Protein AF-0000000084876935 (afdb_homodimer)

Secondary structure (DSSP, 8-state):
----------------------------TTHHHHHHTTHIIIIIHHHHHHHHHHHHHHHHHHHHHS-SEEEEETTS-GGG-EEEPPPHHHHHHHHHHHHHHHHHHHHHHHHHTTSS-HHHHHHHHHHHHHHHHHHHHHHHHHHHSGGG-SS--SEEEEE-HHHHHHHHHHHHHHHHHHHHHHHHHHHHTTSS-SS----HHHHHHHHHHHHHHHHHHHHHHHHHHHHT--HHHHHHHHHHHHTT---SSS---SHHHHHHHHHHHHHHHHHHHHHHHHHHHHHHHHHHHHHHH---HHHHHHHHHHHHHTT--STTS-----TT--GGGHHHHHHHHHHHHHHHHHHHHHHHHHHHHHHHHHHHHHHHHHHHHHHHHHHHHHHHHHHHHH---HHHHHHHHHHHHTT---SSS---SHHHHHHHHHHHHHHHHHHHHHHHHHHHHHHHHHHHHHHHHHHHHTS--SS-HHHHHHHHHHHHTTTSSS---TT---------------------S-S----S-------HHHHHHS---S---HHHHHHHHHHHHHHHHHHHTSSSPPPPPHHHHHHHHHHHT--TT-TTSS--EEEEETTEEEEE---TTSTT-GGG-SS-HHHHHHHHHHHHHHHHHHTGGGTTS--/----------------------------TTHHHHHHTTHIIIIIHHHHHHHHHHHHHHHHHHHHHS-SEEEEETTS-GGG-EEEPPPHHHHHHHHHHHHHHHHHHHHHHHHHTTSS-HHHHHHHHHHHHHHHHHHHHHHHHHHHSGGG-SS--SEEEEE-HHHHHHHHHHHHHHHHHHHHHHHHHHHHTTSS-SS----HHHHHHHHHHHHHHHHHHHHHHHHHHHHT--HHHHHHHHHHHHTT---SSS---SHHHHHHHHHHHHHHHHHHHHHHHHHHHHHHHHHHHHHHH---HHHHHHHHHHHHHTTTTSTTS-----TT--GGGHHHHHHHHHHHHHHHHHHHHHHHHHHHHHHHHHHHHHHHHHHHHHHHHHHHHHHHHHHHHH---HHHHHHHHHHHHTT---SSS---SHHHHHHHHHHHHHHHHHHHHHHHHHHHHHHHHHHHHHHHHHHHHTS--SS-HHHHHHHHHHHHTTTSSS---TT---------------------S------S-------HHHHHHS---S---HHHHHHHHHHHHHHHHHHHTSSSPPPPPHHHHHHHHHHHT--TT-TTSS--EEEEETTEEEEE---TTSTT-GGG-SS-HHHHHHHHHHHHHHHHHHTGGGTTS--

Nearest PDB structures (foldseek):
  4xdl-assembly1_B  TM=7.641E-01  e=2.522E-03  Homo sapiens
  8ctn-assembly2_B  TM=9.354E-01  e=4.881E-02  Bacillus cereus m1550
  3tet-assembly2_B  TM=9.387E-01  e=5.092E-02  Bacillus cereus ATCC 14579
  3t4d-assembly2_B  TM=9.360E-01  e=6.848E-02  Bacillus cereus ATCC 14579
  7tnk-assembly1_A  TM=6.304E-01  e=1.694E-02  Rattus norvegicus

Solvent-accessible surface area (backbone atoms only — not comparable to full-atom values): 71372 Å² total; per-residue (Å²): 136,82,79,74,80,75,78,75,76,73,74,75,72,72,72,70,71,71,70,68,69,72,68,71,65,65,73,66,70,58,64,58,55,60,42,60,76,38,41,55,44,59,48,50,30,51,50,52,30,53,52,45,44,57,50,21,47,50,26,36,50,49,20,69,72,42,45,42,33,24,43,29,57,78,92,55,61,71,88,69,41,41,79,39,82,62,60,67,70,59,54,51,52,51,50,50,34,46,52,38,33,50,50,18,49,50,34,46,46,34,30,72,18,68,74,38,56,55,84,56,22,53,56,50,24,32,52,24,21,41,50,28,15,52,51,43,52,50,49,55,53,58,63,60,61,59,63,76,60,91,76,71,78,80,43,52,75,40,70,27,40,17,39,50,26,34,50,53,17,24,51,43,24,40,53,34,23,51,39,42,48,49,28,49,50,40,29,73,69,64,52,41,71,76,57,73,84,71,51,72,62,57,55,50,40,33,52,48,50,48,51,47,51,50,50,44,56,52,48,10,50,55,49,10,67,72,69,70,44,55,52,69,57,21,39,40,42,41,51,36,45,45,65,16,14,16,40,37,89,68,67,69,84,46,72,67,47,50,58,51,40,54,64,50,44,52,54,40,38,51,51,51,49,49,46,50,50,38,54,46,49,51,53,52,53,50,52,53,49,47,64,53,62,58,70,48,63,59,59,53,46,48,48,50,45,46,47,52,64,43,74,77,61,66,69,79,60,76,79,73,75,63,90,80,68,63,79,81,58,45,59,60,49,22,51,51,39,38,50,33,51,42,51,37,42,52,50,41,52,50,49,52,53,48,50,55,50,46,49,53,49,50,54,37,50,52,33,48,49,53,44,49,47,53,48,56,52,47,13,51,52,42,16,65,41,28,33,84,80,67,62,44,44,62,65,51,20,44,48,43,49,50,36,48,74,64,14,18,13,37,34,84,68,67,70,74,35,41,62,26,37,44,44,48,50,56,50,50,64,56,41,51,60,44,50,44,51,32,50,54,42,35,49,72,47,54,47,44,49,51,49,50,47,50,48,52,54,28,39,51,68,34,39,72,47,94,63,56,62,66,59,48,46,51,48,46,52,20,60,75,50,68,45,66,74,61,68,72,74,78,65,74,74,83,70,80,79,82,75,72,85,72,77,69,83,73,70,85,70,84,62,78,73,62,86,85,72,80,74,80,84,75,76,70,85,74,52,71,68,59,60,69,70,50,79,72,64,80,74,59,59,76,60,54,52,49,52,49,51,51,54,50,49,52,52,45,54,56,42,65,67,42,91,57,86,59,82,78,53,64,68,53,48,42,49,52,32,39,71,61,59,30,37,64,49,43,79,81,48,48,63,57,43,72,44,74,51,91,94,53,75,46,66,42,68,68,41,64,74,38,92,80,16,69,82,69,43,79,49,53,58,54,52,50,52,46,54,46,48,51,48,44,51,52,45,66,64,69,58,64,71,65,78,77,60,84,126,135,81,79,73,78,71,75,74,72,72,72,76,70,72,70,69,71,71,72,69,68,70,68,72,66,66,72,65,70,59,66,58,56,60,41,58,76,39,42,54,44,58,47,51,30,48,50,51,30,54,53,45,45,57,50,21,45,51,26,35,50,50,20,70,73,43,44,42,33,23,43,31,56,79,91,55,62,72,87,70,43,41,78,39,83,63,59,68,68,59,55,51,51,51,50,49,35,45,50,38,33,50,50,17,49,49,34,47,45,35,31,74,19,67,75,38,55,56,84,58,22,52,57,48,24,31,51,24,20,39,50,29,15,53,52,43,51,51,50,54,53,57,61,62,62,58,63,75,60,90,78,69,76,80,42,53,74,42,69,27,40,16,40,51,26,35,51,52,16,23,51,41,24,40,53,34,22,50,39,44,48,52,30,49,50,39,28,72,68,63,52,41,70,76,55,73,85,71,51,72,62,56,55,50,40,34,52,48,50,48,51,48,50,51,50,42,54,52,50,10,50,53,50,10,64,72,70,70,44,57,53,70,58,21,39,40,43,39,51,36,46,45,65,16,15,15,40,38,88,69,67,71,84,47,71,66,48,49,58,51,42,53,64,51,44,52,54,40,37,51,51,50,49,49,46,48,50,39,53,46,49,51,51,51,52,50,53,53,49,47,65,53,62,58,72,45,63,59,59,54,47,48,48,47,45,49,45,47,68,41,80,79,44,73,70,71,57,77,80,75,74,64,89,80,69,62,79,79,60,47,60,59,50,23,51,51,39,37,49,35,51,44,52,37,42,53,49,41,52,50,50,51,52,46,49,54,53,46,49,54,49,50,54,37,50,52,33,47,48,54,45,50,47,54,47,55,53,46,12,53,52,43,16,65,42,28,32,84,81,68,62,44,46,61,64,52,19,43,49,43,49,51,36,50,72,64,14,19,13,37,34,86,68,67,70,75,35,41,61,27,37,45,44,47,50,58,52,50,66,57,42,52,60,43,50,44,52,31,50,53,42,35,48,74,47,52,46,44,50,51,50,51,46,51,48,52,53,27,39,55,70,34,39,72,48,93,62,57,62,68,59,48,46,52,49,47,52,20,60,74,51,69,45,66,74,62,66,71,73,76,65,73,75,82,70,80,76,82,76,71,83,71,77,72,81,74,69,84,71,82,69,77,74,80,82,80,67,80,70,80,85,73,73,68,86,72,50,70,67,58,61,68,68,49,79,74,64,80,73,61,60,77,60,54,51,48,52,48,50,51,54,50,49,53,52,46,54,57,45,66,67,41,94,58,86,58,80,77,54,63,68,53,47,43,50,52,32,41,71,60,58,31,35,64,50,43,80,80,47,47,64,56,45,72,44,75,52,91,93,52,75,45,68,42,69,69,40,63,75,38,92,80,16,69,82,69,44,80,49,54,58,54,53,49,52,48,53,46,48,50,49,44,52,53,45,65,65,67,59,63,68,65,76,76,59,84,124

pLDDT: mean 70.73, std 24.14, range [20.78, 98.38]

Foldseek 3Di:
DPPPVPPPPVPCPVCPVPPPVPPVPPPPCVLVVLLVVCCCLQAVLLLVLLLCLLVLLLLLVLLLQAAFKWWDFPPDFPQPTHGDDDDPVLSVLSVVLSVLSVVLSVLSLCQVVVNDFLVPNLVSNLVSLQVSLVSLVVSLVVVVPCVPDDPPPRIDMDTFLSNLSSVVSSVSSNSSSVSSVSSVVCVVVVSDPSGSPHDPLSSVLSVLSNVLSVLLLVQLVVLCVVQVNDSLVSSLVSLLLLLLLCLPPDDDDDPVRVVVSVVSSVVSVVSLVVSLVSLLVVLVVVLLVCLAPPVPPVVLVVVVVVVCVVPPVPLLPQPPPPPPDDPPCLLVLLVSLLVNQQVLQVVVVVVVVVVSLVVLVVLLVVLVVVLVCLLLVQLVQLCVQCCVPPVDDSVNSSVVSVSSLVSVNNNPDDDSGSNRSSVVSVSSVVSSSSVSSNCSSCCVPVVVVVVVVVVLVCCLPPDVDVPDNVVSVVVVCCVVVVNPPPVPPVPDPPPDDPPPPPPPPCPPPPPPVDDDPPDDCPPPPPDLVNVLSPCPDDPPDLVVLLVVLVVVLVVLVVQVPDPDQDDDRSSVVQVLCVSLQHHSSDQVRFAQPQPPDDPDRPRHGDHCSDPPHPVSHSDGNSVSSSVSSVVSSVVSVVVPPPPPPDD/DPVPPPPPPVPCVVCPVPPPVPPVPPPPCVLVVLLVVCCCLQAVLLLVLLLCLLVLLLLLVLLLQAAFKWWDFPPDFPLPTHGDDDDPVLSVLSVVLSVLSVVLSVLSLCQVVVNDFLVPNLVSNLVSLQVSLVSLVVSLVVVVPPVVDDPPPRIDMDTFLSNLSSNVSSVSSNSSSVSSVSSVVCCVVVSDPSGRPHDPLSSVLSVLSNVLSVLLLVQLVVLCVVQVNDSLVSSLVSLLLLLLLCLPPDDDDDPVRVVVSVVSSVVSVVSLVVSLVSLLVVLVVVLLVCLAPPVPPVVLVVVVVVVCVVPVVPLQPQPPPPPPDDPPCLLVLLVSLLVSQQVLQVVVVVVVVVVSLVVLVVLLVVLVVVLVCLLLVQLVQLCVQCCVPPNDDSVNSSVVSVSSLVSVNNNPDDDSGSNRSSVVSVSSVVSSSSVSSNCSSCCVPVVVVVVVVVVLVCCLPPDVDVPDNVVSVVVVCCVVVVNPPPVPPVPDPPPPDPPPPPPPPCPPPPPPDDDPPPDDCPPPPPDLVNVLSPCPDDPPDLVVLLVVLVVVLVVLVVQVPDPDQDDDRSSVVQVLCVSLQQHSSDQVRFAQPQPPDDPDRPRHGDHCSDPPHCVSHSDGNSVSSNVSSVVSSVVSVVVPPPPPDPD

Sequence (1294 aa):
MDIGQANTNQHLHSSIGSSTAHREKLPKDNDTNGRKSWWFLSTAFPMIAGTLGPVASAFSICSLAEPWRQSLVTGADIQSAVDIPDPSWLVVIEAIQLLIGIIANLFLLLHMARRVRFGLALPITIVGWYTSSICRIALSATAARPFKDKGLSNEDVIWSQAFYYGMFAAILYFADATLLALTFWGAYTNRYEKSLPLTVSQRTLMLQSILLLIYLLLGAYVFSEIESWDYLDAVYWTVVTLFTVGFGDYHPTTDLGRGLLIPFALAGIISLGLVISSVRILILENARRCIRTRIDNRKQDKFIKKMILKGEGYTLDPIYEDSQIPRGRSIEVQGREFERRKTEFQLMRRIQARSSTRRRWVAMAISTFLWLSLWFIGACVFQKAEEAQQSWTYFDAIYFCFVAWTTIGYGDLSPKSNLGRSFYVFWSLLALPTMTILISNASDTVVRTIRDGTILVGKVTVLPDDRGFLMNLKTIINKITFGKVFTWNTNKPDNRGASSKATGQQLPTHQPLFAILDPQNTQPRVDFTSRSQNNVGDLPTQVHLQLLLISEIREILGHLKETQPHHYTFEQWAWYLKLIGEDESDPRTHGSVHQQECDHTVLRKWSWIGSQSPLISTNGESEWILGRLMERLQLSLTGENKGQEIRMDIGQANTNQHLHSSIGSSTAHREKLPKDNDTNGRKSWWFLSTAFPMIAGTLGPVASAFSICSLAEPWRQSLVTGADIQSAVDIPDPSWLVVIEAIQLLIGIIANLFLLLHMARRVRFGLALPITIVGWYTSSICRIALSATAARPFKDKGLSNEDVIWSQAFYYGMFAAILYFADATLLALTFWGAYTNRYEKSLPLTVSQRTLMLQSILLLIYLLLGAYVFSEIESWDYLDAVYWTVVTLFTVGFGDYHPTTDLGRGLLIPFALAGIISLGLVISSVRILILENARRCIRTRIDNRKQDKFIKKMILKGEGYTLDPIYEDSQIPRGRSIEVQGREFERRKTEFQLMRRIQARSSTRRRWVAMAISTFLWLSLWFIGACVFQKAEEAQQSWTYFDAIYFCFVAWTTIGYGDLSPKSNLGRSFYVFWSLLALPTMTILISNASDTVVRTIRDGTILVGKVTVLPDDRGFLMNLKTIINKITFGKVFTWNTNKPDNRGASSKATGQQLPTHQPLFAILDPQNTQPRVDFTSRSQNNVGDLPTQVHLQLLLISEIREILGHLKETQPHHYTFEQWAWYLKLIGEDESDPRTHGSVHQQECDHTVLRKWSWIGSQSPLISTNGESEWILGRLMERLQLSLTGENKGQEIR

InterPro domains:
  IPR003280 Two pore domain potassium channel [PR01333] (240-268)
  IPR003280 Two pore domain potassium channel [PR01333] (406-415)
  IPR003280 Two pore domain potassium channel [PTHR11003] (252-489)
  IPR013099 Potassium channel domain [PF07885] (211-283)
  IPR013099 Potassium channel domain [PF07885] (371-446)

Structure (mmCIF, N/CA/C/O backbone):
data_AF-0000000084876935-model_v1
#
loop_
_entity.id
_entity.type
_entity.pdbx_description
1 polymer 'Potassium channel domain-containing protein'
#
loop_
_atom_site.group_PDB
_atom_site.id
_atom_site.type_symbol
_atom_site.label_atom_id
_atom_site.label_alt_id
_atom_site.label_comp_id
_atom_site.label_asym_id
_atom_site.label_entity_id
_atom_site.label_seq_id
_atom_site.pdbx_PDB_ins_code
_atom_site.Cartn_x
_atom_site.Cartn_y
_atom_site.Cartn_z
_atom_site.occupancy
_atom_site.B_iso_or_equiv
_atom_site.auth_seq_id
_atom_site.auth_comp_id
_atom_site.auth_asym_id
_atom_site.auth_atom_id
_atom_site.pdbx_PDB_model_num
ATOM 1 N N . MET A 1 1 ? 47.344 101.125 16.703 1 22.08 1 MET A N 1
ATOM 2 C CA . MET A 1 1 ? 47.375 99.75 17.172 1 22.08 1 MET A CA 1
ATOM 3 C C . MET A 1 1 ? 45.969 99.188 17.188 1 22.08 1 MET A C 1
ATOM 5 O O . MET A 1 1 ? 45.25 99.312 18.156 1 22.08 1 MET A O 1
ATOM 9 N N . ASP A 1 2 ? 45.219 99.375 16.156 1 23.36 2 ASP A N 1
ATOM 10 C CA . ASP A 1 2 ? 43.875 99.25 15.641 1 23.36 2 ASP A CA 1
ATOM 11 C C . ASP A 1 2 ? 43.469 97.75 15.609 1 23.36 2 ASP A C 1
ATOM 13 O O . ASP A 1 2 ? 44.094 96.938 14.906 1 23.36 2 ASP A O 1
ATOM 17 N N . ILE A 1 3 ? 43.219 97.125 16.844 1 24.92 3 ILE A N 1
ATOM 18 C CA . ILE A 1 3 ? 42.938 95.812 17.312 1 24.92 3 ILE A CA 1
ATOM 19 C C . ILE A 1 3 ? 41.719 95.25 16.594 1 24.92 3 ILE A C 1
ATOM 21 O O . ILE A 1 3 ? 40.625 95.688 16.766 1 24.92 3 ILE A O 1
ATOM 25 N N . GLY A 1 4 ? 41.844 95 15.266 1 23.91 4 GLY A N 1
ATOM 26 C CA . GLY A 1 4 ? 40.906 94.5 14.273 1 23.91 4 GLY A CA 1
ATOM 27 C C . GLY A 1 4 ? 40.219 93.188 14.68 1 23.91 4 GLY A C 1
ATOM 28 O O . GLY A 1 4 ? 40.875 92.188 14.914 1 23.91 4 GLY A O 1
ATOM 29 N N . GLN A 1 5 ? 39.219 93.312 15.594 1 24.62 5 GLN A N 1
ATOM 30 C CA . GLN A 1 5 ? 38.438 92.25 16.281 1 24.62 5 GLN A CA 1
ATOM 31 C C . GLN A 1 5 ? 37.781 91.312 15.281 1 24.62 5 GLN A C 1
ATOM 33 O O . GLN A 1 5 ? 36.875 91.688 14.539 1 24.62 5 GLN A O 1
ATOM 38 N N . ALA A 1 6 ? 38.656 90.625 14.469 1 24.48 6 ALA A N 1
ATOM 39 C CA . ALA A 1 6 ? 38.281 89.688 13.398 1 24.48 6 ALA A CA 1
ATOM 40 C C . ALA A 1 6 ? 37.312 88.625 13.914 1 24.48 6 ALA A C 1
ATOM 42 O O . ALA A 1 6 ? 37.625 87.938 14.891 1 24.48 6 ALA A O 1
ATOM 43 N N . ASN A 1 7 ? 36 88.938 13.938 1 23.95 7 ASN A N 1
ATOM 44 C CA . ASN A 1 7 ? 34.812 88.188 14.336 1 23.95 7 ASN A CA 1
ATOM 45 C C . ASN A 1 7 ? 34.781 86.812 13.648 1 23.95 7 ASN A C 1
ATOM 47 O O . ASN A 1 7 ? 34.656 86.75 12.43 1 23.95 7 ASN A O 1
ATOM 51 N N . THR A 1 8 ? 35.781 85.938 13.938 1 24.11 8 THR A N 1
ATOM 52 C CA . THR A 1 8 ? 35.938 84.625 13.398 1 24.11 8 THR A CA 1
ATOM 53 C C . THR A 1 8 ? 34.656 83.812 13.57 1 24.11 8 THR A C 1
ATOM 55 O O . THR A 1 8 ? 34.281 83.5 14.695 1 24.11 8 THR A O 1
ATOM 58 N N . ASN A 1 9 ? 33.531 84.25 12.898 1 23.27 9 ASN A N 1
ATOM 59 C CA . ASN A 1 9 ? 32.281 83.5 12.859 1 23.27 9 ASN A CA 1
ATOM 60 C C . ASN A 1 9 ? 32.5 82.062 12.492 1 23.27 9 ASN A C 1
ATOM 62 O O . ASN A 1 9 ? 32.938 81.75 11.375 1 23.27 9 ASN A O 1
ATOM 66 N N . GLN A 1 10 ? 33.25 81.312 13.359 1 22.83 10 GLN A N 1
ATOM 67 C CA . GLN A 1 10 ? 33.5 79.875 13.203 1 22.83 10 GLN A CA 1
ATOM 68 C C . GLN A 1 10 ? 32.188 79.125 12.969 1 22.83 10 GLN A C 1
ATOM 70 O O . GLN A 1 10 ? 31.281 79.188 13.82 1 22.83 10 GLN A O 1
ATOM 75 N N . HIS A 1 11 ? 31.625 79.375 11.727 1 23.77 11 HIS A N 1
ATOM 76 C CA . HIS A 1 11 ? 30.484 78.562 11.258 1 23.77 11 HIS A CA 1
ATOM 77 C C . HIS A 1 11 ? 30.672 77.062 11.586 1 23.77 11 HIS A C 1
ATOM 79 O O . HIS A 1 11 ? 31.672 76.5 11.195 1 23.77 11 HIS A O 1
ATOM 85 N N . LEU A 1 12 ? 30.453 76.75 12.891 1 23.81 12 LEU A N 1
ATOM 86 C CA . LEU A 1 12 ? 30.359 75.375 13.344 1 23.81 12 LEU A CA 1
ATOM 87 C C . LEU A 1 12 ? 29.5 74.5 12.391 1 23.81 12 LEU A C 1
ATOM 89 O O . LEU A 1 12 ? 28.281 74.688 12.312 1 23.81 12 LEU A O 1
ATOM 93 N N . HIS A 1 13 ? 29.969 74.438 11.094 1 24.41 13 HIS A N 1
ATOM 94 C CA . HIS A 1 13 ? 29.344 73.5 10.195 1 24.41 13 HIS A CA 1
ATOM 95 C C . HIS A 1 13 ? 29.219 72.125 10.852 1 24.41 13 HIS A C 1
ATOM 97 O O . HIS A 1 13 ? 30.219 71.5 11.203 1 24.41 13 HIS A O 1
ATOM 103 N N . SER A 1 14 ? 28.344 72.062 11.906 1 23.7 14 SER A N 1
ATOM 104 C CA . SER A 1 14 ? 28 70.812 12.484 1 23.7 14 SER A CA 1
ATOM 105 C C . SER A 1 14 ? 27.75 69.75 11.398 1 23.7 14 SER A C 1
ATOM 107 O O . SER A 1 14 ? 26.875 69.938 10.555 1 23.7 14 SER A O 1
ATOM 109 N N . SER A 1 15 ? 28.891 69.375 10.734 1 24.56 15 SER A N 1
ATOM 110 C CA . SER A 1 15 ? 28.859 68.188 9.867 1 24.56 15 SER A CA 1
ATOM 111 C C . SER A 1 15 ? 28.062 67.062 10.508 1 24.56 15 SER A C 1
ATOM 113 O O . SER A 1 15 ? 28.484 66.5 11.516 1 24.56 15 SER A O 1
ATOM 115 N N . ILE A 1 16 ? 26.812 67.375 10.82 1 25.84 16 ILE A N 1
ATOM 116 C CA . ILE A 1 16 ? 25.969 66.25 11.164 1 25.84 16 ILE A CA 1
ATOM 117 C C . ILE A 1 16 ? 26.25 65.062 10.203 1 25.84 16 ILE A C 1
ATOM 119 O O . ILE A 1 16 ? 26.047 65.188 9 1 25.84 16 ILE A O 1
ATOM 123 N N . GLY A 1 17 ? 27.453 64.438 10.43 1 23.78 17 GLY A N 1
ATOM 124 C CA . GLY A 1 17 ? 27.766 63.188 9.773 1 23.78 17 GLY A CA 1
ATOM 125 C C . GLY A 1 17 ? 26.531 62.344 9.477 1 23.78 17 GLY A C 1
ATOM 126 O O . GLY A 1 17 ? 25.75 62.062 10.383 1 23.78 17 GLY A O 1
ATOM 127 N N . SER A 1 18 ? 25.906 62.719 8.336 1 24.83 18 SER A N 1
ATOM 128 C CA . SER A 1 18 ? 24.922 61.812 7.742 1 24.83 18 SER A CA 1
ATOM 129 C C . SER A 1 18 ? 25.328 60.375 7.879 1 24.83 18 SER A C 1
ATOM 131 O O . SER A 1 18 ? 26.359 59.938 7.336 1 24.83 18 SER A O 1
ATOM 133 N N . SER A 1 19 ? 25.453 59.938 9.164 1 26.09 19 SER A N 1
ATOM 134 C CA . SER A 1 19 ? 25.594 58.469 9.258 1 26.09 19 SER A CA 1
ATOM 135 C C . SER A 1 19 ? 24.75 57.781 8.195 1 26.09 19 SER A C 1
ATOM 137 O O . SER A 1 19 ? 23.516 57.844 8.234 1 26.09 19 SER A O 1
ATOM 139 N N . THR A 1 20 ? 25.172 58 6.941 1 26.33 20 THR A N 1
ATOM 140 C CA . THR A 1 20 ? 24.641 57.094 5.918 1 26.33 20 THR A CA 1
ATOM 141 C C . THR A 1 20 ? 24.516 55.688 6.453 1 26.33 20 THR A C 1
ATOM 143 O O . THR A 1 20 ? 25.531 55.031 6.754 1 26.33 20 THR A O 1
ATOM 146 N N . ALA A 1 21 ? 23.594 55.5 7.32 1 27.52 21 ALA A N 1
ATOM 147 C CA . ALA A 1 21 ? 23.188 54.156 7.656 1 27.52 21 ALA A CA 1
ATOM 148 C C . ALA A 1 21 ? 23.297 53.219 6.445 1 27.52 21 ALA A C 1
ATOM 150 O O . ALA A 1 21 ? 22.641 53.438 5.426 1 27.52 21 ALA A O 1
ATOM 151 N N . HIS A 1 22 ? 24.594 52.875 6.164 1 26.34 22 HIS A N 1
ATOM 152 C CA . HIS A 1 22 ? 24.766 51.75 5.246 1 26.34 22 HIS A CA 1
ATOM 153 C C . HIS A 1 22 ? 23.656 50.75 5.395 1 26.34 22 HIS A C 1
ATOM 155 O O . HIS A 1 22 ? 23.531 50.094 6.438 1 26.34 22 HIS A O 1
ATOM 161 N N . ARG A 1 23 ? 22.531 51.156 4.875 1 25.95 23 ARG A N 1
ATOM 162 C CA . ARG A 1 23 ? 21.531 50.125 4.645 1 25.95 23 ARG A CA 1
ATOM 163 C C . ARG A 1 23 ? 22.172 48.812 4.191 1 25.95 23 ARG A C 1
ATOM 165 O O . ARG A 1 23 ? 22.688 48.75 3.076 1 25.95 23 ARG A O 1
ATOM 172 N N . GLU A 1 24 ? 22.953 48.281 5.141 1 27.16 24 GLU A N 1
ATOM 173 C CA . GLU A 1 24 ? 23.375 46.938 4.746 1 27.16 24 GLU A CA 1
ATOM 174 C C . GLU A 1 24 ? 22.312 46.25 3.889 1 27.16 24 GLU A C 1
ATOM 176 O O . GLU A 1 24 ? 21.156 46.156 4.297 1 27.16 24 GLU A O 1
ATOM 181 N N . LYS A 1 25 ? 22.516 46.469 2.539 1 28.77 25 LYS A N 1
ATOM 182 C CA . LYS A 1 25 ? 21.766 45.719 1.527 1 28.77 25 LYS A CA 1
ATOM 183 C C . LYS A 1 25 ? 21.422 44.312 2.027 1 28.77 25 LYS A C 1
ATOM 185 O O . LYS A 1 25 ? 22.281 43.594 2.561 1 28.77 25 LYS A O 1
ATOM 190 N N . LEU A 1 26 ? 20.281 44.188 2.443 1 28.72 26 LEU A N 1
ATOM 191 C CA . LEU A 1 26 ? 19.812 42.844 2.611 1 28.72 26 LEU A CA 1
ATOM 192 C C . LEU A 1 26 ? 20.531 41.906 1.642 1 28.72 26 LEU A C 1
ATOM 194 O O . LEU A 1 26 ? 20.625 42.188 0.449 1 28.72 26 LEU A O 1
ATOM 198 N N . PRO A 1 27 ? 21.656 41.281 2.121 1 29.62 27 PRO A N 1
ATOM 199 C CA . PRO A 1 27 ? 22.203 40.438 1.068 1 29.62 27 PRO A CA 1
ATOM 200 C C . PRO A 1 27 ? 21.141 39.969 0.063 1 29.62 27 PRO A C 1
ATOM 202 O O . PRO A 1 27 ? 20 39.75 0.439 1 29.62 27 PRO A O 1
ATOM 205 N N . LYS A 1 28 ? 21.234 40.5 -1.085 1 31.16 28 LYS A N 1
ATOM 206 C CA . LYS A 1 28 ? 20.469 40 -2.223 1 31.16 28 LYS A CA 1
ATOM 207 C C . LYS A 1 28 ? 20.141 38.5 -2.049 1 31.16 28 LYS A C 1
ATOM 209 O O . LYS A 1 28 ? 21.031 37.688 -1.86 1 31.16 28 LYS A O 1
ATOM 214 N N . ASP A 1 29 ? 19.047 38.281 -1.443 1 32.56 29 ASP A N 1
ATOM 215 C CA . ASP A 1 29 ? 18.391 36.969 -1.515 1 32.56 29 ASP A CA 1
ATOM 216 C C . ASP A 1 29 ? 18.703 36.281 -2.834 1 32.56 29 ASP A C 1
ATOM 218 O O . ASP A 1 29 ? 18.016 35.344 -3.221 1 32.56 29 ASP A O 1
ATOM 222 N N . ASN A 1 30 ? 19.5 37 -3.721 1 33.66 30 ASN A N 1
ATOM 223 C CA . ASN A 1 30 ? 19.875 36.375 -4.988 1 33.66 30 ASN A CA 1
ATOM 224 C C . ASN A 1 30 ? 20.531 35 -4.773 1 33.66 30 ASN A C 1
ATOM 226 O O . ASN A 1 30 ? 20.672 34.219 -5.715 1 33.66 30 ASN A O 1
ATOM 230 N N . ASP A 1 31 ? 21.375 34.938 -3.771 1 35.78 31 ASP A N 1
ATOM 231 C CA . ASP A 1 31 ? 22.156 33.719 -3.621 1 35.78 31 ASP A CA 1
ATOM 232 C C . ASP A 1 31 ? 21.25 32.531 -3.303 1 35.78 31 ASP A C 1
ATOM 234 O O . ASP A 1 31 ? 21.703 31.391 -3.252 1 35.78 31 ASP A O 1
ATOM 238 N N . THR A 1 32 ? 20.109 32.875 -2.822 1 37.22 32 THR A N 1
ATOM 239 C CA . THR A 1 32 ? 19.172 31.797 -2.564 1 37.22 32 THR A CA 1
ATOM 240 C C . THR A 1 32 ? 18.594 31.25 -3.871 1 37.22 32 THR A C 1
ATOM 242 O O . THR A 1 32 ? 18.016 30.156 -3.895 1 37.22 32 THR A O 1
ATOM 245 N N . ASN A 1 33 ? 18.609 32.062 -4.891 1 39.22 33 ASN A N 1
ATOM 246 C CA . ASN A 1 33 ? 18.109 31.641 -6.191 1 39.22 33 ASN A CA 1
ATOM 247 C C . ASN A 1 33 ? 19 30.578 -6.828 1 39.22 33 ASN A C 1
ATOM 249 O O . ASN A 1 33 ? 18.5 29.688 -7.512 1 39.22 33 ASN A O 1
ATOM 253 N N . GLY A 1 34 ? 20.344 30.875 -6.887 1 42.69 34 GLY A N 1
ATOM 254 C CA . GLY A 1 34 ? 21.328 29.984 -7.48 1 42.69 34 GLY A CA 1
ATOM 255 C C . GLY A 1 34 ? 21.375 28.625 -6.816 1 42.69 34 GLY A C 1
ATOM 256 O O . GLY A 1 34 ? 21.859 27.656 -7.402 1 42.69 34 GLY A O 1
ATOM 257 N N . ARG A 1 35 ? 21.266 28.703 -5.57 1 47.47 35 ARG A N 1
ATOM 258 C CA . ARG A 1 35 ? 21.375 27.531 -4.695 1 47.47 35 ARG A CA 1
ATOM 259 C C . ARG A 1 35 ? 20.25 26.531 -4.969 1 47.47 35 ARG A C 1
ATOM 261 O O . ARG A 1 35 ? 20.453 25.328 -4.855 1 47.47 35 ARG A O 1
ATOM 268 N N . LYS A 1 36 ? 19.125 27.094 -5.402 1 50.5 36 LYS A N 1
ATOM 269 C CA . LYS A 1 36 ? 17.859 26.375 -5.504 1 50.5 36 LYS A CA 1
ATOM 270 C C . LYS A 1 36 ? 17.812 25.516 -6.77 1 50.5 36 LYS A C 1
ATOM 272 O O . LYS A 1 36 ? 17.266 24.422 -6.762 1 50.5 36 LYS A O 1
ATOM 277 N N . SER A 1 37 ? 18.688 26.016 -7.926 1 57.03 37 SER A N 1
ATOM 278 C CA . SER A 1 37 ? 18.75 25.359 -9.227 1 57.03 37 SER A CA 1
ATOM 279 C C . SER A 1 37 ? 19.609 24.109 -9.164 1 57.03 37 SER A C 1
ATOM 281 O O . SER A 1 37 ? 19.516 23.234 -10.047 1 57.03 37 SER A O 1
ATOM 283 N N . TRP A 1 38 ? 20.25 24.016 -8.062 1 67.06 38 TRP A N 1
ATOM 284 C CA . TRP A 1 38 ? 21.156 22.875 -8.07 1 67.06 38 TRP A CA 1
ATOM 285 C C . TRP A 1 38 ? 20.719 21.812 -7.066 1 67.06 38 TRP A C 1
ATOM 287 O O . TRP A 1 38 ? 21.547 21.109 -6.504 1 67.06 38 TRP A O 1
ATOM 297 N N . TRP A 1 39 ? 19.422 21.812 -6.867 1 68.69 39 TRP A N 1
ATOM 298 C CA . TRP A 1 39 ? 18.891 20.859 -5.902 1 68.69 39 TRP A CA 1
ATOM 299 C C . TRP A 1 39 ? 19.188 19.422 -6.328 1 68.69 39 TRP A C 1
ATOM 301 O O . TRP A 1 39 ? 19.5 18.578 -5.492 1 68.69 39 TRP A O 1
ATOM 311 N N . PHE A 1 40 ? 19.156 19.234 -7.566 1 73 40 PHE A N 1
ATOM 312 C CA . PHE A 1 40 ? 19.375 17.875 -8.062 1 73 40 PHE A CA 1
ATOM 313 C C . PHE A 1 40 ? 20.797 17.422 -7.742 1 73 40 PHE A C 1
ATOM 315 O O . PHE A 1 40 ? 21 16.297 -7.266 1 73 40 PHE A O 1
ATOM 322 N N . LEU A 1 41 ? 21.688 18.391 -7.863 1 74.12 41 LEU A N 1
ATOM 323 C CA . LEU A 1 41 ? 23.094 18.031 -7.672 1 74.12 41 LEU A CA 1
ATOM 324 C C . LEU A 1 41 ? 23.438 17.953 -6.191 1 74.12 41 LEU A C 1
ATOM 326 O O . LEU A 1 41 ? 24.266 17.141 -5.781 1 74.12 41 LEU A O 1
ATOM 330 N N . SER A 1 42 ? 22.703 18.703 -5.445 1 73.88 42 SER A N 1
ATOM 331 C CA . SER A 1 42 ? 23.125 18.812 -4.051 1 73.88 42 SER A CA 1
ATOM 332 C C . SER A 1 42 ? 22.391 17.797 -3.172 1 73.88 42 SER A C 1
ATOM 334 O O . SER A 1 42 ? 22.938 17.328 -2.172 1 73.88 42 SER A O 1
ATOM 336 N N . THR A 1 43 ? 21.172 17.406 -3.588 1 74.88 43 THR A N 1
ATOM 337 C CA . THR A 1 43 ? 20.406 16.562 -2.67 1 74.88 43 THR A CA 1
ATOM 338 C C . THR A 1 43 ? 19.984 15.273 -3.352 1 74.88 43 THR A C 1
ATOM 340 O O . THR A 1 43 ? 20.172 14.188 -2.801 1 74.88 43 THR A O 1
ATOM 343 N N . ALA A 1 44 ? 19.562 15.312 -4.555 1 77.06 44 ALA A N 1
ATOM 344 C CA . ALA A 1 44 ? 19.016 14.133 -5.223 1 77.06 44 ALA A CA 1
ATOM 345 C C . ALA A 1 44 ? 20.125 13.133 -5.551 1 77.06 44 ALA A C 1
ATOM 347 O O . ALA A 1 44 ? 19.969 11.93 -5.332 1 77.06 44 ALA A O 1
ATOM 348 N N . PHE A 1 45 ? 21.234 13.633 -6.027 1 84 45 PHE A N 1
ATOM 349 C CA . PHE A 1 45 ? 22.328 12.758 -6.453 1 84 45 PHE A CA 1
ATOM 350 C C . PHE A 1 45 ? 22.922 12.023 -5.262 1 84 45 PHE A C 1
ATOM 352 O O . PHE A 1 45 ? 23.109 10.805 -5.305 1 84 45 PHE A O 1
ATOM 359 N N . PRO A 1 46 ? 23.172 12.711 -4.215 1 81.94 46 PRO A N 1
ATOM 360 C CA . PRO A 1 46 ? 23.703 12 -3.055 1 81.94 46 PRO A CA 1
ATOM 361 C C . PRO A 1 46 ? 22.703 11 -2.469 1 81.94 46 PRO A C 1
ATOM 363 O O . PRO A 1 46 ? 23.094 9.953 -1.95 1 81.94 46 PRO A O 1
ATOM 366 N N . MET A 1 47 ? 21.531 11.344 -2.576 1 80.75 47 MET A N 1
ATOM 367 C CA . MET A 1 47 ? 20.516 10.43 -2.061 1 80.75 47 MET A CA 1
ATOM 368 C C . MET A 1 47 ? 20.453 9.156 -2.893 1 80.75 47 MET A C 1
ATOM 370 O O . MET A 1 47 ? 20.391 8.055 -2.342 1 80.75 47 MET A O 1
ATOM 374 N N . ILE A 1 48 ? 20.453 9.273 -4.121 1 85.25 48 ILE A N 1
ATOM 375 C CA . ILE A 1 48 ? 20.438 8.125 -5.02 1 85.25 48 ILE A CA 1
ATOM 376 C C . ILE A 1 48 ? 21.703 7.289 -4.812 1 85.25 48 ILE A C 1
ATOM 378 O O . ILE A 1 48 ? 21.641 6.062 -4.703 1 85.25 48 ILE A O 1
ATOM 382 N N . ALA A 1 49 ? 22.75 7.98 -4.688 1 86.06 49 ALA A N 1
ATOM 383 C CA . ALA A 1 49 ? 24.016 7.297 -4.488 1 86.06 49 ALA A CA 1
ATOM 384 C C . ALA A 1 49 ? 24.062 6.598 -3.133 1 86.06 49 ALA A C 1
ATOM 386 O O . ALA A 1 49 ? 24.625 5.504 -3.008 1 86.06 49 ALA A O 1
ATOM 387 N N . GLY A 1 50 ? 23.484 7.211 -2.188 1 83.12 50 GLY A N 1
ATOM 388 C CA . GLY A 1 50 ? 23.469 6.617 -0.86 1 83.12 50 GLY A CA 1
ATOM 389 C C . GLY A 1 50 ? 22.609 5.371 -0.775 1 83.12 50 GLY A C 1
ATOM 390 O O . GLY A 1 50 ? 22.875 4.473 0.022 1 83.12 50 GLY A O 1
ATOM 391 N N . THR A 1 51 ? 21.609 5.305 -1.589 1 85 51 THR A N 1
ATOM 392 C CA . THR A 1 51 ? 20.719 4.152 -1.578 1 85 51 THR A CA 1
ATOM 393 C C . THR A 1 51 ? 21.25 3.049 -2.488 1 85 51 THR A C 1
ATOM 395 O O . THR A 1 51 ? 21.109 1.863 -2.172 1 85 51 THR A O 1
ATOM 398 N N . LEU A 1 52 ? 21.875 3.398 -3.566 1 90.44 52 LEU A N 1
ATOM 399 C CA . LEU A 1 52 ? 22.297 2.402 -4.543 1 90.44 52 LEU A CA 1
ATOM 400 C C . LEU A 1 52 ? 23.719 1.931 -4.246 1 90.44 52 LEU A C 1
ATOM 402 O O . LEU A 1 52 ? 24.141 0.886 -4.742 1 90.44 52 LEU A O 1
ATOM 406 N N . GLY A 1 53 ? 24.469 2.65 -3.479 1 91 53 GLY A N 1
ATOM 407 C CA . GLY A 1 53 ? 25.797 2.217 -3.09 1 91 53 GLY A CA 1
ATOM 408 C C . GLY A 1 53 ? 25.812 0.871 -2.389 1 91 53 GLY A C 1
ATOM 409 O O . GLY A 1 53 ? 26.484 -0.06 -2.832 1 91 53 GLY A O 1
ATOM 410 N N . PRO A 1 54 ? 25.016 0.768 -1.395 1 91.69 54 PRO A N 1
ATOM 411 C CA . PRO A 1 54 ? 24.938 -0.523 -0.708 1 91.69 54 PRO A CA 1
ATOM 412 C C . PRO A 1 54 ? 24.422 -1.643 -1.614 1 91.69 54 PRO A C 1
ATOM 414 O O . PRO A 1 54 ? 24.781 -2.807 -1.423 1 91.69 54 PRO A O 1
ATOM 417 N N . VAL A 1 55 ? 23.609 -1.327 -2.58 1 95.25 55 VAL A N 1
ATOM 418 C CA . VAL A 1 55 ? 23.125 -2.326 -3.529 1 95.25 55 VAL A CA 1
ATOM 419 C C . VAL A 1 55 ? 24.281 -2.857 -4.355 1 95.25 55 VAL A C 1
ATOM 421 O O . VAL A 1 55 ? 24.391 -4.062 -4.605 1 95.25 55 VAL A O 1
ATOM 424 N N . ALA A 1 56 ? 25.156 -1.962 -4.715 1 96.06 56 ALA A N 1
ATOM 425 C CA . ALA A 1 56 ? 26.344 -2.371 -5.465 1 96.06 56 ALA A CA 1
ATOM 426 C C . ALA A 1 56 ? 27.203 -3.316 -4.645 1 96.06 56 ALA A C 1
ATOM 428 O O . ALA A 1 56 ? 27.703 -4.32 -5.164 1 96.06 56 ALA A O 1
ATOM 429 N N . SER A 1 57 ? 27.359 -3.023 -3.432 1 95.31 57 SER A N 1
ATOM 430 C CA . SER A 1 57 ? 28.141 -3.891 -2.555 1 95.31 57 SER A CA 1
ATOM 431 C C . SER A 1 57 ? 27.469 -5.242 -2.365 1 95.31 57 SER A C 1
ATOM 433 O O . SER A 1 57 ? 28.125 -6.273 -2.293 1 95.31 57 SER A O 1
ATOM 435 N N . ALA A 1 58 ? 26.172 -5.203 -2.264 1 96.5 58 ALA A N 1
ATOM 436 C CA . ALA A 1 58 ? 25.422 -6.453 -2.148 1 96.5 58 ALA A CA 1
ATOM 437 C C . ALA A 1 58 ? 25.625 -7.324 -3.387 1 96.5 58 ALA A C 1
ATOM 439 O O . ALA A 1 58 ? 25.812 -8.539 -3.275 1 96.5 58 ALA A O 1
ATOM 440 N N . PHE A 1 59 ? 25.594 -6.707 -4.535 1 97.62 59 PHE A N 1
ATOM 441 C CA . PHE A 1 59 ? 25.797 -7.445 -5.777 1 97.62 59 PHE A CA 1
ATOM 442 C C . PHE A 1 59 ? 27.234 -7.957 -5.867 1 97.62 59 PHE A C 1
ATOM 444 O O . PHE A 1 59 ? 27.484 -9.031 -6.422 1 97.62 59 PHE A O 1
ATOM 451 N N . SER A 1 60 ? 28.125 -7.199 -5.293 1 96.38 60 SER A N 1
ATOM 452 C CA . SER A 1 60 ? 29.516 -7.66 -5.246 1 96.38 60 SER A CA 1
ATOM 453 C C . SER A 1 60 ? 29.656 -8.875 -4.344 1 96.38 60 SER A C 1
ATOM 455 O O . SER A 1 60 ? 30.438 -9.789 -4.641 1 96.38 60 SER A O 1
ATOM 457 N N . ILE A 1 61 ? 28.969 -8.883 -3.314 1 96.69 61 ILE A N 1
ATOM 458 C CA . ILE A 1 61 ? 28.953 -10.047 -2.43 1 96.69 61 ILE A CA 1
ATOM 459 C C . ILE A 1 61 ? 28.391 -11.258 -3.172 1 96.69 61 ILE A C 1
ATOM 461 O O . ILE A 1 61 ? 28.938 -12.352 -3.08 1 96.69 61 ILE A O 1
ATOM 465 N N . CYS A 1 62 ? 27.328 -11.062 -3.951 1 97.38 62 CYS A N 1
ATOM 466 C CA . CYS A 1 62 ? 26.734 -12.141 -4.73 1 97.38 62 CYS A CA 1
ATOM 467 C C . CYS A 1 62 ? 27.703 -12.648 -5.793 1 97.38 62 CYS A C 1
ATOM 469 O O . CYS A 1 62 ? 27.719 -13.844 -6.094 1 97.38 62 CYS A O 1
ATOM 471 N N . SER A 1 63 ? 28.484 -11.758 -6.336 1 96.62 63 SER A N 1
ATOM 472 C CA . SER A 1 63 ? 29.453 -12.141 -7.348 1 96.62 63 SER A CA 1
ATOM 473 C C . SER A 1 63 ? 30.562 -13.008 -6.746 1 96.62 63 SER A C 1
ATOM 475 O O . SER A 1 63 ? 31.062 -13.922 -7.398 1 96.62 63 SER A O 1
ATOM 477 N N . LEU A 1 64 ? 30.891 -12.742 -5.551 1 95.38 64 LEU A N 1
ATOM 478 C CA . LEU A 1 64 ? 31.969 -13.453 -4.883 1 95.38 64 LEU A CA 1
ATOM 479 C C . LEU A 1 64 ? 31.484 -14.781 -4.312 1 95.38 64 LEU A C 1
ATOM 481 O O . LEU A 1 64 ? 32.281 -15.688 -4.066 1 95.38 64 LEU A O 1
ATOM 485 N N . ALA A 1 65 ? 30.219 -15 -4.184 1 94.88 65 ALA A N 1
ATOM 486 C CA . ALA A 1 65 ? 29.625 -16.141 -3.482 1 94.88 65 ALA A CA 1
ATOM 487 C C . ALA A 1 65 ? 29.766 -17.422 -4.305 1 94.88 65 ALA A C 1
ATOM 489 O O . ALA A 1 65 ? 29.844 -18.516 -3.752 1 94.88 65 ALA A O 1
ATOM 490 N N . GLU A 1 66 ? 29.766 -17.312 -5.609 1 95.25 66 GLU A N 1
ATOM 491 C CA . GLU A 1 66 ? 29.859 -18.469 -6.508 1 95.25 66 GLU A CA 1
ATOM 492 C C . GLU A 1 66 ? 30.844 -18.203 -7.645 1 95.25 66 GLU A C 1
ATOM 494 O O . GLU A 1 66 ? 31.172 -17.062 -7.93 1 95.25 66 GLU A O 1
ATOM 499 N N . PRO A 1 67 ? 31.266 -19.328 -8.258 1 94.31 67 PRO A N 1
ATOM 500 C CA . PRO A 1 67 ? 32.188 -19.141 -9.375 1 94.31 67 PRO A CA 1
ATOM 501 C C . PRO A 1 67 ? 31.531 -18.484 -10.586 1 94.31 67 PRO A C 1
ATOM 503 O O . PRO A 1 67 ? 30.312 -18.594 -10.766 1 94.31 67 PRO A O 1
ATOM 506 N N . TRP A 1 68 ? 32.281 -17.891 -11.422 1 93.69 68 TRP A N 1
ATOM 507 C CA . TRP A 1 68 ? 31.797 -17.078 -12.531 1 93.69 68 TRP A CA 1
ATOM 508 C C . TRP A 1 68 ? 31.438 -17.953 -13.727 1 93.69 68 TRP A C 1
ATOM 510 O O . TRP A 1 68 ? 30.719 -17.531 -14.625 1 93.69 68 TRP A O 1
ATOM 520 N N . ARG A 1 69 ? 31.922 -19.188 -13.719 1 91 69 ARG A N 1
ATOM 521 C CA . ARG A 1 69 ? 31.75 -20.031 -14.898 1 91 69 ARG A CA 1
ATOM 522 C C . ARG A 1 69 ? 31.109 -21.359 -14.539 1 91 69 ARG A C 1
ATOM 524 O O . ARG A 1 69 ? 31.281 -21.859 -13.422 1 91 69 ARG A O 1
ATOM 531 N N . GLN A 1 70 ? 30.312 -21.766 -15.531 1 90.81 70 GLN A N 1
ATOM 532 C CA . GLN A 1 70 ? 29.672 -23.062 -15.406 1 90.81 70 GLN A CA 1
ATOM 533 C C . GLN A 1 70 ? 29.797 -23.859 -16.703 1 90.81 70 GLN A C 1
ATOM 535 O O . GLN A 1 70 ? 29.922 -23.281 -17.781 1 90.81 70 GLN A O 1
ATOM 540 N N . SER A 1 71 ? 29.828 -25.172 -16.547 1 88.75 71 SER A N 1
ATOM 541 C CA . SER A 1 71 ? 29.844 -26.062 -17.703 1 88.75 71 SER A CA 1
ATOM 542 C C . SER A 1 71 ? 28.469 -26.656 -17.969 1 88.75 71 SER A C 1
ATOM 544 O O . SER A 1 71 ? 27.828 -27.188 -17.062 1 88.75 71 SER A O 1
ATOM 546 N N . LEU A 1 72 ? 27.969 -26.328 -19.109 1 86.81 72 LEU A N 1
ATOM 547 C CA . LEU A 1 72 ? 26.656 -26.828 -19.5 1 86.81 72 LEU A CA 1
ATOM 548 C C . LEU A 1 72 ? 26.781 -27.781 -20.688 1 86.81 72 LEU A C 1
ATOM 550 O O . LEU A 1 72 ? 27.453 -27.469 -21.672 1 86.81 72 LEU A O 1
ATOM 554 N N . VAL A 1 73 ? 26.156 -29.016 -20.484 1 83.88 73 VAL A N 1
ATOM 555 C CA . VAL A 1 73 ? 26.094 -29.953 -21.609 1 83.88 73 VAL A CA 1
ATOM 556 C C . VAL A 1 73 ? 25.094 -29.438 -22.656 1 83.88 73 VAL A C 1
ATOM 558 O O . VAL A 1 73 ? 24.031 -28.922 -22.297 1 83.88 73 VAL A O 1
ATOM 561 N N . THR A 1 74 ? 25.406 -29.391 -23.859 1 79.5 74 THR A N 1
ATOM 562 C CA . THR A 1 74 ? 24.578 -28.844 -24.922 1 79.5 74 THR A CA 1
ATOM 563 C C . THR A 1 74 ? 23.188 -29.484 -24.922 1 79.5 74 THR A C 1
ATOM 565 O O . THR A 1 74 ? 23.078 -30.719 -24.922 1 79.5 74 THR A O 1
ATOM 568 N N . GLY A 1 75 ? 22.109 -28.656 -24.766 1 75.62 75 GLY A N 1
ATOM 569 C CA . GLY A 1 75 ? 20.734 -29.125 -24.812 1 75.62 75 GLY A CA 1
ATOM 570 C C . GLY A 1 75 ? 20.156 -29.375 -23.438 1 75.62 75 GLY A C 1
ATOM 571 O O . GLY A 1 75 ? 18.953 -29.609 -23.297 1 75.62 75 GLY A O 1
ATOM 572 N N . ALA A 1 76 ? 21.094 -29.344 -22.453 1 78.94 76 ALA A N 1
ATOM 573 C CA . ALA A 1 76 ? 20.609 -29.625 -21.094 1 78.94 76 ALA A CA 1
ATOM 574 C C . ALA A 1 76 ? 20.016 -28.391 -20.453 1 78.94 76 ALA A C 1
ATOM 576 O O . ALA A 1 76 ? 20.094 -27.281 -21.016 1 78.94 76 ALA A O 1
ATOM 577 N N . ASP A 1 77 ? 19.219 -28.688 -19.438 1 83.12 77 ASP A N 1
ATOM 578 C CA . ASP A 1 77 ? 18.609 -27.594 -18.688 1 83.12 77 ASP A CA 1
ATOM 579 C C . ASP A 1 77 ? 19.656 -26.812 -17.906 1 83.12 77 ASP A C 1
ATOM 581 O O . ASP A 1 77 ? 20.609 -27.391 -17.391 1 83.12 77 ASP A O 1
ATOM 585 N N . ILE A 1 78 ? 19.578 -25.578 -17.938 1 85.12 78 ILE A N 1
ATOM 586 C CA . ILE A 1 78 ? 20.531 -24.672 -17.328 1 85.12 78 ILE A CA 1
ATOM 587 C C . ILE A 1 78 ? 20.688 -25.016 -15.844 1 85.12 78 ILE A C 1
ATOM 589 O O . ILE A 1 78 ? 21.75 -24.781 -15.25 1 85.12 78 ILE A O 1
ATOM 593 N N . GLN A 1 79 ? 19.641 -25.594 -15.266 1 81.12 79 GLN A N 1
ATOM 594 C CA . GLN A 1 79 ? 19.688 -25.922 -13.844 1 81.12 79 GLN A CA 1
ATOM 595 C C . GLN A 1 79 ? 20.656 -27.062 -13.57 1 81.12 79 GLN A C 1
ATOM 597 O O . GLN A 1 79 ? 21.109 -27.25 -12.438 1 81.12 79 GLN A O 1
ATOM 602 N N . SER A 1 80 ? 21.109 -27.75 -14.617 1 84.38 80 SER A N 1
ATOM 603 C CA . SER A 1 80 ? 22.031 -28.875 -14.461 1 84.38 80 SER A CA 1
ATOM 604 C C . SER A 1 80 ? 23.484 -28.453 -14.68 1 84.38 80 SER A C 1
ATOM 606 O O . SER A 1 80 ? 24.391 -29.266 -14.609 1 84.38 80 SER A O 1
ATOM 608 N N . ALA A 1 81 ? 23.672 -27.219 -14.867 1 89.31 81 ALA A N 1
ATOM 609 C CA . ALA A 1 81 ? 25.016 -26.719 -15.102 1 89.31 81 ALA A CA 1
ATOM 610 C C . ALA A 1 81 ? 25.906 -26.922 -13.875 1 89.31 81 ALA A C 1
ATOM 612 O O . ALA A 1 81 ? 25.453 -26.734 -12.742 1 89.31 81 ALA A O 1
ATOM 613 N N . VAL A 1 82 ? 27.141 -27.328 -14.148 1 90.44 82 VAL A N 1
ATOM 614 C CA . VAL A 1 82 ? 28.062 -27.594 -13.062 1 90.44 82 VAL A CA 1
ATOM 615 C C . VAL A 1 82 ? 29.078 -26.453 -12.953 1 90.44 82 VAL A C 1
ATOM 617 O O . VAL A 1 82 ? 29.562 -25.953 -13.961 1 90.44 82 VAL A O 1
ATOM 620 N N . ASP A 1 83 ? 29.438 -26.047 -11.766 1 91.56 83 ASP A N 1
ATOM 621 C CA . ASP A 1 83 ? 30.312 -24.922 -11.5 1 91.56 83 ASP A CA 1
ATOM 622 C C . ASP A 1 83 ? 31.766 -25.281 -11.812 1 91.56 83 ASP A C 1
ATOM 624 O O . ASP A 1 83 ? 32.219 -26.375 -11.508 1 91.56 83 ASP A O 1
ATOM 628 N N . ILE A 1 84 ? 32.438 -24.359 -12.477 1 89.81 84 ILE A N 1
ATOM 629 C CA . ILE A 1 84 ? 33.875 -24.438 -12.695 1 89.81 84 ILE A CA 1
ATOM 630 C C . ILE A 1 84 ? 34.625 -23.531 -11.703 1 89.81 84 ILE A C 1
ATOM 632 O O . ILE A 1 84 ? 34.375 -22.328 -11.68 1 89.81 84 ILE A O 1
ATOM 636 N N . PRO A 1 85 ? 35.406 -24.062 -10.883 1 91.12 85 PRO A N 1
ATOM 637 C CA . PRO A 1 85 ? 36.062 -23.234 -9.875 1 91.12 85 PRO A CA 1
ATOM 638 C C . PRO A 1 85 ? 36.938 -22.141 -10.492 1 91.12 85 PRO A C 1
ATOM 640 O O . PRO A 1 85 ? 37.562 -22.359 -11.523 1 91.12 85 PRO A O 1
ATOM 643 N N . ASP A 1 86 ? 36.844 -20.984 -9.883 1 90.88 86 ASP A N 1
ATOM 644 C CA . ASP A 1 86 ? 37.656 -19.844 -10.328 1 90.88 86 ASP A CA 1
ATOM 645 C C . ASP A 1 86 ? 39.094 -19.922 -9.789 1 90.88 86 ASP A C 1
ATOM 647 O O . ASP A 1 86 ? 39.312 -20.469 -8.711 1 90.88 86 ASP A O 1
ATOM 651 N N . PRO A 1 87 ? 39.969 -19.375 -10.57 1 90.06 87 PRO A N 1
ATOM 652 C CA . PRO A 1 87 ? 41.344 -19.312 -10.055 1 90.06 87 PRO A CA 1
ATOM 653 C C . PRO A 1 87 ? 41.469 -18.469 -8.789 1 90.06 87 PRO A C 1
ATOM 655 O O . PRO A 1 87 ? 40.688 -17.531 -8.594 1 90.06 87 PRO A O 1
ATOM 658 N N . SER A 1 88 ? 42.438 -18.734 -7.949 1 92.69 88 SER A N 1
ATOM 659 C CA . SER A 1 88 ? 42.594 -18.094 -6.645 1 92.69 88 SER A CA 1
ATOM 660 C C . SER A 1 88 ? 42.875 -16.609 -6.785 1 92.69 88 SER A C 1
ATOM 662 O O . SER A 1 88 ? 42.406 -15.797 -5.961 1 92.69 88 SER A O 1
ATOM 664 N N . TRP A 1 89 ? 43.625 -16.25 -7.797 1 91.56 89 TRP A N 1
ATOM 665 C CA . TRP A 1 89 ? 43.938 -14.836 -7.957 1 91.56 89 TRP A CA 1
ATOM 666 C C . TRP A 1 89 ? 42.688 -14.016 -8.227 1 91.56 89 TRP A C 1
ATOM 668 O O . TRP A 1 89 ? 42.562 -12.875 -7.762 1 91.56 89 TRP A O 1
ATOM 678 N N . LEU A 1 90 ? 41.812 -14.531 -8.945 1 91.69 90 LEU A N 1
ATOM 679 C CA . LEU A 1 90 ? 40.562 -13.844 -9.25 1 91.69 90 LEU A CA 1
ATOM 680 C C . LEU A 1 90 ? 39.719 -13.641 -7.984 1 91.69 90 LEU A C 1
ATOM 682 O O . LEU A 1 90 ? 39.188 -12.555 -7.762 1 91.69 90 LEU A O 1
ATOM 686 N N . VAL A 1 91 ? 39.688 -14.609 -7.137 1 93.75 91 VAL A N 1
ATOM 687 C CA . VAL A 1 91 ? 38.906 -14.555 -5.902 1 93.75 91 VAL A CA 1
ATOM 688 C C . VAL A 1 91 ? 39.5 -13.523 -4.953 1 93.75 91 VAL A C 1
ATOM 690 O O . VAL A 1 91 ? 38.781 -12.758 -4.312 1 93.75 91 VAL A O 1
ATOM 693 N N . VAL A 1 92 ? 40.812 -13.461 -4.926 1 94.88 92 VAL A N 1
ATOM 694 C CA . VAL A 1 92 ? 41.469 -12.539 -4.023 1 94.88 92 VAL A CA 1
ATOM 695 C C . VAL A 1 92 ? 41.25 -11.102 -4.473 1 94.88 92 VAL A C 1
ATOM 697 O O . VAL A 1 92 ? 40.906 -10.234 -3.66 1 94.88 92 VAL A O 1
ATOM 700 N N . ILE A 1 93 ? 41.375 -10.836 -5.754 1 94.31 93 ILE A N 1
ATOM 701 C CA . ILE A 1 93 ? 41.188 -9.484 -6.266 1 94.31 93 ILE A CA 1
ATOM 702 C C . ILE A 1 93 ? 39.719 -9.07 -6.086 1 94.31 93 ILE A C 1
ATOM 704 O O . ILE A 1 93 ? 39.438 -7.914 -5.777 1 94.31 93 ILE A O 1
ATOM 708 N N . GLU A 1 94 ? 38.875 -9.984 -6.293 1 94.75 94 GLU A N 1
ATOM 709 C CA . GLU A 1 94 ? 37.469 -9.703 -6.086 1 94.75 94 GLU A CA 1
ATOM 710 C C . GLU A 1 94 ? 37.188 -9.344 -4.629 1 94.75 94 GLU A C 1
ATOM 712 O O . GLU A 1 94 ? 36.406 -8.438 -4.348 1 94.75 94 GLU A O 1
ATOM 717 N N . ALA A 1 95 ? 37.812 -10.023 -3.746 1 95.75 95 ALA A N 1
ATOM 718 C CA . ALA A 1 95 ? 37.625 -9.758 -2.322 1 95.75 95 ALA A CA 1
ATOM 719 C C . ALA A 1 95 ? 38.188 -8.383 -1.945 1 95.75 95 ALA A C 1
ATOM 721 O O . ALA A 1 95 ? 37.562 -7.66 -1.161 1 95.75 95 ALA A O 1
ATOM 722 N N . ILE A 1 96 ? 39.219 -8.062 -2.51 1 95 96 ILE A N 1
ATOM 723 C CA . ILE A 1 96 ? 39.844 -6.773 -2.221 1 95 96 ILE A CA 1
ATOM 724 C C . ILE A 1 96 ? 38.969 -5.648 -2.746 1 95 96 ILE A C 1
ATOM 726 O O . ILE A 1 96 ? 38.75 -4.652 -2.055 1 95 96 ILE A O 1
ATOM 730 N N . GLN A 1 97 ? 38.562 -5.82 -3.977 1 94.31 97 GLN A N 1
ATOM 731 C CA . GLN A 1 97 ? 37.719 -4.773 -4.543 1 94.31 97 GLN A CA 1
ATOM 732 C C . GLN A 1 97 ? 36.406 -4.633 -3.758 1 94.31 97 GLN A C 1
ATOM 734 O O . GLN A 1 97 ? 35.875 -3.529 -3.609 1 94.31 97 GLN A O 1
ATOM 739 N N . LEU A 1 98 ? 35.844 -5.734 -3.268 1 94.56 98 LEU A N 1
ATOM 740 C CA . LEU A 1 98 ? 34.656 -5.68 -2.422 1 94.56 98 LEU A CA 1
ATOM 741 C C . LEU A 1 98 ? 34.938 -4.902 -1.139 1 94.56 98 LEU A C 1
ATOM 743 O O . LEU A 1 98 ? 34.094 -4.086 -0.711 1 94.56 98 LEU A O 1
ATOM 747 N N . LEU A 1 99 ? 36.094 -5.137 -0.586 1 95.06 99 LEU A N 1
ATOM 748 C CA . LEU A 1 99 ? 36.469 -4.434 0.634 1 95.06 99 LEU A CA 1
ATOM 749 C C . LEU A 1 99 ? 36.562 -2.934 0.383 1 95.06 99 LEU A C 1
ATOM 751 O O . LEU A 1 99 ? 36.125 -2.127 1.205 1 95.06 99 LEU A O 1
ATOM 755 N N . ILE A 1 100 ? 37.094 -2.605 -0.711 1 95 100 ILE A N 1
ATOM 756 C CA . ILE A 1 100 ? 37.219 -1.198 -1.076 1 95 100 ILE A CA 1
ATOM 757 C C . ILE A 1 100 ? 35.844 -0.583 -1.245 1 95 100 ILE A C 1
ATOM 759 O O . ILE A 1 100 ? 35.594 0.542 -0.802 1 95 100 ILE A O 1
ATOM 763 N N . GLY A 1 101 ? 35 -1.314 -1.882 1 93.19 101 GLY A N 1
ATOM 764 C CA . GLY A 1 101 ? 33.625 -0.84 -2.049 1 93.19 101 GLY A CA 1
ATOM 765 C C . GLY A 1 101 ? 32.906 -0.639 -0.731 1 93.19 101 GLY A C 1
ATOM 766 O O . GLY A 1 101 ? 32.188 0.353 -0.554 1 93.19 101 GLY A O 1
ATOM 767 N N . ILE A 1 102 ? 33.094 -1.475 0.181 1 93.19 102 ILE A N 1
ATOM 768 C CA . ILE A 1 102 ? 32.438 -1.406 1.482 1 93.19 102 ILE A CA 1
ATOM 769 C C . ILE A 1 102 ? 33 -0.232 2.281 1 93.19 102 ILE A C 1
ATOM 771 O O . ILE A 1 102 ? 32.25 0.481 2.957 1 93.19 102 ILE A O 1
ATOM 775 N N . ILE A 1 103 ? 34.25 -0.006 2.184 1 92.56 103 ILE A N 1
ATOM 776 C CA . ILE A 1 103 ? 34.875 1.118 2.867 1 92.56 103 ILE A CA 1
ATOM 777 C C . ILE A 1 103 ? 34.344 2.432 2.303 1 92.56 103 ILE A C 1
ATOM 779 O O . ILE A 1 103 ? 34.062 3.365 3.057 1 92.56 103 ILE A O 1
ATOM 783 N N . ALA A 1 104 ? 34.25 2.449 1.016 1 93.31 104 ALA A N 1
ATOM 784 C CA . ALA A 1 104 ? 33.688 3.641 0.382 1 93.31 104 ALA A CA 1
ATOM 785 C C . ALA A 1 104 ? 32.281 3.904 0.865 1 93.31 104 ALA A C 1
ATOM 787 O O . ALA A 1 104 ? 31.922 5.047 1.165 1 93.31 104 ALA A O 1
ATOM 788 N N . ASN A 1 105 ? 31.484 2.9 0.978 1 90.56 105 ASN A N 1
ATOM 789 C CA . ASN A 1 105 ? 30.125 3.031 1.489 1 90.56 105 ASN A CA 1
ATOM 790 C C . ASN A 1 105 ? 30.109 3.516 2.936 1 90.56 105 ASN A C 1
ATOM 792 O O . ASN A 1 105 ? 29.297 4.352 3.309 1 90.56 105 ASN A O 1
ATOM 796 N N . LEU A 1 106 ? 31.016 3.049 3.686 1 87.69 106 LEU A N 1
ATOM 797 C CA . LEU A 1 106 ? 31.094 3.43 5.094 1 87.69 106 LEU A CA 1
ATOM 798 C C . LEU A 1 106 ? 31.453 4.902 5.238 1 87.69 106 LEU A C 1
ATOM 800 O O . LEU A 1 106 ? 30.906 5.602 6.09 1 87.69 106 LEU A O 1
ATOM 804 N N . PHE A 1 107 ? 32.281 5.391 4.406 1 87.94 107 PHE A N 1
ATOM 805 C CA . PHE A 1 107 ? 32.688 6.793 4.469 1 87.94 107 PHE A CA 1
ATOM 806 C C . PHE A 1 107 ? 31.516 7.699 4.07 1 87.94 107 PHE A C 1
ATOM 808 O O . PHE A 1 107 ? 31.344 8.781 4.633 1 87.94 107 PHE A O 1
ATOM 815 N N . LEU A 1 108 ? 30.812 7.254 3.121 1 86.56 108 LEU A N 1
ATOM 816 C CA . LEU A 1 108 ? 29.641 8.031 2.748 1 86.56 108 LEU A CA 1
ATOM 817 C C . LEU A 1 108 ? 28.625 8.078 3.893 1 86.56 108 LEU A C 1
ATOM 819 O O . LEU A 1 108 ? 28.062 9.141 4.188 1 86.56 108 LEU A O 1
ATOM 823 N N . LEU A 1 109 ? 28.453 6.988 4.559 1 82.19 109 LEU A N 1
ATOM 824 C CA . LEU A 1 109 ? 27.516 6.918 5.672 1 82.19 109 LEU A CA 1
ATOM 825 C C . LEU A 1 109 ? 27.984 7.777 6.84 1 82.19 109 LEU A C 1
ATOM 827 O O . LEU A 1 109 ? 27.172 8.445 7.492 1 82.19 109 LEU A O 1
ATOM 831 N N . LEU A 1 110 ? 29.234 7.793 7.051 1 81.12 110 LEU A N 1
ATOM 832 C CA . LEU A 1 110 ? 29.797 8.578 8.148 1 81.12 110 LEU A CA 1
ATOM 833 C C . LEU A 1 110 ? 29.688 10.07 7.855 1 81.12 110 LEU A C 1
ATOM 835 O O . LEU A 1 110 ? 29.516 10.875 8.773 1 81.12 110 LEU A O 1
ATOM 839 N N . HIS A 1 111 ? 29.781 10.367 6.617 1 80.44 111 HIS A N 1
ATOM 840 C CA . HIS A 1 111 ? 29.609 11.766 6.258 1 80.44 111 HIS A CA 1
ATOM 841 C C . HIS A 1 111 ? 28.156 12.203 6.449 1 80.44 111 HIS A C 1
ATOM 843 O O . HIS A 1 111 ? 27.891 13.305 6.93 1 80.44 111 HIS A O 1
ATOM 849 N N . MET A 1 112 ? 27.344 11.359 6.062 1 75.62 112 MET A N 1
ATOM 850 C CA . MET A 1 112 ? 25.922 11.695 6.207 1 75.62 112 MET A CA 1
ATOM 851 C C . MET A 1 112 ? 25.547 11.797 7.68 1 75.62 112 MET A C 1
ATOM 853 O O . MET A 1 112 ? 24.625 12.531 8.031 1 75.62 112 MET A O 1
ATOM 857 N N . ALA A 1 113 ? 26.312 11.109 8.5 1 72.69 113 ALA A N 1
ATOM 858 C CA . ALA A 1 113 ? 26.109 11.195 9.938 1 72.69 113 ALA A CA 1
ATOM 859 C C . ALA A 1 113 ? 26.844 12.391 10.523 1 72.69 113 ALA A C 1
ATOM 861 O O . ALA A 1 113 ? 26.828 12.609 11.742 1 72.69 113 ALA A O 1
ATOM 862 N N . ARG A 1 114 ? 27.547 13.125 9.766 1 73.75 114 ARG A N 1
ATOM 863 C CA . ARG A 1 114 ? 28.266 14.336 10.133 1 73.75 114 ARG A CA 1
ATOM 864 C C . ARG A 1 114 ? 29.453 14.016 11.039 1 73.75 114 ARG A C 1
ATOM 866 O O . ARG A 1 114 ? 29.781 14.789 11.945 1 73.75 114 ARG A O 1
ATOM 873 N N . ARG A 1 115 ? 30.031 12.914 10.805 1 75.06 115 ARG A N 1
ATOM 874 C CA . ARG A 1 115 ? 31.188 12.516 11.586 1 75.06 115 ARG A CA 1
ATOM 875 C C . ARG A 1 115 ? 32.5 12.828 10.844 1 75.06 115 ARG A C 1
ATOM 877 O O . ARG A 1 115 ? 33.531 13.031 11.461 1 75.06 115 ARG A O 1
ATOM 884 N N . VAL A 1 116 ? 32.312 12.695 9.516 1 81.5 116 VAL A N 1
ATOM 885 C CA . VAL A 1 116 ? 33.469 13 8.68 1 81.5 116 VAL A CA 1
ATOM 886 C C . VAL A 1 116 ? 33.188 14.219 7.801 1 81.5 116 VAL A C 1
ATOM 888 O O . VAL A 1 116 ? 32.031 14.391 7.344 1 81.5 116 VAL A O 1
ATOM 891 N N . ARG A 1 117 ? 34.156 14.977 7.609 1 81.69 117 ARG A N 1
ATOM 892 C CA . ARG A 1 117 ? 34 16.219 6.852 1 81.69 117 ARG A CA 1
ATOM 893 C C . ARG A 1 117 ? 33.75 15.93 5.371 1 81.69 117 ARG A C 1
ATOM 895 O O . ARG A 1 117 ? 34.188 14.891 4.863 1 81.69 117 ARG A O 1
ATOM 902 N N . PHE A 1 118 ? 33.062 16.797 4.734 1 83.62 118 PHE A N 1
ATOM 903 C CA . PHE A 1 118 ? 32.688 16.719 3.326 1 83.62 118 PHE A CA 1
ATOM 904 C C . PHE A 1 118 ? 33.938 16.594 2.449 1 83.62 118 PHE A C 1
ATOM 906 O O . PHE A 1 118 ? 33.969 15.758 1.545 1 83.62 118 PHE A O 1
ATOM 913 N N . GLY A 1 119 ? 34.969 17.266 2.744 1 82.31 119 GLY A N 1
ATOM 914 C CA . GLY A 1 119 ? 36.188 17.328 1.922 1 82.31 119 GLY A CA 1
ATOM 915 C C . GLY A 1 119 ? 36.969 16.031 1.942 1 82.31 119 GLY A C 1
ATOM 916 O O . GLY A 1 119 ? 37.75 15.766 1.016 1 82.31 119 GLY A O 1
ATOM 917 N N . LEU A 1 120 ? 36.781 15.266 2.932 1 86.44 120 LEU A N 1
ATOM 918 C CA . LEU A 1 120 ? 37.5 14.008 3.043 1 86.44 120 LEU A CA 1
ATOM 919 C C . LEU A 1 120 ? 36.625 12.828 2.631 1 86.44 120 LEU A C 1
ATOM 921 O O . LEU A 1 120 ? 37.062 11.93 1.916 1 86.44 120 LEU A O 1
ATOM 925 N N . ALA A 1 121 ? 35.438 12.836 3.002 1 87.44 121 ALA A N 1
ATOM 926 C CA . ALA A 1 121 ? 34.562 11.688 2.826 1 87.44 121 ALA A CA 1
ATOM 927 C C . ALA A 1 121 ? 34.188 11.492 1.357 1 87.44 121 ALA A C 1
ATOM 929 O O . ALA A 1 121 ? 34.219 10.375 0.846 1 87.44 121 ALA A O 1
ATOM 930 N N . LEU A 1 122 ? 33.875 12.469 0.614 1 90.31 122 LEU A N 1
ATOM 931 C CA . LEU A 1 122 ? 33.375 12.344 -0.749 1 90.31 122 LEU A CA 1
ATOM 932 C C . LEU A 1 122 ? 34.469 11.898 -1.697 1 90.31 122 LEU A C 1
ATOM 934 O O . LEU A 1 122 ? 34.281 10.984 -2.5 1 90.31 122 LEU A O 1
ATOM 938 N N . PRO A 1 123 ? 35.656 12.477 -1.569 1 90.81 123 PRO A N 1
ATOM 939 C CA . PRO A 1 123 ? 36.719 12 -2.473 1 90.81 123 PRO A CA 1
ATOM 940 C C . PRO A 1 123 ? 37.094 10.547 -2.213 1 90.81 123 PRO A C 1
ATOM 942 O O . PRO A 1 123 ? 37.375 9.797 -3.156 1 90.81 123 PRO A O 1
ATOM 945 N N . ILE A 1 124 ? 37.094 10.141 -1.03 1 92.44 124 ILE A N 1
ATOM 946 C CA . ILE A 1 124 ? 37.438 8.758 -0.706 1 92.44 124 ILE A CA 1
ATOM 947 C C . ILE A 1 124 ? 36.375 7.824 -1.272 1 92.44 124 ILE A C 1
ATOM 949 O O . ILE A 1 124 ? 36.688 6.766 -1.819 1 92.44 124 ILE A O 1
ATOM 953 N N . THR A 1 125 ? 35.094 8.234 -1.096 1 93.69 125 THR A N 1
ATOM 954 C CA . THR A 1 125 ? 34 7.434 -1.616 1 93.69 125 THR A CA 1
ATOM 955 C C . THR A 1 125 ? 34.031 7.363 -3.141 1 93.69 125 THR A C 1
ATOM 957 O O . THR A 1 125 ? 33.906 6.289 -3.723 1 93.69 125 THR A O 1
ATOM 960 N N . ILE A 1 126 ? 34.312 8.461 -3.799 1 95.38 126 ILE A N 1
ATOM 961 C CA . ILE A 1 126 ? 34.344 8.531 -5.254 1 95.38 126 ILE A CA 1
ATOM 962 C C . ILE A 1 126 ? 35.5 7.684 -5.789 1 95.38 126 ILE A C 1
ATOM 964 O O . ILE A 1 126 ? 35.281 6.848 -6.676 1 95.38 126 ILE A O 1
ATOM 968 N N . VAL A 1 127 ? 36.625 7.84 -5.219 1 95 127 VAL A N 1
ATOM 969 C CA . VAL A 1 127 ? 37.781 7.098 -5.668 1 95 127 VAL A CA 1
ATOM 970 C C . VAL A 1 127 ? 37.625 5.613 -5.363 1 95 127 VAL A C 1
ATOM 972 O O . VAL A 1 127 ? 37.969 4.758 -6.176 1 95 127 VAL A O 1
ATOM 975 N N . GLY A 1 128 ? 37.062 5.355 -4.203 1 95.94 128 GLY A N 1
ATOM 976 C CA . GLY A 1 128 ? 36.812 3.971 -3.842 1 95.94 128 GLY A CA 1
ATOM 977 C C . GLY A 1 128 ? 35.875 3.27 -4.797 1 95.94 128 GLY A C 1
ATOM 978 O O . GLY A 1 128 ? 36.156 2.156 -5.246 1 95.94 128 GLY A O 1
ATOM 979 N N . TRP A 1 129 ? 34.781 3.883 -5.141 1 96.44 129 TRP A N 1
ATOM 980 C CA . TRP A 1 129 ? 33.781 3.297 -6.035 1 96.44 129 TRP A CA 1
ATOM 981 C C . TRP A 1 129 ? 34.312 3.18 -7.453 1 96.44 129 TRP A C 1
ATOM 983 O O . TRP A 1 129 ? 34.094 2.178 -8.133 1 96.44 129 TRP A O 1
ATOM 993 N N . TYR A 1 130 ? 35.094 4.164 -7.926 1 96.56 130 TYR A N 1
ATOM 994 C CA . TYR A 1 130 ? 35.688 4.07 -9.25 1 96.56 130 TYR A CA 1
ATOM 995 C C . TYR A 1 130 ? 36.719 2.943 -9.305 1 96.56 130 TYR A C 1
ATOM 997 O O . TYR A 1 130 ? 36.781 2.193 -10.281 1 96.56 130 TYR A O 1
ATOM 1005 N N . THR A 1 131 ? 37.5 2.846 -8.266 1 96.06 131 THR A N 1
ATOM 1006 C CA . THR A 1 131 ? 38.5 1.786 -8.211 1 96.06 131 THR A CA 1
ATOM 1007 C C . THR A 1 131 ? 37.812 0.412 -8.242 1 96.06 131 THR A C 1
ATOM 1009 O O . THR A 1 131 ? 38.25 -0.478 -8.977 1 96.06 131 THR A O 1
ATOM 1012 N N . SER A 1 132 ? 36.812 0.282 -7.457 1 95.62 132 SER A N 1
ATOM 1013 C CA . SER A 1 132 ? 36.094 -0.988 -7.434 1 95.62 132 SER A CA 1
ATOM 1014 C C . SER A 1 132 ? 35.469 -1.291 -8.789 1 95.62 132 SER A C 1
ATOM 1016 O O . SER A 1 132 ? 35.5 -2.426 -9.266 1 95.62 132 SER A O 1
ATOM 1018 N N . SER A 1 133 ? 34.906 -0.304 -9.422 1 96.25 133 SER A N 1
ATOM 1019 C CA . SER A 1 133 ? 34.281 -0.479 -10.719 1 96.25 133 SER A CA 1
ATOM 1020 C C . SER A 1 133 ? 35.281 -0.835 -11.797 1 96.25 133 SER A C 1
ATOM 1022 O O . SER A 1 133 ? 35.125 -1.814 -12.523 1 96.25 133 SER A O 1
ATOM 1024 N N . ILE A 1 134 ? 36.375 -0.164 -11.883 1 95.44 134 ILE A N 1
ATOM 1025 C CA . ILE A 1 134 ? 37.406 -0.376 -12.906 1 95.44 134 ILE A CA 1
ATOM 1026 C C . ILE A 1 134 ? 38.062 -1.734 -12.695 1 95.44 134 ILE A C 1
ATOM 1028 O O . ILE A 1 134 ? 38.344 -2.453 -13.656 1 95.44 134 ILE A O 1
ATOM 1032 N N . CYS A 1 135 ? 38.281 -2.039 -11.445 1 94.56 135 CYS A N 1
ATOM 1033 C CA . CYS A 1 135 ? 38.844 -3.348 -11.141 1 94.56 135 CYS A CA 1
ATOM 1034 C C . CYS A 1 135 ? 37.938 -4.465 -11.633 1 94.56 135 CYS A C 1
ATOM 1036 O O . CYS A 1 135 ? 38.406 -5.43 -12.242 1 94.56 135 CYS A O 1
ATOM 1038 N N . ARG A 1 136 ? 36.719 -4.348 -11.414 1 94.31 136 ARG A N 1
ATOM 1039 C CA . ARG A 1 136 ? 35.75 -5.375 -11.812 1 94.31 136 ARG A CA 1
ATOM 1040 C C . ARG A 1 136 ? 35.625 -5.453 -13.328 1 94.31 136 ARG A C 1
ATOM 1042 O O . ARG A 1 136 ? 35.469 -6.539 -13.891 1 94.31 136 ARG A O 1
ATOM 1049 N N . ILE A 1 137 ? 35.688 -4.348 -13.961 1 93.12 137 ILE A N 1
ATOM 1050 C CA . ILE A 1 137 ? 35.625 -4.332 -15.422 1 93.12 137 ILE A CA 1
ATOM 1051 C C . ILE A 1 137 ? 36.875 -5.008 -16 1 93.12 137 ILE A C 1
ATOM 1053 O O . ILE A 1 137 ? 36.781 -5.801 -16.938 1 93.12 137 ILE A O 1
ATOM 1057 N N . ALA A 1 138 ? 37.938 -4.785 -15.391 1 92 138 ALA A N 1
ATOM 1058 C CA . ALA A 1 138 ? 39.188 -5.41 -15.828 1 92 138 ALA A CA 1
ATOM 1059 C C . ALA A 1 138 ? 39.156 -6.918 -15.594 1 92 138 ALA A C 1
ATOM 1061 O O . ALA A 1 138 ? 39.594 -7.691 -16.453 1 92 138 ALA A O 1
ATOM 1062 N N . LEU A 1 139 ? 38.656 -7.242 -14.461 1 91.38 139 LEU A N 1
ATOM 1063 C CA . LEU A 1 139 ? 38.562 -8.664 -14.141 1 91.38 139 LEU A CA 1
ATOM 1064 C C . LEU A 1 139 ? 37.625 -9.375 -15.109 1 91.38 139 LEU A C 1
ATOM 1066 O O . LEU A 1 139 ? 37.906 -10.492 -15.547 1 91.38 139 LEU A O 1
ATOM 1070 N N . SER A 1 140 ? 36.5 -8.773 -15.406 1 88.38 140 SER A N 1
ATOM 1071 C CA . SER A 1 140 ? 35.531 -9.359 -16.328 1 88.38 140 SER A CA 1
ATOM 1072 C C . SER A 1 140 ? 36.125 -9.5 -17.734 1 88.38 140 SER A C 1
ATOM 1074 O O . SER A 1 140 ? 35.875 -10.484 -18.422 1 88.38 140 SER A O 1
ATOM 1076 N N . ALA A 1 141 ? 36.938 -8.578 -18.125 1 86.5 141 ALA A N 1
ATOM 1077 C CA . ALA A 1 141 ? 37.594 -8.625 -19.438 1 86.5 141 ALA A CA 1
ATOM 1078 C C . ALA A 1 141 ? 38.625 -9.727 -19.484 1 86.5 141 ALA A C 1
ATOM 1080 O O . ALA A 1 141 ? 38.781 -10.422 -20.5 1 86.5 141 ALA A O 1
ATOM 1081 N N . THR A 1 142 ? 39.312 -9.906 -18.438 1 84.75 142 THR A N 1
ATOM 1082 C CA . THR A 1 142 ? 40.344 -10.93 -18.375 1 84.75 142 THR A CA 1
ATOM 1083 C C . THR A 1 142 ? 39.719 -12.328 -18.328 1 84.75 142 THR A C 1
ATOM 1085 O O . THR A 1 142 ? 40.281 -13.266 -18.922 1 84.75 142 THR A O 1
ATOM 1088 N N . ALA A 1 143 ? 38.656 -12.383 -17.625 1 81.25 143 ALA A N 1
ATOM 1089 C CA . ALA A 1 143 ? 37.969 -13.672 -17.531 1 81.25 143 ALA A CA 1
ATOM 1090 C C . ALA A 1 143 ? 37.344 -14.047 -18.844 1 81.25 143 ALA A C 1
ATOM 1092 O O . ALA A 1 143 ? 37.156 -15.234 -19.141 1 81.25 143 ALA A O 1
ATOM 1093 N N . ALA A 1 144 ? 36.938 -13.086 -19.688 1 73.5 144 ALA A N 1
ATOM 1094 C CA . ALA A 1 144 ? 36.281 -13.344 -20.953 1 73.5 144 ALA A CA 1
ATOM 1095 C C . ALA A 1 144 ? 37.25 -13.805 -22.016 1 73.5 144 ALA A C 1
ATOM 1097 O O . ALA A 1 144 ? 36.906 -14.484 -22.969 1 73.5 144 ALA A O 1
ATOM 1098 N N . ARG A 1 145 ? 38.562 -13.43 -22.078 1 61.94 145 ARG A N 1
ATOM 1099 C CA . ARG A 1 145 ? 39.562 -13.703 -23.109 1 61.94 145 ARG A CA 1
ATOM 1100 C C . ARG A 1 145 ? 39.844 -15.195 -23.219 1 61.94 145 ARG A C 1
ATOM 1102 O O . ARG A 1 145 ? 39.875 -15.742 -24.328 1 61.94 145 ARG A O 1
ATOM 1109 N N . PRO A 1 146 ? 40.438 -15.742 -22.141 1 52.66 146 PRO A N 1
ATOM 1110 C CA . PRO A 1 146 ? 41 -17.062 -22.406 1 52.66 146 PRO A CA 1
ATOM 1111 C C . PRO A 1 146 ? 39.906 -18.094 -22.75 1 52.66 146 PRO A C 1
ATOM 1113 O O . PRO A 1 146 ? 40.219 -19.266 -22.984 1 52.66 146 PRO A O 1
ATOM 1116 N N . PHE A 1 147 ? 38.781 -17.656 -22.547 1 50.31 147 PHE A N 1
ATOM 1117 C CA . PHE A 1 147 ? 37.906 -18.812 -22.438 1 50.31 147 PHE A CA 1
ATOM 1118 C C . PHE A 1 147 ? 37.969 -19.672 -23.688 1 50.31 147 PHE A C 1
ATOM 1120 O O . PHE A 1 147 ? 37.188 -20.609 -23.844 1 50.31 147 PHE A O 1
ATOM 1127 N N . LYS A 1 148 ? 38.281 -18.969 -24.766 1 46.34 148 LYS A N 1
ATOM 1128 C CA . LYS A 1 148 ? 38.344 -19.922 -25.875 1 46.34 148 LYS A CA 1
ATOM 1129 C C . LYS A 1 148 ? 39.312 -21.047 -25.594 1 46.34 148 LYS A C 1
ATOM 1131 O O . LYS A 1 148 ? 39.656 -21.812 -26.484 1 46.34 148 LYS A O 1
ATOM 1136 N N . ASP A 1 149 ? 40.031 -20.969 -24.578 1 43.31 149 ASP A N 1
ATOM 1137 C CA . ASP A 1 149 ? 41.062 -22.016 -24.594 1 43.31 149 ASP A CA 1
ATOM 1138 C C . ASP A 1 149 ? 40.406 -23.391 -24.812 1 43.31 149 ASP A C 1
ATOM 1140 O O . ASP A 1 149 ? 39.188 -23.547 -24.625 1 43.31 149 ASP A O 1
ATOM 1144 N N . LYS A 1 150 ? 41.375 -24.594 -24.266 1 43.38 150 LYS A N 1
ATOM 1145 C CA . LYS A 1 150 ? 41.719 -25.891 -24.844 1 43.38 150 LYS A CA 1
ATOM 1146 C C . LYS A 1 150 ? 40.438 -26.75 -25 1 43.38 150 LYS A C 1
ATOM 1148 O O . LYS A 1 150 ? 40.125 -27.156 -26.125 1 43.38 150 LYS A O 1
ATOM 1153 N N . GLY A 1 151 ? 40.375 -27.953 -24.047 1 37.53 151 GLY A N 1
ATOM 1154 C CA . GLY A 1 151 ? 39.969 -29.359 -24.078 1 37.53 151 GLY A CA 1
ATOM 1155 C C . GLY A 1 151 ? 38.5 -29.547 -23.875 1 37.53 151 GLY A C 1
ATOM 1156 O O . GLY A 1 151 ? 38.031 -30.672 -23.688 1 37.53 151 GLY A O 1
ATOM 1157 N N . LEU A 1 152 ? 37.75 -28.578 -23.125 1 43.09 152 LEU A N 1
ATOM 1158 C CA . LEU A 1 152 ? 36.438 -29.156 -22.906 1 43.09 152 LEU A CA 1
ATOM 1159 C C . LEU A 1 152 ? 35.625 -29.172 -24.203 1 43.09 152 LEU A C 1
ATOM 1161 O O . LEU A 1 152 ? 35.188 -28.125 -24.688 1 43.09 152 LEU A O 1
ATOM 1165 N N . SER A 1 153 ? 35.938 -30.031 -25.078 1 47.09 153 SER A N 1
ATOM 1166 C CA . SER A 1 153 ? 35.344 -30.281 -26.391 1 47.09 153 SER A CA 1
ATOM 1167 C C . SER A 1 153 ? 33.875 -29.922 -26.422 1 47.09 153 SER A C 1
ATOM 1169 O O . SER A 1 153 ? 33.438 -29.156 -27.297 1 47.09 153 SER A O 1
ATOM 1171 N N . ASN A 1 154 ? 32.938 -30.906 -25.891 1 48.69 154 ASN A N 1
ATOM 1172 C CA . ASN A 1 154 ? 31.516 -30.984 -26.109 1 48.69 154 ASN A CA 1
ATOM 1173 C C . ASN A 1 154 ? 30.75 -30.062 -25.156 1 48.69 154 ASN A C 1
ATOM 1175 O O . ASN A 1 154 ? 29.516 -30.062 -25.156 1 48.69 154 ASN A O 1
ATOM 1179 N N . GLU A 1 155 ? 31.359 -29.375 -24.047 1 59.25 155 GLU A N 1
ATOM 1180 C CA . GLU A 1 155 ? 30.656 -28.594 -23.016 1 59.25 155 GLU A CA 1
ATOM 1181 C C . GLU A 1 155 ? 30.844 -27.094 -23.234 1 59.25 155 GLU A C 1
ATOM 1183 O O . GLU A 1 155 ? 31.969 -26.625 -23.422 1 59.25 155 GLU A O 1
ATOM 1188 N N . ASP A 1 156 ? 29.766 -26.438 -23.625 1 77.56 156 ASP A N 1
ATOM 1189 C CA . ASP A 1 156 ? 29.766 -24.984 -23.766 1 77.56 156 ASP A CA 1
ATOM 1190 C C . ASP A 1 156 ? 29.844 -24.297 -22.406 1 77.56 156 ASP A C 1
ATOM 1192 O O . ASP A 1 156 ? 29.141 -24.672 -21.469 1 77.56 156 ASP A O 1
ATOM 1196 N N . VAL A 1 157 ? 30.969 -23.625 -22.109 1 83.69 157 VAL A N 1
ATOM 1197 C CA . VAL A 1 157 ? 31.141 -22.828 -20.906 1 83.69 157 VAL A CA 1
ATOM 1198 C C . VAL A 1 157 ? 30.219 -21.609 -20.938 1 83.69 157 VAL A C 1
ATOM 1200 O O . VAL A 1 157 ? 30.203 -20.875 -21.938 1 83.69 157 VAL A O 1
ATOM 1203 N N . ILE A 1 158 ? 29.391 -21.547 -19.938 1 87.94 158 ILE A N 1
ATOM 1204 C CA . ILE A 1 158 ? 28.484 -20.406 -19.859 1 87.94 158 ILE A CA 1
ATOM 1205 C C . ILE A 1 158 ? 28.797 -19.578 -18.625 1 87.94 158 ILE A C 1
ATOM 1207 O O . ILE A 1 158 ? 29.453 -20.062 -17.703 1 87.94 158 ILE A O 1
ATOM 1211 N N . TRP A 1 159 ? 28.375 -18.344 -18.641 1 91.5 159 TRP A N 1
ATOM 1212 C CA . TRP A 1 159 ? 28.547 -17.469 -17.484 1 91.5 159 TRP A CA 1
ATOM 1213 C C . TRP A 1 159 ? 27.516 -17.781 -16.406 1 91.5 159 TRP A C 1
ATOM 1215 O O . TRP A 1 159 ? 26.344 -18.031 -16.719 1 91.5 159 TRP A O 1
ATOM 1225 N N . SER A 1 160 ? 27.969 -17.797 -15.234 1 93.38 160 SER A N 1
ATOM 1226 C CA . SER A 1 160 ? 27.078 -18.031 -14.109 1 93.38 160 SER A CA 1
ATOM 1227 C C . SER A 1 160 ? 26.375 -16.734 -13.695 1 93.38 160 SER A C 1
ATOM 1229 O O . SER A 1 160 ? 26.641 -15.672 -14.25 1 93.38 160 SER A O 1
ATOM 1231 N N . GLN A 1 161 ? 25.438 -16.844 -12.766 1 96.31 161 GLN A N 1
ATOM 1232 C CA . GLN A 1 161 ? 24.766 -15.664 -12.227 1 96.31 161 GLN A CA 1
ATOM 1233 C C . GLN A 1 161 ? 25.75 -14.727 -11.547 1 96.31 161 GLN A C 1
ATOM 1235 O O . GLN A 1 161 ? 25.578 -13.508 -11.578 1 96.31 161 GLN A O 1
ATOM 1240 N N . ALA A 1 162 ? 26.781 -15.297 -10.945 1 96.5 162 ALA A N 1
ATOM 1241 C CA . ALA A 1 162 ? 27.781 -14.531 -10.203 1 96.5 162 ALA A CA 1
ATOM 1242 C C . ALA A 1 162 ? 28.484 -13.531 -11.109 1 96.5 162 ALA A C 1
ATOM 1244 O O . ALA A 1 162 ? 28.766 -12.398 -10.711 1 96.5 162 ALA A O 1
ATOM 1245 N N . PHE A 1 163 ? 28.797 -13.961 -12.266 1 94.44 163 PHE A N 1
ATOM 1246 C CA . PHE A 1 163 ? 29.438 -13.086 -13.234 1 94.44 163 PHE A CA 1
ATOM 1247 C C . PHE A 1 163 ? 28.578 -11.859 -13.516 1 94.44 163 PHE A C 1
ATOM 1249 O O . PHE A 1 163 ? 29.062 -10.734 -13.516 1 94.44 163 PHE A O 1
ATOM 1256 N N . TYR A 1 164 ? 27.312 -12.086 -13.781 1 96.06 164 TYR A N 1
ATOM 1257 C CA . TYR A 1 164 ? 26.422 -10.992 -14.117 1 96.06 164 TYR A CA 1
ATOM 1258 C C . TYR A 1 164 ? 26.219 -10.062 -12.922 1 96.06 164 TYR A C 1
ATOM 1260 O O . TYR A 1 164 ? 26.094 -8.852 -13.086 1 96.06 164 TYR A O 1
ATOM 1268 N N . TYR A 1 165 ? 26.094 -10.617 -11.695 1 97.56 165 TYR A N 1
ATOM 1269 C CA . TYR A 1 165 ? 26.047 -9.766 -10.508 1 97.56 165 TYR A CA 1
ATOM 1270 C C . TYR A 1 165 ? 27.266 -8.859 -10.438 1 97.56 165 TYR A C 1
ATOM 1272 O O . TYR A 1 165 ? 27.156 -7.691 -10.039 1 97.56 165 TYR A O 1
ATOM 1280 N N . GLY A 1 166 ? 28.422 -9.445 -10.805 1 95.5 166 GLY A N 1
ATOM 1281 C CA . GLY A 1 166 ? 29.625 -8.633 -10.852 1 95.5 166 GLY A CA 1
ATOM 1282 C C . GLY A 1 166 ? 29.547 -7.5 -11.852 1 95.5 166 GLY A C 1
ATOM 1283 O O . GLY A 1 166 ? 29.984 -6.383 -11.57 1 95.5 166 GLY A O 1
ATOM 1284 N N . MET A 1 167 ? 29 -7.785 -12.945 1 94.94 167 MET A N 1
ATOM 1285 C CA . MET A 1 167 ? 28.828 -6.766 -13.969 1 94.94 167 MET A CA 1
ATOM 1286 C C . MET A 1 167 ? 27.891 -5.66 -13.492 1 94.94 167 MET A C 1
ATOM 1288 O O . MET A 1 167 ? 28.172 -4.477 -13.68 1 94.94 167 MET A O 1
ATOM 1292 N N . PHE A 1 168 ? 26.766 -6.055 -12.883 1 96.62 168 PHE A N 1
ATOM 1293 C CA . PHE A 1 168 ? 25.812 -5.074 -12.383 1 96.62 168 PHE A CA 1
ATOM 1294 C C . PHE A 1 168 ? 26.438 -4.223 -11.281 1 96.62 168 PHE A C 1
ATOM 1296 O O . PHE A 1 168 ? 26.172 -3.02 -11.203 1 96.62 168 PHE A O 1
ATOM 1303 N N . ALA A 1 169 ? 27.234 -4.859 -10.461 1 96.81 169 ALA A N 1
ATOM 1304 C CA . ALA A 1 169 ? 27.922 -4.121 -9.406 1 96.81 169 ALA A CA 1
ATOM 1305 C C . ALA A 1 169 ? 28.859 -3.072 -10 1 96.81 169 ALA A C 1
ATOM 1307 O O . ALA A 1 169 ? 28.906 -1.937 -9.523 1 96.81 169 ALA A O 1
ATOM 1308 N N . ALA A 1 170 ? 29.578 -3.447 -11.031 1 96.19 170 ALA A N 1
ATOM 1309 C CA . ALA A 1 170 ? 30.5 -2.523 -11.688 1 96.19 170 ALA A CA 1
ATOM 1310 C C . ALA A 1 170 ? 29.75 -1.33 -12.273 1 96.19 170 ALA A C 1
ATOM 1312 O O . ALA A 1 170 ? 30.188 -0.185 -12.133 1 96.19 170 ALA A O 1
ATOM 1313 N N . ILE A 1 171 ? 28.656 -1.609 -12.844 1 95.56 171 ILE A N 1
ATOM 1314 C CA . ILE A 1 171 ? 27.844 -0.563 -13.461 1 95.56 171 ILE A CA 1
ATOM 1315 C C . ILE A 1 171 ? 27.328 0.388 -12.391 1 95.56 171 ILE A C 1
ATOM 1317 O O . ILE A 1 171 ? 27.391 1.609 -12.547 1 95.56 171 ILE A O 1
ATOM 1321 N N . LEU A 1 172 ? 26.859 -0.143 -11.305 1 96.06 172 LEU A N 1
ATOM 1322 C CA . LEU A 1 172 ? 26.297 0.669 -10.234 1 96.06 172 LEU A CA 1
ATOM 1323 C C . LEU A 1 172 ? 27.375 1.502 -9.555 1 96.06 172 LEU A C 1
ATOM 1325 O O . LEU A 1 172 ? 27.172 2.689 -9.289 1 96.06 172 LEU A O 1
ATOM 1329 N N . TYR A 1 173 ? 28.547 0.888 -9.289 1 96.19 173 TYR A N 1
ATOM 1330 C CA . TYR A 1 173 ? 29.641 1.627 -8.688 1 96.19 173 TYR A CA 1
ATOM 1331 C C . TYR A 1 173 ? 30.078 2.789 -9.57 1 96.19 173 TYR A C 1
ATOM 1333 O O . TYR A 1 173 ? 30.344 3.891 -9.086 1 96.19 173 TYR A O 1
ATOM 1341 N N . PHE A 1 174 ? 30.109 2.531 -10.82 1 96.12 174 PHE A N 1
ATOM 1342 C CA . PHE A 1 174 ? 30.516 3.568 -11.75 1 96.12 174 PHE A CA 1
ATOM 1343 C C . PHE A 1 174 ? 29.5 4.695 -11.797 1 96.12 174 PHE A C 1
ATOM 1345 O O . PHE A 1 174 ? 29.859 5.875 -11.734 1 96.12 174 PHE A O 1
ATOM 1352 N N . ALA A 1 175 ? 28.25 4.328 -11.938 1 95 175 ALA A N 1
ATOM 1353 C CA . ALA A 1 175 ? 27.172 5.32 -12 1 95 175 ALA A CA 1
ATOM 1354 C C . ALA A 1 175 ? 27.109 6.141 -10.719 1 95 175 ALA A C 1
ATOM 1356 O O . ALA A 1 175 ? 26.984 7.363 -10.766 1 95 175 ALA A O 1
ATOM 1357 N N . ASP A 1 176 ? 27.203 5.492 -9.578 1 94.56 176 ASP A N 1
ATOM 1358 C CA . ASP A 1 176 ? 27.125 6.168 -8.289 1 94.56 176 ASP A CA 1
ATOM 1359 C C . ASP A 1 176 ? 28.312 7.109 -8.094 1 94.56 176 ASP A C 1
ATOM 1361 O O . ASP A 1 176 ? 28.156 8.219 -7.582 1 94.56 176 ASP A O 1
ATOM 1365 N N . ALA A 1 177 ? 29.5 6.633 -8.461 1 95.5 177 ALA A N 1
ATOM 1366 C CA . ALA A 1 177 ? 30.688 7.469 -8.352 1 95.5 177 ALA A CA 1
ATOM 1367 C C . ALA A 1 177 ? 30.562 8.711 -9.227 1 95.5 177 ALA A C 1
ATOM 1369 O O . ALA A 1 177 ? 30.969 9.805 -8.82 1 95.5 177 ALA A O 1
ATOM 1370 N N . THR A 1 178 ? 30 8.578 -10.359 1 94.94 178 THR A N 1
ATOM 1371 C CA . THR A 1 178 ? 29.828 9.703 -11.273 1 94.94 178 THR A CA 1
ATOM 1372 C C . THR A 1 178 ? 28.828 10.703 -10.703 1 94.94 178 THR A C 1
ATOM 1374 O O . THR A 1 178 ? 29.031 11.914 -10.805 1 94.94 178 THR A O 1
ATOM 1377 N N . LEU A 1 179 ? 27.797 10.227 -10.117 1 92 179 LEU A N 1
ATOM 1378 C CA . LEU A 1 179 ? 26.812 11.109 -9.492 1 92 179 LEU A CA 1
ATOM 1379 C C . LEU A 1 179 ? 27.453 11.906 -8.367 1 92 179 LEU A C 1
ATOM 1381 O O . LEU A 1 179 ? 27.234 13.125 -8.266 1 92 179 LEU A O 1
ATOM 1385 N N . LEU A 1 180 ? 28.203 11.25 -7.578 1 91.44 180 LEU A N 1
ATOM 1386 C CA . LEU A 1 180 ? 28.828 11.93 -6.449 1 91.44 180 LEU A CA 1
ATOM 1387 C C . LEU A 1 180 ? 29.938 12.867 -6.922 1 91.44 180 LEU A C 1
ATOM 1389 O O . LEU A 1 180 ? 30.188 13.891 -6.293 1 91.44 180 LEU A O 1
ATOM 1393 N N . ALA A 1 181 ? 30.594 12.508 -8.031 1 92.56 181 ALA A N 1
ATOM 1394 C CA . ALA A 1 181 ? 31.609 13.391 -8.609 1 92.56 181 ALA A CA 1
ATOM 1395 C C . ALA A 1 181 ? 30.984 14.695 -9.086 1 92.56 181 ALA A C 1
ATOM 1397 O O . ALA A 1 181 ? 31.578 15.766 -8.93 1 92.56 181 ALA A O 1
ATOM 1398 N N . LEU A 1 182 ? 29.812 14.586 -9.562 1 89.88 182 LEU A N 1
ATOM 1399 C CA . LEU A 1 182 ? 29.109 15.781 -9.992 1 89.88 182 LEU A CA 1
ATOM 1400 C C . LEU A 1 182 ? 28.703 16.641 -8.789 1 89.88 182 LEU A C 1
ATOM 1402 O O . LEU A 1 182 ? 28.766 17.859 -8.852 1 89.88 182 LEU A O 1
ATOM 1406 N N . THR A 1 183 ? 28.297 15.961 -7.785 1 87.31 183 THR A N 1
ATOM 1407 C CA . THR A 1 183 ? 27.953 16.672 -6.559 1 87.31 183 THR A CA 1
ATOM 1408 C C . THR A 1 183 ? 29.188 17.375 -5.988 1 87.31 183 THR A C 1
ATOM 1410 O O . THR A 1 183 ? 29.109 18.516 -5.535 1 87.31 183 THR A O 1
ATOM 1413 N N . PHE A 1 184 ? 30.266 16.656 -6.012 1 87.88 184 PHE A N 1
ATOM 1414 C CA . PHE A 1 184 ? 31.516 17.219 -5.512 1 87.88 184 PHE A CA 1
ATOM 1415 C C . PHE A 1 184 ? 31.969 18.375 -6.379 1 87.88 184 PHE A C 1
ATOM 1417 O O . PHE A 1 184 ? 32.469 19.391 -5.867 1 87.88 184 PHE A O 1
ATOM 1424 N N . TRP A 1 185 ? 31.828 18.234 -7.652 1 87.31 185 TRP A N 1
ATOM 1425 C CA . TRP A 1 185 ? 32.188 19.312 -8.578 1 87.31 185 TRP A CA 1
ATOM 1426 C C . TRP A 1 185 ? 31.344 20.562 -8.312 1 87.31 185 TRP A C 1
ATOM 1428 O O . TRP A 1 185 ? 31.875 21.672 -8.32 1 87.31 185 TRP A O 1
ATOM 1438 N N . GLY A 1 186 ? 30.109 20.406 -8.047 1 84.19 186 GLY A N 1
ATOM 1439 C CA . GLY A 1 186 ? 29.25 21.531 -7.738 1 84.19 186 GLY A CA 1
ATOM 1440 C C . GLY A 1 186 ? 29.609 22.234 -6.445 1 84.19 186 GLY A C 1
ATOM 1441 O O . GLY A 1 186 ? 29.547 23.469 -6.359 1 84.19 186 GLY A O 1
ATOM 1442 N N . ALA A 1 187 ? 29.969 21.469 -5.547 1 82.75 187 ALA A N 1
ATOM 1443 C CA . ALA A 1 187 ? 30.375 22.047 -4.266 1 82.75 187 ALA A CA 1
ATOM 1444 C C . ALA A 1 187 ? 31.719 22.75 -4.383 1 82.75 187 ALA A C 1
ATOM 1446 O O . ALA A 1 187 ? 31.938 23.812 -3.787 1 82.75 187 ALA A O 1
ATOM 1447 N N . TYR A 1 188 ? 32.562 22.172 -5.109 1 82.06 188 TYR A N 1
ATOM 1448 C CA . TYR A 1 188 ? 33.906 22.719 -5.293 1 82.06 188 TYR A CA 1
ATOM 1449 C C . TYR A 1 188 ? 33.844 24.031 -6.078 1 82.06 188 TYR A C 1
ATOM 1451 O O . TYR A 1 188 ? 34.688 24.922 -5.875 1 82.06 188 TYR A O 1
ATOM 1459 N N . THR A 1 189 ? 32.844 24.172 -6.906 1 81.44 189 THR A N 1
ATOM 1460 C CA . THR A 1 189 ? 32.688 25.406 -7.672 1 81.44 189 THR A CA 1
ATOM 1461 C C . THR A 1 189 ? 31.828 26.422 -6.898 1 81.44 189 THR A C 1
ATOM 1463 O O . THR A 1 189 ? 31.391 27.422 -7.461 1 81.44 189 THR A O 1
ATOM 1466 N N . ASN A 1 190 ? 31.516 26.172 -5.629 1 76.94 190 ASN A N 1
ATOM 1467 C CA . ASN A 1 190 ? 30.828 27.031 -4.672 1 76.94 190 ASN A CA 1
ATOM 1468 C C . ASN A 1 190 ? 29.406 27.359 -5.125 1 76.94 190 ASN A C 1
ATOM 1470 O O . ASN A 1 190 ? 28.953 28.5 -4.996 1 76.94 190 ASN A O 1
ATOM 1474 N N . ARG A 1 191 ? 28.969 26.391 -5.805 1 73.94 191 ARG A N 1
ATOM 1475 C CA . ARG A 1 191 ? 27.562 26.594 -6.195 1 73.94 191 ARG A CA 1
ATOM 1476 C C . ARG A 1 191 ? 26.625 26.344 -5.02 1 73.94 191 ARG A C 1
ATOM 1478 O O . ARG A 1 191 ? 25.547 26.938 -4.953 1 73.94 191 ARG A O 1
ATOM 1485 N N . TYR A 1 192 ? 27.031 25.406 -4.207 1 74.38 192 TYR A N 1
ATOM 1486 C CA . TYR A 1 192 ? 26.312 25.172 -2.959 1 74.38 192 TYR A CA 1
ATOM 1487 C C . TYR A 1 192 ? 27.266 24.922 -1.81 1 74.38 192 TYR A C 1
ATOM 1489 O O . TYR A 1 192 ? 28.484 24.828 -2.02 1 74.38 192 TYR A O 1
ATOM 1497 N N . GLU A 1 193 ? 26.625 24.906 -0.59 1 72.19 193 GLU A N 1
ATOM 1498 C CA . GLU A 1 193 ? 27.469 24.719 0.594 1 72.19 193 GLU A CA 1
ATOM 1499 C C . GLU A 1 193 ? 28.078 23.328 0.619 1 72.19 193 GLU A C 1
ATOM 1501 O O . GLU A 1 193 ? 27.5 22.375 0.098 1 72.19 193 GLU A O 1
ATOM 1506 N N . LYS A 1 194 ? 29.359 23.344 1.004 1 67.88 194 LYS A N 1
ATOM 1507 C CA . LYS A 1 194 ? 30.109 22.094 1.081 1 67.88 194 LYS A CA 1
ATOM 1508 C C . LYS A 1 194 ? 29.578 21.188 2.197 1 67.88 194 LYS A C 1
ATOM 1510 O O . LYS A 1 194 ? 30.328 20.828 3.107 1 67.88 194 LYS A O 1
ATOM 1515 N N . SER A 1 195 ? 28.25 21.172 2.459 1 65.69 195 SER A N 1
ATOM 1516 C CA . SER A 1 195 ? 27.609 20.25 3.389 1 65.69 195 SER A CA 1
ATOM 1517 C C . SER A 1 195 ? 26.391 19.594 2.754 1 65.69 195 SER A C 1
ATOM 1519 O O . SER A 1 195 ? 25.719 20.188 1.91 1 65.69 195 SER A O 1
ATOM 1521 N N . LEU A 1 196 ? 26.453 18.359 2.746 1 63.81 196 LEU A N 1
ATOM 1522 C CA . LEU A 1 196 ? 25.266 17.672 2.27 1 63.81 196 LEU A CA 1
ATOM 1523 C C . LEU A 1 196 ? 24.125 17.781 3.285 1 63.81 196 LEU A C 1
ATOM 1525 O O . LEU A 1 196 ? 24.172 17.125 4.328 1 63.81 196 LEU A O 1
ATOM 1529 N N . PRO A 1 197 ? 23.312 18.859 3.16 1 62.09 197 PRO A N 1
ATOM 1530 C CA . PRO A 1 197 ? 22.234 18.953 4.137 1 62.09 197 PRO A CA 1
ATOM 1531 C C . PRO A 1 197 ? 21.188 17.844 3.971 1 62.09 197 PRO A C 1
ATOM 1533 O O . PRO A 1 197 ? 20.141 18.062 3.357 1 62.09 197 PRO A O 1
ATOM 1536 N N . LEU A 1 198 ? 21.578 16.578 4.414 1 68.19 198 LEU A N 1
ATOM 1537 C CA . LEU A 1 198 ? 20.562 15.539 4.254 1 68.19 198 LEU A CA 1
ATOM 1538 C C . LEU A 1 198 ? 19.547 15.594 5.383 1 68.19 198 LEU A C 1
ATOM 1540 O O . LEU A 1 198 ? 19.891 15.898 6.527 1 68.19 198 LEU A O 1
ATOM 1544 N N . THR A 1 199 ? 18.359 15.5 5.008 1 69.06 199 THR A N 1
ATOM 1545 C CA . THR A 1 199 ? 17.25 15.5 5.949 1 69.06 199 THR A CA 1
ATOM 1546 C C . THR A 1 199 ? 17.188 14.18 6.719 1 69.06 199 THR A C 1
ATOM 1548 O O . THR A 1 199 ? 17.859 13.211 6.348 1 69.06 199 THR A O 1
ATOM 1551 N N . VAL A 1 200 ? 16.578 14.148 7.809 1 70.94 200 VAL A N 1
ATOM 1552 C CA . VAL A 1 200 ? 16.391 12.969 8.656 1 70.94 200 VAL A CA 1
ATOM 1553 C C . VAL A 1 200 ? 15.734 11.859 7.848 1 70.94 200 VAL A C 1
ATOM 1555 O O . VAL A 1 200 ? 16.078 10.68 7.996 1 70.94 200 VAL A O 1
ATOM 1558 N N . SER A 1 201 ? 14.898 12.227 6.965 1 74.56 201 SER A N 1
ATOM 1559 C CA . SER A 1 201 ? 14.18 11.242 6.164 1 74.56 201 SER A CA 1
ATOM 1560 C C . SER A 1 201 ? 15.117 10.531 5.191 1 74.56 201 SER A C 1
ATOM 1562 O O . SER A 1 201 ? 14.969 9.328 4.949 1 74.56 201 SER A O 1
ATOM 1564 N N . GLN A 1 202 ? 16.062 11.203 4.699 1 76.69 202 GLN A N 1
ATOM 1565 C CA . GLN A 1 202 ? 17 10.633 3.748 1 76.69 202 GLN A CA 1
ATOM 1566 C C . GLN A 1 202 ? 17.953 9.641 4.434 1 76.69 202 GLN A C 1
ATOM 1568 O O . GLN A 1 202 ? 18.234 8.57 3.895 1 76.69 202 GLN A O 1
ATOM 1573 N N . ARG A 1 203 ? 18.359 10.008 5.598 1 77.94 203 ARG A N 1
ATOM 1574 C CA . ARG A 1 203 ? 19.234 9.117 6.359 1 77.94 203 ARG A CA 1
ATOM 1575 C C . ARG A 1 203 ? 18.5 7.844 6.766 1 77.94 203 ARG A C 1
ATOM 1577 O O . ARG A 1 203 ? 19.062 6.754 6.746 1 77.94 203 ARG A O 1
ATOM 1584 N N . THR A 1 204 ? 17.281 8.031 7.113 1 79.5 204 THR A N 1
ATOM 1585 C CA . THR A 1 204 ? 16.453 6.887 7.492 1 79.5 204 THR A CA 1
ATOM 1586 C C . THR A 1 204 ? 16.266 5.945 6.305 1 79.5 204 THR A C 1
ATOM 1588 O O . THR A 1 204 ? 16.312 4.723 6.457 1 79.5 204 THR A O 1
ATOM 1591 N N . LEU A 1 205 ? 16.062 6.465 5.137 1 84.31 205 LEU A N 1
ATOM 1592 C CA . LEU A 1 205 ? 15.891 5.664 3.93 1 84.31 205 LEU A CA 1
ATOM 1593 C C . LEU A 1 205 ? 17.141 4.84 3.641 1 84.31 205 LEU A C 1
ATOM 1595 O O . LEU A 1 205 ? 17.047 3.666 3.279 1 84.31 205 LEU A O 1
ATOM 1599 N N . MET A 1 206 ? 18.312 5.406 3.793 1 84 206 MET A N 1
ATOM 1600 C CA . MET A 1 206 ? 19.562 4.711 3.535 1 84 206 MET A CA 1
ATOM 1601 C C . MET A 1 206 ? 19.75 3.543 4.5 1 84 206 MET A C 1
ATOM 1603 O O . MET A 1 206 ? 20.125 2.445 4.086 1 84 206 MET A O 1
ATOM 1607 N N . LEU A 1 207 ? 19.453 3.812 5.75 1 84.06 207 LEU A N 1
ATOM 1608 C CA . LEU A 1 207 ? 19.609 2.77 6.758 1 84.06 207 LEU A CA 1
ATOM 1609 C C . LEU A 1 207 ? 18.625 1.633 6.523 1 84.06 207 LEU A C 1
ATOM 1611 O O . LEU A 1 207 ? 18.984 0.459 6.648 1 84.06 207 LEU A O 1
ATOM 1615 N N . GLN A 1 208 ? 17.438 2.006 6.238 1 87.12 208 GLN A N 1
ATOM 1616 C CA . GLN A 1 208 ? 16.422 0.998 5.977 1 87.12 208 GLN A CA 1
ATOM 1617 C C . GLN A 1 208 ? 16.781 0.152 4.758 1 87.12 208 GLN A C 1
ATOM 1619 O O . GLN A 1 208 ? 16.531 -1.056 4.742 1 87.12 208 GLN A O 1
ATOM 1624 N N . SER A 1 209 ? 17.359 0.754 3.734 1 89.31 209 SER A N 1
ATOM 1625 C CA . SER A 1 209 ? 17.75 0.022 2.535 1 89.31 209 SER A CA 1
ATOM 1626 C C . SER A 1 209 ? 18.891 -0.943 2.826 1 89.31 209 SER A C 1
ATOM 1628 O O . SER A 1 209 ? 18.906 -2.066 2.32 1 89.31 209 SER A O 1
ATOM 1630 N N . ILE A 1 210 ? 19.797 -0.501 3.619 1 89.56 210 ILE A N 1
ATOM 1631 C CA . ILE A 1 210 ? 20.922 -1.354 3.988 1 89.56 210 ILE A CA 1
ATOM 1632 C C . ILE A 1 210 ? 20.422 -2.545 4.805 1 89.56 210 ILE A C 1
ATOM 1634 O O . ILE A 1 210 ? 20.828 -3.686 4.551 1 89.56 210 ILE A O 1
ATOM 1638 N N . LEU A 1 211 ? 19.562 -2.256 5.766 1 90 211 LEU A N 1
ATOM 1639 C CA . LEU A 1 211 ? 19.016 -3.32 6.602 1 90 211 LEU A CA 1
ATOM 1640 C C . LEU A 1 211 ? 18.203 -4.312 5.766 1 90 211 LEU A C 1
ATOM 1642 O O . LEU A 1 211 ? 18.25 -5.52 6.02 1 90 211 LEU A O 1
ATOM 1646 N N . LEU A 1 212 ? 17.5 -3.809 4.84 1 93.31 212 LEU A N 1
ATOM 1647 C CA . LEU A 1 212 ? 16.734 -4.676 3.959 1 93.31 212 LEU A CA 1
ATOM 1648 C C . LEU A 1 212 ? 17.641 -5.578 3.143 1 93.31 212 LEU A C 1
ATOM 1650 O O . LEU A 1 212 ? 17.375 -6.77 2.979 1 93.31 212 LEU A O 1
ATOM 1654 N N . LEU A 1 213 ? 18.75 -5.059 2.645 1 95.06 213 LEU A N 1
ATOM 1655 C CA . LEU A 1 213 ? 19.688 -5.84 1.846 1 95.06 213 LEU A CA 1
ATOM 1656 C C . LEU A 1 213 ? 20.359 -6.922 2.691 1 95.06 213 LEU A C 1
ATOM 1658 O O . LEU A 1 213 ? 20.531 -8.055 2.232 1 95.06 213 LEU A O 1
ATOM 1662 N N . ILE A 1 214 ? 20.672 -6.512 3.889 1 94.88 214 ILE A N 1
ATOM 1663 C CA . ILE A 1 214 ? 21.266 -7.492 4.801 1 94.88 214 ILE A CA 1
ATOM 1664 C C . ILE A 1 214 ? 20.25 -8.602 5.078 1 94.88 214 ILE A C 1
ATOM 1666 O O . ILE A 1 214 ? 20.609 -9.781 5.074 1 94.88 214 ILE A O 1
ATOM 1670 N N . TYR A 1 215 ? 19.047 -8.188 5.297 1 96.25 215 TYR A N 1
ATOM 1671 C CA . TYR A 1 215 ? 17.969 -9.148 5.551 1 96.25 215 TYR A CA 1
ATOM 1672 C C . TYR A 1 215 ? 17.781 -10.078 4.363 1 96.25 215 TYR A C 1
ATOM 1674 O O . TYR A 1 215 ? 17.625 -11.289 4.535 1 96.25 215 TYR A O 1
ATOM 1682 N N . LEU A 1 216 ? 17.828 -9.578 3.184 1 97.44 216 LEU A N 1
ATOM 1683 C CA . LEU A 1 216 ? 17.656 -10.336 1.953 1 97.44 216 LEU A CA 1
ATOM 1684 C C . LEU A 1 216 ? 18.781 -11.352 1.771 1 97.44 216 LEU A C 1
ATOM 1686 O O . LEU A 1 216 ? 18.531 -12.523 1.486 1 97.44 216 LEU A O 1
ATOM 1690 N N . LEU A 1 217 ? 20.016 -10.945 1.946 1 97.75 217 LEU A N 1
ATOM 1691 C CA . LEU A 1 217 ? 21.156 -11.812 1.722 1 97.75 217 LEU A CA 1
ATOM 1692 C C . LEU A 1 217 ? 21.25 -12.891 2.803 1 97.75 217 LEU A C 1
ATOM 1694 O O . LEU A 1 217 ? 21.547 -14.047 2.508 1 97.75 217 LEU A O 1
ATOM 1698 N N . LEU A 1 218 ? 20.922 -12.477 4.055 1 97.69 218 LEU A N 1
ATOM 1699 C CA . LEU A 1 218 ? 20.953 -13.453 5.141 1 97.69 218 LEU A CA 1
ATOM 1700 C C . LEU A 1 218 ? 19.797 -14.453 5 1 97.69 218 LEU A C 1
ATOM 1702 O O . LEU A 1 218 ? 19.969 -15.641 5.262 1 97.69 218 LEU A O 1
ATOM 1706 N N . GLY A 1 219 ? 18.656 -13.953 4.66 1 98.12 219 GLY A N 1
ATOM 1707 C CA . GLY A 1 219 ? 17.531 -14.844 4.41 1 98.12 219 GLY A CA 1
ATOM 1708 C C . GLY A 1 219 ? 17.797 -15.836 3.291 1 98.12 219 GLY A C 1
ATOM 1709 O O . GLY A 1 219 ? 17.438 -17.016 3.4 1 98.12 219 GLY A O 1
ATOM 1710 N N . ALA A 1 220 ? 18.438 -15.344 2.207 1 98.38 220 ALA A N 1
ATOM 1711 C CA . ALA A 1 220 ? 18.797 -16.219 1.094 1 98.38 220 ALA A CA 1
ATOM 1712 C C . ALA A 1 220 ? 19.734 -17.328 1.549 1 98.38 220 ALA A C 1
ATOM 1714 O O . ALA A 1 220 ? 19.609 -18.469 1.124 1 98.38 220 ALA A O 1
ATOM 1715 N N . TYR A 1 221 ? 20.656 -16.969 2.408 1 97.94 221 TYR A N 1
ATOM 1716 C CA . TYR A 1 221 ? 21.609 -17.953 2.91 1 97.94 221 TYR A CA 1
ATOM 1717 C C . TYR A 1 221 ? 20.906 -19.031 3.73 1 97.94 221 TYR A C 1
ATOM 1719 O O . TYR A 1 221 ? 21.141 -20.219 3.527 1 97.94 221 TYR A O 1
ATOM 1727 N N . VAL A 1 222 ? 19.984 -18.672 4.613 1 98.06 222 VAL A N 1
ATOM 1728 C CA . VAL A 1 222 ? 19.266 -19.594 5.484 1 98.06 222 VAL A CA 1
ATOM 1729 C C . VAL A 1 222 ? 18.422 -20.547 4.645 1 98.06 222 VAL A C 1
ATOM 1731 O O . VAL A 1 222 ? 18.469 -21.766 4.824 1 98.06 222 VAL A O 1
ATOM 1734 N N . PHE A 1 223 ? 17.703 -20.031 3.691 1 98.31 223 PHE A N 1
ATOM 1735 C CA . PHE A 1 223 ? 16.797 -20.844 2.906 1 98.31 223 PHE A CA 1
ATOM 1736 C C . PHE A 1 223 ? 17.547 -21.688 1.887 1 98.31 223 PHE A C 1
ATOM 1738 O O . PHE A 1 223 ? 17.109 -22.766 1.505 1 98.31 223 PHE A O 1
ATOM 1745 N N . SER A 1 224 ? 18.75 -21.141 1.396 1 97.81 224 SER A N 1
ATOM 1746 C CA . SER A 1 224 ? 19.578 -21.969 0.523 1 97.81 224 SER A CA 1
ATOM 1747 C C . SER A 1 224 ? 20.016 -23.25 1.219 1 97.81 224 SER A C 1
ATOM 1749 O O . SER A 1 224 ? 20 -24.328 0.612 1 97.81 224 SER A O 1
ATOM 1751 N N . GLU A 1 225 ? 20.297 -23.203 2.518 1 97.5 225 GLU A N 1
ATOM 1752 C CA . GLU A 1 225 ? 20.734 -24.359 3.293 1 97.5 225 GLU A CA 1
ATOM 1753 C C . GLU A 1 225 ? 19.562 -25.281 3.613 1 97.5 225 GLU A C 1
ATOM 1755 O O . GLU A 1 225 ? 19.672 -26.5 3.518 1 97.5 225 GLU A O 1
ATOM 1760 N N . ILE A 1 226 ? 18.422 -24.734 3.895 1 97.5 226 ILE A N 1
ATOM 1761 C CA . ILE A 1 226 ? 17.25 -25.5 4.305 1 97.5 226 ILE A CA 1
ATOM 1762 C C . ILE A 1 226 ? 16.672 -26.25 3.105 1 97.5 226 ILE A C 1
ATOM 1764 O O . ILE A 1 226 ? 16.297 -27.422 3.217 1 97.5 226 ILE A O 1
ATOM 1768 N N . GLU A 1 227 ? 16.625 -25.609 1.991 1 97.62 227 GLU A N 1
ATOM 1769 C CA . GLU A 1 227 ? 15.984 -26.188 0.813 1 97.62 227 GLU A CA 1
ATOM 1770 C C . GLU A 1 227 ? 17.016 -26.766 -0.149 1 97.62 227 GLU A C 1
ATOM 1772 O O . GLU A 1 227 ? 16.656 -27.328 -1.187 1 97.62 227 GLU A O 1
ATOM 1777 N N . SER A 1 228 ? 18.359 -26.625 0.117 1 95.88 228 SER A N 1
ATOM 1778 C CA . SER A 1 228 ? 19.453 -27.141 -0.709 1 95.88 228 SER A CA 1
ATOM 1779 C C . SER A 1 228 ? 19.453 -26.484 -2.09 1 95.88 228 SER A C 1
ATOM 1781 O O . SER A 1 228 ? 19.562 -27.188 -3.105 1 95.88 228 SER A O 1
ATOM 1783 N N . TRP A 1 229 ? 19.156 -25.203 -2.141 1 95.5 229 TRP A N 1
ATOM 1784 C CA . TRP A 1 229 ? 19.25 -24.406 -3.357 1 95.5 229 TRP A CA 1
ATOM 1785 C C . TRP A 1 229 ? 20.641 -23.812 -3.508 1 95.5 229 TRP A C 1
ATOM 1787 O O . TRP A 1 229 ? 21.375 -23.672 -2.527 1 95.5 229 TRP A O 1
ATOM 1797 N N . ASP A 1 230 ? 21.031 -23.531 -4.734 1 95.31 230 ASP A N 1
ATOM 1798 C CA . ASP A 1 230 ? 22.188 -22.656 -4.898 1 95.31 230 ASP A CA 1
ATOM 1799 C C . ASP A 1 230 ? 21.953 -21.297 -4.262 1 95.31 230 ASP A C 1
ATOM 1801 O O . ASP A 1 230 ? 20.828 -20.766 -4.316 1 95.31 230 ASP A O 1
ATOM 1805 N N . TYR A 1 231 ? 22.938 -20.781 -3.719 1 96.88 231 TYR A N 1
ATOM 1806 C CA . TYR A 1 231 ? 22.797 -19.531 -2.973 1 96.88 231 TYR A CA 1
ATOM 1807 C C . TYR A 1 231 ? 22.203 -18.438 -3.846 1 96.88 231 TYR A C 1
ATOM 1809 O O . TYR A 1 231 ? 21.281 -17.719 -3.42 1 96.88 231 TYR A O 1
ATOM 1817 N N . LEU A 1 232 ? 22.672 -18.281 -5.07 1 97.56 232 LEU A N 1
ATOM 1818 C CA . LEU A 1 232 ? 22.219 -17.188 -5.914 1 97.56 232 LEU A CA 1
ATOM 1819 C C . LEU A 1 232 ? 20.781 -17.422 -6.383 1 97.56 232 LEU A C 1
ATOM 1821 O O . LEU A 1 232 ? 20.047 -16.469 -6.641 1 97.56 232 LEU A O 1
ATOM 1825 N N . ASP A 1 233 ? 20.391 -18.719 -6.484 1 97.19 233 ASP A N 1
ATOM 1826 C CA . ASP A 1 233 ? 18.984 -19.016 -6.75 1 97.19 233 ASP A CA 1
ATOM 1827 C C . ASP A 1 233 ? 18.109 -18.625 -5.559 1 97.19 233 ASP A C 1
ATOM 1829 O O . ASP A 1 233 ? 16.969 -18.172 -5.73 1 97.19 233 ASP A O 1
ATOM 1833 N N . ALA A 1 234 ? 18.672 -18.812 -4.41 1 98.12 234 ALA A N 1
ATOM 1834 C CA . ALA A 1 234 ? 17.953 -18.422 -3.197 1 98.12 234 ALA A CA 1
ATOM 1835 C C . ALA A 1 234 ? 17.797 -16.906 -3.109 1 98.12 234 ALA A C 1
ATOM 1837 O O . ALA A 1 234 ? 16.781 -16.406 -2.617 1 98.12 234 ALA A O 1
ATOM 1838 N N . VAL A 1 235 ? 18.828 -16.172 -3.553 1 98.38 235 VAL A N 1
ATOM 1839 C CA . VAL A 1 235 ? 18.734 -14.719 -3.58 1 98.38 235 VAL A CA 1
ATOM 1840 C C . VAL A 1 235 ? 17.609 -14.289 -4.508 1 98.38 235 VAL A C 1
ATOM 1842 O O . VAL A 1 235 ? 16.797 -13.43 -4.156 1 98.38 235 VAL A O 1
ATOM 1845 N N . TYR A 1 236 ? 17.609 -14.922 -5.684 1 97.81 236 TYR A N 1
ATOM 1846 C CA . TYR A 1 236 ? 16.531 -14.68 -6.641 1 97.81 236 TYR A CA 1
ATOM 1847 C C . TYR A 1 236 ? 15.18 -14.969 -6.016 1 97.81 236 TYR A C 1
ATOM 1849 O O . TYR A 1 236 ? 14.266 -14.141 -6.074 1 97.81 236 TYR A O 1
ATOM 1857 N N . TRP A 1 237 ? 15.031 -16.062 -5.375 1 98.25 237 TRP A N 1
ATOM 1858 C CA . TRP A 1 237 ? 13.797 -16.453 -4.719 1 98.25 237 TRP A CA 1
ATOM 1859 C C . TRP A 1 237 ? 13.406 -15.469 -3.623 1 98.25 237 TRP A C 1
ATOM 1861 O O . TRP A 1 237 ? 12.234 -15.133 -3.467 1 98.25 237 TRP A O 1
ATOM 1871 N N . THR A 1 238 ? 14.336 -15.055 -2.844 1 98.25 238 THR A N 1
ATOM 1872 C CA . THR A 1 238 ? 14.062 -14.141 -1.739 1 98.25 238 THR A CA 1
ATOM 1873 C C . THR A 1 238 ? 13.484 -12.82 -2.254 1 98.25 238 THR A C 1
ATOM 1875 O O . THR A 1 238 ? 12.539 -12.281 -1.672 1 98.25 238 THR A O 1
ATOM 1878 N N . VAL A 1 239 ? 14.062 -12.352 -3.324 1 97.94 239 VAL A N 1
ATOM 1879 C CA . VAL A 1 239 ? 13.562 -11.109 -3.904 1 97.94 239 VAL A CA 1
ATOM 1880 C C . VAL A 1 239 ? 12.148 -11.32 -4.445 1 97.94 239 VAL A C 1
ATOM 1882 O O . VAL A 1 239 ? 11.258 -10.5 -4.219 1 97.94 239 VAL A O 1
ATOM 1885 N N . VAL A 1 240 ? 11.906 -12.438 -5.098 1 98 240 VAL A N 1
ATOM 1886 C CA . VAL A 1 240 ? 10.594 -12.773 -5.641 1 98 240 VAL A CA 1
ATOM 1887 C C . VAL A 1 240 ? 9.57 -12.867 -4.508 1 98 240 VAL A C 1
ATOM 1889 O O . VAL A 1 240 ? 8.438 -12.391 -4.645 1 98 240 VAL A O 1
ATOM 1892 N N . THR A 1 241 ? 9.984 -13.359 -3.393 1 98.06 241 THR A N 1
ATOM 1893 C CA . THR A 1 241 ? 9.102 -13.594 -2.254 1 98.06 241 THR A CA 1
ATOM 1894 C C . THR A 1 241 ? 8.844 -12.297 -1.49 1 98.06 241 THR A C 1
ATOM 1896 O O . THR A 1 241 ? 7.699 -11.961 -1.181 1 98.06 241 THR A O 1
ATOM 1899 N N . LEU A 1 242 ? 9.883 -11.586 -1.221 1 97 242 LEU A N 1
ATOM 1900 C CA . LEU A 1 242 ? 9.719 -10.375 -0.422 1 97 242 LEU A CA 1
ATOM 1901 C C . LEU A 1 242 ? 8.977 -9.297 -1.207 1 97 242 LEU A C 1
ATOM 1903 O O . LEU A 1 242 ? 8.258 -8.484 -0.625 1 97 242 LEU A O 1
ATOM 1907 N N . PHE A 1 243 ? 9.141 -9.297 -2.49 1 96.94 243 PHE A N 1
ATOM 1908 C CA . PHE A 1 243 ? 8.391 -8.375 -3.332 1 96.94 243 PHE A CA 1
ATOM 1909 C C . PHE A 1 243 ? 6.992 -8.914 -3.617 1 96.94 243 PHE A C 1
ATOM 1911 O O . PHE A 1 243 ? 6.227 -8.305 -4.367 1 96.94 243 PHE A O 1
ATOM 1918 N N . THR A 1 244 ? 6.582 -10.102 -3.1 1 96.56 244 THR A N 1
ATOM 1919 C CA . THR A 1 244 ? 5.285 -10.766 -3.092 1 96.56 244 THR A CA 1
ATOM 1920 C C . THR A 1 244 ? 4.836 -11.102 -4.512 1 96.56 244 THR A C 1
ATOM 1922 O O . THR A 1 244 ? 3.67 -10.914 -4.859 1 96.56 244 THR A O 1
ATOM 1925 N N . VAL A 1 245 ? 5.711 -11.391 -5.402 1 97.06 245 VAL A N 1
ATOM 1926 C CA . VAL A 1 245 ? 5.398 -11.781 -6.777 1 97.06 245 VAL A CA 1
ATOM 1927 C C . VAL A 1 245 ? 5.102 -13.273 -6.836 1 97.06 245 VAL A C 1
ATOM 1929 O O . VAL A 1 245 ? 4.047 -13.688 -7.332 1 97.06 245 VAL A O 1
ATOM 1932 N N . GLY A 1 246 ? 5.934 -14.172 -6.352 1 97.19 246 GLY A N 1
ATOM 1933 C CA . GLY A 1 246 ? 5.727 -15.602 -6.168 1 97.19 246 GLY A CA 1
ATOM 1934 C C . GLY A 1 246 ? 5.504 -16.344 -7.473 1 97.19 246 GLY A C 1
ATOM 1935 O O . GLY A 1 246 ? 4.477 -17 -7.648 1 97.19 246 GLY A O 1
ATOM 1936 N N . PHE A 1 247 ? 6.457 -16.484 -8.367 1 96.69 247 PHE A N 1
ATOM 1937 C CA . PHE A 1 247 ? 6.336 -17.172 -9.641 1 96.69 247 PHE A CA 1
ATOM 1938 C C . PHE A 1 247 ? 6.059 -18.656 -9.43 1 96.69 247 PHE A C 1
ATOM 1940 O O . PHE A 1 247 ? 5.477 -19.312 -10.289 1 96.69 247 PHE A O 1
ATOM 1947 N N . GLY A 1 248 ? 6.562 -19.234 -8.328 1 96.12 248 GLY A N 1
ATOM 1948 C CA . GLY A 1 248 ? 6.312 -20.625 -8.008 1 96.12 248 GLY A CA 1
ATOM 1949 C C . GLY A 1 248 ? 7.383 -21.562 -8.531 1 96.12 248 GLY A C 1
ATOM 1950 O O . GLY A 1 248 ? 7.328 -22.766 -8.305 1 96.12 248 GLY A O 1
ATOM 1951 N N . ASP A 1 249 ? 8.414 -21.031 -9.383 1 94.75 249 ASP A N 1
ATOM 1952 C CA . ASP A 1 249 ? 9.516 -21.875 -9.844 1 94.75 249 ASP A CA 1
ATOM 1953 C C . ASP A 1 249 ? 10.383 -22.344 -8.672 1 94.75 249 ASP A C 1
ATOM 1955 O O . ASP A 1 249 ? 10.867 -23.469 -8.664 1 94.75 249 ASP A O 1
ATOM 1959 N N . TYR A 1 250 ? 10.609 -21.5 -7.688 1 95.94 250 TYR A N 1
ATOM 1960 C CA . TYR A 1 250 ? 11.211 -21.859 -6.41 1 95.94 250 TYR A CA 1
ATOM 1961 C C . TYR A 1 250 ? 10.234 -21.625 -5.262 1 95.94 250 TYR A C 1
ATOM 1963 O O . TYR A 1 250 ? 9.648 -20.547 -5.156 1 95.94 250 TYR A O 1
ATOM 1971 N N . HIS A 1 251 ? 9.93 -22.609 -4.539 1 96.44 251 HIS A N 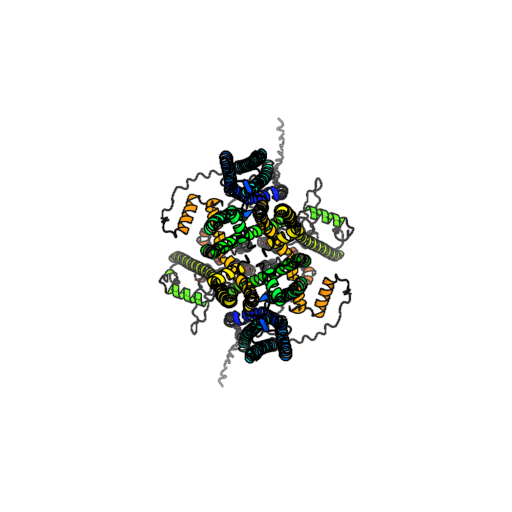1
ATOM 1972 C CA . HIS A 1 251 ? 9.078 -22.516 -3.361 1 96.44 251 HIS A CA 1
ATOM 1973 C C . HIS A 1 251 ? 9.523 -23.484 -2.279 1 96.44 251 HIS A C 1
ATOM 1975 O O . HIS A 1 251 ? 10.164 -24.5 -2.574 1 96.44 251 HIS A O 1
ATOM 1981 N N . PRO A 1 252 ? 9.258 -23.156 -1.096 1 96.81 252 PRO A N 1
ATOM 1982 C CA . PRO A 1 252 ? 9.664 -24.062 -0.026 1 96.81 252 PRO A CA 1
ATOM 1983 C C . PRO A 1 252 ? 8.945 -25.406 -0.097 1 96.81 252 PRO A C 1
ATOM 1985 O O . PRO A 1 252 ? 7.715 -25.453 -0.216 1 96.81 252 PRO A O 1
ATOM 1988 N N . THR A 1 253 ? 9.711 -26.5 -0.017 1 95.75 253 THR A N 1
ATOM 1989 C CA . THR A 1 253 ? 9.156 -27.844 -0.096 1 95.75 253 THR A CA 1
ATOM 1990 C C . THR A 1 253 ? 9.273 -28.562 1.25 1 95.75 253 THR A C 1
ATOM 1992 O O . THR A 1 253 ? 8.523 -29.5 1.525 1 95.75 253 THR A O 1
ATOM 1995 N N . THR A 1 254 ? 10.172 -28.094 2.09 1 96.38 254 THR A N 1
ATOM 1996 C CA . THR A 1 254 ? 10.367 -28.703 3.398 1 96.38 254 THR A CA 1
ATOM 1997 C C . THR A 1 254 ? 9.438 -28.078 4.434 1 96.38 254 THR A C 1
ATOM 1999 O O . THR A 1 254 ? 9.047 -26.906 4.301 1 96.38 254 THR A O 1
ATOM 2002 N N . ASP A 1 255 ? 9.008 -28.828 5.449 1 95.81 255 ASP A N 1
ATOM 2003 C CA . ASP A 1 255 ? 8.148 -28.297 6.508 1 95.81 255 ASP A CA 1
ATOM 2004 C C . ASP A 1 255 ? 8.828 -27.141 7.242 1 95.81 255 ASP A C 1
ATOM 2006 O O . ASP A 1 255 ? 8.172 -26.172 7.605 1 95.81 255 ASP A O 1
ATOM 2010 N N . LEU A 1 256 ? 10.133 -27.312 7.426 1 96.38 256 LEU A N 1
ATOM 2011 C CA . LEU A 1 256 ? 10.875 -26.234 8.086 1 96.38 256 LEU A CA 1
ATOM 2012 C C . LEU A 1 256 ? 10.875 -24.984 7.234 1 96.38 256 LEU A C 1
ATOM 2014 O O . LEU A 1 256 ? 10.695 -23.875 7.754 1 96.38 256 LEU A O 1
ATOM 2018 N N . GLY A 1 257 ? 11.141 -25.141 5.934 1 97.25 257 GLY A N 1
ATOM 2019 C CA . GLY A 1 257 ? 11.117 -24 5.027 1 97.25 257 GLY A CA 1
ATOM 2020 C C . GLY A 1 257 ? 9.773 -23.297 4.992 1 97.25 257 GLY A C 1
ATOM 2021 O O . GLY A 1 257 ? 9.703 -22.062 5.039 1 97.25 257 GLY A O 1
ATOM 2022 N N . ARG A 1 258 ? 8.664 -24.094 5 1 97 258 ARG A N 1
ATOM 2023 C CA . ARG A 1 258 ? 7.312 -23.547 4.969 1 97 258 ARG A CA 1
ATOM 2024 C C . ARG A 1 258 ? 6.98 -22.844 6.277 1 97 258 ARG A C 1
ATOM 2026 O O . ARG A 1 258 ? 6.328 -21.797 6.277 1 97 258 ARG A O 1
ATOM 2033 N N . GLY A 1 259 ? 7.402 -23.391 7.301 1 96.88 259 GLY A N 1
ATOM 2034 C CA . GLY A 1 259 ? 7.168 -22.781 8.594 1 96.88 259 GLY A CA 1
ATOM 2035 C C . GLY A 1 259 ? 7.938 -21.484 8.781 1 96.88 259 GLY A C 1
ATOM 2036 O O . GLY A 1 259 ? 7.395 -20.5 9.289 1 96.88 259 GLY A O 1
ATOM 2037 N N . LEU A 1 260 ? 9.195 -21.422 8.375 1 97.38 260 LEU A N 1
ATOM 2038 C CA . LEU A 1 260 ? 10.055 -20.25 8.547 1 97.38 260 LEU A CA 1
ATOM 2039 C C . LEU A 1 260 ? 9.68 -19.141 7.566 1 97.38 260 LEU A C 1
ATOM 2041 O O . LEU A 1 260 ? 10.031 -17.984 7.77 1 97.38 260 LEU A O 1
ATOM 2045 N N . LEU A 1 261 ? 8.992 -19.547 6.52 1 97.75 261 LEU A N 1
ATOM 2046 C CA . LEU A 1 261 ? 8.57 -18.562 5.527 1 97.75 261 LEU A CA 1
ATOM 2047 C C . LEU A 1 261 ? 7.648 -17.531 6.152 1 97.75 261 LEU A C 1
ATOM 2049 O O . LEU A 1 261 ? 7.711 -16.344 5.801 1 97.75 261 LEU A O 1
ATOM 2053 N N . ILE A 1 262 ? 6.82 -17.922 7.137 1 96.38 262 ILE A N 1
ATOM 2054 C CA . ILE A 1 262 ? 5.793 -17.062 7.711 1 96.38 262 ILE A CA 1
ATOM 2055 C C . ILE A 1 262 ? 6.453 -15.875 8.414 1 96.38 262 ILE A C 1
ATOM 2057 O O . ILE A 1 262 ? 6.277 -14.727 8 1 96.38 262 ILE A O 1
ATOM 2061 N N . PRO A 1 263 ? 7.301 -16.062 9.375 1 95.81 263 PRO A N 1
ATOM 2062 C CA . PRO A 1 263 ? 7.941 -14.898 9.992 1 95.81 263 PRO A CA 1
ATOM 2063 C C . PRO A 1 263 ? 8.898 -14.172 9.047 1 95.81 263 PRO A C 1
ATOM 2065 O O . PRO A 1 263 ? 9.047 -12.953 9.125 1 95.81 263 PRO A O 1
ATOM 2068 N N . PHE A 1 264 ? 9.531 -14.922 8.234 1 97.19 264 PHE A N 1
ATOM 2069 C CA . PHE A 1 264 ? 10.492 -14.328 7.305 1 97.19 264 PHE A CA 1
ATOM 2070 C C . PHE A 1 264 ? 9.797 -13.367 6.348 1 97.19 264 PHE A C 1
ATOM 2072 O O . PHE A 1 264 ? 10.234 -12.234 6.176 1 97.19 264 PHE A O 1
ATOM 2079 N N . ALA A 1 265 ? 8.711 -13.867 5.727 1 97.06 265 ALA A N 1
ATOM 2080 C CA . ALA A 1 265 ? 7.988 -13.055 4.758 1 97.06 265 ALA A CA 1
ATOM 2081 C C . ALA A 1 265 ? 7.32 -11.859 5.438 1 97.06 265 ALA A C 1
ATOM 2083 O O . ALA A 1 265 ? 7.309 -10.758 4.887 1 97.06 265 ALA A O 1
ATOM 2084 N N . LEU A 1 266 ? 6.801 -12.055 6.59 1 92.94 266 LEU A N 1
ATOM 2085 C CA . LEU A 1 266 ? 6.141 -10.969 7.309 1 92.94 266 LEU A CA 1
ATOM 2086 C C . LEU A 1 266 ? 7.125 -9.844 7.609 1 92.94 266 LEU A C 1
ATOM 2088 O O . LEU A 1 266 ? 6.852 -8.672 7.316 1 92.94 266 LEU A O 1
ATOM 2092 N N . ALA A 1 267 ? 8.266 -10.188 8.125 1 92.31 267 ALA A N 1
ATOM 2093 C CA . ALA A 1 267 ? 9.289 -9.195 8.453 1 92.31 267 ALA A CA 1
ATOM 2094 C C . ALA A 1 267 ? 9.805 -8.508 7.191 1 92.31 267 ALA A C 1
ATOM 2096 O O . ALA A 1 267 ? 10.062 -7.305 7.195 1 92.31 267 ALA A O 1
ATOM 2097 N N . GLY A 1 268 ? 10 -9.273 6.215 1 94.25 268 GLY A N 1
ATOM 2098 C CA . GLY A 1 268 ? 10.477 -8.727 4.957 1 94.25 268 GLY A CA 1
ATOM 2099 C C . GLY A 1 268 ? 9.5 -7.762 4.312 1 94.25 268 GLY A C 1
ATOM 2100 O O . GLY A 1 268 ? 9.891 -6.688 3.855 1 94.25 268 GLY A O 1
ATOM 2101 N N . ILE A 1 269 ? 8.203 -8.094 4.293 1 92.25 269 ILE A N 1
ATOM 2102 C CA . ILE A 1 269 ? 7.172 -7.266 3.682 1 92.25 269 ILE A CA 1
ATOM 2103 C C . ILE A 1 269 ? 7.012 -5.969 4.473 1 92.25 269 ILE A C 1
ATOM 2105 O O . ILE A 1 269 ? 6.867 -4.891 3.887 1 92.25 269 ILE A O 1
ATOM 2109 N N . ILE A 1 270 ? 7.105 -6.109 5.75 1 87.94 270 ILE A N 1
ATOM 2110 C CA . ILE A 1 270 ? 7.035 -4.918 6.594 1 87.94 270 ILE A CA 1
ATOM 2111 C C . ILE A 1 270 ? 8.227 -4.012 6.305 1 87.94 270 ILE A C 1
ATOM 2113 O O . ILE A 1 270 ? 8.078 -2.793 6.199 1 87.94 270 ILE A O 1
ATOM 2117 N N . SER A 1 271 ? 9.375 -4.621 6.176 1 90.75 271 SER A N 1
ATOM 2118 C CA . SER A 1 271 ? 10.578 -3.857 5.879 1 90.75 271 SER A CA 1
ATOM 2119 C C . SER A 1 271 ? 10.469 -3.148 4.531 1 90.75 271 SER A C 1
ATOM 2121 O O . SER A 1 271 ? 10.867 -1.989 4.398 1 90.75 271 SER A O 1
ATOM 2123 N N . LEU A 1 272 ? 9.953 -3.809 3.625 1 92.31 272 LEU A N 1
ATOM 2124 C CA . LEU A 1 272 ? 9.734 -3.203 2.316 1 92.31 272 LEU A CA 1
ATOM 2125 C C . LEU A 1 272 ? 8.734 -2.057 2.406 1 92.31 272 LEU A C 1
ATOM 2127 O O . LEU A 1 272 ? 8.914 -1.018 1.765 1 92.31 272 LEU A O 1
ATOM 2131 N N . GLY A 1 273 ? 7.711 -2.266 3.172 1 88.62 273 GLY A N 1
ATOM 2132 C CA . GLY A 1 273 ? 6.734 -1.215 3.406 1 88.62 273 GLY A CA 1
ATOM 2133 C C . GLY A 1 273 ? 7.34 0.038 4.012 1 88.62 273 GLY A C 1
ATOM 2134 O O . GLY A 1 273 ? 6.934 1.153 3.68 1 88.62 273 GLY A O 1
ATOM 2135 N N . LEU A 1 274 ? 8.289 -0.162 4.84 1 86.56 274 LEU A N 1
ATOM 2136 C CA . LEU A 1 274 ? 8.977 0.968 5.457 1 86.56 274 LEU A CA 1
ATOM 2137 C C . LEU A 1 274 ? 9.773 1.751 4.426 1 86.56 274 LEU A C 1
ATOM 2139 O O . LEU A 1 274 ? 9.789 2.984 4.449 1 86.56 274 LEU A O 1
ATOM 2143 N N . VAL A 1 275 ? 10.422 1.061 3.625 1 89.12 275 VAL A N 1
ATOM 2144 C CA . VAL A 1 275 ? 11.188 1.715 2.566 1 89.12 275 VAL A CA 1
ATOM 2145 C C . VAL A 1 275 ? 10.242 2.504 1.662 1 89.12 275 VAL A C 1
ATOM 2147 O O . VAL A 1 275 ? 10.523 3.65 1.306 1 89.12 275 VAL A O 1
ATOM 2150 N N . ILE A 1 276 ? 9.109 1.874 1.3 1 89.5 276 ILE A N 1
ATOM 2151 C CA . ILE A 1 276 ? 8.109 2.518 0.459 1 89.5 276 ILE A CA 1
ATOM 2152 C C . ILE A 1 276 ? 7.617 3.797 1.132 1 89.5 276 ILE A C 1
ATOM 2154 O O . ILE A 1 276 ? 7.516 4.844 0.489 1 89.5 276 ILE A O 1
ATOM 2158 N N . SER A 1 277 ? 7.375 3.725 2.363 1 84.5 277 SER A N 1
ATOM 2159 C CA . SER A 1 277 ? 6.895 4.871 3.127 1 84.5 277 SER A CA 1
ATOM 2160 C C . SER A 1 277 ? 7.938 5.988 3.16 1 84.5 277 SER A C 1
ATOM 2162 O O . SER A 1 277 ? 7.594 7.164 3.027 1 84.5 277 SER A O 1
ATOM 2164 N N . SER A 1 278 ? 9.125 5.59 3.357 1 84.5 278 SER A N 1
ATOM 2165 C CA . SER A 1 278 ? 10.211 6.566 3.412 1 84.5 278 SER A CA 1
ATOM 2166 C C . SER A 1 278 ? 10.375 7.277 2.074 1 84.5 278 SER A C 1
ATOM 2168 O O . SER A 1 278 ? 10.602 8.492 2.031 1 84.5 278 SER A O 1
ATOM 2170 N N . VAL A 1 279 ? 10.305 6.582 1.035 1 86.56 279 VAL A N 1
ATOM 2171 C CA . VAL A 1 279 ? 10.406 7.176 -0.295 1 86.56 279 VAL A CA 1
ATOM 2172 C C . VAL A 1 279 ? 9.242 8.141 -0.516 1 86.56 279 VAL A C 1
ATOM 2174 O O . VAL A 1 279 ? 9.43 9.234 -1.06 1 86.56 279 VAL A O 1
ATOM 2177 N N . ARG A 1 280 ? 8.125 7.762 -0.113 1 83.75 280 ARG A N 1
ATOM 2178 C CA . ARG A 1 280 ? 6.945 8.609 -0.254 1 83.75 280 ARG A CA 1
ATOM 2179 C C . ARG A 1 280 ? 7.117 9.914 0.503 1 83.75 280 ARG A C 1
ATOM 2181 O O . ARG A 1 280 ? 6.766 10.984 -0.004 1 83.75 280 ARG A O 1
ATOM 2188 N N . ILE A 1 281 ? 7.613 9.859 1.646 1 78.56 281 ILE A N 1
ATOM 2189 C CA . ILE A 1 281 ? 7.82 11.039 2.477 1 78.56 281 ILE A CA 1
ATOM 2190 C C . ILE A 1 281 ? 8.828 11.969 1.809 1 78.56 281 ILE A C 1
ATOM 2192 O O . ILE A 1 281 ? 8.664 13.188 1.823 1 78.56 281 ILE A O 1
ATOM 2196 N N . LEU A 1 282 ? 9.781 11.383 1.279 1 78.06 282 LEU A N 1
ATOM 2197 C CA . LEU A 1 282 ? 10.805 12.172 0.597 1 78.06 282 LEU A CA 1
ATOM 2198 C C . LEU A 1 282 ? 10.203 12.938 -0.579 1 78.06 282 LEU A C 1
ATOM 2200 O O . LEU A 1 282 ? 10.547 14.094 -0.812 1 78.06 282 LEU A O 1
ATOM 2204 N N . ILE A 1 283 ? 9.32 12.352 -1.284 1 76.31 283 ILE A N 1
ATOM 2205 C CA . ILE A 1 283 ? 8.672 12.984 -2.43 1 76.31 283 ILE A CA 1
ATOM 2206 C C . ILE A 1 283 ? 7.758 14.109 -1.954 1 76.31 283 ILE A C 1
ATOM 2208 O O . ILE A 1 283 ? 7.719 15.18 -2.561 1 76.31 283 ILE A O 1
ATOM 2212 N N . LEU A 1 284 ? 7.164 13.883 -0.903 1 71.06 284 LEU A N 1
ATOM 2213 C CA . LEU A 1 284 ? 6.254 14.883 -0.354 1 71.06 284 LEU A CA 1
ATOM 2214 C C . LEU A 1 284 ? 7.023 16.094 0.164 1 71.06 284 LEU A C 1
ATOM 2216 O O . LEU A 1 284 ? 6.59 17.234 -0.015 1 71.06 284 LEU A O 1
ATOM 2220 N N . GLU A 1 285 ? 8.086 15.773 0.776 1 69.38 285 GLU A N 1
ATOM 2221 C CA . GLU A 1 285 ? 8.93 16.844 1.284 1 69.38 285 GLU A CA 1
ATOM 2222 C C . GLU A 1 285 ? 9.508 17.688 0.145 1 69.38 285 GLU A C 1
ATOM 2224 O O . GLU A 1 285 ? 9.602 18.906 0.251 1 69.38 285 GLU A O 1
ATOM 2229 N N . ASN A 1 286 ? 9.875 17.031 -0.866 1 68.19 286 ASN A N 1
ATOM 2230 C CA . ASN A 1 286 ? 10.438 17.719 -2.016 1 68.19 286 ASN A CA 1
ATOM 2231 C C . ASN A 1 286 ? 9.375 18.547 -2.744 1 68.19 286 ASN A C 1
ATOM 2233 O O . ASN A 1 286 ? 9.656 19.641 -3.246 1 68.19 286 ASN A O 1
ATOM 2237 N N . ALA A 1 287 ? 8.211 18 -2.82 1 61.22 287 ALA A N 1
ATOM 2238 C CA . ALA A 1 287 ? 7.102 18.719 -3.445 1 61.22 287 ALA A CA 1
ATOM 2239 C C . ALA A 1 287 ? 6.766 19.984 -2.67 1 61.22 287 ALA A C 1
ATOM 2241 O O . ALA A 1 287 ? 6.473 21.031 -3.268 1 61.22 287 ALA A O 1
ATOM 2242 N N . ARG A 1 288 ? 6.926 19.922 -1.438 1 56.12 288 ARG A N 1
ATOM 2243 C CA . ARG A 1 288 ? 6.641 21.078 -0.58 1 56.12 288 ARG A CA 1
ATOM 2244 C C . ARG A 1 288 ? 7.727 22.141 -0.708 1 56.12 288 ARG A C 1
ATOM 2246 O O . ARG A 1 288 ? 7.434 23.328 -0.719 1 56.12 288 ARG A O 1
ATOM 2253 N N . ARG A 1 289 ? 8.836 21.656 -0.84 1 53.09 289 ARG A N 1
ATOM 2254 C CA . ARG A 1 289 ? 9.961 22.594 -0.939 1 53.09 289 ARG A CA 1
ATOM 2255 C C . ARG A 1 289 ? 9.945 23.328 -2.271 1 53.09 289 ARG A C 1
ATOM 2257 O O . ARG A 1 289 ? 10.242 24.516 -2.328 1 53.09 289 ARG A O 1
ATOM 2264 N N . CYS A 1 290 ? 9.648 22.531 -3.311 1 49.56 290 CYS A N 1
ATOM 2265 C CA . CYS A 1 290 ? 9.609 23.156 -4.629 1 49.56 290 CYS A CA 1
ATOM 2266 C C . CYS A 1 290 ? 8.484 24.188 -4.707 1 49.56 290 CYS A C 1
ATOM 2268 O O . CYS A 1 290 ? 8.633 25.219 -5.367 1 49.56 290 CYS A O 1
ATOM 2270 N N . ILE A 1 291 ? 7.316 23.875 -4.145 1 45.5 291 ILE A N 1
ATOM 2271 C CA . ILE A 1 291 ? 6.238 24.859 -4.094 1 45.5 291 ILE A CA 1
ATOM 2272 C C . ILE A 1 291 ? 6.738 26.125 -3.416 1 45.5 291 ILE A C 1
ATOM 2274 O O . ILE A 1 291 ? 6.395 27.234 -3.832 1 45.5 291 ILE A O 1
ATOM 2278 N N . ARG A 1 292 ? 7.637 25.891 -2.541 1 43.78 292 ARG A N 1
ATOM 2279 C CA . ARG A 1 292 ? 8.148 27.031 -1.792 1 43.78 292 ARG A CA 1
ATOM 2280 C C . ARG A 1 292 ? 9.055 27.891 -2.664 1 43.78 292 ARG A C 1
ATOM 2282 O O . ARG A 1 292 ? 9.047 29.125 -2.549 1 43.78 292 ARG A O 1
ATOM 2289 N N . THR A 1 293 ? 9.859 27.188 -3.32 1 43.78 293 THR A N 1
ATOM 2290 C CA . THR A 1 293 ? 10.891 27.984 -3.982 1 43.78 293 THR A CA 1
ATOM 2291 C C . THR A 1 293 ? 10.336 28.641 -5.242 1 43.78 293 THR A C 1
ATOM 2293 O O . THR A 1 293 ? 10.758 29.734 -5.613 1 43.78 293 THR A O 1
ATOM 2296 N N . ARG A 1 294 ? 9.664 27.797 -6.223 1 44.12 294 ARG A N 1
ATOM 2297 C CA . ARG A 1 294 ? 9.594 28.281 -7.594 1 44.12 294 ARG A CA 1
ATOM 2298 C C . ARG A 1 294 ? 8.438 29.266 -7.766 1 44.12 294 ARG A C 1
ATOM 2300 O O . ARG A 1 294 ? 7.488 28.984 -8.5 1 44.12 294 ARG A O 1
ATOM 2307 N N . ILE A 1 295 ? 7.715 29.719 -6.875 1 40.72 295 ILE A N 1
ATOM 2308 C CA . ILE A 1 295 ? 6.977 30.812 -7.504 1 40.72 295 ILE A CA 1
ATOM 2309 C C . ILE A 1 295 ? 7.918 31.656 -8.359 1 40.72 295 ILE A C 1
ATOM 2311 O O . ILE A 1 295 ? 8.734 32.406 -7.832 1 40.72 295 ILE A O 1
ATOM 2315 N N . ASP A 1 296 ? 8.633 31 -9.188 1 40.91 296 ASP A N 1
ATOM 2316 C CA . ASP A 1 296 ? 9.5 31.625 -10.18 1 40.91 296 ASP A CA 1
ATOM 2317 C C . ASP A 1 296 ? 8.875 32.906 -10.719 1 40.91 296 ASP A C 1
ATOM 2319 O O . ASP A 1 296 ? 7.816 32.875 -11.344 1 40.91 296 ASP A O 1
ATOM 2323 N N . ASN A 1 297 ? 9.133 33.906 -10.219 1 42.94 297 ASN A N 1
ATOM 2324 C CA . ASN A 1 297 ? 8.914 35.281 -10.672 1 42.94 297 ASN A CA 1
ATOM 2325 C C . ASN A 1 297 ? 9.023 35.375 -12.188 1 42.94 297 ASN A C 1
ATOM 2327 O O . ASN A 1 297 ? 8.391 36.25 -12.789 1 42.94 297 ASN A O 1
ATOM 2331 N N . ARG A 1 298 ? 9.898 34.594 -12.742 1 42.47 298 ARG A N 1
ATOM 2332 C CA . ARG A 1 298 ? 10.156 34.875 -14.156 1 42.47 298 ARG A CA 1
ATOM 2333 C C . ARG A 1 298 ? 8.984 34.406 -15.023 1 42.47 298 ARG A C 1
ATOM 2335 O O . ARG A 1 298 ? 8.641 35.062 -16.016 1 42.47 298 ARG A O 1
ATOM 2342 N N . LYS A 1 299 ? 8.461 33.156 -14.734 1 48.44 299 LYS A N 1
ATOM 2343 C CA . LYS A 1 299 ? 7.363 32.719 -15.594 1 48.44 299 LYS A CA 1
ATOM 2344 C C . LYS A 1 299 ? 6.117 33.562 -15.375 1 48.44 299 LYS A C 1
ATOM 2346 O O . LYS A 1 299 ? 5.328 33.781 -16.297 1 48.44 299 LYS A O 1
ATOM 2351 N N . GLN A 1 300 ? 6.004 34.031 -14.141 1 48.84 300 GLN A N 1
ATOM 2352 C CA . GLN A 1 300 ? 4.973 35.031 -13.945 1 48.84 300 GLN A CA 1
ATOM 2353 C C . GLN A 1 300 ? 5.199 36.219 -14.859 1 48.84 300 GLN A C 1
ATOM 2355 O O . GLN A 1 300 ? 4.254 36.75 -15.461 1 48.84 300 GLN A O 1
ATOM 2360 N N . ASP A 1 301 ? 6.496 36.562 -14.867 1 48.38 301 ASP A N 1
ATOM 2361 C CA . ASP A 1 301 ? 6.805 37.688 -15.719 1 48.38 301 ASP A CA 1
ATOM 2362 C C . ASP A 1 301 ? 6.562 37.375 -17.188 1 48.38 301 ASP A C 1
ATOM 2364 O O . ASP A 1 301 ? 6.031 38.188 -17.938 1 48.38 301 ASP A O 1
ATOM 2368 N N . LYS A 1 302 ? 6.949 36.156 -17.594 1 50.72 302 LYS A N 1
ATOM 2369 C CA . LYS A 1 302 ? 6.742 35.844 -19 1 50.72 302 LYS A CA 1
ATOM 2370 C C . LYS A 1 302 ? 5.258 35.625 -19.312 1 50.72 302 LYS A C 1
ATOM 2372 O O . LYS A 1 302 ? 4.785 36.062 -20.375 1 50.72 302 LYS A O 1
ATOM 2377 N N . PHE A 1 303 ? 4.59 35.031 -18.406 1 50.62 303 PHE A N 1
ATOM 2378 C CA . PHE A 1 303 ? 3.15 34.875 -18.594 1 50.62 303 PHE A CA 1
ATOM 2379 C C . PHE A 1 303 ? 2.455 36.219 -18.594 1 50.62 303 PHE A C 1
ATOM 2381 O O . PHE A 1 303 ? 1.562 36.469 -19.406 1 50.62 303 PHE A O 1
ATOM 2388 N N . ILE A 1 304 ? 2.898 37.062 -17.688 1 50.34 304 ILE A N 1
ATOM 2389 C CA . ILE A 1 304 ? 2.385 38.438 -17.703 1 50.34 304 ILE A CA 1
ATOM 2390 C C . ILE A 1 304 ? 2.748 39.094 -19.016 1 50.34 304 ILE A C 1
ATOM 2392 O O . ILE A 1 304 ? 1.918 39.781 -19.625 1 50.34 304 ILE A O 1
ATOM 2396 N N . LYS A 1 305 ? 3.92 38.781 -19.344 1 50.97 305 LYS A N 1
ATOM 2397 C CA . LYS A 1 305 ? 4.344 39.406 -20.578 1 50.97 305 LYS A CA 1
ATOM 2398 C C . LYS A 1 305 ? 3.58 38.844 -21.781 1 50.97 305 LYS A C 1
ATOM 2400 O O . LYS A 1 305 ? 3.18 39.594 -22.672 1 50.97 305 LYS A O 1
ATOM 2405 N N . LYS A 1 306 ? 3.469 37.562 -21.844 1 52.84 306 LYS A N 1
ATOM 2406 C CA . LYS A 1 306 ? 2.742 36.938 -22.953 1 52.84 306 LYS A CA 1
ATOM 2407 C C . LYS A 1 306 ? 1.269 37.344 -22.922 1 52.84 306 LYS A C 1
ATOM 2409 O O . LYS A 1 306 ? 0.657 37.562 -23.984 1 52.84 306 LYS A O 1
ATOM 2414 N N . MET A 1 307 ? 0.692 37.312 -21.781 1 46.91 307 MET A N 1
ATOM 2415 C CA . MET A 1 307 ? -0.684 37.781 -21.672 1 46.91 307 MET A CA 1
ATOM 2416 C C . MET A 1 307 ? -0.784 39.25 -22.078 1 46.91 307 MET A C 1
ATOM 2418 O O . MET A 1 307 ? -1.769 39.656 -22.703 1 46.91 307 MET A O 1
ATOM 2422 N N . ILE A 1 308 ? 0.259 39.969 -21.625 1 46.94 308 ILE A N 1
ATOM 2423 C CA . ILE A 1 308 ? 0.312 41.375 -22.078 1 46.94 308 ILE A CA 1
ATOM 2424 C C . ILE A 1 308 ? 0.43 41.406 -23.594 1 46.94 308 ILE A C 1
ATOM 2426 O O . ILE A 1 308 ? -0.193 42.25 -24.25 1 46.94 308 ILE A O 1
ATOM 2430 N N . LEU A 1 309 ? 1.266 40.594 -24 1 46.03 309 LEU A N 1
ATOM 2431 C CA . LEU A 1 309 ? 1.435 40.594 -25.453 1 46.03 309 LEU A CA 1
ATOM 2432 C C . LEU A 1 309 ? 0.176 40.062 -26.141 1 46.03 309 LEU A C 1
ATOM 2434 O O . LEU A 1 309 ? -0.127 40.469 -27.266 1 46.03 309 LEU A O 1
ATOM 2438 N N . LYS A 1 310 ? -0.274 38.938 -25.609 1 44.91 310 LYS A N 1
ATOM 2439 C CA . LYS A 1 310 ? -1.578 38.625 -26.188 1 44.91 310 LYS A CA 1
ATOM 2440 C C . LYS A 1 310 ? -2.592 39.719 -25.875 1 44.91 310 LYS A C 1
ATOM 2442 O O . LYS A 1 310 ? -2.535 40.344 -24.812 1 44.91 310 LYS A O 1
ATOM 2447 N N . GLY A 1 311 ? -3.291 40.438 -26.75 1 39.44 311 GLY A N 1
ATOM 2448 C CA . GLY A 1 311 ? -4.164 41.594 -26.891 1 39.44 311 GLY A CA 1
ATOM 2449 C C . GLY A 1 311 ? -5.012 41.844 -25.656 1 39.44 311 GLY A C 1
ATOM 2450 O O . GLY A 1 311 ? -5.891 42.719 -25.672 1 39.44 311 GLY A O 1
ATOM 2451 N N . GLU A 1 312 ? -5.277 40.906 -24.828 1 37.94 312 GLU A N 1
ATOM 2452 C CA . GLU A 1 312 ? -6.266 41.406 -23.875 1 37.94 312 GLU A CA 1
ATOM 2453 C C . GLU A 1 312 ? -5.684 42.531 -23.016 1 37.94 312 GLU A C 1
ATOM 2455 O O . GLU A 1 312 ? -5.109 42.281 -21.953 1 37.94 312 GLU A O 1
ATOM 2460 N N . GLY A 1 313 ? -4.957 43.531 -23.438 1 37.91 313 GLY A N 1
ATOM 2461 C CA . GLY A 1 313 ? -4.492 44.875 -23.125 1 37.91 313 GLY A CA 1
ATOM 2462 C C . GLY A 1 313 ? -5.398 45.594 -22.172 1 37.91 313 GLY A C 1
ATOM 2463 O O . GLY A 1 313 ? -5.281 46.812 -22.016 1 37.91 313 GLY A O 1
ATOM 2464 N N . TYR A 1 314 ? -6.758 45.344 -22.109 1 35.88 314 TYR A N 1
ATOM 2465 C CA . TYR A 1 314 ? -7.613 46.344 -21.453 1 35.88 314 TYR A CA 1
ATOM 2466 C C . TYR A 1 314 ? -7.02 46.75 -20.109 1 35.88 314 TYR A C 1
ATOM 2468 O O . TYR A 1 314 ? -6.59 47.906 -19.953 1 35.88 314 TYR A O 1
ATOM 2476 N N . THR A 1 315 ? -7.852 46.469 -19.031 1 40.84 315 THR A N 1
ATOM 2477 C CA . THR A 1 315 ? -8.234 47.125 -17.797 1 40.84 315 THR A CA 1
ATOM 2478 C C . THR A 1 315 ? -7.082 47.094 -16.797 1 40.84 315 THR A C 1
ATOM 2480 O O . THR A 1 315 ? -7.254 47.5 -15.641 1 40.84 315 THR A O 1
ATOM 2483 N N . LEU A 1 316 ? -6.043 46.562 -17.234 1 42.88 316 LEU A N 1
ATOM 2484 C CA . LEU A 1 316 ? -5.055 46.5 -16.156 1 42.88 316 LEU A CA 1
ATOM 2485 C C . LEU A 1 316 ? -4.246 47.812 -16.094 1 42.88 316 LEU A C 1
ATOM 2487 O O . LEU A 1 316 ? -3.23 47.875 -15.406 1 42.88 316 LEU A O 1
ATOM 2491 N N . ASP A 1 317 ? -4.504 48.781 -17.062 1 40.38 317 ASP A N 1
ATOM 2492 C CA . ASP A 1 317 ? -3.729 50 -16.953 1 40.38 317 ASP A CA 1
ATOM 2493 C C . ASP A 1 317 ? -4.059 50.75 -15.672 1 40.38 317 ASP A C 1
ATOM 2495 O O . ASP A 1 317 ? -5.23 51 -15.375 1 40.38 317 ASP A O 1
ATOM 2499 N N . PRO A 1 318 ? -3.207 50.844 -14.82 1 42.47 318 PRO A N 1
ATOM 2500 C CA . PRO A 1 318 ? -3.49 51.656 -13.648 1 42.47 318 PRO A CA 1
ATOM 2501 C C . PRO A 1 318 ? -4.016 53.031 -14.023 1 42.47 318 PRO A C 1
ATOM 2503 O O . PRO A 1 318 ? -3.621 53.594 -15.055 1 42.47 318 PRO A O 1
ATOM 2506 N N . ILE A 1 319 ? -5.305 53.406 -13.852 1 39.97 319 ILE A N 1
ATOM 2507 C CA . ILE A 1 319 ? -5.777 54.75 -14.023 1 39.97 319 ILE A CA 1
ATOM 2508 C C . ILE A 1 319 ? -4.828 55.719 -13.32 1 39.97 319 ILE A C 1
ATOM 2510 O O . ILE A 1 319 ? -4.633 55.656 -12.109 1 39.97 319 ILE A O 1
ATOM 2514 N N . TYR A 1 320 ? -3.932 56.375 -14.031 1 33.88 320 TYR A N 1
ATOM 2515 C CA . TYR A 1 320 ? -3.131 57.469 -13.523 1 33.88 320 TYR A CA 1
ATOM 2516 C C . TYR A 1 320 ? -4.02 58.594 -13 1 33.88 320 TYR A C 1
ATOM 2518 O O . TYR A 1 320 ? -4.914 59.062 -13.711 1 33.88 320 TYR A O 1
ATOM 2526 N N . GLU A 1 321 ? -4.449 58.625 -11.766 1 36.16 321 GLU A N 1
ATOM 2527 C CA . GLU A 1 321 ? -5.066 59.844 -11.281 1 36.16 321 GLU A CA 1
ATOM 2528 C C . GLU A 1 321 ? -4.246 61.062 -11.672 1 36.16 321 GLU A C 1
ATOM 2530 O O . GLU A 1 321 ? -3.076 61.188 -11.305 1 36.16 321 GLU A O 1
ATOM 2535 N N . ASP A 1 322 ? -4.492 61.656 -12.766 1 34.5 322 ASP A N 1
ATOM 2536 C CA . ASP A 1 322 ? -4.18 63.094 -12.75 1 34.5 322 ASP A CA 1
ATOM 2537 C C . ASP A 1 322 ? -4.762 63.75 -11.508 1 34.5 322 ASP A C 1
ATOM 2539 O O . ASP A 1 322 ? -5.855 63.406 -11.062 1 34.5 322 ASP A O 1
ATOM 2543 N N . SER A 1 323 ? -3.957 64.312 -10.578 1 38.06 323 SER A N 1
ATOM 2544 C CA . SER A 1 323 ? -4.211 65.125 -9.375 1 38.06 323 SER A CA 1
ATOM 2545 C C . SER A 1 323 ? -5.531 65.875 -9.484 1 38.06 323 SER A C 1
ATOM 2547 O O . SER A 1 323 ? -6.047 66.375 -8.477 1 38.06 323 SER A O 1
ATOM 2549 N N . GLN A 1 324 ? -5.992 66.438 -10.641 1 38.19 324 GLN A N 1
ATOM 2550 C CA . GLN A 1 324 ? -7.031 67.438 -10.695 1 38.19 324 GLN A CA 1
ATOM 2551 C C . GLN A 1 324 ? -8.414 66.812 -10.859 1 38.19 324 GLN A C 1
ATOM 2553 O O . GLN A 1 324 ? -9.312 67.438 -11.445 1 38.19 324 GLN A O 1
ATOM 2558 N N . ILE A 1 325 ? -8.609 65.562 -10.812 1 43.62 325 ILE A N 1
ATOM 2559 C CA . ILE A 1 325 ? -9.969 65.125 -11.133 1 43.62 325 ILE A CA 1
ATOM 2560 C C . ILE A 1 325 ? -10.906 65.5 -9.977 1 43.62 325 ILE A C 1
ATOM 2562 O O . ILE A 1 325 ? -10.633 65.188 -8.82 1 43.62 325 ILE A O 1
ATOM 2566 N N . PRO A 1 326 ? -12.008 66.312 -10.086 1 41.81 326 PRO A N 1
ATOM 2567 C CA . PRO A 1 326 ? -12.969 66.812 -9.086 1 41.81 326 PRO A CA 1
ATOM 2568 C C . PRO A 1 326 ? -13.609 65.625 -8.305 1 41.81 326 PRO A C 1
ATOM 2570 O O . PRO A 1 326 ? -13.672 64.5 -8.805 1 41.81 326 PRO A O 1
ATOM 2573 N N . ARG A 1 327 ? -13.992 65.812 -7.031 1 45.06 327 ARG A N 1
ATOM 2574 C CA . ARG A 1 327 ? -14.5 64.938 -5.969 1 45.06 327 ARG A CA 1
ATOM 2575 C C . ARG A 1 327 ? -15.531 63.938 -6.508 1 45.06 327 ARG A C 1
ATOM 2577 O O . ARG A 1 327 ? -15.625 62.812 -6.023 1 45.06 327 ARG A O 1
ATOM 2584 N N . GLY A 1 328 ? -16.406 64.375 -7.352 1 47.03 328 GLY A N 1
ATOM 2585 C CA . GLY A 1 328 ? -17.531 63.531 -7.797 1 47.03 328 GLY A CA 1
ATOM 2586 C C . GLY A 1 328 ? -17.109 62.281 -8.547 1 47.03 328 GLY A C 1
ATOM 2587 O O . GLY A 1 328 ? -17.844 61.312 -8.57 1 47.03 328 GLY A O 1
ATOM 2588 N N . ARG A 1 329 ? -16.172 62.281 -9.344 1 51.84 329 ARG A N 1
ATOM 2589 C CA . ARG A 1 329 ? -15.68 61.25 -10.25 1 51.84 329 ARG A CA 1
ATOM 2590 C C . ARG A 1 329 ? -14.781 60.25 -9.516 1 51.84 329 ARG A C 1
ATOM 2592 O O . ARG A 1 329 ? -14.305 59.281 -10.109 1 51.84 329 ARG A O 1
ATOM 2599 N N . SER A 1 330 ? -14.656 60.469 -8.242 1 51.97 330 SER A N 1
ATOM 2600 C CA . SER A 1 330 ? -13.812 59.656 -7.379 1 51.97 330 SER A CA 1
ATOM 2601 C C . SER A 1 330 ? -14.43 58.281 -7.121 1 51.97 330 SER A C 1
ATOM 2603 O O . SER A 1 330 ? -13.727 57.281 -7.09 1 51.97 330 SER A O 1
ATOM 2605 N N . ILE A 1 331 ? -15.727 58.312 -6.965 1 54.38 331 ILE A N 1
ATOM 2606 C CA . ILE A 1 331 ? -16.406 57.031 -6.691 1 54.38 331 ILE A CA 1
ATOM 2607 C C . ILE A 1 331 ? -16.297 56.125 -7.902 1 54.38 331 ILE A C 1
ATOM 2609 O O . ILE A 1 331 ? -16.094 54.906 -7.754 1 54.38 331 ILE A O 1
ATOM 2613 N N . GLU A 1 332 ? -16.469 56.688 -9.062 1 56.38 332 GLU A N 1
ATOM 2614 C CA . GLU A 1 332 ? -16.391 55.875 -10.281 1 56.38 332 GLU A CA 1
ATOM 2615 C C . GLU A 1 332 ? -14.984 55.312 -10.477 1 56.38 332 GLU A C 1
ATOM 2617 O O . GLU A 1 332 ? -14.82 54.188 -10.906 1 56.38 332 GLU A O 1
ATOM 2622 N N . VAL A 1 333 ? -14.109 56.188 -10.133 1 58.44 333 VAL A N 1
ATOM 2623 C CA . VAL A 1 333 ? -12.727 55.75 -10.273 1 58.44 333 VAL A CA 1
ATOM 2624 C C . VAL A 1 333 ? -12.422 54.625 -9.273 1 58.44 333 VAL A C 1
ATOM 2626 O O . VAL A 1 333 ? -11.727 53.688 -9.594 1 58.44 333 VAL A O 1
ATOM 2629 N N . GLN A 1 334 ? -13.055 54.781 -8.117 1 59.94 334 GLN A N 1
ATOM 2630 C CA . GLN A 1 334 ? -12.859 53.781 -7.09 1 59.94 334 GLN A CA 1
ATOM 2631 C C . GLN A 1 334 ? -13.492 52.438 -7.504 1 59.94 334 GLN A C 1
ATOM 2633 O O . GLN A 1 334 ? -12.914 51.375 -7.266 1 59.94 334 GLN A O 1
ATOM 2638 N N . GLY A 1 335 ? -14.57 52.562 -8.008 1 60.75 335 GLY A N 1
ATOM 2639 C CA . GLY A 1 335 ? -15.219 51.375 -8.5 1 60.75 335 GLY A CA 1
ATOM 2640 C C . GLY A 1 335 ? -14.445 50.688 -9.602 1 60.75 335 GLY A C 1
ATOM 2641 O O . GLY A 1 335 ? -14.344 49.438 -9.617 1 60.75 335 GLY A O 1
ATOM 2642 N N . ARG A 1 336 ? -13.945 51.469 -10.422 1 62.97 336 ARG A N 1
ATOM 2643 C CA . ARG A 1 336 ? -13.18 50.938 -11.531 1 62.97 336 ARG A CA 1
ATOM 2644 C C . ARG A 1 336 ? -11.891 50.281 -11.031 1 62.97 336 ARG A C 1
ATOM 2646 O O . ARG A 1 336 ? -11.469 49.25 -11.555 1 62.97 336 ARG A O 1
ATOM 2653 N N . GLU A 1 337 ? -11.383 50.938 -10.039 1 66.44 337 GLU A N 1
ATOM 2654 C CA 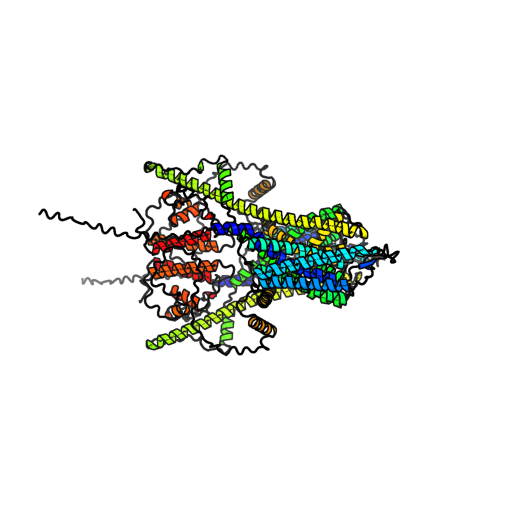. GLU A 1 337 ? -10.164 50.344 -9.492 1 66.44 337 GLU A CA 1
ATOM 2655 C C . GLU A 1 337 ? -10.445 49.031 -8.781 1 66.44 337 GLU A C 1
ATOM 2657 O O . GLU A 1 337 ? -9.664 48.094 -8.891 1 66.44 337 GLU A O 1
ATOM 2662 N N . PHE A 1 338 ? -11.484 49.031 -8.125 1 71.88 338 PHE A N 1
ATOM 2663 C CA . PHE A 1 338 ? -11.867 47.812 -7.422 1 71.88 338 PHE A CA 1
ATOM 2664 C C . PHE A 1 338 ? -12.094 46.656 -8.406 1 71.88 338 PHE A C 1
ATOM 2666 O O . PHE A 1 338 ? -11.656 45.531 -8.164 1 71.88 338 PHE A O 1
ATOM 2673 N N . GLU A 1 339 ? -12.617 47.031 -9.43 1 69.94 339 GLU A N 1
ATOM 2674 C CA . GLU A 1 339 ? -12.883 46 -10.422 1 69.94 339 GLU A CA 1
ATOM 2675 C C . GLU A 1 339 ? -11.602 45.531 -11.109 1 69.94 339 GLU A C 1
ATOM 2677 O O . GLU A 1 339 ? -11.438 44.344 -11.414 1 69.94 339 GLU A O 1
ATOM 2682 N N . ARG A 1 340 ? -10.797 46.438 -11.297 1 70.75 340 ARG A N 1
ATOM 2683 C CA . ARG A 1 340 ? -9.516 46.094 -11.891 1 70.75 340 ARG A CA 1
ATOM 2684 C C . ARG A 1 340 ? -8.734 45.156 -10.992 1 70.75 340 ARG A C 1
ATOM 2686 O O . ARG A 1 340 ? -8.188 44.125 -11.461 1 70.75 340 ARG A O 1
ATOM 2693 N N . ARG A 1 341 ? -8.68 45.438 -9.805 1 75.38 341 ARG A N 1
ATOM 2694 C CA . ARG A 1 341 ? -7.934 44.625 -8.859 1 75.38 341 ARG A CA 1
ATOM 2695 C C . ARG A 1 341 ? -8.602 43.25 -8.688 1 75.38 341 ARG A C 1
ATOM 2697 O O . ARG A 1 341 ? -7.918 42.25 -8.5 1 75.38 341 ARG A O 1
ATOM 2704 N N . LYS A 1 342 ? -9.812 43.344 -8.797 1 76.25 342 LYS A N 1
ATOM 2705 C CA . LYS A 1 342 ? -10.531 42.094 -8.758 1 76.25 342 LYS A CA 1
ATOM 2706 C C . LYS A 1 342 ? -10.141 41.188 -9.93 1 76.25 342 LYS A C 1
ATOM 2708 O O . LYS A 1 342 ? -9.922 40 -9.766 1 76.25 342 LYS A O 1
ATOM 2713 N N . THR A 1 343 ? -10.047 41.781 -10.992 1 72.12 343 THR A N 1
ATOM 2714 C CA . THR A 1 343 ? -9.672 41 -12.172 1 72.12 343 THR A CA 1
ATOM 2715 C C . THR A 1 343 ? -8.234 40.531 -12.07 1 72.12 343 THR A C 1
ATOM 2717 O O . THR A 1 343 ? -7.91 39.406 -12.5 1 72.12 343 THR A O 1
ATOM 2720 N N . GLU A 1 344 ? -7.426 41.375 -11.508 1 73.69 344 GLU A N 1
ATOM 2721 C CA . GLU A 1 344 ? -6.039 40.969 -11.305 1 73.69 344 GLU A CA 1
ATOM 2722 C C . GLU A 1 344 ? -5.941 39.812 -10.328 1 73.69 344 GLU A C 1
ATOM 2724 O O . GLU A 1 344 ? -5.133 38.875 -10.523 1 73.69 344 GLU A O 1
ATOM 2729 N N . PHE A 1 345 ? -6.734 39.844 -9.359 1 76.94 345 PHE A N 1
ATOM 2730 C CA . PHE A 1 345 ? -6.773 38.781 -8.359 1 76.94 345 PHE A CA 1
ATOM 2731 C C . PHE A 1 345 ? -7.234 37.469 -8.977 1 76.94 345 PHE A C 1
ATOM 2733 O O . PHE A 1 345 ? -6.629 36.438 -8.734 1 76.94 345 PHE A O 1
ATOM 2740 N N . GLN A 1 346 ? -8.219 37.625 -9.664 1 73.69 346 GLN A N 1
ATOM 2741 C CA . GLN A 1 346 ? -8.742 36.406 -10.273 1 73.69 346 GLN A CA 1
ATOM 2742 C C . GLN A 1 346 ? -7.754 35.812 -11.281 1 73.69 346 GLN A C 1
ATOM 2744 O O . GLN A 1 346 ? -7.641 34.594 -11.414 1 73.69 346 GLN A O 1
ATOM 2749 N N . LEU A 1 347 ? -7.078 36.656 -11.859 1 68.38 347 LEU A N 1
ATOM 2750 C CA . LEU A 1 347 ? -6.051 36.219 -12.789 1 68.38 347 LEU A CA 1
ATOM 2751 C C . LEU A 1 347 ? -4.922 35.5 -12.047 1 68.38 347 LEU A C 1
ATOM 2753 O O . LEU A 1 347 ? -4.434 34.469 -12.5 1 68.38 347 LEU A O 1
ATOM 2757 N N . MET A 1 348 ? -4.578 36 -10.961 1 73.12 348 MET A N 1
ATOM 2758 C CA . MET A 1 348 ? -3.506 35.406 -10.172 1 73.12 348 MET A CA 1
ATOM 2759 C C . MET A 1 348 ? -3.93 34.062 -9.633 1 73.12 348 MET A C 1
ATOM 2761 O O . MET A 1 348 ? -3.133 33.125 -9.609 1 73.12 348 MET A O 1
ATOM 2765 N N . ARG A 1 349 ? -5.145 34.031 -9.188 1 72.38 349 ARG A N 1
ATOM 2766 C CA . ARG A 1 349 ? -5.668 32.75 -8.688 1 72.38 349 ARG A CA 1
ATOM 2767 C C . ARG A 1 349 ? -5.699 31.703 -9.797 1 72.38 349 ARG A C 1
ATOM 2769 O O . ARG A 1 349 ? -5.414 30.531 -9.547 1 72.38 349 ARG A O 1
ATOM 2776 N N . ARG A 1 350 ? -6.012 32.156 -10.883 1 67 350 ARG A N 1
ATOM 2777 C CA . ARG A 1 350 ? -6.047 31.219 -12.008 1 67 350 ARG A CA 1
ATOM 2778 C C . ARG A 1 350 ? -4.641 30.75 -12.383 1 67 350 ARG A C 1
ATOM 2780 O O . ARG A 1 350 ? -4.43 29.578 -12.703 1 67 350 ARG A O 1
ATOM 2787 N N . ILE A 1 351 ? -3.734 31.641 -12.289 1 65.06 351 ILE A N 1
ATOM 2788 C CA . ILE A 1 351 ? -2.352 31.312 -12.617 1 65.06 351 ILE A CA 1
ATOM 2789 C C . ILE A 1 351 ? -1.793 30.344 -11.57 1 65.06 351 ILE A C 1
ATOM 2791 O O . ILE A 1 351 ? -1.103 29.391 -11.914 1 65.06 351 ILE A O 1
ATOM 2795 N N . GLN A 1 352 ? -2.125 30.625 -10.305 1 68.5 352 GLN A N 1
ATOM 2796 C CA . GLN A 1 352 ? -1.655 29.75 -9.227 1 68.5 352 GLN A CA 1
ATOM 2797 C C . GLN A 1 352 ? -2.246 28.359 -9.352 1 68.5 352 GLN A C 1
ATOM 2799 O O . GLN A 1 352 ? -1.55 27.359 -9.133 1 68.5 352 GLN A O 1
ATOM 2804 N N . ALA A 1 353 ? -3.467 28.344 -9.594 1 67.38 353 ALA A N 1
ATOM 2805 C CA . ALA A 1 353 ? -4.129 27.062 -9.734 1 67.38 353 ALA A CA 1
ATOM 2806 C C . ALA A 1 353 ? -3.576 26.281 -10.93 1 67.38 353 ALA A C 1
ATOM 2808 O O . ALA A 1 353 ? -3.363 25.078 -10.852 1 67.38 353 ALA A O 1
ATOM 2809 N N . ARG A 1 354 ? -3.334 27 -11.945 1 65.56 354 ARG A N 1
ATOM 2810 C CA . ARG A 1 354 ? -2.814 26.344 -13.141 1 65.56 354 ARG A CA 1
ATOM 2811 C C . ARG A 1 354 ? -1.38 25.875 -12.938 1 65.56 354 ARG A C 1
ATOM 2813 O O . ARG A 1 354 ? -0.993 24.812 -13.422 1 65.56 354 ARG A O 1
ATOM 2820 N N . SER A 1 355 ? -0.609 26.656 -12.25 1 66.88 355 SER A N 1
ATOM 2821 C CA . SER A 1 355 ? 0.784 26.297 -12.016 1 66.88 355 SER A CA 1
ATOM 2822 C C . SER A 1 355 ? 0.892 25.062 -11.109 1 66.88 355 SER A C 1
ATOM 2824 O O . SER A 1 355 ? 1.733 24.203 -11.336 1 66.88 355 SER A O 1
ATOM 2826 N N . SER A 1 356 ? 0.064 25.031 -10.102 1 70.25 356 SER A N 1
ATOM 2827 C CA . SER A 1 356 ? 0.091 23.891 -9.203 1 70.25 356 SER A CA 1
ATOM 2828 C C . SER A 1 356 ? -0.338 22.609 -9.93 1 70.25 356 SER A C 1
ATOM 2830 O O . SER A 1 356 ? 0.256 21.547 -9.727 1 70.25 356 SER A O 1
ATOM 2832 N N . THR A 1 357 ? -1.309 22.844 -10.727 1 73.19 357 THR A N 1
ATOM 2833 C CA . THR A 1 357 ? -1.792 21.688 -11.477 1 73.19 357 THR A CA 1
ATOM 2834 C C . THR A 1 357 ? -0.761 21.25 -12.508 1 73.19 357 THR A C 1
ATOM 2836 O O . THR A 1 357 ? -0.558 20.047 -12.719 1 73.19 357 THR A O 1
ATOM 2839 N N . ARG A 1 358 ? -0.116 22.188 -13.117 1 74.06 358 ARG A N 1
ATOM 2840 C CA . ARG A 1 358 ? 0.891 21.859 -14.117 1 74.06 358 ARG A CA 1
ATOM 2841 C C . ARG A 1 358 ? 2.078 21.141 -13.492 1 74.06 358 ARG A C 1
ATOM 2843 O O . ARG A 1 358 ? 2.611 20.188 -14.078 1 74.06 358 ARG A O 1
ATOM 2850 N N . ARG A 1 359 ? 2.465 21.516 -12.398 1 73.19 359 ARG A N 1
ATOM 2851 C CA . ARG A 1 359 ? 3.588 20.875 -11.727 1 73.19 359 ARG A CA 1
ATOM 2852 C C . ARG A 1 359 ? 3.262 19.438 -11.367 1 73.19 359 ARG A C 1
ATOM 2854 O O . ARG A 1 359 ? 4.109 18.547 -11.5 1 73.19 359 ARG A O 1
ATOM 2861 N N . ARG A 1 360 ? 2.121 19.281 -10.898 1 75.75 360 ARG A N 1
ATOM 2862 C CA . ARG A 1 360 ? 1.705 17.922 -10.562 1 75.75 360 ARG A CA 1
ATOM 2863 C C . ARG A 1 360 ? 1.678 17.031 -11.797 1 75.75 360 ARG A C 1
ATOM 2865 O O . ARG A 1 360 ? 2.105 15.875 -11.75 1 75.75 360 ARG A O 1
ATOM 2872 N N . TRP A 1 361 ? 1.342 17.609 -12.883 1 79.81 361 TRP A N 1
ATOM 2873 C CA . TRP A 1 361 ? 1.233 16.828 -14.117 1 79.81 361 TRP A CA 1
ATOM 2874 C C . TRP A 1 361 ? 2.611 16.562 -14.711 1 79.81 361 TRP A C 1
ATOM 2876 O O . TRP A 1 361 ? 2.832 15.508 -15.32 1 79.81 361 TRP A O 1
ATOM 2886 N N . VAL A 1 362 ? 3.498 17.5 -14.523 1 80.81 362 VAL A N 1
ATOM 2887 C CA . VAL A 1 362 ? 4.852 17.281 -15.023 1 80.81 362 VAL A CA 1
ATOM 2888 C C . VAL A 1 362 ? 5.543 16.203 -14.188 1 80.81 362 VAL A C 1
ATOM 2890 O O . VAL A 1 362 ? 6.219 15.32 -14.734 1 80.81 362 VAL A O 1
ATOM 2893 N N . ALA A 1 363 ? 5.375 16.234 -12.859 1 80.62 363 ALA A N 1
ATOM 2894 C CA . ALA A 1 363 ? 5.938 15.203 -12 1 80.62 363 ALA A CA 1
ATOM 2895 C C . ALA A 1 363 ? 5.371 13.828 -12.344 1 80.62 363 ALA A C 1
ATOM 2897 O O . ALA A 1 363 ? 6.105 12.844 -12.375 1 80.62 363 ALA A O 1
ATOM 2898 N N . MET A 1 364 ? 4.129 13.812 -12.633 1 85.31 364 MET A N 1
ATOM 2899 C CA . MET A 1 364 ? 3.477 12.562 -13.023 1 85.31 364 MET A CA 1
ATOM 2900 C C . MET A 1 364 ? 4.012 12.07 -14.367 1 85.31 364 MET A C 1
ATOM 2902 O O . MET A 1 364 ? 4.258 10.875 -14.539 1 85.31 364 MET A O 1
ATOM 2906 N N . ALA A 1 365 ? 4.238 12.984 -15.297 1 87.31 365 ALA A N 1
ATOM 2907 C CA . ALA A 1 365 ? 4.742 12.617 -16.609 1 87.31 365 ALA A CA 1
ATOM 2908 C C . ALA A 1 365 ? 6.164 12.07 -16.531 1 87.31 365 ALA A C 1
ATOM 2910 O O . ALA A 1 365 ? 6.488 11.062 -17.172 1 87.31 365 ALA A O 1
ATOM 2911 N N . ILE A 1 366 ? 6.957 12.641 -15.695 1 86.81 366 ILE A N 1
ATOM 2912 C CA . ILE A 1 366 ? 8.344 12.195 -15.547 1 86.81 366 ILE A CA 1
ATOM 2913 C C . ILE A 1 366 ? 8.375 10.812 -14.898 1 86.81 366 ILE A C 1
ATOM 2915 O O . ILE A 1 366 ? 9.102 9.93 -15.352 1 86.81 366 ILE A O 1
ATOM 2919 N N . SER A 1 367 ? 7.617 10.703 -13.844 1 88.12 367 SER A N 1
ATOM 2920 C CA . SER A 1 367 ? 7.594 9.414 -13.164 1 88.12 367 SER A CA 1
ATOM 2921 C C . SER A 1 367 ? 7.027 8.32 -14.062 1 88.12 367 SER A C 1
ATOM 2923 O O . SER A 1 367 ? 7.5 7.184 -14.047 1 88.12 367 SER A O 1
ATOM 2925 N N . THR A 1 368 ? 6.039 8.617 -14.867 1 90.31 368 THR A N 1
ATOM 2926 C CA . THR A 1 368 ? 5.469 7.66 -15.805 1 90.31 368 THR A CA 1
ATOM 2927 C C . THR A 1 368 ? 6.48 7.293 -16.891 1 90.31 368 THR A C 1
ATOM 2929 O O . THR A 1 368 ? 6.605 6.125 -17.25 1 90.31 368 THR A O 1
ATOM 2932 N N . PHE A 1 369 ? 7.191 8.234 -17.312 1 92 369 PHE A N 1
ATOM 2933 C CA . PHE A 1 369 ? 8.203 7.988 -18.344 1 92 369 PHE A CA 1
ATOM 2934 C C . PHE A 1 369 ? 9.305 7.09 -17.812 1 92 369 PHE A C 1
ATOM 2936 O O . PHE A 1 369 ? 9.758 6.172 -18.5 1 92 369 PHE A O 1
ATOM 2943 N N . LEU A 1 370 ? 9.734 7.359 -16.594 1 90.56 370 LEU A N 1
ATOM 2944 C CA . LEU A 1 370 ? 10.773 6.535 -15.984 1 90.56 370 LEU A CA 1
ATOM 2945 C C . LEU A 1 370 ? 10.289 5.105 -15.789 1 90.56 370 LEU A C 1
ATOM 2947 O O . LEU A 1 370 ? 11.039 4.152 -16.031 1 90.56 370 LEU A O 1
ATOM 2951 N N . TRP A 1 371 ? 9.078 5.016 -15.367 1 91.69 371 TRP A N 1
ATOM 2952 C CA . TRP A 1 371 ? 8.492 3.695 -15.164 1 91.69 371 TRP A CA 1
ATOM 2953 C C . TRP A 1 371 ? 8.344 2.957 -16.5 1 91.69 371 TRP A C 1
ATOM 2955 O O . TRP A 1 371 ? 8.664 1.771 -16.594 1 91.69 371 TRP A O 1
ATOM 2965 N N . LEU A 1 372 ? 7.918 3.611 -17.578 1 93.88 372 LEU A N 1
ATOM 2966 C CA . LEU A 1 372 ? 7.766 3.014 -18.891 1 93.88 372 LEU A CA 1
ATOM 2967 C C . LEU A 1 372 ? 9.125 2.615 -19.469 1 93.88 372 LEU A C 1
ATOM 2969 O O . LEU A 1 372 ? 9.242 1.573 -20.109 1 93.88 372 LEU A O 1
ATOM 2973 N N . SER A 1 373 ? 10.078 3.418 -19.188 1 94.81 373 SER A N 1
ATOM 2974 C CA . SER A 1 373 ? 11.422 3.1 -19.656 1 94.81 373 SER A CA 1
ATOM 2975 C C . SER A 1 373 ? 11.961 1.841 -18.984 1 94.81 373 SER A C 1
ATOM 2977 O O . SER A 1 373 ? 12.547 0.979 -19.641 1 94.81 373 SER A O 1
ATOM 2979 N N . LEU A 1 374 ? 11.758 1.803 -17.688 1 94.75 374 LEU A N 1
ATOM 2980 C CA . LEU A 1 374 ? 12.18 0.607 -16.969 1 94.75 374 LEU A CA 1
ATOM 2981 C C . LEU A 1 374 ? 11.422 -0.622 -17.469 1 94.75 374 LEU A C 1
ATOM 2983 O O . LEU A 1 374 ? 11.992 -1.712 -17.547 1 94.75 374 LEU A O 1
ATOM 2987 N N . TRP A 1 375 ? 10.125 -0.429 -17.844 1 95.69 375 TRP A N 1
ATOM 2988 C CA . TRP A 1 375 ? 9.281 -1.506 -18.344 1 95.69 375 TRP A CA 1
ATOM 2989 C C . TRP A 1 375 ? 9.766 -1.981 -19.703 1 95.69 375 TRP A C 1
ATOM 2991 O O . TRP A 1 375 ? 10.102 -3.156 -19.891 1 95.69 375 TRP A O 1
ATOM 3001 N N . PHE A 1 376 ? 10.031 -1.107 -20.656 1 97 376 PHE A N 1
ATOM 3002 C CA . PHE A 1 376 ? 10.336 -1.476 -22.047 1 97 376 PHE A CA 1
ATOM 3003 C C . PHE A 1 376 ? 11.797 -1.895 -22.172 1 97 376 PHE A C 1
ATOM 3005 O O . PHE A 1 376 ? 12.117 -2.834 -22.906 1 97 376 PHE A O 1
ATOM 3012 N N . ILE A 1 377 ? 12.656 -1.244 -21.438 1 96.38 377 ILE A N 1
ATOM 3013 C CA . ILE A 1 377 ? 14.062 -1.644 -21.469 1 96.38 377 ILE A CA 1
ATOM 3014 C C . ILE A 1 377 ? 14.234 -2.98 -20.75 1 96.38 377 ILE A C 1
ATOM 3016 O O . ILE A 1 377 ? 14.977 -3.848 -21.203 1 96.38 377 ILE A O 1
ATOM 3020 N N . GLY A 1 378 ? 13.547 -3.076 -19.609 1 97.19 378 GLY A N 1
ATOM 3021 C CA . GLY A 1 378 ? 13.578 -4.359 -18.938 1 97.19 378 GLY A CA 1
ATOM 3022 C C . GLY A 1 378 ? 13.078 -5.504 -19.797 1 97.19 378 GLY A C 1
ATOM 3023 O O . GLY A 1 378 ? 13.672 -6.582 -19.812 1 97.19 378 GLY A O 1
ATOM 3024 N N . ALA A 1 379 ? 11.984 -5.262 -20.562 1 98 379 ALA A N 1
ATOM 3025 C CA . ALA A 1 379 ? 11.422 -6.285 -21.438 1 98 379 ALA A CA 1
ATOM 3026 C C . ALA A 1 379 ? 12.422 -6.68 -22.516 1 98 379 ALA A C 1
ATOM 3028 O O . ALA A 1 379 ? 12.516 -7.852 -22.891 1 98 379 ALA A O 1
ATOM 3029 N N . CYS A 1 380 ? 13.172 -5.758 -22.984 1 97.69 380 CYS A N 1
ATOM 3030 C CA . CYS A 1 380 ? 14.172 -6.039 -24.016 1 97.69 380 CYS A CA 1
ATOM 3031 C C . CYS A 1 380 ? 15.281 -6.922 -23.453 1 97.69 380 CYS A C 1
ATOM 3033 O O . CYS A 1 380 ? 15.703 -7.879 -24.109 1 97.69 380 CYS A O 1
ATOM 3035 N N . VAL A 1 381 ? 15.727 -6.629 -22.266 1 97.38 381 VAL A N 1
ATOM 3036 C CA . VAL A 1 381 ? 16.797 -7.41 -21.656 1 97.38 381 VAL A CA 1
ATOM 3037 C C . VAL A 1 381 ? 16.297 -8.82 -21.359 1 97.38 381 VAL A C 1
ATOM 3039 O O . VAL A 1 381 ? 17.016 -9.805 -21.594 1 97.38 381 VAL A O 1
ATOM 3042 N N . PHE A 1 382 ? 15.055 -8.961 -20.891 1 97.94 382 PHE A N 1
ATOM 3043 C CA . PHE A 1 382 ? 14.508 -10.281 -20.594 1 97.94 382 PHE A CA 1
ATOM 3044 C C . PHE A 1 382 ? 14.312 -11.094 -21.859 1 97.94 382 PHE A C 1
ATOM 3046 O O . PHE A 1 382 ? 14.516 -12.305 -21.859 1 97.94 382 PHE A O 1
ATOM 3053 N N . GLN A 1 383 ? 13.883 -10.438 -22.938 1 97.88 383 GLN A N 1
ATOM 3054 C CA . GLN A 1 383 ? 13.742 -11.141 -24.203 1 97.88 383 GLN A CA 1
ATOM 3055 C C . GLN A 1 383 ? 15.07 -11.727 -24.656 1 97.88 383 GLN A C 1
ATOM 3057 O O . GLN A 1 383 ? 15.141 -12.891 -25.062 1 97.88 383 GLN A O 1
ATOM 3062 N N . LYS A 1 384 ? 16.125 -10.953 -24.594 1 96.75 384 LYS A N 1
ATOM 3063 C CA . LYS A 1 384 ? 17.438 -11.406 -25.031 1 96.75 384 LYS A CA 1
ATOM 3064 C C . LYS A 1 384 ? 17.984 -12.477 -24.094 1 96.75 384 LYS A C 1
ATOM 3066 O O . LYS A 1 384 ? 18.641 -13.422 -24.531 1 96.75 384 LYS A O 1
ATOM 3071 N N . ALA A 1 385 ? 17.75 -12.344 -22.828 1 96 385 ALA A N 1
ATOM 3072 C CA . ALA A 1 385 ? 18.25 -13.297 -21.844 1 96 385 ALA A CA 1
ATOM 3073 C C . ALA A 1 385 ? 17.562 -14.656 -22 1 96 385 ALA A C 1
ATOM 3075 O O . ALA A 1 385 ? 18.203 -15.703 -21.875 1 96 385 ALA A O 1
ATOM 3076 N N . GLU A 1 386 ? 16.25 -14.602 -22.297 1 95.56 386 GLU A N 1
ATOM 3077 C CA . GLU A 1 386 ? 15.477 -15.844 -22.297 1 95.56 386 GLU A CA 1
ATOM 3078 C C . GLU A 1 386 ? 15.25 -16.344 -23.719 1 95.56 386 GLU A C 1
ATOM 3080 O O . GLU A 1 386 ? 14.609 -17.375 -23.922 1 95.56 386 GLU A O 1
ATOM 3085 N N . GLU A 1 387 ? 15.719 -15.734 -24.688 1 92.69 387 GLU A N 1
ATOM 3086 C CA . GLU A 1 387 ? 15.539 -16.125 -26.078 1 92.69 387 GLU A CA 1
ATOM 3087 C C . GLU A 1 387 ? 16.125 -17.516 -26.328 1 92.69 387 GLU A C 1
ATOM 3089 O O . GLU A 1 387 ? 15.484 -18.359 -26.969 1 92.69 387 GLU A O 1
ATOM 3094 N N . ALA A 1 388 ? 17.234 -17.797 -25.766 1 85.75 388 ALA A N 1
ATOM 3095 C CA . ALA A 1 388 ? 17.953 -19.047 -26.031 1 85.75 388 ALA A CA 1
ATOM 3096 C C . ALA A 1 388 ? 17.297 -20.234 -25.344 1 85.75 388 ALA A C 1
ATOM 3098 O O . ALA A 1 388 ? 17.188 -21.312 -25.922 1 85.75 388 ALA A O 1
ATOM 3099 N N . GLN A 1 389 ? 16.75 -19.984 -24.203 1 86.38 389 GLN A N 1
ATOM 3100 C CA . GLN A 1 389 ? 16.266 -21.109 -23.406 1 86.38 389 GLN A CA 1
ATOM 3101 C C . GLN A 1 389 ? 14.75 -21.266 -23.578 1 86.38 389 GLN A C 1
ATOM 3103 O O . GLN A 1 389 ? 14.234 -22.375 -23.609 1 86.38 389 GLN A O 1
ATOM 3108 N N . GLN A 1 390 ? 13.992 -20.156 -23.625 1 92.44 390 GLN A N 1
ATOM 3109 C CA . GLN A 1 390 ? 12.539 -20.25 -23.594 1 92.44 390 GLN A CA 1
ATOM 3110 C C . GLN A 1 390 ? 11.914 -19.609 -24.844 1 92.44 390 GLN A C 1
ATOM 3112 O O . GLN A 1 390 ? 10.695 -19.562 -24.969 1 92.44 390 GLN A O 1
ATOM 3117 N N . SER A 1 391 ? 12.656 -19.078 -25.797 1 93.75 391 SER A N 1
ATOM 3118 C CA . SER A 1 391 ? 12.18 -18.469 -27.047 1 93.75 391 SER A CA 1
ATOM 3119 C C . SER A 1 391 ? 11.109 -17.422 -26.766 1 93.75 391 SER A C 1
ATOM 3121 O O . SER A 1 391 ? 10.055 -17.438 -27.406 1 93.75 391 SER A O 1
ATOM 3123 N N . TRP A 1 392 ? 11.359 -16.547 -25.859 1 95.75 392 TRP A N 1
ATOM 3124 C CA . TRP A 1 392 ? 10.43 -15.461 -25.531 1 95.75 392 TRP A CA 1
ATOM 3125 C C . TRP A 1 392 ? 10.359 -14.453 -26.672 1 95.75 392 TRP A C 1
ATOM 3127 O O . TRP A 1 392 ? 11.391 -14.039 -27.219 1 95.75 392 TRP A O 1
ATOM 3137 N N . THR A 1 393 ? 9.164 -14.047 -27.109 1 96.19 393 THR A N 1
ATOM 3138 C CA . THR A 1 393 ? 8.977 -12.883 -27.969 1 96.19 393 THR A CA 1
ATOM 3139 C C . THR A 1 393 ? 9.016 -11.594 -27.156 1 96.19 393 THR A C 1
ATOM 3141 O O . THR A 1 393 ? 9 -11.641 -25.922 1 96.19 393 THR A O 1
ATOM 3144 N N . TYR A 1 394 ? 9.203 -10.508 -27.812 1 97 394 TYR A N 1
ATOM 3145 C CA . TYR A 1 394 ? 9.203 -9.242 -27.094 1 97 394 TYR A CA 1
ATOM 3146 C C . TYR A 1 394 ? 7.883 -9.031 -26.359 1 97 394 TYR A C 1
ATOM 3148 O O . TYR A 1 394 ? 7.863 -8.508 -25.25 1 97 394 TYR A O 1
ATOM 3156 N N . PHE A 1 395 ? 6.785 -9.484 -26.938 1 96.88 395 PHE A N 1
ATOM 3157 C CA . PHE A 1 395 ? 5.48 -9.359 -26.297 1 96.88 395 PHE A CA 1
ATOM 3158 C C . PHE A 1 395 ? 5.406 -10.219 -25.047 1 96.88 395 PHE A C 1
ATOM 3160 O O . PHE A 1 395 ? 4.816 -9.812 -24.047 1 96.88 395 PHE A O 1
ATOM 3167 N N . ASP A 1 396 ? 5.996 -11.336 -25.109 1 96.69 396 ASP A N 1
ATOM 3168 C CA . ASP A 1 396 ? 6.047 -12.195 -23.938 1 96.69 396 ASP A CA 1
ATOM 3169 C C . ASP A 1 396 ? 6.809 -11.516 -22.797 1 96.69 396 ASP A C 1
ATOM 3171 O O . ASP A 1 396 ? 6.402 -11.602 -21.641 1 96.69 396 ASP A O 1
ATOM 3175 N N . ALA A 1 397 ? 7.867 -10.875 -23.25 1 97.81 397 ALA A N 1
ATOM 3176 C CA . ALA A 1 397 ? 8.68 -10.195 -22.234 1 97.81 397 ALA A CA 1
ATOM 3177 C C . ALA A 1 397 ? 7.941 -9 -21.641 1 97.81 397 ALA A C 1
ATOM 3179 O O . ALA A 1 397 ? 8.047 -8.742 -20.438 1 97.81 397 ALA A O 1
ATOM 3180 N N . ILE A 1 398 ? 7.195 -8.281 -22.469 1 97.5 398 ILE A N 1
ATOM 3181 C CA . ILE A 1 398 ? 6.395 -7.164 -21.984 1 97.5 398 ILE A CA 1
ATOM 3182 C C . ILE A 1 398 ? 5.332 -7.672 -21.016 1 97.5 398 ILE A C 1
ATOM 3184 O O . ILE A 1 398 ? 5.121 -7.082 -19.953 1 97.5 398 ILE A O 1
ATOM 3188 N N . TYR A 1 399 ? 4.695 -8.734 -21.422 1 97.31 399 TYR A N 1
ATOM 3189 C CA . TYR A 1 399 ? 3.68 -9.375 -20.594 1 97.31 399 TYR A CA 1
ATOM 3190 C C . TYR A 1 399 ? 4.27 -9.836 -19.266 1 97.31 399 TYR A C 1
ATOM 3192 O O . TYR A 1 399 ? 3.703 -9.57 -18.203 1 97.31 399 TYR A O 1
ATOM 3200 N N . PHE A 1 400 ? 5.41 -10.414 -19.344 1 97.31 400 PHE A N 1
ATOM 3201 C CA . PHE A 1 400 ? 6.09 -10.891 -18.156 1 97.31 400 PHE A CA 1
ATOM 3202 C C . PHE A 1 400 ? 6.395 -9.734 -17.203 1 97.31 400 PHE A C 1
ATOM 3204 O O . PHE A 1 400 ? 6.137 -9.82 -16 1 97.31 400 PHE A O 1
ATOM 3211 N N . CYS A 1 401 ? 6.961 -8.703 -17.719 1 97.69 401 CYS A N 1
ATOM 3212 C CA . CYS A 1 401 ? 7.344 -7.562 -16.891 1 97.69 401 CYS A CA 1
ATOM 3213 C C . CYS A 1 401 ? 6.125 -6.957 -16.203 1 97.69 401 CYS A C 1
ATOM 3215 O O . CYS A 1 401 ? 6.203 -6.559 -15.039 1 97.69 401 CYS A O 1
ATOM 3217 N N . PHE A 1 402 ? 5.031 -6.895 -16.953 1 96.19 402 PHE A N 1
ATOM 3218 C CA . PHE A 1 402 ? 3.826 -6.328 -16.359 1 96.19 402 PHE A CA 1
ATOM 3219 C C . PHE A 1 402 ? 3.326 -7.195 -15.219 1 96.19 402 PHE A C 1
ATOM 3221 O O . PHE A 1 402 ? 3.002 -6.684 -14.141 1 96.19 402 PHE A O 1
ATOM 3228 N N . VAL A 1 403 ? 3.27 -8.484 -15.383 1 97.25 403 VAL A N 1
ATOM 3229 C CA . VAL A 1 403 ? 2.793 -9.43 -14.383 1 97.25 403 VAL A CA 1
ATOM 3230 C C . VAL A 1 403 ? 3.717 -9.406 -13.172 1 97.25 403 VAL A C 1
ATOM 3232 O O . VAL A 1 403 ? 3.256 -9.508 -12.031 1 97.25 403 VAL A O 1
ATOM 3235 N N . ALA A 1 404 ? 4.977 -9.18 -13.43 1 96.69 404 ALA A N 1
ATOM 3236 C CA . ALA A 1 404 ? 5.961 -9.125 -12.352 1 96.69 404 ALA A CA 1
ATOM 3237 C C . ALA A 1 404 ? 5.84 -7.82 -11.562 1 96.69 404 ALA A C 1
ATOM 3239 O O . ALA A 1 404 ? 5.84 -7.832 -10.328 1 96.69 404 ALA A O 1
ATOM 3240 N N . TRP A 1 405 ? 5.625 -6.777 -12.266 1 92.94 405 TRP A N 1
ATOM 3241 C CA . TRP A 1 405 ? 5.574 -5.461 -11.641 1 92.94 405 TRP A CA 1
ATOM 3242 C C . TRP A 1 405 ? 4.301 -5.293 -10.82 1 92.94 405 TRP A C 1
ATOM 3244 O O . TRP A 1 405 ? 4.297 -4.602 -9.797 1 92.94 405 TRP A O 1
ATOM 3254 N N . THR A 1 406 ? 3.234 -5.875 -11.258 1 93.56 406 THR A N 1
ATOM 3255 C CA . THR A 1 406 ? 1.97 -5.766 -10.547 1 93.56 406 THR A CA 1
ATOM 3256 C C . THR A 1 406 ? 1.883 -6.809 -9.438 1 93.56 406 THR A C 1
ATOM 3258 O O . THR A 1 406 ? 0.897 -6.859 -8.695 1 93.56 406 THR A O 1
ATOM 3261 N N . THR A 1 407 ? 2.889 -7.633 -9.266 1 95.19 407 THR A N 1
ATOM 3262 C CA . THR A 1 407 ? 3.053 -8.656 -8.242 1 95.19 407 THR A CA 1
ATOM 3263 C C . THR A 1 407 ? 1.966 -9.727 -8.359 1 95.19 407 THR A C 1
ATOM 3265 O O . THR A 1 407 ? 1.629 -10.391 -7.383 1 95.19 407 THR A O 1
ATOM 3268 N N . ILE A 1 408 ? 1.304 -9.82 -9.578 1 96.94 408 ILE A N 1
ATOM 3269 C CA . ILE A 1 408 ? 0.378 -10.922 -9.828 1 96.94 408 ILE A CA 1
ATOM 3270 C C . ILE A 1 408 ? 1.143 -12.242 -9.844 1 96.94 408 ILE A C 1
ATOM 3272 O O . ILE A 1 408 ? 0.797 -13.172 -9.117 1 96.94 408 ILE A O 1
ATOM 3276 N N . GLY A 1 409 ? 2.229 -12.312 -10.664 1 97.12 409 GLY A N 1
ATOM 3277 C CA . GLY A 1 409 ? 3.172 -13.414 -10.633 1 97.12 409 GLY A CA 1
ATOM 3278 C C . GLY A 1 409 ? 2.525 -14.758 -10.914 1 97.12 409 GLY A C 1
ATOM 3279 O O . GLY A 1 409 ? 2.691 -15.703 -10.141 1 97.12 409 GLY A O 1
ATOM 3280 N N . TYR A 1 410 ? 1.919 -15.016 -12.078 1 96.88 410 TYR A N 1
ATOM 3281 C CA . TYR A 1 410 ? 1.271 -16.281 -12.43 1 96.88 410 TYR A CA 1
ATOM 3282 C C . TYR A 1 410 ? 2.268 -17.422 -12.398 1 96.88 410 TYR A C 1
ATOM 3284 O O . TYR A 1 410 ? 1.905 -18.562 -12.078 1 96.88 410 TYR A O 1
ATOM 3292 N N . GLY A 1 411 ? 3.494 -17.109 -12.812 1 96.25 411 GLY A N 1
ATOM 3293 C CA . GLY A 1 411 ? 4.516 -18.156 -12.883 1 96.25 411 GLY A CA 1
ATOM 3294 C C . GLY A 1 411 ? 4.527 -18.891 -14.203 1 96.25 411 GLY A C 1
ATOM 3295 O O . GLY A 1 411 ? 5.27 -19.859 -14.375 1 96.25 411 GLY A O 1
ATOM 3296 N N . ASP A 1 412 ? 3.611 -18.516 -15.18 1 94.94 412 ASP A N 1
ATOM 3297 C CA . ASP A 1 412 ? 3.641 -19.109 -16.516 1 94.94 412 ASP A CA 1
ATOM 3298 C C . ASP A 1 412 ? 4.934 -18.766 -17.234 1 94.94 412 ASP A C 1
ATOM 3300 O O . ASP A 1 412 ? 5.496 -19.594 -17.953 1 94.94 412 ASP A O 1
ATOM 3304 N N . LEU A 1 413 ? 5.363 -17.531 -17.047 1 95.56 413 LEU A N 1
ATOM 3305 C CA . LEU A 1 413 ? 6.68 -17.094 -17.516 1 95.56 413 LEU A CA 1
ATOM 3306 C C . LEU A 1 413 ? 7.559 -16.688 -16.328 1 95.56 413 LEU A C 1
ATOM 3308 O O . LEU A 1 413 ? 7.141 -15.898 -15.484 1 95.56 413 LEU A O 1
ATOM 3312 N N . SER A 1 414 ? 8.648 -17.359 -16.141 1 96.12 414 SER A N 1
ATOM 3313 C CA . SER A 1 414 ? 9.633 -17.016 -15.117 1 96.12 414 SER A CA 1
ATOM 3314 C C . SER A 1 414 ? 11.055 -17.109 -15.664 1 96.12 414 SER A C 1
ATOM 3316 O O . SER A 1 414 ? 11.336 -17.906 -16.547 1 96.12 414 SER A O 1
ATOM 3318 N N . PRO A 1 415 ? 11.938 -16.266 -15.211 1 96.44 415 PRO A N 1
ATOM 3319 C CA . PRO A 1 415 ? 13.312 -16.328 -15.695 1 96.44 415 PRO A CA 1
ATOM 3320 C C . PRO A 1 415 ? 14.008 -17.641 -15.32 1 96.44 415 PRO A C 1
ATOM 3322 O O . PRO A 1 415 ? 13.969 -18.047 -14.156 1 96.44 415 PRO A O 1
ATOM 3325 N N . LYS A 1 416 ? 14.602 -18.281 -16.328 1 94.94 416 LYS A N 1
ATOM 3326 C CA . LYS A 1 416 ? 15.32 -19.531 -16.094 1 94.94 416 LYS A CA 1
ATOM 3327 C C . LYS A 1 416 ? 16.812 -19.375 -16.391 1 94.94 416 LYS A C 1
ATOM 3329 O O . LYS A 1 416 ? 17.641 -20.094 -15.812 1 94.94 416 LYS A O 1
ATOM 3334 N N . SER A 1 417 ? 17.141 -18.391 -17.25 1 94.06 417 SER A N 1
ATOM 3335 C CA . SER A 1 417 ? 18.547 -18.156 -17.594 1 94.06 417 SER A CA 1
ATOM 3336 C C . SER A 1 417 ? 19.297 -17.469 -16.469 1 94.06 417 SER A C 1
ATOM 3338 O O . SER A 1 417 ? 18.688 -16.844 -15.602 1 94.06 417 SER A O 1
ATOM 3340 N N . ASN A 1 418 ? 20.641 -17.641 -16.406 1 95.38 418 ASN A N 1
ATOM 3341 C CA . ASN A 1 418 ? 21.453 -17 -15.383 1 95.38 418 ASN A CA 1
ATOM 3342 C C . ASN A 1 418 ? 21.375 -15.484 -15.461 1 95.38 418 ASN A C 1
ATOM 3344 O O . ASN A 1 418 ? 21.266 -14.812 -14.438 1 95.38 418 ASN A O 1
ATOM 3348 N N . LEU A 1 419 ? 21.406 -14.969 -16.688 1 95.88 419 LEU A N 1
ATOM 3349 C CA . LEU A 1 419 ? 21.266 -13.523 -16.859 1 95.88 419 LEU A CA 1
ATOM 3350 C C . LEU A 1 419 ? 19.875 -13.055 -16.453 1 95.88 419 LEU A C 1
ATOM 3352 O O . LEU A 1 419 ? 19.734 -12.008 -15.82 1 95.88 419 LEU A O 1
ATOM 3356 N N . GLY A 1 420 ? 18.859 -13.844 -16.844 1 96.94 420 GLY A N 1
ATOM 3357 C CA . GLY A 1 420 ? 17.484 -13.477 -16.531 1 96.94 420 GLY A CA 1
ATOM 3358 C C . GLY A 1 420 ? 17.219 -13.375 -15.039 1 96.94 420 GLY A C 1
ATOM 3359 O O . GLY A 1 420 ? 16.625 -12.398 -14.57 1 96.94 420 GLY A O 1
ATOM 3360 N N . ARG A 1 421 ? 17.703 -14.328 -14.281 1 97.31 421 ARG A N 1
ATOM 3361 C CA . ARG A 1 421 ? 17.453 -14.352 -12.844 1 97.31 421 ARG A CA 1
ATOM 3362 C C . ARG A 1 421 ? 18.219 -13.234 -12.141 1 97.31 421 ARG A C 1
ATOM 3364 O O . ARG A 1 421 ? 17.672 -12.555 -11.273 1 97.31 421 ARG A O 1
ATOM 3371 N N . SER A 1 422 ? 19.484 -13.102 -12.5 1 97.69 422 SER A N 1
ATOM 3372 C CA . SER A 1 422 ? 20.281 -12.047 -11.891 1 97.69 422 SER A CA 1
ATOM 3373 C C . SER A 1 422 ? 19.75 -10.664 -12.258 1 97.69 422 SER A C 1
ATOM 3375 O O . SER A 1 422 ? 19.719 -9.758 -11.422 1 97.69 422 SER A O 1
ATOM 3377 N N . PHE A 1 423 ? 19.359 -10.484 -13.492 1 97.69 423 PHE A N 1
ATOM 3378 C CA . PHE A 1 423 ? 18.812 -9.195 -13.922 1 97.69 423 PHE A CA 1
ATOM 3379 C C . PHE A 1 423 ? 17.484 -8.906 -13.227 1 97.69 423 PHE A C 1
ATOM 3381 O O . PHE A 1 423 ? 17.172 -7.754 -12.922 1 97.69 423 PHE A O 1
ATOM 3388 N N . TYR A 1 424 ? 16.672 -9.922 -13.016 1 98.12 424 TYR A N 1
ATOM 3389 C CA . TYR A 1 424 ? 15.414 -9.711 -12.312 1 98.12 424 TYR A CA 1
ATOM 3390 C C . TYR A 1 424 ? 15.648 -9.07 -10.953 1 98.12 424 TYR A C 1
ATOM 3392 O O . TYR A 1 424 ? 14.891 -8.18 -10.547 1 98.12 424 TYR A O 1
ATOM 3400 N N . VAL A 1 425 ? 16.656 -9.555 -10.234 1 97.88 425 VAL A N 1
ATOM 3401 C CA . VAL A 1 425 ? 16.969 -9 -8.922 1 97.88 425 VAL A CA 1
ATOM 3402 C C . VAL A 1 425 ? 17.344 -7.527 -9.055 1 97.88 425 VAL A C 1
ATOM 3404 O O . VAL A 1 425 ? 16.828 -6.676 -8.328 1 97.88 425 VAL A O 1
ATOM 3407 N N . PHE A 1 426 ? 18.203 -7.242 -10 1 96.56 426 PHE A N 1
ATOM 3408 C CA . PHE A 1 426 ? 18.641 -5.879 -10.281 1 96.56 426 PHE A CA 1
ATOM 3409 C C . PHE A 1 426 ? 17.453 -5 -10.656 1 96.56 426 PHE A C 1
ATOM 3411 O O . PHE A 1 426 ? 17.266 -3.918 -10.094 1 96.56 426 PHE A O 1
ATOM 3418 N N . TRP A 1 427 ? 16.672 -5.473 -11.555 1 96.69 427 TRP A N 1
ATOM 3419 C CA . TRP A 1 427 ? 15.523 -4.773 -12.125 1 96.69 427 TRP A CA 1
ATOM 3420 C C . TRP A 1 427 ? 14.461 -4.523 -11.062 1 96.69 427 TRP A C 1
ATOM 3422 O O . TRP A 1 427 ? 13.883 -3.436 -10.992 1 96.69 427 TRP A O 1
ATOM 3432 N N . SER A 1 428 ? 14.188 -5.477 -10.148 1 95.94 428 SER A N 1
ATOM 3433 C CA . SER A 1 428 ? 13.18 -5.352 -9.102 1 95.94 428 SER A CA 1
ATOM 3434 C C . SER A 1 428 ? 13.594 -4.32 -8.055 1 95.94 428 SER A C 1
ATOM 3436 O O . SER A 1 428 ? 12.758 -3.557 -7.566 1 95.94 428 SER A O 1
ATOM 3438 N N . LEU A 1 429 ? 14.844 -4.297 -7.723 1 94 429 LEU A N 1
ATOM 3439 C CA . LEU A 1 429 ? 15.328 -3.338 -6.734 1 94 429 LEU A CA 1
ATOM 3440 C C . LEU A 1 429 ? 15.242 -1.915 -7.273 1 94 429 LEU A C 1
ATOM 3442 O O . LEU A 1 429 ? 15 -0.973 -6.516 1 94 429 LEU A O 1
ATOM 3446 N N . LEU A 1 430 ? 15.375 -1.758 -8.578 1 91.44 430 LEU A N 1
ATOM 3447 C CA . LEU A 1 430 ? 15.227 -0.446 -9.195 1 91.44 430 LEU A CA 1
ATOM 3448 C C . LEU A 1 430 ? 13.758 -0.069 -9.336 1 91.44 430 LEU A C 1
ATOM 3450 O O . LEU A 1 430 ? 13.406 1.112 -9.289 1 91.44 430 LEU A O 1
ATOM 3454 N N . ALA A 1 431 ? 12.961 -1.067 -9.492 1 91 431 ALA A N 1
ATOM 3455 C CA . ALA A 1 431 ? 11.539 -0.851 -9.711 1 91 431 ALA A CA 1
ATOM 3456 C C . ALA A 1 431 ? 10.852 -0.375 -8.43 1 91 431 ALA A C 1
ATOM 3458 O O . ALA A 1 431 ? 9.875 0.375 -8.484 1 91 431 ALA A O 1
ATOM 3459 N N . LEU A 1 432 ? 11.352 -0.697 -7.316 1 89.88 432 LEU A N 1
ATOM 3460 C CA . LEU A 1 432 ? 10.703 -0.393 -6.047 1 89.88 432 LEU A CA 1
ATOM 3461 C C . LEU A 1 432 ? 10.586 1.113 -5.844 1 89.88 432 LEU A C 1
ATOM 3463 O O . LEU A 1 432 ? 9.484 1.632 -5.648 1 89.88 432 LEU A O 1
ATOM 3467 N N . PRO A 1 433 ? 11.664 1.879 -5.965 1 88.12 433 PRO A N 1
ATOM 3468 C CA . PRO A 1 433 ? 11.508 3.326 -5.797 1 88.12 433 PRO A CA 1
ATOM 3469 C C . PRO A 1 433 ? 10.742 3.975 -6.945 1 88.12 433 PRO A C 1
ATOM 3471 O O . PRO A 1 433 ? 9.961 4.906 -6.723 1 88.12 433 PRO A O 1
ATOM 3474 N N . THR A 1 434 ? 10.938 3.484 -8.141 1 87.81 434 THR A N 1
ATOM 3475 C CA . THR A 1 434 ? 10.289 4.082 -9.305 1 87.81 434 THR A CA 1
ATOM 3476 C C . THR A 1 434 ? 8.773 3.887 -9.242 1 87.81 434 THR A C 1
ATOM 3478 O O . THR A 1 434 ? 8.016 4.82 -9.5 1 87.81 434 THR A O 1
ATOM 3481 N N . MET A 1 435 ? 8.438 2.719 -8.875 1 90.12 435 MET A N 1
ATOM 3482 C CA . MET A 1 435 ? 7.008 2.449 -8.766 1 90.12 435 MET A CA 1
ATOM 3483 C C . MET A 1 435 ? 6.398 3.225 -7.602 1 90.12 435 MET A C 1
ATOM 3485 O O . MET A 1 435 ? 5.262 3.695 -7.695 1 90.12 435 MET A O 1
ATOM 3489 N N . THR A 1 436 ? 7.137 3.314 -6.559 1 87.62 436 THR A N 1
ATOM 3490 C CA . THR A 1 436 ? 6.656 4.055 -5.398 1 87.62 436 THR A CA 1
ATOM 3491 C C . THR A 1 436 ? 6.438 5.523 -5.746 1 87.62 436 THR A C 1
ATOM 3493 O O . THR A 1 436 ? 5.418 6.109 -5.375 1 87.62 436 THR A O 1
ATOM 3496 N N . ILE A 1 437 ? 7.348 6.086 -6.488 1 86.5 437 ILE A N 1
ATOM 3497 C CA . ILE A 1 437 ? 7.246 7.48 -6.902 1 86.5 437 ILE A CA 1
ATOM 3498 C C . ILE A 1 437 ? 6.047 7.652 -7.832 1 86.5 437 ILE A C 1
ATOM 3500 O O . ILE A 1 437 ? 5.285 8.609 -7.699 1 86.5 437 ILE A O 1
ATOM 3504 N N . LEU A 1 438 ? 5.883 6.762 -8.664 1 87.56 438 LEU A N 1
ATOM 3505 C CA . LEU A 1 438 ? 4.766 6.82 -9.594 1 87.56 438 LEU A CA 1
ATOM 3506 C C . LEU A 1 438 ? 3.434 6.746 -8.852 1 87.56 438 LEU A C 1
ATOM 3508 O O . LEU A 1 438 ? 2.521 7.527 -9.125 1 87.56 438 LEU A O 1
ATOM 3512 N N . ILE A 1 439 ? 3.369 5.805 -7.953 1 84.38 439 ILE A N 1
ATOM 3513 C CA . ILE A 1 439 ? 2.139 5.609 -7.195 1 84.38 439 ILE A CA 1
ATOM 3514 C C . ILE A 1 439 ? 1.853 6.848 -6.348 1 84.38 439 ILE A C 1
ATOM 3516 O O . ILE A 1 439 ? 0.704 7.285 -6.246 1 84.38 439 ILE A O 1
ATOM 3520 N N . SER A 1 440 ? 2.848 7.406 -5.801 1 81.12 440 SER A N 1
ATOM 3521 C CA . SER A 1 440 ? 2.688 8.594 -4.973 1 81.12 440 SER A CA 1
ATOM 3522 C C . SER A 1 440 ? 2.176 9.773 -5.797 1 81.12 440 SER A C 1
ATOM 3524 O O . SER A 1 440 ? 1.246 10.469 -5.383 1 81.12 440 SER A O 1
ATOM 3526 N N . ASN A 1 441 ? 2.734 9.922 -6.969 1 81.62 441 ASN A N 1
ATOM 3527 C CA . ASN A 1 441 ? 2.312 11 -7.852 1 81.62 441 ASN A CA 1
ATOM 3528 C C . ASN A 1 441 ? 0.917 10.758 -8.414 1 81.62 441 ASN A C 1
ATOM 3530 O O . ASN A 1 441 ? 0.133 11.688 -8.578 1 81.62 441 ASN A O 1
ATOM 3534 N N . ALA A 1 442 ? 0.689 9.547 -8.695 1 79.5 442 ALA A N 1
ATOM 3535 C CA . ALA A 1 442 ? -0.613 9.188 -9.258 1 79.5 442 ALA A CA 1
ATOM 3536 C C . ALA A 1 442 ? -1.716 9.344 -8.211 1 79.5 442 ALA A C 1
ATOM 3538 O O . ALA A 1 442 ? -2.854 9.672 -8.547 1 79.5 442 ALA A O 1
ATOM 3539 N N . SER A 1 443 ? -1.422 9 -7.02 1 74.25 443 SER A N 1
ATOM 3540 C CA . SER A 1 443 ? -2.398 9.117 -5.941 1 74.25 443 SER A CA 1
ATOM 3541 C C . SER A 1 443 ? -2.869 10.555 -5.77 1 74.25 443 SER A C 1
ATOM 3543 O O . SER A 1 443 ? -4.051 10.797 -5.516 1 74.25 443 SER A O 1
ATOM 3545 N N . ASP A 1 444 ? -2.02 11.477 -5.988 1 66.31 444 ASP A N 1
ATOM 3546 C CA . ASP A 1 444 ? -2.34 12.883 -5.805 1 66.31 444 ASP A CA 1
ATOM 3547 C C . ASP A 1 444 ? -3.053 13.453 -7.027 1 66.31 444 ASP A C 1
ATOM 3549 O O . ASP A 1 444 ? -3.678 14.516 -6.953 1 66.31 444 ASP A O 1
ATOM 3553 N N . THR A 1 445 ? -2.953 12.68 -8.141 1 69.56 445 THR A N 1
ATOM 3554 C CA . THR A 1 445 ? -3.51 13.219 -9.375 1 69.56 445 THR A CA 1
ATOM 3555 C C . THR A 1 445 ? -4.672 12.352 -9.867 1 69.56 445 THR A C 1
ATOM 3557 O O . THR A 1 445 ? -5.832 12.766 -9.789 1 69.56 445 THR A O 1
ATOM 3560 N N . VAL A 1 446 ? -4.297 11.102 -10.227 1 65.12 446 VAL A N 1
ATOM 3561 C CA . VAL A 1 446 ? -5.258 10.234 -10.891 1 65.12 446 VAL A CA 1
ATOM 3562 C C . VAL A 1 446 ? -6.27 9.711 -9.867 1 65.12 446 VAL A C 1
ATOM 3564 O O . VAL A 1 446 ? -7.477 9.734 -10.109 1 65.12 446 VAL A O 1
ATOM 3567 N N . VAL A 1 447 ? -5.777 9.367 -8.781 1 65.69 447 VAL A N 1
ATOM 3568 C CA . VAL A 1 447 ? -6.66 8.773 -7.789 1 65.69 447 VAL A CA 1
ATOM 3569 C C . VAL A 1 447 ? -7.621 9.828 -7.25 1 65.69 447 VAL A C 1
ATOM 3571 O O . VAL A 1 447 ? -8.789 9.531 -6.992 1 65.69 447 VAL A O 1
ATOM 3574 N N . ARG A 1 448 ? -7.137 10.969 -7.219 1 67.25 448 ARG A N 1
ATOM 3575 C CA . ARG A 1 448 ? -8.016 12.055 -6.793 1 67.25 448 ARG A CA 1
ATOM 3576 C C . ARG A 1 448 ? -9.102 12.32 -7.828 1 67.25 448 ARG A C 1
ATOM 3578 O O . ARG A 1 448 ? -10.258 12.547 -7.477 1 67.25 448 ARG A O 1
ATOM 3585 N N . THR A 1 449 ? -8.695 12.141 -9.062 1 63.06 449 THR A N 1
ATOM 3586 C CA . THR A 1 449 ? -9.648 12.352 -10.141 1 63.06 449 THR A CA 1
ATOM 3587 C C . THR A 1 449 ? -10.711 11.258 -10.148 1 63.06 449 THR A C 1
ATOM 3589 O O . THR A 1 449 ? -11.898 11.531 -10.352 1 63.06 449 THR A O 1
ATOM 3592 N N . ILE A 1 450 ? -10.195 10.086 -9.867 1 66.31 450 ILE A N 1
ATOM 3593 C CA . ILE A 1 450 ? -11.125 8.961 -9.859 1 66.31 450 ILE A CA 1
ATOM 3594 C C . ILE A 1 450 ? -12.039 9.062 -8.641 1 66.31 450 ILE A C 1
ATOM 3596 O O . ILE A 1 450 ? -13.242 8.805 -8.742 1 66.31 450 ILE A O 1
ATOM 3600 N N . ARG A 1 451 ? -11.469 9.484 -7.645 1 67.25 451 ARG A N 1
ATOM 3601 C CA . ARG A 1 451 ? -12.266 9.664 -6.434 1 67.25 451 ARG A CA 1
ATOM 3602 C C . ARG A 1 451 ? -13.32 10.75 -6.629 1 67.25 451 ARG A C 1
ATOM 3604 O O . ARG A 1 451 ? -14.484 10.555 -6.266 1 67.25 451 ARG A O 1
ATOM 3611 N N . ASP A 1 452 ? -12.891 11.766 -7.219 1 66.75 452 ASP A N 1
ATOM 3612 C CA . ASP A 1 452 ? -13.828 12.852 -7.48 1 66.75 452 ASP A CA 1
ATOM 3613 C C . ASP A 1 452 ? -14.898 12.414 -8.477 1 66.75 452 ASP A C 1
ATOM 3615 O O . ASP A 1 452 ? -16.062 12.828 -8.367 1 66.75 452 ASP A O 1
ATOM 3619 N N . GLY A 1 453 ? -14.438 11.562 -9.398 1 65 453 GLY A N 1
ATOM 3620 C CA . GLY A 1 453 ? -15.406 11.008 -10.328 1 65 453 GLY A CA 1
ATOM 3621 C C . GLY A 1 453 ? -16.422 10.109 -9.656 1 65 453 GLY A C 1
ATOM 3622 O O . GLY A 1 453 ? -17.609 10.156 -9.984 1 65 453 GLY A O 1
ATOM 3623 N N . THR A 1 454 ? -15.953 9.367 -8.766 1 67.31 454 THR A N 1
ATOM 3624 C CA . THR A 1 454 ? -16.859 8.484 -8.023 1 67.31 454 THR A CA 1
ATOM 3625 C C . THR A 1 454 ? -17.844 9.297 -7.207 1 67.31 454 THR A C 1
ATOM 3627 O O . THR A 1 454 ? -19.031 8.938 -7.117 1 67.31 454 THR A O 1
ATOM 3630 N N . ILE A 1 455 ? -17.391 10.414 -6.711 1 66.19 455 ILE A N 1
ATOM 3631 C CA . ILE A 1 455 ? -18.25 11.281 -5.93 1 66.19 455 ILE A CA 1
ATOM 3632 C C . ILE A 1 455 ? -19.281 11.945 -6.848 1 66.19 455 ILE A C 1
ATOM 3634 O O . ILE A 1 455 ? -20.438 12.109 -6.473 1 66.19 455 ILE A O 1
ATOM 3638 N N . LEU A 1 456 ? -18.797 12.219 -8.047 1 62.53 456 LEU A N 1
ATOM 3639 C CA . LEU A 1 456 ? -19.719 12.805 -9.016 1 62.53 456 LEU A CA 1
ATOM 3640 C C . LEU A 1 456 ? -20.797 11.812 -9.406 1 62.53 456 LEU A C 1
ATOM 3642 O O . LEU A 1 456 ? -21.969 12.18 -9.508 1 62.53 456 LEU A O 1
ATOM 3646 N N . VAL A 1 457 ? -20.375 10.578 -9.594 1 66.19 457 VAL A N 1
ATOM 3647 C CA . VAL A 1 457 ? -21.344 9.531 -9.906 1 66.19 457 VAL A CA 1
ATOM 3648 C C . VAL A 1 457 ? -22.281 9.32 -8.711 1 66.19 457 VAL A C 1
ATOM 3650 O O . VAL A 1 457 ? -23.484 9.094 -8.883 1 66.19 457 VAL A O 1
ATOM 3653 N N . GLY A 1 458 ? -21.656 9.43 -7.582 1 66.19 458 GLY A N 1
ATOM 3654 C CA . GLY A 1 458 ? -22.453 9.305 -6.367 1 66.19 458 GLY A CA 1
ATOM 3655 C C . GLY A 1 458 ? -23.453 10.43 -6.191 1 66.19 458 GLY A C 1
ATOM 3656 O O . GLY A 1 458 ? -24.578 10.203 -5.742 1 66.19 458 GLY A O 1
ATOM 3657 N N . LYS A 1 459 ? -23 11.602 -6.469 1 63.44 459 LYS A N 1
ATOM 3658 C CA . LYS A 1 459 ? -23.875 12.758 -6.336 1 63.44 459 LYS A CA 1
ATOM 3659 C C . LYS A 1 459 ? -25.094 12.625 -7.238 1 63.44 459 LYS A C 1
ATOM 3661 O O . LYS A 1 459 ? -26.188 13.094 -6.895 1 63.44 459 LYS A O 1
ATOM 3666 N N . VAL A 1 460 ? -24.812 11.93 -8.281 1 58.12 460 VAL A N 1
ATOM 3667 C CA . VAL A 1 460 ? -25.906 11.727 -9.219 1 58.12 460 VAL A CA 1
ATOM 3668 C C . VAL A 1 460 ? -26.781 10.57 -8.75 1 58.12 460 VAL A C 1
ATOM 3670 O O . VAL A 1 460 ? -28 10.562 -8.992 1 58.12 460 VAL A O 1
ATOM 3673 N N . THR A 1 461 ? -26.094 9.75 -8.07 1 58.84 461 THR A N 1
ATOM 3674 C CA . THR A 1 461 ? -26.828 8.531 -7.742 1 58.84 461 THR A CA 1
ATOM 3675 C C . THR A 1 461 ? -27.219 8.523 -6.27 1 58.84 461 THR A C 1
ATOM 3677 O O . THR A 1 461 ? -28.406 8.391 -5.945 1 58.84 461 THR A O 1
ATOM 3680 N N . VAL A 1 462 ? -26.156 8.609 -5.383 1 58 462 VAL A N 1
ATOM 3681 C CA . VAL A 1 462 ? -26.438 8.258 -3.992 1 58 462 VAL A CA 1
ATOM 3682 C C . VAL A 1 462 ? -26.188 9.477 -3.098 1 58 462 VAL A C 1
ATOM 3684 O O . VAL A 1 462 ? -26.797 9.609 -2.041 1 58 462 VAL A O 1
ATOM 3687 N N . LEU A 1 463 ? -25.312 10.383 -3.453 1 56.47 463 LEU A N 1
ATOM 3688 C CA . LEU A 1 463 ? -24.938 11.445 -2.533 1 56.47 463 LEU A CA 1
ATOM 3689 C C . LEU A 1 463 ? -25.891 12.625 -2.635 1 56.47 463 LEU A C 1
ATOM 3691 O O . LEU A 1 463 ? -26.297 13.008 -3.734 1 56.47 463 LEU A O 1
ATOM 3695 N N . PRO A 1 464 ? -26.453 13.055 -1.493 1 51.81 464 PRO A N 1
ATOM 3696 C CA . PRO A 1 464 ? -27.453 14.125 -1.495 1 51.81 464 PRO A CA 1
ATOM 3697 C C . PRO A 1 464 ? -26.922 15.438 -2.068 1 51.81 464 PRO A C 1
ATOM 3699 O O . PRO A 1 464 ? -25.844 15.875 -1.698 1 51.81 464 PRO A O 1
ATOM 3702 N N . ASP A 1 465 ? -26.875 15.555 -3.352 1 52.69 465 ASP A N 1
ATOM 3703 C CA . ASP A 1 465 ? -26.578 16.906 -3.803 1 52.69 465 ASP A CA 1
ATOM 3704 C C . ASP A 1 465 ? -27.844 17.766 -3.824 1 52.69 465 ASP A C 1
ATOM 3706 O O . ASP A 1 465 ? -28.938 17.266 -4.129 1 52.69 465 ASP A O 1
ATOM 3710 N N . ASP A 1 466 ? -27.844 18.766 -2.979 1 47.72 466 ASP A N 1
ATOM 3711 C CA . ASP A 1 466 ? -28.938 19.75 -2.943 1 47.72 466 ASP A CA 1
ATOM 3712 C C . ASP A 1 466 ? -29.422 20.062 -4.352 1 47.72 466 ASP A C 1
ATOM 3714 O O . ASP A 1 466 ? -30.422 20.766 -4.52 1 47.72 466 ASP A O 1
ATOM 3718 N N . ARG A 1 467 ? -28.625 19.906 -5.398 1 49.19 467 ARG A N 1
ATOM 3719 C CA . ARG A 1 467 ? -29.125 20.328 -6.703 1 49.19 467 ARG A CA 1
ATOM 3720 C C . ARG A 1 467 ? -29.875 19.203 -7.398 1 49.19 467 ARG A C 1
ATOM 3722 O O . ARG A 1 467 ? -29.656 18.031 -7.105 1 49.19 467 ARG A O 1
ATOM 3729 N N . GLY A 1 468 ? -31.062 19.203 -7.863 1 47.19 468 GLY A N 1
ATOM 3730 C CA . GLY A 1 468 ? -32 18.312 -8.531 1 47.19 468 GLY A CA 1
ATOM 3731 C C . GLY A 1 468 ? -31.312 17.281 -9.398 1 47.19 468 GLY A C 1
ATOM 3732 O O . GLY A 1 468 ? -30.188 17.484 -9.867 1 47.19 468 GLY A O 1
ATOM 3733 N N . PHE A 1 469 ? -31.719 15.945 -9.359 1 48.72 469 PHE A N 1
ATOM 3734 C CA . PHE A 1 469 ? -31.234 14.781 -10.094 1 48.72 469 PHE A CA 1
ATOM 3735 C C . PHE A 1 469 ? -30.969 15.133 -11.555 1 48.72 469 PHE A C 1
ATOM 3737 O O . PHE A 1 469 ? -29.938 14.766 -12.109 1 48.72 469 PHE A O 1
ATOM 3744 N N . LEU A 1 470 ? -31.891 15.742 -12.125 1 46.28 470 LEU A N 1
ATOM 3745 C CA . LEU A 1 470 ? -31.859 16.031 -13.555 1 46.28 470 LEU A CA 1
ATOM 3746 C C . LEU A 1 470 ? -30.75 17.031 -13.891 1 46.28 470 LEU A C 1
ATOM 3748 O O . LEU A 1 470 ? -30.078 16.891 -14.914 1 46.28 470 LEU A O 1
ATOM 3752 N N . MET A 1 471 ? -30.609 17.859 -13.07 1 50.47 471 MET A N 1
ATOM 3753 C CA . MET A 1 471 ? -29.625 18.906 -13.359 1 50.47 471 MET A CA 1
ATOM 3754 C C . MET A 1 471 ? -28.203 18.391 -13.164 1 50.47 471 MET A C 1
ATOM 3756 O O . MET A 1 471 ? -27.312 18.719 -13.938 1 50.47 471 MET A O 1
ATOM 3760 N N . ASN A 1 472 ? -28.078 17.531 -12.281 1 53.66 472 ASN A N 1
ATOM 3761 C CA . ASN A 1 472 ? -26.766 16.938 -12.047 1 53.66 472 ASN A CA 1
ATOM 3762 C C . ASN A 1 472 ? -26.391 15.945 -13.148 1 53.66 472 ASN A C 1
ATOM 3764 O O . ASN A 1 472 ? -25.234 15.867 -13.547 1 53.66 472 ASN A O 1
ATOM 3768 N N . LEU A 1 473 ? -27.391 15.219 -13.578 1 54.31 473 LEU A N 1
ATOM 3769 C CA . LEU A 1 473 ? -27.188 14.336 -14.719 1 54.31 473 LEU A CA 1
ATOM 3770 C C . LEU A 1 473 ? -26.812 15.133 -15.969 1 54.31 473 LEU A C 1
ATOM 3772 O O . LEU A 1 473 ? -25.953 14.711 -16.75 1 54.31 473 LEU A O 1
ATOM 3776 N N . LYS A 1 474 ? -27.484 16.188 -16.172 1 52.31 474 LYS A N 1
ATOM 3777 C CA . LYS A 1 474 ? -27.188 17.062 -17.297 1 52.31 474 LYS A CA 1
ATOM 3778 C C . LYS A 1 474 ? -25.766 17.609 -17.203 1 52.31 474 LYS A C 1
ATOM 3780 O O . LYS A 1 474 ? -25.062 17.734 -18.219 1 52.31 474 LYS A O 1
ATOM 3785 N N . THR A 1 475 ? -25.344 17.797 -16.094 1 54.25 475 THR A N 1
ATOM 3786 C CA . THR A 1 475 ? -23.984 18.328 -15.938 1 54.25 475 THR A CA 1
ATOM 3787 C C . THR A 1 475 ? -22.938 17.25 -16.203 1 54.25 475 THR A C 1
ATOM 3789 O O . THR A 1 475 ? -21.906 17.531 -16.797 1 54.25 475 THR A O 1
ATOM 3792 N N . ILE A 1 476 ? -23.234 16.062 -15.867 1 54.44 476 ILE A N 1
ATOM 3793 C CA . ILE A 1 476 ? -22.328 14.953 -16.125 1 54.44 476 ILE A CA 1
ATOM 3794 C C . ILE A 1 476 ? -22.266 14.664 -17.609 1 54.44 476 ILE A C 1
ATOM 3796 O O . ILE A 1 476 ? -21.188 14.477 -18.172 1 54.44 476 ILE A O 1
ATOM 3800 N N . ILE A 1 477 ? -23.438 14.5 -18.188 1 53.56 477 ILE A N 1
ATOM 3801 C CA . ILE A 1 477 ? -23.484 14.281 -19.625 1 53.56 477 ILE A CA 1
ATOM 3802 C C . ILE A 1 477 ? -22.766 15.422 -20.344 1 53.56 477 ILE A C 1
ATOM 3804 O O . ILE A 1 477 ? -22.031 15.195 -21.312 1 53.56 477 ILE A O 1
ATOM 3808 N N . ASN A 1 478 ? -22.859 16.531 -19.781 1 52.19 478 ASN A N 1
ATOM 3809 C CA . ASN A 1 478 ? -22.203 17.672 -20.406 1 52.19 478 ASN A CA 1
ATOM 3810 C C . ASN A 1 478 ? -20.688 17.594 -20.203 1 52.19 478 ASN A C 1
ATOM 3812 O O . ASN A 1 478 ? -19.922 17.953 -21.109 1 52.19 478 ASN A O 1
ATOM 3816 N N . LYS A 1 479 ? -20.406 17.188 -19.109 1 54.31 479 LYS A N 1
ATOM 3817 C CA . LYS A 1 479 ? -18.969 17.078 -18.828 1 54.31 479 LYS A CA 1
ATOM 3818 C C . LYS A 1 479 ? -18.344 15.93 -19.609 1 54.31 479 LYS A C 1
ATOM 3820 O O . LYS A 1 479 ? -17.234 16.047 -20.109 1 54.31 479 LYS A O 1
ATOM 3825 N N . ILE A 1 480 ? -19.078 14.758 -19.703 1 50.66 480 ILE A N 1
ATOM 3826 C CA . ILE A 1 480 ? -18.609 13.609 -20.469 1 50.66 480 ILE A CA 1
ATOM 3827 C C . ILE A 1 480 ? -18.641 13.945 -21.969 1 50.66 480 ILE A C 1
ATOM 3829 O O . ILE A 1 480 ? -17.766 13.523 -22.719 1 50.66 480 ILE A O 1
ATOM 3833 N N . THR A 1 481 ? -19.781 14.625 -22.406 1 47.97 481 THR A N 1
ATOM 3834 C CA . THR A 1 481 ? -19.906 14.977 -23.812 1 47.97 481 THR A CA 1
ATOM 3835 C C . THR A 1 481 ? -19.219 16.297 -24.109 1 47.97 481 THR A C 1
ATOM 3837 O O . THR A 1 481 ? -19.406 16.875 -25.188 1 47.97 481 THR A O 1
ATOM 3840 N N . PHE A 1 482 ? -18.234 16.594 -23.359 1 46.97 482 PHE A N 1
ATOM 3841 C CA . PHE A 1 482 ? -17.453 17.797 -23.562 1 46.97 482 PHE A CA 1
ATOM 3842 C C . PHE A 1 482 ? -18.344 18.984 -23.922 1 46.97 482 PHE A C 1
ATOM 3844 O O . PHE A 1 482 ? -18.016 19.781 -24.797 1 46.97 482 PHE A O 1
ATOM 3851 N N . GLY A 1 483 ? -19.453 19.219 -23.297 1 44.44 483 GLY A N 1
ATOM 3852 C CA . GLY A 1 483 ? -20.312 20.391 -23.438 1 44.44 483 GLY A CA 1
ATOM 3853 C C . GLY A 1 483 ? -21.109 20.391 -24.734 1 44.44 483 GLY A C 1
ATOM 3854 O O . GLY A 1 483 ? -21.797 21.375 -25.031 1 44.44 483 GLY A O 1
ATOM 3855 N N . LYS A 1 484 ? -20.938 19.656 -25.641 1 44.56 484 LYS A N 1
ATOM 3856 C CA . LYS A 1 484 ? -21.516 19.797 -26.969 1 44.56 484 LYS A CA 1
ATOM 3857 C C . LYS A 1 484 ? -23.016 19.516 -26.953 1 44.56 484 LYS A C 1
ATOM 3859 O O . LYS A 1 484 ? -23.75 19.984 -27.828 1 44.56 484 LYS A O 1
ATOM 3864 N N . VAL A 1 485 ? -23.422 18.609 -26.188 1 45.69 485 VAL A N 1
ATOM 3865 C CA . VAL A 1 485 ? -24.812 18.234 -26.375 1 45.69 485 VAL A CA 1
ATOM 3866 C C . VAL A 1 485 ? -25.719 19.281 -25.719 1 45.69 485 VAL A C 1
ATOM 3868 O O . VAL A 1 485 ? -26.75 19.656 -26.281 1 45.69 485 VAL A O 1
ATOM 3871 N N . PHE A 1 486 ? -25.688 19.5 -24.422 1 44.06 486 PHE A N 1
ATOM 3872 C CA . PHE A 1 486 ? -26.625 20.484 -23.859 1 44.06 486 PHE A CA 1
ATOM 3873 C C . PHE A 1 486 ? -26 21.875 -23.859 1 44.06 486 PHE A C 1
ATOM 3875 O O . PHE A 1 486 ? -24.953 22.094 -23.25 1 44.06 486 PHE A O 1
ATOM 3882 N N . THR A 1 487 ? -26.156 22.547 -24.984 1 36.16 487 THR A N 1
ATOM 3883 C CA . THR A 1 487 ? -25.875 23.969 -25.031 1 36.16 487 THR A CA 1
ATOM 3884 C C . THR A 1 487 ? -26.625 24.703 -23.922 1 36.16 487 THR A C 1
ATOM 3886 O O . THR A 1 487 ? -27.844 24.703 -23.891 1 36.16 487 THR A O 1
ATOM 3889 N N . TRP A 1 488 ? -26.156 24.625 -22.766 1 38.62 488 TRP A N 1
ATOM 3890 C CA . TRP A 1 488 ? -26.75 25.484 -21.734 1 38.62 488 TRP A CA 1
ATOM 3891 C C . TRP A 1 488 ? -26.922 26.906 -22.25 1 38.62 488 TRP A C 1
ATOM 3893 O O . TRP A 1 488 ? -25.938 27.562 -22.594 1 38.62 488 TRP A O 1
ATOM 3903 N N . ASN A 1 489 ? -28 27.172 -22.953 1 32 489 ASN A N 1
ATOM 3904 C CA . ASN A 1 489 ? -28.359 28.578 -22.891 1 32 489 ASN A CA 1
ATOM 3905 C C . ASN A 1 489 ? -28.453 29.078 -21.438 1 32 489 ASN A C 1
ATOM 3907 O O . ASN A 1 489 ? -29.422 28.781 -20.75 1 32 489 ASN A O 1
ATOM 3911 N N . THR A 1 490 ? -27.359 29.078 -20.766 1 34 490 THR A N 1
ATOM 3912 C CA . THR A 1 490 ? -27.203 29.703 -19.469 1 34 490 THR A CA 1
ATOM 3913 C C . THR A 1 490 ? -27.906 31.062 -19.422 1 34 490 THR A C 1
ATOM 3915 O O . THR A 1 490 ? -27.766 31.812 -18.469 1 34 490 THR A O 1
ATOM 3918 N N . ASN A 1 491 ? -28.547 31.469 -20.609 1 31.39 491 ASN A N 1
ATOM 3919 C CA . ASN A 1 491 ? -28.922 32.875 -20.469 1 31.39 491 ASN A CA 1
ATOM 3920 C C . ASN A 1 491 ? -30.109 33.062 -19.516 1 31.39 491 ASN A C 1
ATOM 3922 O O . ASN A 1 491 ? -30.594 34.156 -19.328 1 31.39 491 ASN A O 1
ATOM 3926 N N . LYS A 1 492 ? -31.234 32.281 -19.672 1 32.28 492 LYS A N 1
ATOM 3927 C CA . LYS A 1 492 ? -32.406 32.969 -19.094 1 32.28 492 LYS A CA 1
ATOM 3928 C C . LYS A 1 492 ? -32.312 33.031 -17.578 1 32.28 492 LYS A C 1
ATOM 3930 O O . LYS A 1 492 ? -32.062 32 -16.922 1 32.28 492 LYS A O 1
ATOM 3935 N N . PRO A 1 493 ? -32.25 34.25 -17.062 1 30.39 493 PRO A N 1
ATOM 3936 C CA . PRO A 1 493 ? -32.438 34.625 -15.648 1 30.39 493 PRO A CA 1
ATOM 3937 C C . PRO A 1 493 ? -33.719 34.031 -15.07 1 30.39 493 PRO A C 1
ATOM 3939 O O . PRO A 1 493 ? -34.812 34.219 -15.641 1 30.39 493 PRO A O 1
ATOM 3942 N N . ASP A 1 494 ? -33.906 32.75 -14.867 1 29.67 494 ASP A N 1
ATOM 3943 C CA . ASP A 1 494 ? -35.125 32.281 -14.219 1 29.67 494 ASP A CA 1
ATOM 3944 C C . ASP A 1 494 ? -35.625 33.281 -13.18 1 29.67 494 ASP A C 1
ATOM 3946 O O . ASP A 1 494 ? -35 33.406 -12.117 1 29.67 494 ASP A O 1
ATOM 3950 N N . ASN A 1 495 ? -36.281 34.406 -13.609 1 27.42 495 ASN A N 1
ATOM 3951 C CA . ASN A 1 495 ? -37.031 35.406 -12.867 1 27.42 495 ASN A CA 1
ATOM 3952 C C . ASN A 1 495 ? -38.156 34.812 -12.062 1 27.42 495 ASN A C 1
ATOM 3954 O O . ASN A 1 495 ? -39.125 35.5 -11.742 1 27.42 495 ASN A O 1
ATOM 3958 N N . ARG A 1 496 ? -38.656 33.625 -12.227 1 27.72 496 ARG A N 1
ATOM 3959 C CA . ARG A 1 496 ? -39.875 33.375 -11.492 1 27.72 496 ARG A CA 1
ATOM 3960 C C . ARG A 1 496 ? -39.75 33.812 -10.039 1 27.72 496 ARG A C 1
ATOM 3962 O O . ARG A 1 496 ? -38.656 33.844 -9.492 1 27.72 496 ARG A O 1
ATOM 3969 N N . GLY A 1 497 ? -41.062 34.094 -9.391 1 23.16 497 GLY A N 1
ATOM 3970 C CA . GLY A 1 497 ? -41.719 34.844 -8.328 1 23.16 497 GLY A CA 1
ATOM 3971 C C . GLY A 1 497 ? -41.281 34.438 -6.938 1 23.16 497 GLY A C 1
ATOM 3972 O O . GLY A 1 497 ? -41.219 33.219 -6.637 1 23.16 497 GLY A O 1
ATOM 3973 N N . ALA A 1 498 ? -40.469 35.219 -6.32 1 22.61 498 ALA A N 1
ATOM 3974 C CA . ALA A 1 498 ? -40.25 35.406 -4.887 1 22.61 498 ALA A CA 1
ATOM 3975 C C . ALA A 1 498 ? -41.594 35.469 -4.141 1 22.61 498 ALA A C 1
ATOM 3977 O O . ALA A 1 498 ? -42.188 36.531 -3.979 1 22.61 498 ALA A O 1
ATOM 3978 N N . SER A 1 499 ? -42.688 34.688 -4.57 1 22.62 499 SER A N 1
ATOM 3979 C CA . SER A 1 499 ? -43.781 34.875 -3.613 1 22.62 499 SER A CA 1
ATOM 3980 C C . SER A 1 499 ? -43.281 34.688 -2.182 1 22.62 499 SER A C 1
ATOM 3982 O O . SER A 1 499 ? -42.5 33.781 -1.919 1 22.62 499 SER A O 1
ATOM 3984 N N . SER A 1 500 ? -43.531 35.719 -1.262 1 20.78 500 SER A N 1
ATOM 3985 C CA . SER A 1 500 ? -43.25 36.156 0.101 1 20.78 500 SER A CA 1
ATOM 3986 C C . SER A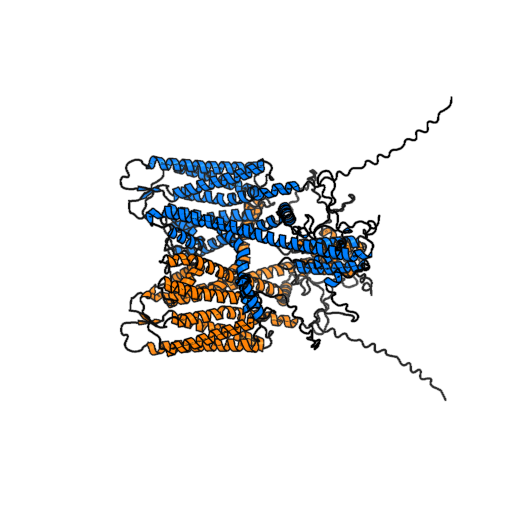 1 500 ? -43.719 35.125 1.123 1 20.78 500 SER A C 1
ATOM 3988 O O . SER A 1 500 ? -43.656 35.375 2.33 1 20.78 500 SER A O 1
ATOM 3990 N N . LYS A 1 501 ? -44.625 34.188 0.863 1 25.05 501 LYS A N 1
ATOM 3991 C CA . LYS A 1 501 ? -45.219 33.781 2.135 1 25.05 501 LYS A CA 1
ATOM 3992 C C . LYS A 1 501 ? -44.188 33.062 3.018 1 25.05 501 LYS A C 1
ATOM 3994 O O . LYS A 1 501 ? -43.688 32 2.641 1 25.05 501 LYS A O 1
ATOM 3999 N N . ALA A 1 502 ? -43.531 33.906 3.936 1 22.64 502 ALA A N 1
ATOM 4000 C CA . ALA A 1 502 ? -42.75 33.625 5.141 1 22.64 502 ALA A CA 1
ATOM 4001 C C . ALA A 1 502 ? -43.406 32.562 5.996 1 22.64 502 ALA A C 1
ATOM 4003 O O . ALA A 1 502 ? -44.312 32.844 6.797 1 22.64 502 ALA A O 1
ATOM 4004 N N . THR A 1 503 ? -44.094 31.562 5.465 1 22.17 503 THR A N 1
ATOM 4005 C CA . THR A 1 503 ? -44.625 30.797 6.598 1 22.17 503 THR A CA 1
ATOM 4006 C C . THR A 1 503 ? -43.5 30.453 7.562 1 22.17 503 THR A C 1
ATOM 4008 O O . THR A 1 503 ? -42.469 29.906 7.156 1 22.17 503 THR A O 1
ATOM 4011 N N . GLY A 1 504 ? -43.438 31.125 8.797 1 21.19 504 GLY A N 1
ATOM 4012 C CA . GLY A 1 504 ? -42.625 31.25 10.008 1 21.19 504 GLY A CA 1
ATOM 4013 C C . GLY A 1 504 ? -42.312 29.906 10.648 1 21.19 504 GLY A C 1
ATOM 4014 O O . GLY A 1 504 ? -41.938 29.859 11.828 1 21.19 504 GLY A O 1
ATOM 4015 N N . GLN A 1 505 ? -42.5 28.766 10.094 1 22.22 505 GLN A N 1
ATOM 4016 C CA . GLN A 1 505 ? -42.375 27.75 11.125 1 22.22 505 GLN A CA 1
ATOM 4017 C C . GLN A 1 505 ? -40.969 27.781 11.75 1 22.22 505 GLN A C 1
ATOM 4019 O O . GLN A 1 505 ? -39.969 27.797 11.047 1 22.22 505 GLN A O 1
ATOM 4024 N N . GLN A 1 506 ? -40.906 28.219 13.07 1 22.59 506 GLN A N 1
ATOM 4025 C CA . GLN A 1 506 ? -39.875 28.391 14.102 1 22.59 506 GLN A CA 1
ATOM 4026 C C . GLN A 1 506 ? -39.094 27.094 14.328 1 22.59 506 GLN A C 1
ATOM 4028 O O . GLN A 1 506 ? -39.625 26.125 14.852 1 22.59 506 GLN A O 1
ATOM 4033 N N . LEU A 1 507 ? -38.594 26.422 13.43 1 22.52 507 LEU A N 1
ATOM 4034 C CA . LEU A 1 507 ? -37.938 25.266 14.023 1 22.52 507 LEU A CA 1
ATOM 4035 C C . LEU A 1 507 ? -36.969 25.703 15.125 1 22.52 507 LEU A C 1
ATOM 4037 O O . LEU A 1 507 ? -36.219 26.672 14.961 1 22.52 507 LEU A O 1
ATOM 4041 N N . PRO A 1 508 ? -37.188 25.219 16.469 1 24.14 508 PRO A N 1
ATOM 4042 C CA . PRO A 1 508 ? -36.375 25.641 17.609 1 24.14 508 PRO A CA 1
ATOM 4043 C C . PRO A 1 508 ? -34.906 25.5 17.359 1 24.14 508 PRO A C 1
ATOM 4045 O O . PRO A 1 508 ? -34.469 24.516 16.766 1 24.14 508 PRO A O 1
ATOM 4048 N N . THR A 1 509 ? -34.25 26.562 17.109 1 24 509 THR A N 1
ATOM 4049 C CA . THR A 1 509 ? -32.812 26.844 17 1 24 509 THR A CA 1
ATOM 4050 C C . THR A 1 509 ? -32.094 26.328 18.234 1 24 509 THR A C 1
ATOM 4052 O O . THR A 1 509 ? -32.344 26.781 19.344 1 24 509 THR A O 1
ATOM 4055 N N . HIS A 1 510 ? -31.969 25.031 18.391 1 25.09 510 HIS A N 1
ATOM 4056 C CA . HIS A 1 510 ? -31.172 24.641 19.547 1 25.09 510 HIS A CA 1
ATOM 4057 C C . HIS A 1 510 ? -29.922 25.531 19.688 1 25.09 510 HIS A C 1
ATOM 4059 O O . HIS A 1 510 ? -29.094 25.562 18.781 1 25.09 510 HIS A O 1
ATOM 4065 N N . GLN A 1 511 ? -30 26.672 20.406 1 26.06 511 GLN A N 1
ATOM 4066 C CA . GLN A 1 511 ? -29.188 27.766 20.922 1 26.06 511 GLN A CA 1
ATOM 4067 C C . GLN A 1 511 ? -28.031 27.234 21.766 1 26.06 511 GLN A C 1
ATOM 4069 O O . GLN A 1 511 ? -28.219 26.828 22.906 1 26.06 511 GLN A O 1
ATOM 4074 N N . PRO A 1 512 ? -27.266 26.391 21.375 1 27.48 512 PRO A N 1
ATOM 4075 C CA . PRO A 1 512 ? -26.531 26.156 22.625 1 27.48 512 PRO A CA 1
ATOM 4076 C C . PRO A 1 512 ? -25.875 27.406 23.172 1 27.48 512 PRO A C 1
ATOM 4078 O O . PRO A 1 512 ? -25.094 27.344 24.125 1 27.48 512 PRO A O 1
ATOM 4081 N N . LEU A 1 513 ? -26.047 28.562 22.312 1 26.41 513 LEU A N 1
ATOM 4082 C CA . LEU A 1 513 ? -25.016 29.594 22.328 1 26.41 513 LEU A CA 1
ATOM 4083 C C . LEU A 1 513 ? -25.016 30.344 23.656 1 26.41 513 LEU A C 1
ATOM 4085 O O . LEU A 1 513 ? -25.734 31.344 23.812 1 26.41 513 LEU A O 1
ATOM 4089 N N . PHE A 1 514 ? -25.141 29.969 24.969 1 26.56 514 PHE A N 1
ATOM 4090 C CA . PHE A 1 514 ? -26.328 30.344 25.734 1 26.56 514 PHE A CA 1
ATOM 4091 C C . PHE A 1 514 ? -26.297 31.828 26.094 1 26.56 514 PHE A C 1
ATOM 4093 O O . PHE A 1 514 ? -27.312 32.5 26.031 1 26.56 514 PHE A O 1
ATOM 4100 N N . ALA A 1 515 ? -25.5 32.469 27.047 1 25.5 515 ALA A N 1
ATOM 4101 C CA . ALA A 1 515 ? -26.344 33.438 27.766 1 25.5 515 ALA A CA 1
ATOM 4102 C C . ALA A 1 515 ? -26.875 34.5 26.828 1 25.5 515 ALA A C 1
ATOM 4104 O O . ALA A 1 515 ? -26.5 34.562 25.656 1 25.5 515 ALA A O 1
ATOM 4105 N N . ILE A 1 516 ? -26.906 36 27.422 1 25.28 516 ILE A N 1
ATOM 4106 C CA . ILE A 1 516 ? -27.734 37.188 27.625 1 25.28 516 ILE A CA 1
ATOM 4107 C C . ILE A 1 516 ? -27.688 38.062 26.391 1 25.28 516 ILE A C 1
ATOM 4109 O O . ILE A 1 516 ? -26.641 38.625 26.047 1 25.28 516 ILE A O 1
ATOM 4113 N N . LEU A 1 517 ? -28.344 37.625 25.312 1 25.62 517 LEU A N 1
ATOM 4114 C CA . LEU A 1 517 ? -28.859 38.562 24.344 1 25.62 517 LEU A CA 1
ATOM 4115 C C . LEU A 1 517 ? -29.688 39.656 25.016 1 25.62 517 LEU A C 1
ATOM 4117 O O . LEU A 1 517 ? -30.734 39.375 25.594 1 25.62 517 LEU A O 1
ATOM 4121 N N . ASP A 1 518 ? -29.172 40.625 25.75 1 26.17 518 ASP A N 1
ATOM 4122 C CA . ASP A 1 518 ? -30.078 41.75 25.734 1 26.17 518 ASP A CA 1
ATOM 4123 C C . ASP A 1 518 ? -30.578 42.062 24.312 1 26.17 518 ASP A C 1
ATOM 4125 O O . ASP A 1 518 ? -29.797 42.031 23.359 1 26.17 518 ASP A O 1
ATOM 4129 N N . PRO A 1 519 ? -31.953 42.031 23.938 1 27.25 519 PRO A N 1
ATOM 4130 C CA . PRO A 1 519 ? -32.75 42.094 22.719 1 27.25 519 PRO A CA 1
ATOM 4131 C C . PRO A 1 519 ? -32.219 43.125 21.703 1 27.25 519 PRO A C 1
ATOM 4133 O O . PRO A 1 519 ? -32.469 43 20.5 1 27.25 519 PRO A O 1
ATOM 4136 N N . GLN A 1 520 ? -32.094 44.406 21.875 1 28.64 520 GLN A N 1
ATOM 4137 C CA . GLN A 1 520 ? -32.844 45.156 20.875 1 28.64 520 GLN A CA 1
ATOM 4138 C C . GLN A 1 520 ? -32.25 44.938 19.484 1 28.64 520 GLN A C 1
ATOM 4140 O O . GLN A 1 520 ? -32.969 44.656 18.531 1 28.64 520 GLN A O 1
ATOM 4145 N N . ASN A 1 521 ? -31.359 45.938 18.781 1 27.67 521 ASN A N 1
ATOM 4146 C CA . ASN A 1 521 ? -31.156 46.156 17.359 1 27.67 521 ASN A CA 1
ATOM 4147 C C . ASN A 1 521 ? -30.156 45.156 16.766 1 27.67 521 ASN A C 1
ATOM 4149 O O . ASN A 1 521 ? -28.953 45.281 17.016 1 27.67 521 ASN A O 1
ATOM 4153 N N . THR A 1 522 ? -30.359 43.938 16.781 1 31.19 522 THR A N 1
ATOM 4154 C CA . THR A 1 522 ? -29.578 42.906 16.094 1 31.19 522 THR A CA 1
ATOM 4155 C C . THR A 1 522 ? -29.297 43.312 14.648 1 31.19 522 THR A C 1
ATOM 4157 O O . THR A 1 522 ? -30.188 43.281 13.805 1 31.19 522 THR A O 1
ATOM 4160 N N . GLN A 1 523 ? -28.375 44.312 14.383 1 30.12 523 GLN A N 1
ATOM 4161 C CA . GLN A 1 523 ? -28.109 44.625 12.977 1 30.12 523 GLN A CA 1
ATOM 4162 C C . GLN A 1 523 ? -27.703 43.375 12.203 1 30.12 523 GLN A C 1
ATOM 4164 O O . GLN A 1 523 ? -26.922 42.531 12.688 1 30.12 523 GLN A O 1
ATOM 4169 N N . PRO A 1 524 ? -28.469 42.875 11.227 1 30.94 524 PRO A N 1
ATOM 4170 C CA . PRO A 1 524 ? -28.281 41.75 10.312 1 30.94 524 PRO A CA 1
ATOM 4171 C C . PRO A 1 524 ? -26.812 41.562 9.898 1 30.94 524 PRO A C 1
ATOM 4173 O O . PRO A 1 524 ? -26.047 42.531 9.914 1 30.94 524 PRO A O 1
ATOM 4176 N N . ARG A 1 525 ? -26.297 40.406 9.914 1 34 525 ARG A N 1
ATOM 4177 C CA . ARG A 1 525 ? -25.062 39.969 9.273 1 34 525 ARG A CA 1
ATOM 4178 C C . ARG A 1 525 ? -24.859 40.688 7.949 1 34 525 ARG A C 1
ATOM 4180 O O . ARG A 1 525 ? -25.562 40.438 6.977 1 34 525 ARG A O 1
ATOM 4187 N N . VAL A 1 526 ? -24.516 41.969 7.91 1 34 526 VAL A N 1
ATOM 4188 C CA . VAL A 1 526 ? -24.266 42.781 6.719 1 34 526 VAL A CA 1
ATOM 4189 C C . VAL A 1 526 ? -23.406 42 5.734 1 34 526 VAL A C 1
ATOM 4191 O O . VAL A 1 526 ? -22.391 41.406 6.117 1 34 526 VAL A O 1
ATOM 4194 N N . ASP A 1 527 ? -23.906 41.469 4.645 1 35.06 527 ASP A N 1
ATOM 4195 C CA . ASP A 1 527 ? -23.312 40.875 3.443 1 35.06 527 ASP A CA 1
ATOM 4196 C C . ASP A 1 527 ? -21.969 41.5 3.121 1 35.06 527 ASP A C 1
ATOM 4198 O O . ASP A 1 527 ? -21.828 42.719 3.203 1 35.06 527 ASP A O 1
ATOM 4202 N N . PHE A 1 528 ? -20.844 40.75 3.129 1 42.62 528 PHE A N 1
ATOM 4203 C CA . PHE A 1 528 ? -19.5 41.219 2.801 1 42.62 528 PHE A CA 1
ATOM 4204 C C . PHE A 1 528 ? -19.531 42.219 1.65 1 42.62 528 PHE A C 1
ATOM 4206 O O . PHE A 1 528 ? -18.719 43.156 1.597 1 42.62 528 PHE A O 1
ATOM 4213 N N . THR A 1 529 ? -20.484 42 0.714 1 40.81 529 THR A N 1
ATOM 4214 C CA . THR A 1 529 ? -20.547 42.906 -0.439 1 40.81 529 THR A CA 1
ATOM 4215 C C . THR A 1 529 ? -20.938 44.312 -0.009 1 40.81 529 THR A C 1
ATOM 4217 O O . THR A 1 529 ? -20.422 45.281 -0.556 1 40.81 529 THR A O 1
ATOM 4220 N N . SER A 1 530 ? -21.969 44.438 0.791 1 42.03 530 SER A N 1
ATOM 4221 C CA . SER A 1 530 ? -22.438 45.75 1.215 1 42.03 530 SER A CA 1
ATOM 4222 C C . SER A 1 530 ? -21.438 46.406 2.16 1 42.03 530 SER A C 1
ATOM 4224 O O . SER A 1 530 ? -21.391 47.656 2.254 1 42.03 530 SER A O 1
ATOM 4226 N N . ARG A 1 531 ? -20.625 45.688 2.814 1 43.75 531 ARG A N 1
ATOM 4227 C CA . ARG A 1 531 ? -19.609 46.25 3.715 1 43.75 531 ARG A CA 1
ATOM 4228 C C . ARG A 1 531 ? -18.453 46.844 2.932 1 43.75 531 ARG A C 1
ATOM 4230 O O . ARG A 1 531 ? -17.828 47.812 3.371 1 43.75 531 ARG A O 1
ATOM 4237 N N . SER A 1 532 ? -18.141 46.188 1.893 1 43.25 532 SER A N 1
ATOM 4238 C CA . SER A 1 532 ? -17.016 46.656 1.097 1 43.25 532 SER A CA 1
ATOM 4239 C C . SER A 1 532 ? -17.344 47.938 0.355 1 43.25 532 SER A C 1
ATOM 4241 O O . SER A 1 532 ? -16.484 48.781 0.15 1 43.25 532 SER A O 1
ATOM 4243 N N . GLN A 1 533 ? -18.562 48.062 -0.283 1 41.84 533 GLN A N 1
ATOM 4244 C CA . GLN A 1 533 ? -18.922 49.25 -1.053 1 41.84 533 GLN A CA 1
ATOM 4245 C C . GLN A 1 533 ? -19.297 50.406 -0.134 1 41.84 533 GLN A C 1
ATOM 4247 O O . GLN A 1 533 ? -19.312 51.562 -0.559 1 41.84 533 GLN A O 1
ATOM 4252 N N . ASN A 1 534 ? -20.25 50.219 0.871 1 37.09 534 ASN A N 1
ATOM 4253 C CA . ASN A 1 534 ? -20.719 51.375 1.633 1 37.09 534 ASN A CA 1
ATOM 4254 C C . ASN A 1 534 ? -19.562 52.031 2.381 1 37.09 534 ASN A C 1
ATOM 4256 O O . ASN A 1 534 ? -18.656 51.344 2.869 1 37.09 534 ASN A O 1
ATOM 4260 N N . ASN A 1 535 ? -19.391 53.438 2.215 1 35.28 535 ASN A N 1
ATOM 4261 C CA . ASN A 1 535 ? -18.547 54.406 2.881 1 35.28 535 ASN A CA 1
ATOM 4262 C C . ASN A 1 535 ? -18.375 54.094 4.363 1 35.28 535 ASN A C 1
ATOM 4264 O O . ASN A 1 535 ? -19.312 54.281 5.152 1 35.28 535 ASN A O 1
ATOM 4268 N N . VAL A 1 536 ? -17.984 53.031 4.73 1 36.84 536 VAL A N 1
ATOM 4269 C CA . VAL A 1 536 ? -17.578 52.969 6.133 1 36.84 536 VAL A CA 1
ATOM 4270 C C . VAL A 1 536 ? -16.953 54.312 6.539 1 36.84 536 VAL A C 1
ATOM 4272 O O . VAL A 1 536 ? -15.836 54.625 6.129 1 36.84 536 VAL A O 1
ATOM 4275 N N . GLY A 1 537 ? -17.625 55.375 6.426 1 36.88 537 GLY A N 1
ATOM 4276 C CA . GLY A 1 537 ? -17.109 56.594 7.059 1 36.88 537 GLY A CA 1
ATOM 4277 C C . GLY A 1 537 ? -16.141 56.281 8.188 1 36.88 537 GLY A C 1
ATOM 4278 O O . GLY A 1 537 ? -15.062 55.719 7.957 1 36.88 537 GLY A O 1
ATOM 4279 N N . ASP A 1 538 ? -16.453 56.875 9.477 1 38.59 538 ASP A N 1
ATOM 4280 C CA . ASP A 1 538 ? -15.633 57.062 10.664 1 38.59 538 ASP A CA 1
ATOM 4281 C C . ASP A 1 538 ? -15.242 55.719 11.281 1 38.59 538 ASP A C 1
ATOM 4283 O O . ASP A 1 538 ? -16.094 54.875 11.57 1 38.59 538 ASP A O 1
ATOM 4287 N N . LEU A 1 539 ? -14.078 55.062 10.758 1 42.81 539 LEU A N 1
ATOM 4288 C CA . LEU A 1 539 ? -13.477 54 11.578 1 42.81 539 LEU A CA 1
ATOM 4289 C C . LEU A 1 539 ? -13.969 54.094 13.023 1 42.81 539 LEU A C 1
ATOM 4291 O O . LEU A 1 539 ? -13.898 55.188 13.633 1 42.81 539 LEU A O 1
ATOM 4295 N N . PRO A 1 540 ? -14.883 53.281 13.383 1 47.16 540 PRO A N 1
ATOM 4296 C CA . PRO A 1 540 ? -15.32 53.406 14.773 1 47.16 540 PRO A CA 1
ATOM 4297 C C . PRO A 1 540 ? -14.188 53.781 15.719 1 47.16 540 PRO A C 1
ATOM 4299 O O . PRO A 1 540 ? -13.016 53.75 15.336 1 47.16 540 PRO A O 1
ATOM 4302 N N . THR A 1 541 ? -14.414 54.125 16.859 1 55.22 541 THR A N 1
ATOM 4303 C CA . THR A 1 541 ? -13.492 54.438 17.938 1 55.22 541 THR A CA 1
ATOM 4304 C C . THR A 1 541 ? -12.453 53.344 18.109 1 55.22 541 THR A C 1
ATOM 4306 O O . THR A 1 541 ? -12.672 52.188 17.688 1 55.22 541 THR A O 1
ATOM 4309 N N . GLN A 1 542 ? -11.211 53.594 18.266 1 63.31 542 GLN A N 1
ATOM 4310 C CA . GLN A 1 542 ? -10.016 52.75 18.438 1 63.31 542 GLN A CA 1
ATOM 4311 C C . GLN A 1 542 ? -10.352 51.438 19.094 1 63.31 542 GLN A C 1
ATOM 4313 O O . GLN A 1 542 ? -9.859 50.375 18.656 1 63.31 542 GLN A O 1
ATOM 4318 N N . VAL A 1 543 ? -11.352 51.438 19.859 1 66.38 543 VAL A N 1
ATOM 4319 C CA . VAL A 1 543 ? -11.672 50.219 20.609 1 66.38 543 VAL A CA 1
ATOM 4320 C C . VAL A 1 543 ? -12.508 49.281 19.75 1 66.38 543 VAL A C 1
ATOM 4322 O O . VAL A 1 543 ? -12.336 48.062 19.781 1 66.38 543 VAL A O 1
ATOM 4325 N N . HIS A 1 544 ? -13.312 49.875 18.938 1 70.75 544 HIS A N 1
ATOM 4326 C CA . HIS A 1 544 ? -14.164 49.062 18.094 1 70.75 544 HIS A CA 1
ATOM 4327 C C . HIS A 1 544 ? -13.352 48.375 17 1 70.75 544 HIS A C 1
ATOM 4329 O O . HIS A 1 544 ? -13.648 47.219 16.625 1 70.75 544 HIS A O 1
ATOM 4335 N N . LEU A 1 545 ? -12.391 49 16.531 1 77.88 545 LEU A N 1
ATOM 4336 C CA . LEU A 1 545 ? -11.516 48.406 15.539 1 77.88 545 LEU A CA 1
ATOM 4337 C C . LEU A 1 545 ? -10.75 47.219 16.125 1 77.88 545 LEU A C 1
ATOM 4339 O O . LEU A 1 545 ? -10.594 46.188 15.469 1 77.88 545 LEU A O 1
ATOM 4343 N N . GLN A 1 546 ? -10.391 47.438 17.312 1 79.31 546 GLN A N 1
ATOM 4344 C CA . GLN A 1 546 ? -9.641 46.344 17.953 1 79.31 546 GLN A CA 1
ATOM 4345 C C . GLN A 1 546 ? -10.508 45.125 18.172 1 79.31 546 GLN A C 1
ATOM 4347 O O . GLN A 1 546 ? -10.062 44 17.953 1 79.31 546 GLN A O 1
ATOM 4352 N N . LEU A 1 547 ? -11.656 45.344 18.531 1 77.31 547 LEU A N 1
ATOM 4353 C CA . LEU A 1 547 ? -12.57 44.219 18.734 1 77.31 547 LEU A CA 1
ATOM 4354 C C . LEU A 1 547 ? -12.906 43.531 17.422 1 77.31 547 LEU A C 1
ATOM 4356 O O . LEU A 1 547 ? -13.062 42.312 17.359 1 77.31 547 LEU A O 1
ATOM 4360 N N . LEU A 1 548 ? -13 44.312 16.469 1 78.94 548 LEU A N 1
ATOM 4361 C CA . LEU A 1 548 ? -13.242 43.75 15.133 1 78.94 548 LEU A CA 1
ATOM 4362 C C . LEU A 1 548 ? -12.055 42.906 14.68 1 78.94 548 LEU A C 1
ATOM 4364 O O . LEU A 1 548 ? -12.242 41.844 14.109 1 78.94 548 LEU A O 1
ATOM 4368 N N . LEU A 1 549 ? -10.969 43.375 14.883 1 83.5 549 LEU A N 1
ATOM 4369 C CA . LEU A 1 549 ? -9.766 42.656 14.492 1 83.5 549 LEU A CA 1
ATOM 4370 C C . LEU A 1 549 ? -9.664 41.312 15.234 1 83.5 549 LEU A C 1
ATOM 4372 O O . LEU A 1 549 ? -9.312 40.281 14.641 1 83.5 549 LEU A O 1
ATOM 4376 N N . ILE A 1 550 ? -10.062 41.344 16.422 1 81.38 550 ILE A N 1
ATOM 4377 C CA . ILE A 1 550 ? -10 40.125 17.234 1 81.38 550 ILE A CA 1
ATOM 4378 C C . ILE A 1 550 ? -11.039 39.125 16.734 1 81.38 550 ILE A C 1
ATOM 4380 O O . ILE A 1 550 ? -10.766 37.906 16.656 1 81.38 550 ILE A O 1
ATOM 4384 N N . SER A 1 551 ? -12.141 39.625 16.484 1 80 551 SER A N 1
ATOM 4385 C CA . SER A 1 551 ? -13.18 38.75 15.969 1 80 551 SER A CA 1
ATOM 4386 C C . SER A 1 551 ? -12.766 38.125 14.641 1 80 551 SER A C 1
ATOM 4388 O O . SER A 1 551 ? -13.023 36.938 14.398 1 80 551 SER A O 1
ATOM 4390 N N . GLU A 1 552 ? -12.148 38.906 13.852 1 84.06 552 GLU A N 1
ATOM 4391 C CA . GLU A 1 552 ? -11.695 38.375 12.562 1 84.06 552 GLU A CA 1
ATOM 4392 C C . GLU A 1 552 ? -10.539 37.406 12.742 1 84.06 552 GLU A C 1
ATOM 4394 O O . GLU A 1 552 ? -10.438 36.438 12.008 1 84.06 552 GLU A O 1
ATOM 4399 N N . ILE A 1 553 ? -9.719 37.656 13.633 1 84.75 553 ILE A N 1
ATOM 4400 C CA . ILE A 1 553 ? -8.609 36.75 13.914 1 84.75 553 ILE A CA 1
ATOM 4401 C C . ILE A 1 553 ? -9.156 35.375 14.367 1 84.75 553 ILE A C 1
ATOM 4403 O O . ILE A 1 553 ? -8.656 34.344 13.953 1 84.75 553 ILE A O 1
ATOM 4407 N N . ARG A 1 554 ? -10.188 35.438 15.117 1 79.5 554 ARG A N 1
ATOM 4408 C CA . ARG A 1 554 ? -10.812 34.188 15.578 1 79.5 554 ARG A CA 1
ATOM 4409 C C . ARG A 1 554 ? -11.406 33.406 14.414 1 79.5 554 ARG A C 1
ATOM 4411 O O . ARG A 1 554 ? -11.32 32.188 14.391 1 79.5 554 ARG A O 1
ATOM 4418 N N . GLU A 1 555 ? -11.922 34.094 13.594 1 81.56 555 GLU A N 1
ATOM 4419 C CA . GLU A 1 555 ? -12.508 33.469 12.422 1 81.56 555 GLU A CA 1
ATOM 4420 C C . GLU A 1 555 ? -11.43 32.812 11.555 1 81.56 555 GLU A C 1
ATOM 4422 O O . GLU A 1 555 ? -11.602 31.688 11.078 1 81.56 555 GLU A O 1
ATOM 4427 N N . ILE A 1 556 ? -10.359 33.469 11.375 1 85.12 556 ILE A N 1
ATOM 4428 C CA . ILE A 1 556 ? -9.281 32.938 10.531 1 85.12 556 ILE A CA 1
ATOM 4429 C C . ILE A 1 556 ? -8.617 31.75 11.203 1 85.12 556 ILE A C 1
ATOM 4431 O O . ILE A 1 556 ? -8.203 30.812 10.531 1 85.12 556 ILE A O 1
ATOM 4435 N N . LEU A 1 557 ? -8.625 31.766 12.477 1 81.62 557 LEU A N 1
ATOM 4436 C CA . LEU A 1 557 ? -8.07 30.625 13.211 1 81.62 557 LEU A CA 1
ATOM 4437 C C . LEU A 1 557 ? -8.906 29.375 12.984 1 81.62 557 LEU A C 1
ATOM 4439 O O . LEU A 1 557 ? -8.375 28.266 12.961 1 81.62 557 LEU A O 1
ATOM 4443 N N . GLY A 1 558 ? -10.102 29.594 12.867 1 77.19 558 GLY A N 1
ATOM 4444 C CA . GLY A 1 558 ? -10.969 28.469 12.523 1 77.19 558 GLY A CA 1
ATOM 4445 C C . GLY A 1 558 ? -10.695 27.906 11.141 1 77.19 558 GLY A C 1
ATOM 4446 O O . GLY A 1 558 ? -10.734 26.688 10.945 1 77.19 558 GLY A O 1
ATOM 4447 N N . HIS A 1 559 ? -10.312 28.812 10.25 1 78.62 559 HIS A N 1
ATOM 4448 C CA . HIS A 1 559 ? -9.992 28.375 8.898 1 78.62 559 HIS A CA 1
ATOM 4449 C C . HIS A 1 559 ? -8.664 27.625 8.852 1 78.62 559 HIS A C 1
ATOM 4451 O O . HIS A 1 559 ? -8.461 26.781 7.984 1 78.62 559 HIS A O 1
ATOM 4457 N N . LEU A 1 560 ? -7.824 27.922 9.703 1 76.94 560 LEU A N 1
ATOM 4458 C CA . LEU A 1 560 ? -6.508 27.281 9.734 1 76.94 560 LEU A CA 1
ATOM 4459 C C . LEU A 1 560 ? -6.605 25.844 10.219 1 76.94 560 LEU A C 1
ATOM 4461 O O . LEU A 1 560 ? -5.719 25.031 9.945 1 76.94 560 LEU A O 1
ATOM 4465 N N . LYS A 1 561 ? -7.738 25.531 10.805 1 69.25 561 LYS A N 1
ATOM 4466 C CA . LYS A 1 561 ? -7.938 24.172 11.328 1 69.25 561 LYS A CA 1
ATOM 4467 C C . LYS A 1 561 ? -8.414 23.234 10.234 1 69.25 561 LYS A C 1
ATOM 4469 O O . LYS A 1 561 ? -8.383 22.016 10.406 1 69.25 561 LYS A O 1
ATOM 4474 N N . GLU A 1 562 ? -8.742 23.891 9.242 1 63.97 562 GLU A N 1
ATOM 4475 C CA . GLU A 1 562 ? -9.25 23.047 8.148 1 63.97 562 GLU A CA 1
ATOM 4476 C C . GLU A 1 562 ? -8.117 22.281 7.484 1 63.97 562 GLU A C 1
ATOM 4478 O O . GLU A 1 562 ? -6.973 22.734 7.453 1 63.97 562 GLU A O 1
ATOM 4483 N N . THR A 1 563 ? -8.367 21.016 7.238 1 60.34 563 THR A N 1
ATOM 4484 C CA . THR A 1 563 ? -7.379 20.141 6.613 1 60.34 563 THR A CA 1
ATOM 4485 C C . THR A 1 563 ? -6.941 20.703 5.262 1 60.34 563 THR A C 1
ATOM 4487 O O . THR A 1 563 ? -5.781 20.562 4.871 1 60.34 563 THR A O 1
ATOM 4490 N N . GLN A 1 564 ? -7.863 21.375 4.559 1 61.44 564 GLN A N 1
ATOM 4491 C CA . GLN A 1 564 ? -7.535 21.984 3.275 1 61.44 564 GLN A CA 1
ATOM 4492 C C . GLN A 1 564 ? -7.344 23.484 3.414 1 61.44 564 GLN A C 1
ATOM 4494 O O . GLN A 1 564 ? -8.055 24.141 4.176 1 61.44 564 GLN A O 1
ATOM 4499 N N . PRO A 1 565 ? -6.266 23.984 2.797 1 64.69 565 PRO A N 1
ATOM 4500 C CA . PRO A 1 565 ? -6.059 25.422 2.869 1 64.69 565 PRO A CA 1
ATOM 4501 C C . PRO A 1 565 ? -7.242 26.219 2.334 1 64.69 565 PRO A C 1
ATOM 4503 O O . PRO A 1 565 ? -7.781 25.906 1.271 1 64.69 565 PRO A O 1
ATOM 4506 N N . HIS A 1 566 ? -7.73 27.125 3.17 1 72.88 566 HIS A N 1
ATOM 4507 C CA . HIS A 1 566 ? -8.859 27.969 2.82 1 72.88 566 HIS A CA 1
ATOM 4508 C C . HIS A 1 566 ? -8.461 29.016 1.792 1 72.88 566 HIS A C 1
ATOM 4510 O O . HIS A 1 566 ? -7.453 29.703 1.961 1 72.88 566 HIS A O 1
ATOM 4516 N N . HIS A 1 567 ? -9.078 29.047 0.637 1 77.75 567 HIS A N 1
ATOM 4517 C CA . HIS A 1 567 ? -8.875 30.094 -0.367 1 77.75 567 HIS A CA 1
ATOM 4518 C C . HIS A 1 567 ? -9.938 31.188 -0.254 1 77.75 567 HIS A C 1
ATOM 4520 O O . HIS A 1 567 ? -11.133 30.891 -0.309 1 77.75 567 HIS A O 1
ATOM 4526 N N . TYR A 1 568 ? -9.438 32.406 0.016 1 79.75 568 TYR A N 1
ATOM 4527 C CA . TYR A 1 568 ? -10.336 33.562 0.208 1 79.75 568 TYR A CA 1
ATOM 4528 C C . TYR A 1 568 ? -10.719 34.188 -1.129 1 79.75 568 TYR A C 1
ATOM 4530 O O . TYR A 1 568 ? -9.922 34.156 -2.074 1 79.75 568 TYR A O 1
ATOM 4538 N N . THR A 1 569 ? -11.961 34.625 -1.288 1 77.31 569 THR A N 1
ATOM 4539 C CA . THR A 1 569 ? -12.422 35.375 -2.461 1 77.31 569 THR A CA 1
ATOM 4540 C C . THR A 1 569 ? -11.836 36.781 -2.477 1 77.31 569 THR A C 1
ATOM 4542 O O . THR A 1 569 ? -11.258 37.219 -1.485 1 77.31 569 THR A O 1
ATOM 4545 N N . PHE A 1 570 ? -11.945 37.469 -3.576 1 80.44 570 PHE A N 1
ATOM 4546 C CA . PHE A 1 570 ? -11.422 38.812 -3.711 1 80.44 570 PHE A CA 1
ATOM 4547 C C . PHE A 1 570 ? -12.078 39.75 -2.705 1 80.44 570 PHE A C 1
ATOM 4549 O O . PHE A 1 570 ? -11.406 40.594 -2.094 1 80.44 570 PHE A O 1
ATOM 4556 N N . GLU A 1 571 ? -13.336 39.562 -2.566 1 74.88 571 GLU A N 1
ATOM 4557 C CA . GLU A 1 571 ? -14.062 40.438 -1.642 1 74.88 571 GLU A CA 1
ATOM 4558 C C . GLU A 1 571 ? -13.57 40.25 -0.209 1 74.88 571 GLU A C 1
ATOM 4560 O O . GLU A 1 571 ? -13.469 41.219 0.55 1 74.88 571 GLU A O 1
ATOM 4565 N N . GLN A 1 572 ? -13.289 39.062 0.066 1 81.25 572 GLN A N 1
ATOM 4566 C CA . GLN A 1 572 ? -12.766 38.812 1.401 1 81.25 572 GLN A CA 1
ATOM 4567 C C . GLN A 1 572 ? -11.359 39.375 1.568 1 81.25 572 GLN A C 1
ATOM 4569 O O . GLN A 1 572 ? -11.039 39.938 2.617 1 81.25 572 GLN A O 1
ATOM 4574 N N . TRP A 1 573 ? -10.586 39.188 0.563 1 83.38 573 TRP A N 1
ATOM 4575 C CA . TRP A 1 573 ? -9.258 39.781 0.586 1 83.38 573 TRP A CA 1
ATOM 4576 C C . TRP A 1 573 ? -9.336 41.281 0.725 1 83.38 573 TRP A C 1
ATOM 4578 O O . TRP A 1 573 ? -8.562 41.875 1.471 1 83.38 573 TRP A O 1
ATOM 4588 N N . ALA A 1 574 ? -10.258 41.844 -0.024 1 76.94 574 ALA A N 1
ATOM 4589 C CA . ALA A 1 574 ? -10.422 43.281 0.043 1 76.94 574 ALA A CA 1
ATOM 4590 C C . ALA A 1 574 ? -10.805 43.75 1.451 1 76.94 574 ALA A C 1
ATOM 4592 O O . ALA A 1 574 ? -10.336 44.781 1.935 1 76.94 574 ALA A O 1
ATOM 4593 N N . TRP A 1 575 ? -11.602 42.938 2.059 1 78.25 575 TRP A N 1
ATOM 4594 C CA . TRP A 1 575 ? -12.016 43.219 3.432 1 78.25 575 TRP A CA 1
ATOM 4595 C C . TRP A 1 575 ? -10.828 43.156 4.383 1 78.25 575 TRP A C 1
ATOM 4597 O O . TRP A 1 575 ? -10.602 44.062 5.18 1 78.25 575 TRP A O 1
ATOM 4607 N N . TYR A 1 576 ? -10.078 42.188 4.254 1 83.06 576 TYR A N 1
ATOM 4608 C CA . TYR A 1 576 ? -8.961 42.031 5.168 1 83.06 576 TYR A CA 1
ATOM 4609 C C . TYR A 1 576 ? -7.867 43.062 4.895 1 83.06 576 TYR A C 1
ATOM 4611 O O . TYR A 1 576 ? -7.211 43.531 5.82 1 83.06 576 TYR A O 1
ATOM 4619 N N . LEU A 1 577 ? -7.703 43.344 3.664 1 80.81 577 LEU A N 1
ATOM 4620 C CA . LEU A 1 577 ? -6.719 44.375 3.342 1 80.81 577 LEU A CA 1
ATOM 4621 C C . LEU A 1 577 ? -7.168 45.75 3.861 1 80.81 577 LEU A C 1
ATOM 4623 O O . LEU A 1 577 ? -6.34 46.562 4.305 1 80.81 577 LEU A O 1
ATOM 4627 N N . LYS A 1 578 ? -8.438 45.969 3.838 1 76.44 578 LYS A N 1
ATOM 4628 C CA . LYS A 1 578 ? -8.969 47.219 4.395 1 76.44 578 LYS A CA 1
ATOM 4629 C C . LYS A 1 578 ? -8.734 47.281 5.898 1 76.44 578 LYS A C 1
ATOM 4631 O O . LYS A 1 578 ? -8.406 48.344 6.43 1 76.44 578 LYS A O 1
ATOM 4636 N N . LEU A 1 579 ? -8.844 46.156 6.422 1 77.75 579 LEU A N 1
ATOM 4637 C CA . LEU A 1 579 ? -8.633 46.094 7.867 1 77.75 579 LEU A CA 1
ATOM 4638 C C . LEU A 1 579 ? -7.172 46.344 8.211 1 77.75 579 LEU A C 1
ATOM 4640 O O . LEU A 1 579 ? -6.859 46.875 9.281 1 77.75 579 LEU A O 1
ATOM 4644 N N . ILE A 1 580 ? -6.277 46 7.273 1 78.69 580 ILE A N 1
ATOM 4645 C CA . ILE A 1 580 ? -4.848 46.156 7.5 1 78.69 580 ILE A CA 1
ATOM 4646 C C . ILE A 1 580 ? -4.418 47.562 7.07 1 78.69 580 ILE A C 1
ATOM 4648 O O . ILE A 1 580 ? -3.342 48.031 7.449 1 78.69 580 ILE A O 1
ATOM 4652 N N . GLY A 1 581 ? -5.238 48.281 6.617 1 67.69 581 GLY A N 1
ATOM 4653 C CA . GLY A 1 581 ? -4.969 49.656 6.254 1 67.69 581 GLY A CA 1
ATOM 4654 C C . GLY A 1 581 ? -4.773 49.875 4.762 1 67.69 581 GLY A C 1
ATOM 4655 O O . GLY A 1 581 ? -4.379 50.938 4.32 1 67.69 581 GLY A O 1
ATOM 4656 N N . GLU A 1 582 ? -4.836 48.781 4.078 1 69.81 582 GLU A N 1
ATOM 4657 C CA . GLU A 1 582 ? -4.664 48.875 2.631 1 69.81 582 GLU A CA 1
ATOM 4658 C C . GLU A 1 582 ? -6.004 48.75 1.906 1 69.81 582 GLU A C 1
ATOM 4660 O O . GLU A 1 582 ? -6.566 47.656 1.834 1 69.81 582 GLU A O 1
ATOM 4665 N N . ASP A 1 583 ? -6.555 49.844 1.631 1 61.19 583 ASP A N 1
ATOM 4666 C CA . ASP A 1 583 ? -7.848 49.844 0.952 1 61.19 583 ASP A CA 1
ATOM 4667 C C . ASP A 1 583 ? -7.68 49.562 -0.544 1 61.19 583 ASP A C 1
ATOM 4669 O O . ASP A 1 583 ? -6.961 50.312 -1.227 1 61.19 583 ASP A O 1
ATOM 4673 N N . GLU A 1 584 ? -8.234 48.625 -1.104 1 63.88 584 GLU A N 1
ATOM 4674 C CA . GLU A 1 584 ? -8.141 48.219 -2.504 1 63.88 584 GLU A CA 1
ATOM 4675 C C . GLU A 1 584 ? -8.82 49.25 -3.418 1 63.88 584 GLU A C 1
ATOM 4677 O O . GLU A 1 584 ? -8.5 49.344 -4.605 1 63.88 584 GLU A O 1
ATOM 4682 N N . SER A 1 585 ? -9.773 50.094 -2.861 1 59.22 585 SER A N 1
ATOM 4683 C CA . SER A 1 585 ? -10.469 51.062 -3.672 1 59.22 585 SER A CA 1
ATOM 4684 C C . SER A 1 585 ? -9.648 52.344 -3.803 1 59.22 585 SER A C 1
ATOM 4686 O O . SER A 1 585 ? -9.891 53.156 -4.707 1 59.22 585 SER A O 1
ATOM 4688 N N . ASP A 1 586 ? -8.656 52.531 -2.859 1 58.69 586 ASP A N 1
ATOM 4689 C CA . ASP A 1 586 ? -7.855 53.75 -2.867 1 58.69 586 ASP A CA 1
ATOM 4690 C C . ASP A 1 586 ? -6.438 53.469 -3.367 1 58.69 586 ASP A C 1
ATOM 4692 O O . ASP A 1 586 ? -5.695 52.688 -2.744 1 58.69 586 ASP A O 1
ATOM 4696 N N . PRO A 1 587 ? -6.105 53.844 -4.473 1 59.09 587 PRO A N 1
ATOM 4697 C CA . PRO A 1 587 ? -4.777 53.562 -5.035 1 59.09 587 PRO A CA 1
ATOM 4698 C C . PRO A 1 587 ? -3.65 54.125 -4.168 1 59.09 587 PRO A C 1
ATOM 4700 O O . PRO A 1 587 ? -2.492 53.75 -4.32 1 59.09 587 PRO A O 1
ATOM 4703 N N . ARG A 1 588 ? -3.914 55.062 -3.23 1 56.62 588 ARG A N 1
ATOM 4704 C CA . ARG A 1 588 ? -2.877 55.719 -2.443 1 56.62 588 ARG A CA 1
ATOM 4705 C C . ARG A 1 588 ? -2.4 54.812 -1.303 1 56.62 588 ARG A C 1
ATOM 4707 O O . ARG A 1 588 ? -1.311 55.031 -0.764 1 56.62 588 ARG A O 1
ATOM 4714 N N . THR A 1 589 ? -3.193 53.969 -0.848 1 54.47 589 THR A N 1
ATOM 4715 C CA . THR A 1 589 ? -2.873 53.25 0.371 1 54.47 589 THR A CA 1
ATOM 4716 C C . THR A 1 589 ? -1.988 52.031 0.059 1 54.47 589 THR A C 1
ATOM 4718 O O . THR A 1 589 ? -1.512 51.344 0.971 1 54.47 589 THR A O 1
ATOM 4721 N N . HIS A 1 590 ? -1.797 51.625 -1.104 1 55.28 590 HIS A N 1
ATOM 4722 C CA . HIS A 1 590 ? -0.965 50.438 -1.375 1 55.28 590 HIS A CA 1
ATOM 4723 C C . HIS A 1 590 ? 0.468 50.844 -1.703 1 55.28 590 HIS A C 1
ATOM 4725 O O . HIS A 1 590 ? 0.692 51.875 -2.352 1 55.28 590 HIS A O 1
ATOM 4731 N N . GLY A 1 591 ? 1.438 50.656 -0.808 1 46.91 591 GLY A N 1
ATOM 4732 C CA . GLY A 1 591 ? 2.842 51.031 -0.901 1 46.91 591 GLY A CA 1
ATOM 4733 C C . GLY A 1 591 ? 3.428 50.781 -2.281 1 46.91 591 GLY A C 1
ATOM 4734 O O . GLY A 1 591 ? 2.896 50 -3.062 1 46.91 591 GLY A O 1
ATOM 4735 N N . SER A 1 592 ? 3.947 51.875 -2.904 1 46.16 592 SER A N 1
ATOM 4736 C CA . SER A 1 592 ? 4.789 51.812 -4.094 1 46.16 592 SER A CA 1
ATOM 4737 C C . SER A 1 592 ? 6.035 50.969 -3.852 1 46.16 592 SER A C 1
ATOM 4739 O O . SER A 1 592 ? 6.602 51 -2.756 1 46.16 592 SER A O 1
ATOM 4741 N N . VAL A 1 593 ? 6.062 49.844 -4.332 1 46.62 593 VAL A N 1
ATOM 4742 C CA . VAL A 1 593 ? 7.332 49.125 -4.273 1 46.62 593 VAL A CA 1
ATOM 4743 C C . VAL A 1 593 ? 8.391 49.875 -5.074 1 46.62 593 VAL A C 1
ATOM 4745 O O . VAL A 1 593 ? 8.164 50.219 -6.234 1 46.62 593 VAL A O 1
ATOM 4748 N N . HIS A 1 594 ? 9.32 50.469 -4.32 1 41.25 594 HIS A N 1
ATOM 4749 C CA . HIS A 1 594 ? 10.484 51.031 -5.004 1 41.25 594 HIS A CA 1
ATOM 4750 C C . HIS A 1 594 ? 11.289 49.938 -5.703 1 41.25 594 HIS A C 1
ATOM 4752 O O . HIS A 1 594 ? 11.828 49.031 -5.055 1 41.25 594 HIS A O 1
ATOM 4758 N N . GLN A 1 595 ? 10.867 49.469 -6.777 1 41.91 595 GLN A N 1
ATOM 4759 C CA . GLN A 1 595 ? 11.789 48.594 -7.5 1 41.91 595 GLN A CA 1
ATOM 4760 C C . GLN A 1 595 ? 12.891 49.406 -8.172 1 41.91 595 GLN A C 1
ATOM 4762 O O . GLN A 1 595 ? 12.617 50.344 -8.922 1 41.91 595 GLN A O 1
ATOM 4767 N N . GLN A 1 596 ? 14.023 49.469 -7.488 1 37.78 596 GLN A N 1
ATOM 4768 C CA . GLN A 1 596 ? 15.188 50.062 -8.133 1 37.78 596 GLN A CA 1
ATOM 4769 C C . GLN A 1 596 ? 15.523 49.344 -9.438 1 37.78 596 GLN A C 1
ATOM 4771 O O . GLN A 1 596 ? 15.961 48.219 -9.43 1 37.78 596 GLN A O 1
ATOM 4776 N N . GLU A 1 597 ? 14.672 49.562 -10.453 1 39.62 597 GLU A N 1
ATOM 4777 C CA . GLU A 1 597 ? 15.203 49.156 -11.758 1 39.62 597 GLU A CA 1
ATOM 4778 C C . GLU A 1 597 ? 16.219 50.188 -12.258 1 39.62 597 GLU A C 1
ATOM 4780 O O . GLU A 1 597 ? 15.891 51.375 -12.367 1 39.62 597 GLU A O 1
ATOM 4785 N N . CYS A 1 598 ? 17.438 49.812 -12.625 1 42.5 598 CYS A N 1
ATOM 4786 C CA . CYS A 1 598 ? 18.656 50.531 -12.961 1 42.5 598 CYS A CA 1
ATOM 4787 C C . CYS A 1 598 ? 18.672 51.938 -12.336 1 42.5 598 CYS A C 1
ATOM 4789 O O . CYS A 1 598 ? 19.25 52.125 -11.273 1 42.5 598 CYS A O 1
ATOM 4791 N N . ASP A 1 599 ? 18.844 53.125 -13.258 1 41.09 599 ASP A N 1
ATOM 4792 C CA . ASP A 1 599 ? 19.109 54.531 -12.977 1 41.09 599 ASP A CA 1
ATOM 4793 C C . ASP A 1 599 ? 17.875 55.188 -12.359 1 41.09 599 ASP A C 1
ATOM 4795 O O . ASP A 1 599 ? 17.938 56.344 -11.945 1 41.09 599 ASP A O 1
ATOM 4799 N N . HIS A 1 600 ? 16.594 54.844 -12.812 1 38.75 600 HIS A N 1
ATOM 4800 C CA . HIS A 1 600 ? 15.453 55.625 -12.344 1 38.75 600 HIS A CA 1
ATOM 4801 C C . HIS A 1 600 ? 14.578 54.812 -11.398 1 38.75 600 HIS A C 1
ATOM 4803 O O . HIS A 1 600 ? 14.422 53.625 -11.57 1 38.75 600 HIS A O 1
ATOM 4809 N N . THR A 1 601 ? 14.453 55.188 -10.172 1 40.69 601 THR A N 1
ATOM 4810 C CA . THR A 1 601 ? 13.555 54.688 -9.141 1 40.69 601 THR A CA 1
ATOM 4811 C C . THR A 1 601 ? 12.109 54.656 -9.648 1 40.69 601 THR A C 1
ATOM 4813 O O . THR A 1 601 ? 11.516 55.719 -9.891 1 40.69 601 THR A O 1
ATOM 4816 N N . VAL A 1 602 ? 11.75 53.688 -10.508 1 43.44 602 VAL A N 1
ATOM 4817 C CA . VAL A 1 602 ? 10.352 53.688 -10.945 1 43.44 602 VAL A CA 1
ATOM 4818 C C . VAL A 1 602 ? 9.469 53.125 -9.828 1 43.44 602 VAL A C 1
ATOM 4820 O O . VAL A 1 602 ? 9.797 52.125 -9.211 1 43.44 602 VAL A O 1
ATOM 4823 N N . LEU A 1 603 ? 8.703 53.906 -9.219 1 43.88 603 LEU A N 1
ATOM 4824 C CA . LEU A 1 603 ? 7.652 53.594 -8.258 1 43.88 603 LEU A CA 1
ATOM 4825 C C . LEU A 1 603 ? 6.633 52.625 -8.875 1 43.88 603 LEU A C 1
ATOM 4827 O O . LEU A 1 603 ? 5.898 53 -9.789 1 43.88 603 LEU A O 1
ATOM 4831 N N . ARG A 1 604 ? 6.938 51.438 -8.984 1 47.97 604 ARG A N 1
ATOM 4832 C CA . ARG A 1 604 ? 5.918 50.531 -9.523 1 47.97 604 ARG A CA 1
ATOM 4833 C C . ARG A 1 604 ? 4.805 50.281 -8.508 1 47.97 604 ARG A C 1
ATOM 4835 O O . ARG A 1 604 ? 5.07 50.094 -7.324 1 47.97 604 ARG A O 1
ATOM 4842 N N . LYS A 1 605 ? 3.584 50.562 -8.898 1 52.22 605 LYS A N 1
ATOM 4843 C CA . LYS A 1 605 ? 2.357 50.438 -8.117 1 52.22 605 LYS A CA 1
ATOM 4844 C C . LYS A 1 605 ? 2.08 49 -7.762 1 52.22 605 LYS A C 1
ATOM 4846 O O . LYS A 1 605 ? 2.445 48.094 -8.508 1 52.22 605 LYS A O 1
ATOM 4851 N N . TRP A 1 606 ? 1.631 48.75 -6.664 1 59.66 606 TRP A N 1
ATOM 4852 C CA . TRP A 1 606 ? 1.339 47.469 -6.07 1 59.66 606 TRP A CA 1
ATOM 4853 C C . TRP A 1 606 ? 0.291 46.719 -6.891 1 59.66 606 TRP A C 1
ATOM 4855 O O . TRP A 1 606 ? -0.657 47.312 -7.398 1 59.66 606 TRP A O 1
ATOM 4865 N N . SER A 1 607 ? 0.551 45.656 -7.57 1 63.88 607 SER A N 1
ATOM 4866 C CA . SER A 1 607 ? -0.397 44.812 -8.289 1 63.88 607 SER A CA 1
ATOM 4867 C C . SER A 1 607 ? -0.445 43.406 -7.703 1 63.88 607 SER A C 1
ATOM 4869 O O . SER A 1 607 ? 0.519 42.938 -7.082 1 63.88 607 SER A O 1
ATOM 4871 N N . TRP A 1 608 ? -1.661 42.875 -7.648 1 69.38 608 TRP A N 1
ATOM 4872 C CA . TRP A 1 608 ? -1.85 41.5 -7.18 1 69.38 608 TRP A CA 1
ATOM 4873 C C . TRP A 1 608 ? -0.966 40.531 -7.957 1 69.38 608 TRP A C 1
ATOM 4875 O O . TRP A 1 608 ? -0.675 39.438 -7.484 1 69.38 608 TRP A O 1
ATOM 4885 N N . ILE A 1 609 ? -0.613 40.938 -9.125 1 62.41 609 ILE A N 1
ATOM 4886 C CA . ILE A 1 609 ? 0.195 40.094 -9.977 1 62.41 609 ILE A CA 1
ATOM 4887 C C . ILE A 1 609 ? 1.678 40.344 -9.703 1 62.41 609 ILE A C 1
ATOM 4889 O O . ILE A 1 609 ? 2.535 39.562 -10.164 1 62.41 609 ILE A O 1
ATOM 4893 N N . GLY A 1 610 ? 1.915 41.281 -8.867 1 58.88 610 GLY A N 1
ATOM 4894 C CA . GLY A 1 610 ? 3.299 41.656 -8.602 1 58.88 610 GLY A CA 1
ATOM 4895 C C . GLY A 1 610 ? 3.975 40.719 -7.605 1 58.88 610 GLY A C 1
ATOM 4896 O O . GLY A 1 610 ? 3.334 39.844 -7.047 1 58.88 610 GLY A O 1
ATOM 4897 N N . SER A 1 611 ? 5.258 40.781 -7.613 1 57.91 611 SER A N 1
ATOM 4898 C CA . SER A 1 611 ? 6.105 39.938 -6.781 1 57.91 611 SER A CA 1
ATOM 4899 C C . SER A 1 611 ? 5.812 40.156 -5.301 1 57.91 611 SER A C 1
ATOM 4901 O O . SER A 1 611 ? 6.113 39.281 -4.477 1 57.91 611 SER A O 1
ATOM 4903 N N . GLN A 1 612 ? 5.066 41.188 -4.992 1 56.75 612 GLN A N 1
ATOM 4904 C CA . GLN A 1 612 ? 4.816 41.469 -3.582 1 56.75 612 GLN A CA 1
ATOM 4905 C C . GLN A 1 612 ? 3.389 41.094 -3.193 1 56.75 612 GLN A C 1
ATOM 4907 O O . GLN A 1 612 ? 2.934 41.406 -2.092 1 56.75 612 GLN A O 1
ATOM 4912 N N . SER A 1 613 ? 2.807 40.375 -4.07 1 65 613 SER A N 1
ATOM 4913 C CA . SER A 1 613 ? 1.436 39.969 -3.779 1 65 613 SER A CA 1
ATOM 4914 C C . SER A 1 613 ? 1.39 38.938 -2.66 1 65 613 SER A C 1
ATOM 4916 O O . SER A 1 613 ? 2.264 38.094 -2.572 1 65 613 SER A O 1
ATOM 4918 N N . PRO A 1 614 ? 0.529 39.156 -1.744 1 69.5 614 PRO A N 1
ATOM 4919 C CA . PRO A 1 614 ? 0.393 38.188 -0.643 1 69.5 614 PRO A CA 1
ATOM 4920 C C . PRO A 1 614 ? 0.067 36.781 -1.123 1 69.5 614 PRO A C 1
ATOM 4922 O O . PRO A 1 614 ? 0.242 35.812 -0.377 1 69.5 614 PRO A O 1
ATOM 4925 N N . LEU A 1 615 ? -0.326 36.812 -2.318 1 71.5 615 LEU A N 1
ATOM 4926 C CA . LEU A 1 615 ? -0.712 35.5 -2.838 1 71.5 615 LEU A CA 1
ATOM 4927 C C . LEU A 1 615 ? 0.518 34.656 -3.203 1 71.5 615 LEU A C 1
ATOM 4929 O O . LEU A 1 615 ? 0.423 33.438 -3.387 1 71.5 615 LEU A O 1
ATOM 4933 N N . ILE A 1 616 ? 1.585 35.344 -3.25 1 62.34 616 ILE A N 1
ATOM 4934 C CA . ILE A 1 616 ? 2.822 34.656 -3.621 1 62.34 616 ILE A CA 1
ATOM 4935 C C . ILE A 1 616 ? 3.555 34.219 -2.361 1 62.34 616 ILE A C 1
ATOM 4937 O O . ILE A 1 616 ? 4.473 33.375 -2.436 1 62.34 616 ILE A O 1
ATOM 4941 N N . SER A 1 617 ? 2.996 34.594 -1.226 1 59.41 617 SER A N 1
ATOM 4942 C CA . SER A 1 617 ? 3.674 34.219 0.018 1 59.41 617 SER A CA 1
ATOM 4943 C C . SER A 1 617 ? 3.637 32.719 0.26 1 59.41 617 SER A C 1
ATOM 4945 O O . SER A 1 617 ? 2.697 32.031 -0.158 1 59.41 617 SER A O 1
ATOM 4947 N N . THR A 1 618 ? 4.742 32.219 0.657 1 57.66 618 THR A N 1
ATOM 4948 C CA . THR A 1 618 ? 4.953 30.812 0.939 1 57.66 618 THR A CA 1
ATOM 4949 C C . THR A 1 618 ? 4.02 30.328 2.049 1 57.66 618 THR A C 1
ATOM 4951 O O . THR A 1 618 ? 3.732 29.141 2.156 1 57.66 618 THR A O 1
ATOM 4954 N N . ASN A 1 619 ? 3.535 31.328 2.697 1 61.31 619 ASN A N 1
ATOM 4955 C CA . ASN A 1 619 ? 2.637 30.969 3.787 1 61.31 619 ASN A CA 1
ATOM 4956 C C . ASN A 1 619 ? 1.188 30.875 3.312 1 61.31 619 ASN A C 1
ATOM 4958 O O . ASN A 1 619 ? 0.811 31.516 2.332 1 61.31 619 ASN A O 1
ATOM 4962 N N . GLY A 1 620 ? 0.508 29.969 3.691 1 71.56 620 GLY A N 1
ATOM 4963 C CA . GLY A 1 620 ? -0.909 29.891 3.377 1 71.56 620 GLY A CA 1
ATOM 4964 C C . GLY A 1 620 ? -1.624 31.219 3.48 1 71.56 620 GLY A C 1
ATOM 4965 O O . GLY A 1 620 ? -1.182 32.125 4.207 1 71.56 620 GLY A O 1
ATOM 4966 N N . GLU A 1 621 ? -2.592 31.531 2.656 1 80.62 621 GLU A N 1
ATOM 4967 C CA . GLU A 1 621 ? -3.348 32.781 2.646 1 80.62 621 GLU A CA 1
ATOM 4968 C C . GLU A 1 621 ? -3.85 33.125 4.047 1 80.62 621 GLU A C 1
ATOM 4970 O O . GLU A 1 621 ? -3.762 34.281 4.469 1 80.62 621 GLU A O 1
ATOM 4975 N N . SER A 1 622 ? -4.293 32.062 4.715 1 81.56 622 SER A N 1
ATOM 4976 C CA . SER A 1 622 ? -4.824 32.312 6.047 1 81.56 622 SER A CA 1
ATOM 4977 C C . SER A 1 622 ? -3.721 32.75 7.012 1 8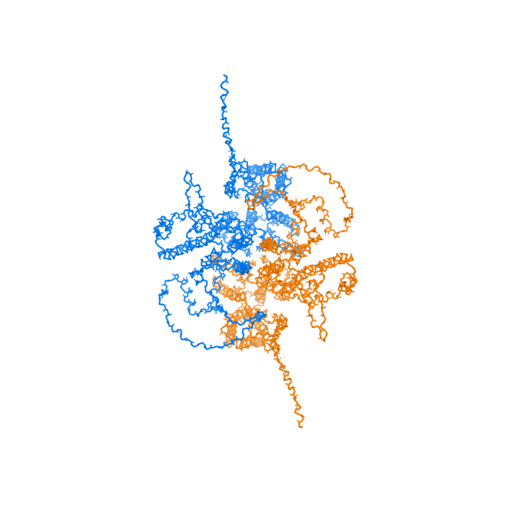1.56 622 SER A C 1
ATOM 4979 O O . SER A 1 622 ? -3.928 33.625 7.859 1 81.56 622 SER A O 1
ATOM 4981 N N . GLU A 1 623 ? -2.611 32.219 6.805 1 81.19 623 GLU A N 1
ATOM 4982 C CA . GLU A 1 623 ? -1.489 32.562 7.672 1 81.19 623 GLU A CA 1
ATOM 4983 C C . GLU A 1 623 ? -1 33.969 7.402 1 81.19 623 GLU A C 1
ATOM 4985 O O . GLU A 1 623 ? -0.63 34.688 8.328 1 81.19 623 GLU A O 1
ATOM 4990 N N . TRP A 1 624 ? -0.964 34.281 6.168 1 79.69 624 TRP A N 1
ATOM 4991 C CA . TRP A 1 624 ? -0.541 35.625 5.801 1 79.69 624 TRP A CA 1
ATOM 4992 C C . TRP A 1 624 ? -1.485 36.656 6.379 1 79.69 624 TRP A C 1
ATOM 4994 O O . TRP A 1 624 ? -1.041 37.656 6.961 1 79.69 624 TRP A O 1
ATOM 5004 N N . ILE A 1 625 ? -2.742 36.438 6.23 1 83.94 625 ILE A N 1
ATOM 5005 C CA . ILE A 1 625 ? -3.734 37.406 6.734 1 83.94 625 ILE A CA 1
ATOM 5006 C C . ILE A 1 625 ? -3.646 37.469 8.258 1 83.94 625 ILE A C 1
ATOM 5008 O O . ILE A 1 625 ? -3.705 38.562 8.828 1 83.94 625 ILE A O 1
ATOM 5012 N N . LEU A 1 626 ? -3.465 36.312 8.797 1 84.94 626 LEU A N 1
ATOM 5013 C CA . LEU A 1 626 ? -3.373 36.25 10.258 1 84.94 626 LEU A CA 1
ATOM 5014 C C . LEU A 1 626 ? -2.174 37.062 10.75 1 84.94 626 LEU A C 1
ATOM 5016 O O . LEU A 1 626 ? -2.281 37.812 11.719 1 84.94 626 LEU A O 1
ATOM 5020 N N . GLY A 1 627 ? -1.049 36.938 10.148 1 80.69 627 GLY A N 1
ATOM 5021 C CA . GLY A 1 627 ? 0.14 37.688 10.539 1 80.69 627 GLY A CA 1
ATOM 5022 C C . GLY A 1 627 ? -0.034 39.188 10.43 1 80.69 627 GLY A C 1
ATOM 5023 O O . GLY A 1 627 ? 0.364 39.938 11.328 1 80.69 627 GLY A O 1
ATOM 5024 N N . ARG A 1 628 ? -0.66 39.594 9.414 1 82.38 628 ARG A N 1
ATOM 5025 C CA . ARG A 1 628 ? -0.849 41 9.18 1 82.38 628 ARG A CA 1
ATOM 5026 C C . ARG A 1 628 ? -1.901 41.594 10.117 1 82.38 628 ARG A C 1
ATOM 5028 O O . ARG A 1 628 ? -1.78 42.719 10.578 1 82.38 628 ARG A O 1
ATOM 5035 N N . LEU A 1 629 ? -2.924 40.812 10.359 1 84.88 629 LEU A N 1
ATOM 5036 C CA . LEU A 1 629 ? -3.943 41.25 11.305 1 84.88 629 LEU A CA 1
ATOM 5037 C C . LEU A 1 629 ? -3.367 41.375 12.703 1 84.88 629 LEU A C 1
ATOM 5039 O O . LEU A 1 629 ? -3.693 42.344 13.43 1 84.88 629 LEU A O 1
ATOM 5043 N N . MET A 1 630 ? -2.551 40.5 12.984 1 84.12 630 MET A N 1
ATOM 5044 C CA . MET A 1 630 ? -1.917 40.531 14.297 1 84.12 630 MET A CA 1
ATOM 5045 C C . MET A 1 630 ? -0.98 41.75 14.406 1 84.12 630 MET A C 1
ATOM 5047 O O . MET A 1 630 ? -0.903 42.375 15.453 1 84.12 630 MET A O 1
ATOM 5051 N N . GLU A 1 631 ? -0.348 42.031 13.391 1 80.69 631 GLU A N 1
ATOM 5052 C CA . GLU A 1 631 ? 0.512 43.219 13.367 1 80.69 631 GLU A CA 1
ATOM 5053 C C . GLU A 1 631 ? -0.304 44.5 13.508 1 80.69 631 GLU A C 1
ATOM 5055 O O . GLU A 1 631 ? 0.097 45.406 14.227 1 80.69 631 GLU A O 1
ATOM 5060 N N . ARG A 1 632 ? -1.384 44.531 12.836 1 82.12 632 ARG A N 1
ATOM 5061 C CA . ARG A 1 632 ? -2.26 45.688 12.93 1 82.12 632 ARG A CA 1
ATOM 5062 C C . ARG A 1 632 ? -2.828 45.844 14.336 1 82.12 632 ARG A C 1
ATOM 5064 O O . ARG A 1 632 ? -2.975 46.938 14.836 1 82.12 632 ARG A O 1
ATOM 5071 N N . LEU A 1 633 ? -3.121 44.75 14.828 1 82.94 633 LEU A N 1
ATOM 5072 C CA . LEU A 1 633 ? -3.621 44.781 16.203 1 82.94 633 LEU A CA 1
ATOM 5073 C C . LEU A 1 633 ? -2.547 45.281 17.156 1 82.94 633 LEU A C 1
ATOM 5075 O O . LEU A 1 633 ? -2.832 46.094 18.047 1 82.94 633 LEU A O 1
ATOM 5079 N N . GLN A 1 634 ? -1.379 44.938 16.969 1 80.75 634 GLN A N 1
ATOM 5080 C CA . GLN A 1 634 ? -0.268 45.375 17.797 1 80.75 634 GLN A CA 1
ATOM 5081 C C . GLN A 1 634 ? -0.013 46.875 17.609 1 80.75 634 GLN A C 1
ATOM 5083 O O . GLN A 1 634 ? 0.229 47.594 18.594 1 80.75 634 GLN A O 1
ATOM 5088 N N . LEU A 1 635 ? -0.124 47.312 16.422 1 77.31 635 LEU A N 1
ATOM 5089 C CA . LEU A 1 635 ? 0.096 48.719 16.125 1 77.31 635 LEU A CA 1
ATOM 5090 C C . LEU A 1 635 ? -1.027 49.562 16.703 1 77.31 635 LEU A C 1
ATOM 5092 O O . LEU A 1 635 ? -0.784 50.688 17.188 1 77.31 635 LEU A O 1
ATOM 5096 N N . SER A 1 636 ? -2.141 49.062 16.656 1 77.25 636 SER A N 1
ATOM 5097 C CA . SER A 1 636 ? -3.281 49.812 17.172 1 77.25 636 SER A CA 1
ATOM 5098 C C . SER A 1 636 ? -3.215 49.938 18.703 1 77.25 636 SER A C 1
ATOM 5100 O O . SER A 1 636 ? -3.74 50.906 19.266 1 77.25 636 SER A O 1
ATOM 5102 N N . LEU A 1 637 ? -2.541 49.062 19.25 1 76.44 637 LEU A N 1
ATOM 5103 C CA . LEU A 1 637 ? -2.428 49.125 20.703 1 76.44 637 LEU A CA 1
ATOM 5104 C C . LEU A 1 637 ? -1.287 50.031 21.125 1 76.44 637 LEU A C 1
ATOM 5106 O O . LEU A 1 637 ? -1.373 50.688 22.172 1 76.44 637 LEU A O 1
ATOM 5110 N N . THR A 1 638 ? -0.213 50.156 20.375 1 68.88 638 THR A N 1
ATOM 5111 C CA . THR A 1 638 ? 0.926 50.969 20.734 1 68.88 638 THR A CA 1
ATOM 5112 C C . THR A 1 638 ? 0.662 52.438 20.375 1 68.88 638 THR A C 1
ATOM 5114 O O . THR A 1 638 ? 1.389 53.344 20.797 1 68.88 638 THR A O 1
ATOM 5117 N N . GLY A 1 639 ? -0.532 52.969 20 1 57.66 639 GLY A N 1
ATOM 5118 C CA . GLY A 1 639 ? -0.873 54.344 19.734 1 57.66 639 GLY A CA 1
ATOM 5119 C C . GLY A 1 639 ? -0.071 54.938 18.594 1 57.66 639 GLY A C 1
ATOM 5120 O O . GLY A 1 639 ? -0.159 56.156 18.328 1 57.66 639 GLY A O 1
ATOM 5121 N N . GLU A 1 640 ? 0.921 54.469 18.016 1 49.25 640 GLU A N 1
ATOM 5122 C CA . GLU A 1 640 ? 1.836 55.094 17.078 1 49.25 640 GLU A CA 1
ATOM 5123 C C . GLU A 1 640 ? 1.122 55.469 15.781 1 49.25 640 GLU A C 1
ATOM 5125 O O . GLU A 1 640 ? 1.711 56.094 14.898 1 49.25 640 GLU A O 1
ATOM 5130 N N . ASN A 1 641 ? -0.065 55.25 15.508 1 43.97 641 ASN A N 1
ATOM 5131 C CA . ASN A 1 641 ? -0.578 55.812 14.258 1 43.97 641 ASN A CA 1
ATOM 5132 C C . ASN A 1 641 ? -0.713 57.312 14.32 1 43.97 641 ASN A C 1
ATOM 5134 O O . ASN A 1 641 ? -1.22 57.938 13.391 1 43.97 641 ASN A O 1
ATOM 5138 N N . LYS A 1 642 ? -0.497 58.062 15.438 1 40.81 642 LYS A N 1
ATOM 5139 C CA . LYS A 1 642 ? -0.763 59.469 15.281 1 40.81 642 LYS A CA 1
ATOM 5140 C C . LYS A 1 642 ? 0.186 60.094 14.266 1 40.81 642 LYS A C 1
ATOM 5142 O O . LYS A 1 642 ? -0.163 61.094 13.609 1 40.81 642 LYS A O 1
ATOM 5147 N N . GLY A 1 643 ? 1.563 60 14.336 1 36.78 643 GLY A N 1
ATOM 5148 C CA . GLY A 1 643 ? 2.41 60.938 13.609 1 36.78 643 GLY A CA 1
ATOM 5149 C C . GLY A 1 643 ? 2.461 60.656 12.117 1 36.78 643 GLY A C 1
ATOM 5150 O O . GLY A 1 643 ? 3.125 61.375 11.367 1 36.78 643 GLY A O 1
ATOM 5151 N N . GLN A 1 644 ? 2.277 59.5 11.656 1 33.88 644 GLN A N 1
ATOM 5152 C CA . GLN A 1 644 ? 2.492 59.406 10.219 1 33.88 644 GLN A CA 1
ATOM 5153 C C . GLN A 1 644 ? 1.256 59.844 9.445 1 33.88 644 GLN A C 1
ATOM 5155 O O . GLN A 1 644 ? 1.139 59.594 8.25 1 33.88 644 GLN A O 1
ATOM 5160 N N . GLU A 1 645 ? 0.251 60.438 10.156 1 31.55 645 GLU A N 1
ATOM 5161 C CA . GLU A 1 645 ? -0.728 61.031 9.242 1 31.55 645 GLU A CA 1
ATOM 5162 C C . GLU A 1 645 ? -0.057 61.938 8.242 1 31.55 645 GLU A C 1
ATOM 5164 O O . GLU A 1 645 ? -0.246 61.812 7.031 1 31.55 645 GLU A O 1
ATOM 5169 N N . ILE A 1 646 ? -0.56 63.375 8.062 1 27.8 646 ILE A N 1
ATOM 5170 C CA . ILE A 1 646 ? -0.579 64.375 7.012 1 27.8 646 ILE A CA 1
ATOM 5171 C C . ILE A 1 646 ? 0.79 65.062 6.914 1 27.8 646 ILE A C 1
ATOM 5173 O O . ILE A 1 646 ? 1.001 65.938 6.07 1 27.8 646 ILE A O 1
ATOM 5177 N N . ARG A 1 647 ? 2.053 64.75 7.453 1 24.42 647 ARG A N 1
ATOM 5178 C CA . ARG A 1 647 ? 2.914 65.688 6.738 1 24.42 647 ARG A CA 1
ATOM 5179 C C . ARG A 1 647 ? 3.201 65.188 5.324 1 24.42 647 ARG A C 1
ATOM 5181 O O . ARG A 1 647 ? 3.469 63.969 5.121 1 24.42 647 ARG A O 1
ATOM 5188 N N . MET B 1 1 ? -63.625 62.688 68.062 1 21.28 1 MET B N 1
ATOM 5189 C CA . MET B 1 1 ? -63.688 62.219 66.688 1 21.28 1 MET B CA 1
ATOM 5190 C C . MET B 1 1 ? -62.312 62.094 66.125 1 21.28 1 MET B C 1
ATOM 5192 O O . MET B 1 1 ? -61.719 63.125 65.688 1 21.28 1 MET B O 1
ATOM 5196 N N . ASP B 1 2 ? -61.469 61.406 66.75 1 23.39 2 ASP B N 1
ATOM 5197 C CA . ASP B 1 2 ? -60.031 61.094 66.812 1 23.39 2 ASP B CA 1
ATOM 5198 C C . ASP B 1 2 ? -59.562 60.438 65.5 1 23.39 2 ASP B C 1
ATOM 5200 O O . ASP B 1 2 ? -60.031 59.375 65.188 1 23.39 2 ASP B O 1
ATOM 5204 N N . ILE B 1 3 ? -59.531 61.281 64.438 1 24.42 3 ILE B N 1
ATOM 5205 C CA . ILE B 1 3 ? -59.25 61.062 63 1 24.42 3 ILE B CA 1
ATOM 5206 C C . ILE B 1 3 ? -57.938 60.344 62.812 1 24.42 3 ILE B C 1
ATOM 5208 O O . ILE B 1 3 ? -56.875 60.875 63.156 1 24.42 3 ILE B O 1
ATOM 5212 N N . GLY B 1 4 ? -57.875 59.094 63.25 1 23.61 4 GLY B N 1
ATOM 5213 C CA . GLY B 1 4 ? -56.844 58.094 63.281 1 23.61 4 GLY B CA 1
ATOM 5214 C C . GLY B 1 4 ? -56.156 57.906 61.938 1 23.61 4 GLY B C 1
ATOM 5215 O O . GLY B 1 4 ? -56.781 57.5 60.969 1 23.61 4 GLY B O 1
ATOM 5216 N N . GLN B 1 5 ? -55.406 58.938 61.5 1 24.19 5 GLN B N 1
ATOM 5217 C CA . GLN B 1 5 ? -54.719 59.125 60.219 1 24.19 5 GLN B CA 1
ATOM 5218 C C . GLN B 1 5 ? -53.906 57.875 59.875 1 24.19 5 GLN B C 1
ATOM 5220 O O . GLN B 1 5 ? -52.938 57.562 60.562 1 24.19 5 GLN B O 1
ATOM 5225 N N . ALA B 1 6 ? -54.594 56.781 59.656 1 24.69 6 ALA B N 1
ATOM 5226 C CA . ALA B 1 6 ? -54.125 55.438 59.312 1 24.69 6 ALA B CA 1
ATOM 5227 C C . ALA B 1 6 ? -53.156 55.5 58.125 1 24.69 6 ALA B C 1
ATOM 5229 O O . ALA B 1 6 ? -53.531 55.969 57.062 1 24.69 6 ALA B O 1
ATOM 5230 N N . ASN B 1 7 ? -51.938 55.969 58.406 1 23.55 7 ASN B N 1
ATOM 5231 C CA . ASN B 1 7 ? -50.812 56.125 57.5 1 23.55 7 ASN B CA 1
ATOM 5232 C C . ASN B 1 7 ? -50.594 54.844 56.656 1 23.55 7 ASN B C 1
ATOM 5234 O O . ASN B 1 7 ? -50.312 53.781 57.219 1 23.55 7 ASN B O 1
ATOM 5238 N N . THR B 1 8 ? -51.531 54.562 55.812 1 24.16 8 THR B N 1
ATOM 5239 C CA . THR B 1 8 ? -51.531 53.438 54.906 1 24.16 8 THR B CA 1
ATOM 5240 C C . THR B 1 8 ? -50.219 53.375 54.125 1 24.16 8 THR B C 1
ATOM 5242 O O . THR B 1 8 ? -49.938 54.219 53.281 1 24.16 8 THR B O 1
ATOM 5245 N N . ASN B 1 9 ? -49.094 53.312 54.844 1 23.06 9 ASN B N 1
ATOM 5246 C CA . ASN B 1 9 ? -47.812 53.125 54.219 1 23.06 9 ASN B CA 1
ATOM 5247 C C . ASN B 1 9 ? -47.844 52 53.188 1 23.06 9 ASN B C 1
ATOM 5249 O O . ASN B 1 9 ? -48.062 50.844 53.531 1 23.06 9 ASN B O 1
ATOM 5253 N N . GLN B 1 10 ? -48.656 52.188 52.156 1 22.97 10 GLN B N 1
ATOM 5254 C CA . GLN B 1 10 ? -48.719 51.281 51.031 1 22.97 10 GLN B CA 1
ATOM 5255 C C . GLN B 1 10 ? -47.312 50.906 50.562 1 22.97 10 GLN B C 1
ATOM 5257 O O . GLN B 1 10 ? -46.562 51.75 50.094 1 22.97 10 GLN B O 1
ATOM 5262 N N . HIS B 1 11 ? -46.656 50.094 51.375 1 23.83 11 HIS B N 1
ATOM 5263 C CA . HIS B 1 11 ? -45.375 49.469 51 1 23.83 11 HIS B CA 1
ATOM 5264 C C . HIS B 1 11 ? -45.438 48.938 49.562 1 23.83 11 HIS B C 1
ATOM 5266 O O . HIS B 1 11 ? -46.312 48.125 49.25 1 23.83 11 HIS B O 1
ATOM 5272 N N . LEU B 1 12 ? -45.406 49.875 48.594 1 23.72 12 LEU B N 1
ATOM 5273 C CA . LEU B 1 12 ? -45.219 49.5 47.188 1 23.72 12 LEU B CA 1
ATOM 5274 C C . LEU B 1 12 ? -44.156 48.406 47.062 1 23.72 12 LEU B C 1
ATOM 5276 O O . LEU B 1 12 ? -42.969 48.656 47.281 1 23.72 12 LEU B O 1
ATOM 5280 N N . HIS B 1 13 ? -44.438 47.25 47.719 1 24.09 13 HIS B N 1
ATOM 5281 C CA . HIS B 1 13 ? -43.594 46.062 47.469 1 24.09 13 HIS B CA 1
ATOM 5282 C C . HIS B 1 13 ? -43.375 45.875 45.969 1 24.09 13 HIS B C 1
ATOM 5284 O O . HIS B 1 13 ? -44.312 45.594 45.219 1 24.09 13 HIS B O 1
ATOM 5290 N N . SER B 1 14 ? -42.719 46.906 45.344 1 23.88 14 SER B N 1
ATOM 5291 C CA . SER B 1 14 ? -42.312 46.688 43.969 1 23.88 14 SER B CA 1
ATOM 5292 C C . SER B 1 14 ? -41.75 45.25 43.781 1 23.88 14 SER B C 1
ATOM 5294 O O . SER B 1 14 ? -40.812 44.875 44.438 1 23.88 14 SER B O 1
ATOM 5296 N N . SER B 1 15 ? -42.719 44.312 43.812 1 24.56 15 SER B N 1
ATOM 5297 C CA . SER B 1 15 ? -42.406 42.938 43.375 1 24.56 15 SER B CA 1
ATOM 5298 C C . SER B 1 15 ? -41.531 42.938 42.125 1 24.56 15 SER B C 1
ATOM 5300 O O . SER B 1 15 ? -42 43.312 41.031 1 24.56 15 SER B O 1
ATOM 5302 N N . ILE B 1 16 ? -40.438 43.656 42.188 1 26.19 16 ILE B N 1
ATOM 5303 C CA . ILE B 1 16 ? -39.5 43.406 41.094 1 26.19 16 ILE B CA 1
ATOM 5304 C C . ILE B 1 16 ? -39.469 41.938 40.781 1 26.19 16 ILE B C 1
ATOM 5306 O O . ILE B 1 16 ? -39.094 41.125 41.625 1 26.19 16 ILE B O 1
ATOM 5310 N N . GLY B 1 17 ? -40.531 41.469 40.094 1 23.59 17 GLY B N 1
ATOM 5311 C CA . GLY B 1 17 ? -40.531 40.156 39.5 1 23.59 17 GLY B CA 1
ATOM 5312 C C . GLY B 1 17 ? -39.156 39.656 39.094 1 23.59 17 GLY B C 1
ATOM 5313 O O . GLY B 1 17 ? -38.469 40.344 38.312 1 23.59 17 GLY B O 1
ATOM 5314 N N . SER B 1 18 ? -38.438 39.156 40.094 1 24.88 18 SER B N 1
ATOM 5315 C CA . SER B 1 18 ? -37.25 38.375 39.812 1 24.88 18 SER B CA 1
ATOM 5316 C C . SER B 1 18 ? -37.438 37.5 38.594 1 24.88 18 SER B C 1
ATOM 5318 O O . SER B 1 18 ? -38.281 36.625 38.594 1 24.88 18 SER B O 1
ATOM 5320 N N . SER B 1 19 ? -37.625 38.156 37.406 1 26.06 19 SER B N 1
ATOM 5321 C CA . SER B 1 19 ? -37.531 37.281 36.25 1 26.06 19 SER B CA 1
ATOM 5322 C C . SER B 1 19 ? -36.438 36.25 36.469 1 26.06 19 SER B C 1
ATOM 5324 O O . SER B 1 19 ? -35.25 36.594 36.562 1 26.06 19 SER B O 1
ATOM 5326 N N . THR B 1 20 ? -36.719 35.344 37.406 1 26.44 20 THR B N 1
ATOM 5327 C CA . THR B 1 20 ? -35.938 34.125 37.438 1 26.44 20 THR B CA 1
ATOM 5328 C C . THR B 1 20 ? -35.625 33.656 36 1 26.44 20 THR B C 1
ATOM 5330 O O . THR B 1 20 ? -36.531 33.281 35.25 1 26.44 20 THR B O 1
ATOM 5333 N N . ALA B 1 21 ? -34.812 34.406 35.344 1 27.47 21 ALA B N 1
ATOM 5334 C CA . ALA B 1 21 ? -34.25 33.875 34.094 1 27.47 21 ALA B CA 1
ATOM 5335 C C . ALA B 1 21 ? -34.031 32.375 34.188 1 27.47 21 ALA B C 1
ATOM 5337 O O . ALA B 1 21 ? -33.281 31.906 35.062 1 27.47 21 ALA B O 1
ATOM 5338 N N . HIS B 1 22 ? -35.156 31.656 34.062 1 26.17 22 HIS B N 1
ATOM 5339 C CA . HIS B 1 22 ? -35 30.234 33.812 1 26.17 22 HIS B CA 1
ATOM 5340 C C . HIS B 1 22 ? -33.719 29.938 33.031 1 26.17 22 HIS B C 1
ATOM 5342 O O . HIS B 1 22 ? -33.594 30.328 31.859 1 26.17 22 HIS B O 1
ATOM 5348 N N . ARG B 1 23 ? -32.656 30.031 33.75 1 26.52 23 ARG B N 1
ATOM 5349 C CA . ARG B 1 23 ? -31.453 29.422 33.219 1 26.52 23 ARG B CA 1
ATOM 5350 C C . ARG B 1 23 ? -31.781 28.125 32.469 1 26.52 23 ARG B C 1
ATOM 5352 O O . ARG B 1 23 ? -32.156 27.125 33.062 1 26.52 23 ARG B O 1
ATOM 5359 N N . GLU B 1 24 ? -32.531 28.344 31.359 1 27.44 24 GLU B N 1
ATOM 5360 C CA . GLU B 1 24 ? -32.625 27.125 30.547 1 27.44 24 GLU B CA 1
ATOM 5361 C C . GLU B 1 24 ? -31.391 26.266 30.688 1 27.44 24 GLU B C 1
ATOM 5363 O O . GLU B 1 24 ? -30.281 26.734 30.438 1 27.44 24 GLU B O 1
ATOM 5368 N N . LYS B 1 25 ? -31.5 25.297 31.656 1 29.36 25 LYS B N 1
ATOM 5369 C CA . LYS B 1 25 ? -30.547 24.203 31.812 1 29.36 25 LYS B CA 1
ATOM 5370 C C . LYS B 1 25 ? -29.984 23.781 30.453 1 29.36 25 LYS B C 1
ATOM 5372 O O . LYS B 1 25 ? -30.734 23.562 29.5 1 29.36 25 LYS B O 1
ATOM 5377 N N . LEU B 1 26 ? -28.875 24.219 30.234 1 29.06 26 LEU B N 1
ATOM 5378 C CA . LEU B 1 26 ? -28.172 23.578 29.109 1 29.06 26 LEU B CA 1
ATOM 5379 C C . LEU B 1 26 ? -28.594 22.125 28.969 1 29.06 26 LEU B C 1
ATOM 5381 O O . LEU B 1 26 ? -28.625 21.391 29.953 1 29.06 26 LEU B O 1
ATOM 5385 N N . PRO B 1 27 ? -29.609 21.875 28.094 1 29.52 27 PRO B N 1
ATOM 5386 C CA . PRO B 1 27 ? -29.859 20.438 28.062 1 29.52 27 PRO B CA 1
ATOM 5387 C C . PRO B 1 27 ? -28.641 19.609 28.469 1 29.52 27 PRO B C 1
ATOM 5389 O O . PRO B 1 27 ? -27.516 19.969 28.141 1 29.52 27 PRO B O 1
ATOM 5392 N N . LYS B 1 28 ? -28.75 19.016 29.547 1 31.3 28 LYS B N 1
ATOM 5393 C CA . LYS B 1 28 ? -27.797 17.984 29.984 1 31.3 28 LYS B CA 1
ATOM 5394 C C . LYS B 1 28 ? -27.188 17.281 28.781 1 31.3 28 LYS B C 1
ATOM 5396 O O . LYS B 1 28 ? -27.906 16.734 27.938 1 31.3 28 LYS B O 1
ATOM 5401 N N . ASP B 1 29 ? -26.109 17.766 28.359 1 32.59 29 ASP B N 1
ATOM 5402 C CA . ASP B 1 29 ? -25.188 17.047 27.484 1 32.59 29 ASP B CA 1
ATOM 5403 C C . ASP B 1 29 ? -25.234 15.539 27.766 1 32.59 29 ASP B C 1
ATOM 5405 O O . ASP B 1 29 ? -24.344 14.797 27.375 1 32.59 29 ASP B O 1
ATOM 5409 N N . ASN B 1 30 ? -26.094 15.141 28.797 1 33.78 30 ASN B N 1
ATOM 5410 C CA . ASN B 1 30 ? -26.203 13.719 29.094 1 33.78 30 ASN B CA 1
ATOM 5411 C C . ASN B 1 30 ? -26.609 12.914 27.859 1 33.78 30 ASN B C 1
ATOM 5413 O O . ASN B 1 30 ? -26.453 11.695 27.844 1 33.78 30 ASN B O 1
ATOM 5417 N N . ASP B 1 31 ? -27.531 13.453 27.109 1 35.97 31 ASP B N 1
ATOM 5418 C CA . ASP B 1 31 ? -28.047 12.656 26 1 35.97 31 ASP B CA 1
ATOM 5419 C C . ASP B 1 31 ? -26.953 12.367 24.969 1 35.97 31 ASP B C 1
ATOM 5421 O O . ASP B 1 31 ? -27.188 11.625 24.016 1 35.97 31 ASP B O 1
ATOM 5425 N N . THR B 1 32 ? -25.953 13.156 25.062 1 37.22 32 THR B N 1
ATOM 5426 C CA . THR B 1 32 ? -24.844 12.891 24.156 1 37.22 32 THR B CA 1
ATOM 5427 C C . THR B 1 32 ? -24.047 11.672 24.609 1 37.22 32 THR B C 1
ATOM 5429 O O . THR B 1 32 ? -23.266 11.117 23.844 1 37.22 32 THR B O 1
ATOM 5432 N N . ASN B 1 33 ? -24.156 11.359 25.875 1 39.31 33 ASN B N 1
ATOM 5433 C CA . ASN B 1 33 ? -23.438 10.211 26.422 1 39.31 33 ASN B CA 1
ATOM 5434 C C . ASN B 1 33 ? -24.031 8.891 25.906 1 39.31 33 ASN B C 1
ATOM 5436 O O . ASN B 1 33 ? -23.297 7.93 25.672 1 39.31 33 ASN B O 1
ATOM 5440 N N . GLY B 1 34 ? -25.391 8.727 26.047 1 43 34 GLY B N 1
ATOM 5441 C CA . GLY B 1 34 ? -26.094 7.527 25.625 1 43 34 GLY B CA 1
ATOM 5442 C C . GLY B 1 34 ? -25.922 7.223 24.156 1 43 34 GLY B C 1
ATOM 5443 O O . GLY B 1 34 ? -26.141 6.086 23.719 1 43 34 GLY B O 1
ATOM 5444 N N . ARG B 1 35 ? -25.953 8.258 23.453 1 47.66 35 ARG B N 1
ATOM 5445 C CA . ARG B 1 35 ? -25.906 8.227 21.984 1 47.66 35 ARG B CA 1
ATOM 5446 C C . ARG B 1 35 ? -24.578 7.672 21.5 1 47.66 35 ARG B C 1
ATOM 5448 O O . ARG B 1 35 ? -24.516 7.008 20.453 1 47.66 35 ARG B O 1
ATOM 5455 N N . LYS B 1 36 ? -23.562 7.91 22.312 1 50.59 36 LYS B N 1
ATOM 5456 C CA . LYS B 1 36 ? -22.172 7.68 21.938 1 50.59 36 LYS B CA 1
ATOM 5457 C C . LYS B 1 36 ? -21.812 6.207 22.062 1 50.59 36 LYS B C 1
ATOM 5459 O O . LYS B 1 36 ? -21.031 5.684 21.25 1 50.59 36 LYS B O 1
ATOM 5464 N N . SER B 1 37 ? -22.609 5.379 23.078 1 57.25 37 SER B N 1
ATOM 5465 C CA . SER B 1 37 ? -22.406 3.961 23.359 1 57.25 37 SER B CA 1
ATOM 5466 C C . SER B 1 37 ? -22.984 3.094 22.25 1 57.25 37 SER B C 1
ATOM 5468 O O . SER B 1 37 ? -22.625 1.923 22.109 1 57.25 37 SER B O 1
ATOM 5470 N N . TRP B 1 38 ? -23.719 3.762 21.438 1 66.94 38 TRP B N 1
ATOM 5471 C CA . TRP B 1 38 ? -24.375 2.904 20.453 1 66.94 38 TRP B CA 1
ATOM 5472 C C . TRP B 1 38 ? -23.828 3.162 19.062 1 66.94 38 TRP B C 1
ATOM 5474 O O . TRP B 1 38 ? -24.547 3.014 18.062 1 66.94 38 TRP B O 1
ATOM 5484 N N . TRP B 1 39 ? -22.578 3.572 19.062 1 68.56 39 TRP B N 1
ATOM 5485 C CA . TRP B 1 39 ? -21.953 3.877 17.766 1 68.56 39 TRP B CA 1
ATOM 5486 C C . TRP B 1 39 ? -21.906 2.639 16.891 1 68.56 39 TRP B C 1
ATOM 5488 O O . TRP B 1 39 ? -22.125 2.725 15.672 1 68.56 39 TRP B O 1
ATOM 5498 N N . PHE B 1 40 ? -21.703 1.562 17.516 1 72.69 40 PHE B N 1
ATOM 5499 C CA . PHE B 1 40 ? -21.594 0.332 16.75 1 72.69 40 PHE B CA 1
ATOM 5500 C C . PHE B 1 40 ? -22.906 0.014 16.047 1 72.69 40 PHE B C 1
ATOM 5502 O O . PHE B 1 40 ? -22.922 -0.316 14.852 1 72.69 40 PHE B O 1
ATOM 5509 N N . LEU B 1 41 ? -23.969 0.316 16.766 1 74.19 41 LEU B N 1
ATOM 5510 C CA . LEU B 1 41 ? -25.266 -0.046 16.219 1 74.19 41 LEU B CA 1
ATOM 5511 C C . LEU B 1 41 ? -25.734 0.994 15.211 1 74.19 41 LEU B C 1
ATOM 5513 O O . LEU B 1 41 ? -26.406 0.656 14.242 1 74.19 41 LEU B O 1
ATOM 5517 N N . SER B 1 42 ? -25.266 2.172 15.414 1 73.69 42 SER B N 1
ATOM 5518 C CA . SER B 1 42 ? -25.828 3.242 14.602 1 73.69 42 SER B CA 1
ATOM 5519 C C . SER B 1 42 ? -25 3.482 13.344 1 73.69 42 SER B C 1
ATOM 5521 O O . SER B 1 42 ? -25.531 3.873 12.305 1 73.69 42 SER B O 1
ATOM 5523 N N . THR B 1 43 ? -23.688 3.176 13.422 1 74.75 43 THR B N 1
ATOM 5524 C CA . THR B 1 43 ? -22.859 3.559 12.281 1 74.75 43 THR B CA 1
ATOM 5525 C C . THR B 1 43 ? -22.094 2.352 11.734 1 74.75 43 THR B C 1
ATOM 5527 O O . THR B 1 43 ? -22.109 2.105 10.531 1 74.75 43 THR B O 1
ATOM 5530 N N . ALA B 1 44 ? -21.578 1.513 12.555 1 77 44 ALA B N 1
ATOM 5531 C CA . ALA B 1 44 ? -20.734 0.404 12.102 1 77 44 ALA B CA 1
ATOM 5532 C C . ALA B 1 44 ? -21.578 -0.666 11.406 1 77 44 ALA B C 1
ATOM 5534 O O . ALA B 1 44 ? -21.203 -1.173 10.352 1 77 44 ALA B O 1
ATOM 5535 N N . PHE B 1 45 ? -22.719 -0.964 11.977 1 83.88 45 PHE B N 1
ATOM 5536 C CA . PHE B 1 45 ? -23.562 -2.037 11.453 1 83.88 45 PHE B CA 1
ATOM 5537 C C . PHE B 1 45 ? -24.109 -1.664 10.078 1 83.88 45 PHE B C 1
ATOM 5539 O O . PHE B 1 45 ? -24.031 -2.449 9.133 1 83.88 45 PHE B O 1
ATOM 5546 N N . PRO B 1 46 ? -24.594 -0.49 9.945 1 82.06 46 PRO B N 1
ATOM 5547 C CA . PRO B 1 46 ? -25.078 -0.113 8.617 1 82.06 46 PRO B CA 1
ATOM 5548 C C . PRO B 1 46 ? -23.969 -0.036 7.582 1 82.06 46 PRO B C 1
ATOM 5550 O O . PRO B 1 46 ? -24.188 -0.329 6.402 1 82.06 46 PRO B O 1
ATOM 5553 N N . MET B 1 47 ? -22.875 0.319 8.031 1 80.62 47 MET B N 1
ATOM 5554 C CA . MET B 1 47 ? -21.75 0.392 7.105 1 80.62 47 MET B CA 1
ATOM 5555 C C . MET B 1 47 ? -21.344 -1 6.625 1 80.62 47 MET B C 1
ATOM 5557 O O . MET B 1 47 ? -21.109 -1.204 5.434 1 80.62 47 MET B O 1
ATOM 5561 N N . ILE B 1 48 ? -21.25 -1.889 7.48 1 85.12 48 ILE B N 1
ATOM 5562 C CA . ILE B 1 48 ? -20.906 -3.264 7.137 1 85.12 48 ILE B CA 1
ATOM 5563 C C . ILE B 1 48 ? -21.984 -3.855 6.234 1 85.12 48 ILE B C 1
ATOM 5565 O O . ILE B 1 48 ? -21.688 -4.48 5.215 1 85.12 48 ILE B O 1
ATOM 5569 N N . ALA B 1 49 ? -23.141 -3.562 6.586 1 86.12 49 ALA B N 1
ATOM 5570 C CA . ALA B 1 49 ? -24.266 -4.074 5.801 1 86.12 49 ALA B CA 1
ATOM 5571 C C . ALA B 1 49 ? -24.297 -3.439 4.414 1 86.12 49 ALA B C 1
ATOM 5573 O O . ALA B 1 49 ? -24.625 -4.102 3.428 1 86.12 49 ALA B O 1
ATOM 5574 N N . GLY B 1 50 ? -23.969 -2.217 4.371 1 83.19 50 GLY B N 1
ATOM 5575 C CA . GLY B 1 50 ? -23.953 -1.524 3.092 1 83.19 50 GLY B CA 1
ATOM 5576 C C . GLY B 1 50 ? -22.875 -2.016 2.154 1 83.19 50 GLY B C 1
ATOM 5577 O O . GLY B 1 50 ? -23.031 -1.98 0.934 1 83.19 50 GLY B O 1
ATOM 5578 N N . THR B 1 51 ? -21.797 -2.486 2.707 1 84.94 51 THR B N 1
ATOM 5579 C CA . THR B 1 51 ? -20.688 -2.971 1.891 1 84.94 51 THR B CA 1
ATOM 5580 C C . THR B 1 51 ? -20.891 -4.441 1.536 1 84.94 51 THR B C 1
ATOM 5582 O O . THR B 1 51 ? -20.562 -4.867 0.428 1 84.94 51 THR B O 1
ATOM 5585 N N . LEU B 1 52 ? -21.469 -5.207 2.406 1 90.5 52 LEU B N 1
ATOM 5586 C CA . LEU B 1 52 ? -21.578 -6.645 2.186 1 90.5 52 LEU B CA 1
ATOM 5587 C C . LEU B 1 52 ? -22.891 -6.984 1.489 1 90.5 52 LEU B C 1
ATOM 5589 O O . LEU B 1 52 ? -23.047 -8.07 0.931 1 90.5 52 LEU B O 1
ATOM 5593 N N . GLY B 1 53 ? -23.844 -6.117 1.501 1 91.12 53 GLY B N 1
ATOM 5594 C CA . GLY B 1 53 ? -25.094 -6.34 0.787 1 91.12 53 GLY B CA 1
ATOM 5595 C C . GLY B 1 53 ? -24.891 -6.59 -0.696 1 91.12 53 GLY B C 1
ATOM 5596 O O . GLY B 1 53 ? -25.312 -7.629 -1.218 1 91.12 53 GLY B O 1
ATOM 5597 N N . PRO B 1 54 ? -24.219 -5.703 -1.316 1 91.75 54 PRO B N 1
ATOM 5598 C CA . PRO B 1 54 ? -23.938 -5.91 -2.74 1 91.75 54 PRO B CA 1
ATOM 5599 C C . PRO B 1 54 ? -23.125 -7.172 -3.006 1 91.75 54 PRO B C 1
ATOM 5601 O O . PRO B 1 54 ? -23.25 -7.781 -4.07 1 91.75 54 PRO B O 1
ATOM 5604 N N . VAL B 1 55 ? -22.281 -7.574 -2.07 1 95.19 55 VAL B N 1
ATOM 5605 C CA . VAL B 1 55 ? -21.516 -8.805 -2.219 1 95.19 55 VAL B CA 1
ATOM 5606 C C . VAL B 1 55 ? -22.453 -10.008 -2.244 1 95.19 55 VAL B C 1
ATOM 5608 O O . VAL B 1 55 ? -22.281 -10.922 -3.045 1 95.19 55 VAL B O 1
ATOM 5611 N N . ALA B 1 56 ? -23.438 -9.938 -1.418 1 96.06 56 ALA B N 1
ATOM 5612 C CA . ALA B 1 56 ? -24.438 -11.008 -1.397 1 96.06 56 ALA B CA 1
ATOM 5613 C C . ALA B 1 56 ? -25.172 -11.102 -2.73 1 96.06 56 ALA B C 1
ATOM 5615 O O . ALA B 1 56 ? -25.391 -12.203 -3.248 1 96.06 56 ALA B O 1
ATOM 5616 N N . SER B 1 57 ? -25.5 -10.016 -3.268 1 95.44 57 SER B N 1
ATOM 5617 C CA . SER B 1 57 ? -26.172 -10 -4.566 1 95.44 57 SER B CA 1
ATOM 5618 C C . SER B 1 57 ? -25.25 -10.508 -5.668 1 95.44 57 SER B C 1
ATOM 5620 O O . SER B 1 57 ? -25.688 -11.195 -6.59 1 95.44 57 SER B O 1
ATOM 5622 N N . ALA B 1 58 ? -24.016 -10.133 -5.559 1 96.56 58 ALA B N 1
ATOM 5623 C CA . ALA B 1 58 ? -23.031 -10.633 -6.531 1 96.56 58 ALA B CA 1
ATOM 5624 C C . ALA B 1 58 ? -22.922 -12.148 -6.473 1 96.56 58 ALA B C 1
ATOM 5626 O O . ALA B 1 58 ? -22.875 -12.82 -7.508 1 96.56 58 ALA B O 1
ATOM 5627 N N . PHE B 1 59 ? -22.906 -12.68 -5.281 1 97.62 59 PHE B N 1
ATOM 5628 C CA . PHE B 1 59 ? -22.828 -14.125 -5.113 1 97.62 59 PHE B CA 1
ATOM 5629 C C . PHE B 1 59 ? -24.109 -14.797 -5.605 1 97.62 59 PHE B C 1
ATOM 5631 O O . PHE B 1 59 ? -24.078 -15.914 -6.129 1 97.62 59 PHE B O 1
ATOM 5638 N N . SER B 1 60 ? -25.188 -14.086 -5.457 1 96.44 60 SER B N 1
ATOM 5639 C CA . SER B 1 60 ? -26.453 -14.602 -5.988 1 96.44 60 SER B CA 1
ATOM 5640 C C . SER B 1 60 ? -26.438 -14.648 -7.512 1 96.44 60 SER B C 1
ATOM 5642 O O . SER B 1 60 ? -26.969 -15.578 -8.117 1 96.44 60 SER B O 1
ATOM 5644 N N . ILE B 1 61 ? -25.859 -13.703 -8.078 1 96.69 61 ILE B N 1
ATOM 5645 C CA . ILE B 1 61 ? -25.703 -13.695 -9.531 1 96.69 61 ILE B CA 1
ATOM 5646 C C . ILE B 1 61 ? -24.828 -14.867 -9.961 1 96.69 61 ILE B C 1
ATOM 5648 O O . ILE B 1 61 ? -25.141 -15.555 -10.93 1 96.69 61 ILE B O 1
ATOM 5652 N N . CYS B 1 62 ? -23.75 -15.148 -9.219 1 97.44 62 CYS B N 1
ATOM 5653 C CA . CYS B 1 62 ? -22.859 -16.266 -9.516 1 97.44 62 CYS B CA 1
ATOM 5654 C C . CYS B 1 62 ? -23.594 -17.594 -9.359 1 97.44 62 CYS B C 1
ATOM 5656 O O . CYS B 1 62 ? -23.328 -18.531 -10.109 1 97.44 62 CYS B O 1
ATOM 5658 N N . SER B 1 63 ? -24.484 -17.656 -8.406 1 96.69 63 SER B N 1
ATOM 5659 C CA . SER B 1 63 ? -25.25 -18.875 -8.188 1 96.69 63 SER B CA 1
ATOM 5660 C C . SER B 1 63 ? -26.219 -19.141 -9.344 1 96.69 63 SER B C 1
ATOM 5662 O O . SER B 1 63 ? -26.453 -20.297 -9.711 1 96.69 63 SER B O 1
ATOM 5664 N N . LEU B 1 64 ? -26.719 -18.125 -9.914 1 95.44 64 LEU B N 1
ATOM 5665 C CA . LEU B 1 64 ? -27.688 -18.234 -10.992 1 95.44 64 LEU B CA 1
ATOM 5666 C C . LEU B 1 64 ? -26.984 -18.469 -12.328 1 95.44 64 LEU B C 1
ATOM 5668 O O . LEU B 1 64 ? -27.609 -18.984 -13.273 1 95.44 64 LEU B O 1
ATOM 5672 N N . ALA B 1 65 ? -25.719 -18.25 -12.438 1 94.88 65 ALA B N 1
ATOM 5673 C CA . ALA B 1 65 ? -24.984 -18.25 -13.703 1 94.88 65 ALA B CA 1
ATOM 5674 C C . ALA B 1 65 ? -24.766 -19.672 -14.203 1 94.88 65 ALA B C 1
ATOM 5676 O O . ALA B 1 65 ? -24.672 -19.906 -15.414 1 94.88 65 ALA B O 1
ATOM 5677 N N . GLU B 1 66 ? -24.672 -20.641 -13.328 1 95.25 66 GLU B N 1
ATOM 5678 C CA . GLU B 1 66 ? -24.422 -22.031 -13.68 1 95.25 66 GLU B CA 1
ATOM 5679 C C . GLU B 1 66 ? -25.312 -22.969 -12.875 1 95.25 66 GLU B C 1
ATOM 5681 O O . GLU B 1 66 ? -25.859 -22.578 -11.836 1 95.25 66 GLU B O 1
ATOM 5686 N N . PRO B 1 67 ? -25.453 -24.188 -13.414 1 94.25 67 PRO B N 1
ATOM 5687 C CA . PRO B 1 67 ? -26.266 -25.141 -12.672 1 94.25 67 PRO B CA 1
ATOM 5688 C C . PRO B 1 67 ? -25.625 -25.578 -11.352 1 94.25 67 PRO B C 1
ATOM 5690 O O . PRO B 1 67 ? -24.406 -25.516 -11.203 1 94.25 67 PRO B O 1
ATOM 5693 N N . TRP B 1 68 ? -26.422 -26.047 -10.453 1 93.75 68 TRP B N 1
ATOM 5694 C CA . TRP B 1 68 ? -25.984 -26.328 -9.094 1 93.75 68 TRP B CA 1
ATOM 5695 C C . TRP B 1 68 ? -25.344 -27.703 -9 1 93.75 68 TRP B C 1
ATOM 5697 O O . TRP B 1 68 ? -24.641 -28 -8.031 1 93.75 68 TRP B O 1
ATOM 5707 N N . ARG B 1 69 ? -25.562 -28.516 -10.016 1 91.06 69 ARG B N 1
ATOM 5708 C CA . ARG B 1 69 ? -25.094 -29.906 -9.93 1 91.06 69 ARG B CA 1
ATOM 5709 C C . ARG B 1 69 ? -24.219 -30.266 -11.125 1 91.06 69 ARG B C 1
ATOM 5711 O O . ARG B 1 69 ? -24.406 -29.734 -12.219 1 91.06 69 ARG B O 1
ATOM 5718 N N . GLN B 1 70 ? -23.281 -31.109 -10.742 1 90.81 70 GLN B N 1
ATOM 5719 C CA . GLN B 1 70 ? -22.391 -31.656 -11.773 1 90.81 70 GLN B CA 1
ATOM 5720 C C . GLN B 1 70 ? -22.219 -33.156 -11.609 1 90.81 70 GLN B C 1
ATOM 5722 O O . GLN B 1 70 ? -22.344 -33.688 -10.5 1 90.81 70 GLN B O 1
ATOM 5727 N N . SER B 1 71 ? -22 -33.812 -12.734 1 88.75 71 SER B N 1
ATOM 5728 C CA . SER B 1 71 ? -21.719 -35.25 -12.703 1 88.75 71 SER B CA 1
ATOM 5729 C C . SER B 1 71 ? -20.234 -35.531 -12.867 1 88.75 71 SER B C 1
ATOM 5731 O O . SER B 1 71 ? -19.594 -35 -13.773 1 88.75 71 SER B O 1
ATOM 5733 N N . LEU B 1 72 ? -19.688 -36.125 -11.867 1 86.75 72 LEU B N 1
ATOM 5734 C CA . LEU B 1 72 ? -18.281 -36.469 -11.891 1 86.75 72 LEU B CA 1
ATOM 5735 C C . LEU B 1 72 ? -18.078 -37.969 -11.922 1 86.75 72 LEU B C 1
ATOM 5737 O O . LEU B 1 72 ? -18.703 -38.688 -11.148 1 86.75 72 LEU B O 1
ATOM 5741 N N . VAL B 1 73 ? -17.234 -38.406 -12.938 1 83.81 73 VAL B N 1
ATOM 5742 C CA . VAL B 1 73 ? -16.859 -39.812 -12.977 1 83.81 73 VAL B CA 1
ATOM 5743 C C . VAL B 1 73 ? -15.891 -40.125 -11.836 1 83.81 73 VAL B C 1
ATOM 5745 O O . VAL B 1 73 ? -14.992 -39.344 -11.539 1 83.81 73 VAL B O 1
ATOM 5748 N N . THR B 1 74 ? -16.094 -41.125 -11.102 1 79.56 74 THR B N 1
ATOM 5749 C CA . THR B 1 74 ? -15.289 -41.469 -9.938 1 79.56 74 THR B CA 1
ATOM 5750 C C . THR B 1 74 ? -13.805 -41.562 -10.305 1 79.56 74 THR B C 1
ATOM 5752 O O . THR B 1 74 ? -13.43 -42.25 -11.25 1 79.56 74 THR B O 1
ATOM 5755 N N . GLY B 1 75 ? -12.938 -40.719 -9.633 1 75.56 75 GLY B N 1
ATOM 5756 C CA . GLY B 1 75 ? -11.492 -40.75 -9.836 1 75.56 75 GLY B CA 1
ATOM 5757 C C . GLY B 1 75 ? -11.016 -39.688 -10.82 1 75.56 75 GLY B C 1
ATOM 5758 O O . GLY B 1 75 ? -9.812 -39.469 -10.969 1 75.56 75 GLY B O 1
ATOM 5759 N N . ALA B 1 76 ? -12.031 -39.094 -11.484 1 78.81 76 ALA B N 1
ATOM 5760 C CA . ALA B 1 76 ? -11.648 -38.094 -12.492 1 78.81 76 ALA B CA 1
ATOM 5761 C C . ALA B 1 76 ? -11.383 -36.75 -11.844 1 78.81 76 ALA B C 1
ATOM 5763 O O . ALA B 1 76 ? -11.633 -36.562 -10.656 1 78.81 76 ALA B O 1
ATOM 5764 N N . ASP B 1 77 ? -10.648 -35.938 -12.633 1 82.88 77 ASP B N 1
ATOM 5765 C CA . ASP B 1 77 ? -10.352 -34.594 -12.18 1 82.88 77 ASP B CA 1
ATOM 5766 C C . ASP B 1 77 ? -11.617 -33.75 -12.156 1 82.88 77 ASP B C 1
ATOM 5768 O O . ASP B 1 77 ? -12.492 -33.875 -13.016 1 82.88 77 ASP B O 1
ATOM 5772 N N . ILE B 1 78 ? -11.789 -33.031 -11.164 1 84.88 78 ILE B N 1
ATOM 5773 C CA . ILE B 1 78 ? -12.969 -32.188 -10.93 1 84.88 78 ILE B CA 1
ATOM 5774 C C . ILE B 1 78 ? -13.195 -31.281 -12.125 1 84.88 78 ILE B C 1
ATOM 5776 O O . ILE B 1 78 ? -14.328 -30.891 -12.422 1 84.88 78 ILE B O 1
ATOM 5780 N N . GLN B 1 79 ? -12.117 -30.953 -12.836 1 80.94 79 GLN B N 1
ATOM 5781 C CA . GLN B 1 79 ? -12.234 -30.047 -13.977 1 80.94 79 GLN B CA 1
ATOM 5782 C C . GLN B 1 79 ? -12.977 -30.703 -15.133 1 80.94 79 GLN B C 1
ATOM 5784 O O . GLN B 1 79 ? -13.484 -30.031 -16.031 1 80.94 79 GLN B O 1
ATOM 5789 N N . SER B 1 80 ? -13.172 -32.031 -15.062 1 84.31 80 SER B N 1
ATOM 5790 C CA . SER B 1 80 ? -13.852 -32.781 -16.125 1 84.31 80 SER B CA 1
ATOM 5791 C C . SER B 1 80 ? -15.32 -32.969 -15.797 1 84.31 80 SER B C 1
ATOM 5793 O O . SER B 1 80 ? -16.047 -33.594 -16.578 1 84.31 80 SER B O 1
ATOM 5795 N N . ALA B 1 81 ? -15.742 -32.438 -14.742 1 89.31 81 ALA B N 1
ATOM 5796 C CA . ALA B 1 81 ? -17.141 -32.625 -14.344 1 89.31 81 ALA B CA 1
ATOM 5797 C C . ALA B 1 81 ? -18.078 -31.953 -15.344 1 89.31 81 ALA B C 1
ATOM 5799 O O . ALA B 1 81 ? -17.781 -30.859 -15.859 1 89.31 81 ALA B O 1
ATOM 5800 N N . VAL B 1 82 ? -19.172 -32.656 -15.617 1 90.38 82 VAL B N 1
ATOM 5801 C CA . VAL B 1 82 ? -20.141 -32.156 -16.594 1 90.38 82 VAL B CA 1
ATOM 5802 C C . VAL B 1 82 ? -21.359 -31.609 -15.867 1 90.38 82 VAL B C 1
ATOM 5804 O O . VAL B 1 82 ? -21.844 -32.188 -14.906 1 90.38 82 VAL B O 1
ATOM 5807 N N . ASP B 1 83 ? -21.922 -30.531 -16.328 1 91.56 83 ASP B N 1
ATOM 5808 C CA . ASP B 1 83 ? -23.031 -29.828 -15.695 1 91.56 83 ASP B CA 1
ATOM 5809 C C . ASP B 1 83 ? -24.344 -30.578 -15.922 1 91.56 83 ASP B C 1
ATOM 5811 O O . ASP B 1 83 ? -24.594 -31.094 -17.016 1 91.56 83 ASP B O 1
ATOM 5815 N N . ILE B 1 84 ? -25.125 -30.688 -14.867 1 89.81 84 ILE B N 1
ATOM 5816 C CA . ILE B 1 84 ? -26.484 -31.203 -14.938 1 89.81 84 ILE B CA 1
ATOM 5817 C C . ILE B 1 84 ? -27.484 -30.047 -14.922 1 89.81 84 ILE B C 1
ATOM 5819 O O . ILE B 1 84 ? -27.516 -29.266 -13.961 1 89.81 84 ILE B O 1
ATOM 5823 N N . PRO B 1 85 ? -28.234 -29.891 -15.914 1 91.12 85 PRO B N 1
ATOM 5824 C CA . PRO B 1 85 ? -29.156 -28.766 -15.961 1 91.12 85 PRO B CA 1
ATOM 5825 C C . PRO B 1 85 ? -30.172 -28.766 -14.82 1 91.12 85 PRO B C 1
ATOM 5827 O O . PRO B 1 85 ? -30.625 -29.844 -14.414 1 91.12 85 PRO B O 1
ATOM 5830 N N . ASP B 1 86 ? -30.391 -27.594 -14.281 1 90.88 86 ASP B N 1
ATOM 5831 C CA . ASP B 1 86 ? -31.344 -27.438 -13.195 1 90.88 86 ASP B CA 1
ATOM 5832 C C . ASP B 1 86 ? -32.781 -27.359 -13.727 1 90.88 86 ASP B C 1
ATOM 5834 O O . ASP B 1 86 ? -33 -26.891 -14.852 1 90.88 86 ASP B O 1
ATOM 5838 N N . PRO B 1 87 ? -33.688 -27.828 -12.906 1 90.19 87 PRO B N 1
ATOM 5839 C CA . PRO B 1 87 ? -35.094 -27.688 -13.312 1 90.19 87 PRO B CA 1
ATOM 5840 C C . PRO B 1 87 ? -35.5 -26.219 -13.453 1 90.19 87 PRO B C 1
ATOM 5842 O O . PRO B 1 87 ? -34.969 -25.359 -12.758 1 90.19 87 PRO B O 1
ATOM 5845 N N . SER B 1 88 ? -36.469 -25.922 -14.273 1 92.69 88 SER B N 1
ATOM 5846 C CA . SER B 1 88 ? -36.875 -24.547 -14.594 1 92.69 88 SER B CA 1
ATOM 5847 C C . SER B 1 88 ? -37.438 -23.844 -13.375 1 92.69 88 SER B C 1
ATOM 5849 O O . SER B 1 88 ? -37.25 -22.641 -13.211 1 92.69 88 SER B O 1
ATOM 5851 N N . TRP B 1 89 ? -38.156 -24.578 -12.547 1 91.56 89 TRP B N 1
ATOM 5852 C CA . TRP B 1 89 ? -38.75 -23.938 -11.383 1 91.56 89 TRP B CA 1
ATOM 5853 C C . TRP B 1 89 ? -37.656 -23.406 -10.445 1 91.56 89 TRP B C 1
ATOM 5855 O O . TRP B 1 89 ? -37.812 -22.344 -9.836 1 91.56 89 TRP B O 1
ATOM 5865 N N . LEU B 1 90 ? -36.625 -24.078 -10.32 1 91.69 90 LEU B N 1
ATOM 5866 C CA . LEU B 1 90 ? -35.5 -23.656 -9.469 1 91.69 90 LEU B CA 1
ATOM 5867 C C . LEU B 1 90 ? -34.875 -22.375 -10 1 91.69 90 LEU B C 1
ATOM 5869 O O . LEU B 1 90 ? -34.594 -21.453 -9.234 1 91.69 90 LEU B O 1
ATOM 5873 N N . VAL B 1 91 ? -34.719 -22.281 -11.281 1 93.75 91 VAL B N 1
ATOM 5874 C CA . VAL B 1 91 ? -34.094 -21.125 -11.922 1 93.75 91 VAL B CA 1
ATOM 5875 C C . VAL B 1 91 ? -35 -19.906 -11.766 1 93.75 91 VAL B C 1
ATOM 5877 O O . VAL B 1 91 ? -34.5 -18.797 -11.492 1 93.75 91 VAL B O 1
ATOM 5880 N N . VAL B 1 92 ? -36.281 -20.109 -11.852 1 94.88 92 VAL B N 1
ATOM 5881 C CA . VAL B 1 92 ? -37.219 -19 -11.758 1 94.88 92 VAL B CA 1
ATOM 5882 C C . VAL B 1 92 ? -37.25 -18.453 -10.328 1 94.88 92 VAL B C 1
ATOM 5884 O O . VAL B 1 92 ? -37.188 -17.25 -10.125 1 94.88 92 VAL B O 1
ATOM 5887 N N . ILE B 1 93 ? -37.281 -19.328 -9.352 1 94.25 93 ILE B N 1
ATOM 5888 C CA . ILE B 1 93 ? -37.344 -18.891 -7.961 1 94.25 93 ILE B CA 1
ATOM 5889 C C . ILE B 1 93 ? -36.031 -18.203 -7.602 1 94.25 93 ILE B C 1
ATOM 5891 O O . ILE B 1 93 ? -36 -17.219 -6.859 1 94.25 93 ILE B O 1
ATOM 5895 N N . GLU B 1 94 ? -34.969 -18.719 -8.102 1 94.81 94 GLU B N 1
ATOM 5896 C CA . GLU B 1 94 ? -33.688 -18.109 -7.867 1 94.81 94 GLU B CA 1
ATOM 5897 C C . GLU B 1 94 ? -33.625 -16.703 -8.461 1 94.81 94 GLU B C 1
ATOM 5899 O O . GLU B 1 94 ? -33.094 -15.781 -7.844 1 94.81 94 GLU B O 1
ATOM 5904 N N . ALA B 1 95 ? -34.188 -16.547 -9.602 1 95.75 95 ALA B N 1
ATOM 5905 C CA . ALA B 1 95 ? -34.219 -15.242 -10.25 1 95.75 95 ALA B CA 1
ATOM 5906 C C . ALA B 1 95 ? -35.062 -14.25 -9.469 1 95.75 95 ALA B C 1
ATOM 5908 O O . ALA B 1 95 ? -34.719 -13.078 -9.32 1 95.75 95 ALA B O 1
ATOM 5909 N N . ILE B 1 96 ? -36.125 -14.719 -8.977 1 94.88 96 ILE B N 1
ATOM 5910 C CA . ILE B 1 96 ? -37 -13.859 -8.211 1 94.88 96 ILE B CA 1
ATOM 5911 C C . ILE B 1 96 ? -36.312 -13.422 -6.914 1 94.88 96 ILE B C 1
ATOM 5913 O O . ILE B 1 96 ? -36.375 -12.25 -6.539 1 94.88 96 ILE B O 1
ATOM 5917 N N . GLN B 1 97 ? -35.75 -14.398 -6.254 1 94.25 97 GLN B N 1
ATOM 5918 C CA . GLN B 1 97 ? -35.094 -14.047 -5.004 1 94.25 97 GLN B CA 1
ATOM 5919 C C . GLN B 1 97 ? -33.938 -13.086 -5.246 1 94.25 97 GLN B C 1
ATOM 5921 O O . GLN B 1 97 ? -33.688 -12.211 -4.422 1 94.25 97 GLN B O 1
ATOM 5926 N N . LEU B 1 98 ? -33.188 -13.227 -6.344 1 94.56 98 LEU B N 1
ATOM 5927 C CA . LEU B 1 98 ? -32.125 -12.289 -6.703 1 94.56 98 LEU B CA 1
ATOM 5928 C C . LEU B 1 98 ? -32.688 -10.891 -6.914 1 94.56 98 LEU B C 1
ATOM 5930 O O . LEU B 1 98 ? -32.125 -9.906 -6.453 1 94.56 98 LEU B O 1
ATOM 5934 N N . LEU B 1 99 ? -33.844 -10.836 -7.559 1 95.06 99 LEU B N 1
ATOM 5935 C CA . LEU B 1 99 ? -34.5 -9.547 -7.797 1 95.06 99 LEU B CA 1
ATOM 5936 C C . LEU B 1 99 ? -34.875 -8.883 -6.48 1 95.06 99 LEU B C 1
ATOM 5938 O O . LEU B 1 99 ? -34.688 -7.676 -6.309 1 95.06 99 LEU B O 1
ATOM 5942 N N . ILE B 1 100 ? -35.344 -9.656 -5.598 1 94.94 100 ILE B N 1
ATOM 5943 C CA . ILE B 1 100 ? -35.719 -9.141 -4.289 1 94.94 100 ILE B CA 1
ATOM 5944 C C . ILE B 1 100 ? -34.5 -8.625 -3.562 1 94.94 100 ILE B C 1
ATOM 5946 O O . ILE B 1 100 ? -34.531 -7.562 -2.93 1 94.94 100 ILE B O 1
ATOM 5950 N N . GLY B 1 101 ? -33.438 -9.375 -3.66 1 93.12 101 GLY B N 1
ATOM 5951 C CA . GLY B 1 101 ? -32.188 -8.938 -3.049 1 93.12 101 GLY B CA 1
ATOM 5952 C C . GLY B 1 101 ? -31.672 -7.645 -3.627 1 93.12 101 GLY B C 1
ATOM 5953 O O . GLY B 1 101 ? -31.203 -6.773 -2.889 1 93.12 101 GLY B O 1
ATOM 5954 N N . ILE B 1 102 ? -31.766 -7.457 -4.855 1 93.12 102 ILE B N 1
ATOM 5955 C CA . ILE B 1 102 ? -31.266 -6.266 -5.535 1 93.12 102 ILE B CA 1
ATOM 5956 C C . ILE B 1 102 ? -32.156 -5.066 -5.168 1 93.12 102 ILE B C 1
ATOM 5958 O O . ILE B 1 102 ? -31.625 -3.963 -4.949 1 93.12 102 ILE B O 1
ATOM 5962 N N . ILE B 1 103 ? -33.406 -5.266 -5.059 1 92.62 103 ILE B N 1
ATOM 5963 C CA . ILE B 1 103 ? -34.312 -4.203 -4.664 1 92.62 103 ILE B CA 1
ATOM 5964 C C . ILE B 1 103 ? -34 -3.758 -3.236 1 92.62 103 ILE B C 1
ATOM 5966 O O . ILE B 1 103 ? -34 -2.561 -2.941 1 92.62 103 ILE B O 1
ATOM 5970 N N . ALA B 1 104 ? -33.812 -4.742 -2.426 1 93.25 104 ALA B N 1
ATOM 5971 C CA . ALA B 1 104 ? -33.438 -4.418 -1.048 1 93.25 104 ALA B CA 1
ATOM 5972 C C . ALA B 1 104 ? -32.156 -3.59 -0.995 1 93.25 104 ALA B C 1
ATOM 5974 O O . ALA B 1 104 ? -32.062 -2.609 -0.252 1 93.25 104 ALA B O 1
ATOM 5975 N N . ASN B 1 105 ? -31.188 -3.926 -1.763 1 90.75 105 ASN B N 1
ATOM 5976 C CA . ASN B 1 105 ? -29.953 -3.168 -1.836 1 90.75 105 ASN B CA 1
ATOM 5977 C C . ASN B 1 105 ? -30.188 -1.751 -2.35 1 90.75 105 ASN B C 1
ATOM 5979 O O . ASN B 1 105 ? -29.594 -0.796 -1.845 1 90.75 105 ASN B O 1
ATOM 5983 N N . LEU B 1 106 ? -31.031 -1.622 -3.268 1 87.75 106 LEU B N 1
ATOM 5984 C CA . LEU B 1 106 ? -31.344 -0.318 -3.848 1 87.75 106 LEU B CA 1
ATOM 5985 C C . LEU B 1 106 ? -32 0.59 -2.822 1 87.75 106 LEU B C 1
ATOM 5987 O O . LEU B 1 106 ? -31.703 1.781 -2.746 1 87.75 106 LEU B O 1
ATOM 5991 N N . PHE B 1 107 ? -32.844 0.051 -2.01 1 88 107 PHE B N 1
ATOM 5992 C CA . PHE B 1 107 ? -33.5 0.847 -0.992 1 88 107 PHE B CA 1
ATOM 5993 C C . PHE B 1 107 ? -32.531 1.308 0.076 1 88 107 PHE B C 1
ATOM 5995 O O . PHE B 1 107 ? -32.625 2.422 0.593 1 88 107 PHE B O 1
ATOM 6002 N N . LEU B 1 108 ? -31.641 0.452 0.381 1 86.56 108 LEU B N 1
ATOM 6003 C CA . LEU B 1 108 ? -30.625 0.862 1.338 1 86.56 108 LEU B CA 1
ATOM 6004 C C . LEU B 1 108 ?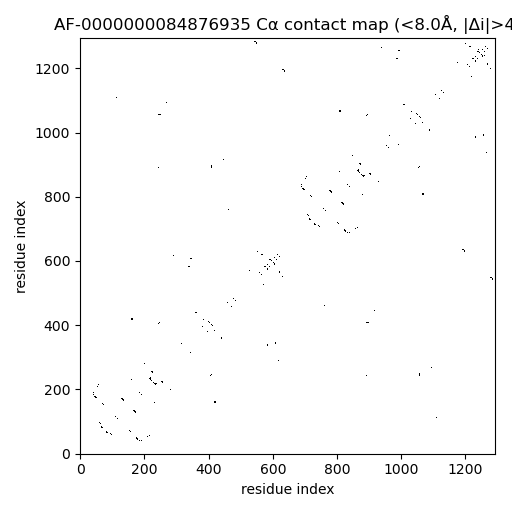 -29.781 1.992 0.771 1 86.56 108 LEU B C 1
ATOM 6006 O O . LEU B 1 108 ? -29.469 2.961 1.473 1 86.56 108 LEU B O 1
ATOM 6010 N N . LEU B 1 109 ? -29.438 1.907 -0.48 1 82.19 109 LEU B N 1
ATOM 6011 C CA . LEU B 1 109 ? -28.625 2.93 -1.129 1 82.19 109 LEU B CA 1
ATOM 6012 C C . LEU B 1 109 ? -29.375 4.25 -1.222 1 82.19 109 LEU B C 1
ATOM 6014 O O . LEU B 1 109 ? -28.797 5.32 -1.025 1 82.19 109 LEU B O 1
ATOM 6018 N N . LEU B 1 110 ? -30.625 4.168 -1.458 1 81.06 110 LEU B N 1
ATOM 6019 C CA . LEU B 1 110 ? -31.453 5.371 -1.577 1 81.06 110 LEU B CA 1
ATOM 6020 C C . LEU B 1 110 ? -31.625 6.047 -0.221 1 81.06 110 LEU B C 1
ATOM 6022 O O . LEU B 1 110 ? -31.703 7.273 -0.139 1 81.06 110 LEU B O 1
ATOM 6026 N N . HIS B 1 111 ? -31.656 5.23 0.761 1 80.56 111 HIS B N 1
ATOM 6027 C CA . HIS B 1 111 ? -31.719 5.812 2.096 1 80.56 111 HIS B CA 1
ATOM 6028 C C . HIS B 1 111 ? -30.422 6.516 2.461 1 80.56 111 HIS B C 1
ATOM 6030 O O . HIS B 1 111 ? -30.438 7.602 3.049 1 80.56 111 HIS B O 1
ATOM 6036 N N . MET B 1 112 ? -29.422 5.891 2.119 1 75.5 112 MET B N 1
ATOM 6037 C CA . MET B 1 112 ? -28.125 6.492 2.428 1 75.5 112 MET B CA 1
ATOM 6038 C C . MET B 1 112 ? -27.938 7.785 1.642 1 75.5 112 MET B C 1
ATOM 6040 O O . MET B 1 112 ? -27.219 8.68 2.088 1 75.5 112 MET B O 1
ATOM 6044 N N . ALA B 1 113 ? -28.609 7.859 0.527 1 72.75 113 ALA B N 1
ATOM 6045 C CA . ALA B 1 113 ? -28.578 9.078 -0.28 1 72.75 113 ALA B CA 1
ATOM 6046 C C . ALA B 1 113 ? -29.609 10.086 0.222 1 72.75 113 ALA B C 1
ATOM 6048 O O . ALA B 1 113 ? -29.766 11.164 -0.361 1 72.75 113 ALA B O 1
ATOM 6049 N N . ARG B 1 114 ? -30.359 9.781 1.189 1 73.75 114 ARG B N 1
ATOM 6050 C CA . ARG B 1 114 ? -31.359 10.633 1.842 1 73.75 114 ARG B CA 1
ATOM 6051 C C . ARG B 1 114 ? -32.531 10.906 0.915 1 73.75 114 ARG B C 1
ATOM 6053 O O . ARG B 1 114 ? -33.094 12.008 0.925 1 73.75 114 ARG B O 1
ATOM 6060 N N . ARG B 1 115 ? -32.844 9.938 0.139 1 75.19 115 ARG B N 1
ATOM 6061 C CA . ARG B 1 115 ? -33.969 10.078 -0.774 1 75.19 115 ARG B CA 1
ATOM 6062 C C . ARG B 1 115 ? -35.219 9.406 -0.205 1 75.19 115 ARG B C 1
ATOM 6064 O O . ARG B 1 115 ? -36.344 9.797 -0.535 1 75.19 115 ARG B O 1
ATOM 6071 N N . VAL B 1 116 ? -34.906 8.328 0.538 1 81.5 116 VAL B N 1
ATOM 6072 C CA . VAL B 1 116 ? -36 7.617 1.178 1 81.5 116 VAL B CA 1
ATOM 6073 C C . VAL B 1 116 ? -35.875 7.711 2.695 1 81.5 116 VAL B C 1
ATOM 6075 O O . VAL B 1 116 ? -34.75 7.691 3.229 1 81.5 116 VAL B O 1
ATOM 6078 N N . ARG B 1 117 ? -36.969 7.801 3.305 1 81.75 117 ARG B N 1
ATOM 6079 C CA . ARG B 1 117 ? -36.969 7.977 4.754 1 81.75 117 ARG B CA 1
ATOM 6080 C C . ARG B 1 117 ? -36.531 6.699 5.465 1 81.75 117 ARG B C 1
ATOM 6082 O O . ARG B 1 117 ? -36.688 5.602 4.922 1 81.75 117 ARG B O 1
ATOM 6089 N N . PHE B 1 118 ? -35.969 6.867 6.613 1 83.62 118 PHE B N 1
ATOM 6090 C CA . PHE B 1 118 ? -35.469 5.793 7.453 1 83.62 118 PHE B CA 1
ATOM 6091 C C . PHE B 1 118 ? -36.562 4.777 7.773 1 83.62 118 PHE B C 1
ATOM 6093 O O . PHE B 1 118 ? -36.312 3.568 7.68 1 83.62 118 PHE B O 1
ATOM 6100 N N . GLY B 1 119 ? -37.719 5.191 8.016 1 82.31 119 GLY B N 1
ATOM 6101 C CA . GLY B 1 119 ? -38.812 4.336 8.453 1 82.31 119 GLY B CA 1
ATOM 6102 C C . GLY B 1 119 ? -39.344 3.422 7.355 1 82.31 119 GLY B C 1
ATOM 6103 O O . GLY B 1 119 ? -39.938 2.375 7.637 1 82.31 119 GLY B O 1
ATOM 6104 N N . LEU B 1 120 ? -39.094 3.781 6.156 1 86.31 120 LEU B N 1
ATOM 6105 C CA . LEU B 1 120 ? -39.562 2.975 5.031 1 86.31 120 LEU B CA 1
ATOM 6106 C C . LEU B 1 120 ? -38.406 2.143 4.453 1 86.31 120 LEU B C 1
ATOM 6108 O O . LEU B 1 120 ? -38.594 0.962 4.145 1 86.31 120 LEU B O 1
ATOM 6112 N N . ALA B 1 121 ? -37.312 2.678 4.344 1 87.5 121 ALA B N 1
ATOM 6113 C CA . ALA B 1 121 ? -36.188 2.049 3.645 1 87.5 121 ALA B CA 1
ATOM 6114 C C . ALA B 1 121 ? -35.656 0.861 4.434 1 87.5 121 ALA B C 1
ATOM 6116 O O . ALA B 1 121 ? -35.406 -0.205 3.867 1 87.5 121 ALA B O 1
ATOM 6117 N N . LEU B 1 122 ? -35.469 0.935 5.691 1 90.25 122 LEU B N 1
ATOM 6118 C CA . LEU B 1 122 ? -34.812 -0.102 6.48 1 90.25 122 LEU B CA 1
ATOM 6119 C C . LEU B 1 122 ? -35.688 -1.334 6.605 1 90.25 122 LEU B C 1
ATOM 6121 O O . LEU B 1 122 ? -35.219 -2.461 6.402 1 90.25 122 LEU B O 1
ATOM 6125 N N . PRO B 1 123 ? -36.969 -1.146 6.867 1 90.81 123 PRO B N 1
ATOM 6126 C CA . PRO B 1 123 ? -37.812 -2.35 6.945 1 90.81 123 PRO B CA 1
ATOM 6127 C C . PRO B 1 123 ? -37.906 -3.084 5.609 1 90.81 123 PRO B C 1
ATOM 6129 O O . PRO B 1 123 ? -37.906 -4.316 5.578 1 90.81 123 PRO B O 1
ATOM 6132 N N . ILE B 1 124 ? -37.938 -2.402 4.559 1 92.5 124 ILE B N 1
ATOM 6133 C CA . ILE B 1 124 ? -38.031 -3.031 3.246 1 92.5 124 ILE B CA 1
ATOM 6134 C C . ILE B 1 124 ? -36.719 -3.801 2.975 1 92.5 124 ILE B C 1
ATOM 6136 O O . ILE B 1 124 ? -36.75 -4.918 2.449 1 92.5 124 ILE B O 1
ATOM 6140 N N . THR B 1 125 ? -35.594 -3.152 3.309 1 93.69 125 THR B N 1
ATOM 6141 C CA . THR B 1 125 ? -34.281 -3.805 3.117 1 93.69 125 THR B CA 1
ATOM 6142 C C . THR B 1 125 ? -34.188 -5.047 3.996 1 93.69 125 THR B C 1
ATOM 6144 O O . THR B 1 125 ? -33.75 -6.109 3.529 1 93.69 125 THR B O 1
ATOM 6147 N N . ILE B 1 126 ? -34.594 -4.973 5.23 1 95.31 126 ILE B N 1
ATOM 6148 C CA . ILE B 1 126 ? -34.5 -6.074 6.184 1 95.31 126 ILE B CA 1
ATOM 6149 C C . ILE B 1 126 ? -35.375 -7.227 5.734 1 95.31 126 ILE B C 1
ATOM 6151 O O . ILE B 1 126 ? -34.938 -8.375 5.648 1 95.31 126 ILE B O 1
ATOM 6155 N N . VAL B 1 127 ? -36.594 -6.926 5.383 1 95.06 127 VAL B N 1
ATOM 6156 C CA . VAL B 1 127 ? -37.531 -7.957 4.961 1 95.06 127 VAL B CA 1
ATOM 6157 C C . VAL B 1 127 ? -37.062 -8.555 3.633 1 95.06 127 VAL B C 1
ATOM 6159 O O . VAL B 1 127 ? -37.156 -9.773 3.428 1 95.06 127 VAL B O 1
ATOM 6162 N N . GLY B 1 128 ? -36.594 -7.695 2.775 1 95.88 128 GLY B N 1
ATOM 6163 C CA . GLY B 1 128 ? -36.094 -8.18 1.498 1 95.88 128 GLY B CA 1
ATOM 6164 C C . GLY B 1 128 ? -34.938 -9.141 1.638 1 95.88 128 GLY B C 1
ATOM 6165 O O . GLY B 1 128 ? -34.938 -10.203 1.017 1 95.88 128 GLY B O 1
ATOM 6166 N N . TRP B 1 129 ? -33.969 -8.82 2.441 1 96.44 129 TRP B N 1
ATOM 6167 C CA . TRP B 1 129 ? -32.781 -9.656 2.635 1 96.44 129 TRP B CA 1
ATOM 6168 C C . TRP B 1 129 ? -33.156 -10.945 3.361 1 96.44 129 TRP B C 1
ATOM 6170 O O . TRP B 1 129 ? -32.656 -12.023 3.021 1 96.44 129 TRP B O 1
ATOM 6180 N N . TYR B 1 130 ? -34.062 -10.891 4.34 1 96.56 130 TYR B N 1
ATOM 6181 C CA . TYR B 1 130 ? -34.5 -12.109 5.02 1 96.56 130 TYR B CA 1
ATOM 6182 C C . TYR B 1 130 ? -35.25 -13.023 4.066 1 96.56 130 TYR B C 1
ATOM 6184 O O . TYR B 1 130 ? -35.062 -14.242 4.074 1 96.56 130 TYR B O 1
ATOM 6192 N N . THR B 1 131 ? -36.062 -12.438 3.277 1 96 131 THR B N 1
ATOM 6193 C CA . THR B 1 131 ? -36.844 -13.227 2.314 1 96 131 THR B CA 1
ATOM 6194 C C . THR B 1 131 ? -35.906 -13.914 1.326 1 96 131 THR B C 1
ATOM 6196 O O . THR B 1 131 ? -36.062 -15.102 1.036 1 96 131 THR B O 1
ATOM 6199 N N . SER B 1 132 ? -34.969 -13.164 0.846 1 95.62 132 SER B N 1
ATOM 6200 C CA . SER B 1 132 ? -34 -13.742 -0.088 1 95.62 132 SER B CA 1
ATOM 6201 C C . SER B 1 132 ? -33.188 -14.852 0.572 1 95.62 132 SER B C 1
ATOM 6203 O O . SER B 1 132 ? -32.969 -15.898 -0.029 1 95.62 132 SER B O 1
ATOM 6205 N N . SER B 1 133 ? -32.812 -14.656 1.789 1 96.25 133 SER B N 1
ATOM 6206 C CA . SER B 1 133 ? -32 -15.641 2.518 1 96.25 133 SER B CA 1
ATOM 6207 C C . SER B 1 133 ? -32.812 -16.906 2.797 1 96.25 133 SER B C 1
ATOM 6209 O O . SER B 1 133 ? -32.375 -18.016 2.5 1 96.25 133 SER B O 1
ATOM 6211 N N . ILE B 1 134 ? -34 -16.797 3.268 1 95.38 134 ILE B N 1
ATOM 6212 C CA . ILE B 1 134 ? -34.844 -17.938 3.629 1 95.38 134 ILE B CA 1
ATOM 6213 C C . ILE B 1 134 ? -35.25 -18.719 2.373 1 95.38 134 ILE B C 1
ATOM 6215 O O . ILE B 1 134 ? -35.25 -19.938 2.377 1 95.38 134 ILE B O 1
ATOM 6219 N N . CYS B 1 135 ? -35.531 -17.953 1.335 1 94.5 135 CYS B N 1
ATOM 6220 C CA . CYS B 1 135 ? -35.844 -18.609 0.068 1 94.5 135 CYS B CA 1
ATOM 6221 C C . CYS B 1 135 ? -34.656 -19.453 -0.414 1 94.5 135 CYS B C 1
ATOM 6223 O O . CYS B 1 135 ? -34.844 -20.594 -0.836 1 94.5 135 CYS B O 1
ATOM 6225 N N . ARG B 1 136 ? -33.5 -18.969 -0.314 1 94.25 136 ARG B N 1
ATOM 6226 C CA . ARG B 1 136 ? -32.312 -19.688 -0.776 1 94.25 136 ARG B CA 1
ATOM 6227 C C . ARG B 1 136 ? -32.031 -20.891 0.111 1 94.25 136 ARG B C 1
ATOM 6229 O O . ARG B 1 136 ? -31.609 -21.938 -0.379 1 94.25 136 ARG B O 1
ATOM 6236 N N . ILE B 1 137 ? -32.25 -20.75 1.349 1 93.06 137 ILE B N 1
ATOM 6237 C CA . ILE B 1 137 ? -32.062 -21.859 2.27 1 93.06 137 ILE B CA 1
ATOM 6238 C C . ILE B 1 137 ? -33.062 -22.969 1.969 1 93.06 137 ILE B C 1
ATOM 6240 O O . ILE B 1 137 ? -32.688 -24.156 1.938 1 93.06 137 ILE B O 1
ATOM 6244 N N . ALA B 1 138 ? -34.219 -22.594 1.656 1 92.06 138 ALA B N 1
ATOM 6245 C CA . ALA B 1 138 ? -35.25 -23.562 1.308 1 92.06 138 ALA B CA 1
ATOM 6246 C C . ALA B 1 138 ? -34.938 -24.25 -0.011 1 92.06 138 ALA B C 1
ATOM 6248 O O . ALA B 1 138 ? -35.125 -25.469 -0.136 1 92.06 138 ALA B O 1
ATOM 6249 N N . LEU B 1 139 ? -34.5 -23.469 -0.914 1 91.44 139 LEU B N 1
ATOM 6250 C CA . LEU B 1 139 ? -34.156 -24.031 -2.209 1 91.44 139 LEU B CA 1
ATOM 6251 C C . LEU B 1 139 ? -32.969 -25 -2.07 1 91.44 139 LEU B C 1
ATOM 6253 O O . LEU B 1 139 ? -32.969 -26.062 -2.703 1 91.44 139 LEU B O 1
ATOM 6257 N N . SER B 1 140 ? -31.984 -24.656 -1.286 1 88.31 140 SER B N 1
ATOM 6258 C CA . SER B 1 140 ? -30.828 -25.516 -1.08 1 88.31 140 SER B CA 1
ATOM 6259 C C . SER B 1 140 ? -31.234 -26.812 -0.381 1 88.31 140 SER B C 1
ATOM 6261 O O . SER B 1 140 ? -30.703 -27.875 -0.701 1 88.31 140 SER B O 1
ATOM 6263 N N . ALA B 1 141 ? -32.188 -26.734 0.489 1 86.56 141 ALA B N 1
ATOM 6264 C CA . ALA B 1 141 ? -32.656 -27.922 1.197 1 86.56 141 ALA B CA 1
ATOM 6265 C C . ALA B 1 141 ? -33.438 -28.828 0.266 1 86.56 141 ALA B C 1
ATOM 6267 O O . ALA B 1 141 ? -33.344 -30.062 0.336 1 86.56 141 ALA B O 1
ATOM 6268 N N . THR B 1 142 ? -34.156 -28.266 -0.599 1 84.69 142 THR B N 1
ATOM 6269 C CA . THR B 1 142 ? -34.969 -29.047 -1.539 1 84.69 142 THR B CA 1
ATOM 6270 C C . THR B 1 142 ? -34.094 -29.703 -2.59 1 84.69 142 THR B C 1
ATOM 6272 O O . THR B 1 142 ? -34.375 -30.828 -3.021 1 84.69 142 THR B O 1
ATOM 6275 N N . ALA B 1 143 ? -33.125 -28.953 -2.959 1 81.19 143 ALA B N 1
ATOM 6276 C CA . ALA B 1 143 ? -32.188 -29.5 -3.957 1 81.19 143 ALA B CA 1
ATOM 6277 C C . ALA B 1 143 ? -31.344 -30.625 -3.365 1 81.19 143 ALA B C 1
ATOM 6279 O O . ALA B 1 143 ? -30.906 -31.516 -4.086 1 81.19 143 ALA B O 1
ATOM 6280 N N . ALA B 1 144 ? -31.094 -30.625 -2.045 1 73.31 144 ALA B N 1
ATOM 6281 C CA . ALA B 1 144 ? -30.266 -31.625 -1.391 1 73.31 144 ALA B CA 1
ATOM 6282 C C . ALA B 1 144 ? -31.031 -32.938 -1.196 1 73.31 144 ALA B C 1
ATOM 6284 O O . ALA B 1 144 ? -30.422 -34 -1.103 1 73.31 144 ALA B O 1
ATOM 6285 N N . ARG B 1 145 ? -32.375 -33.031 -0.983 1 61.59 145 ARG B N 1
ATOM 6286 C CA . ARG B 1 145 ? -33.188 -34.188 -0.659 1 61.59 145 ARG B CA 1
ATOM 6287 C C . ARG B 1 145 ? -33.156 -35.219 -1.786 1 61.59 145 ARG B C 1
ATOM 6289 O O . ARG B 1 145 ? -32.938 -36.406 -1.543 1 61.59 145 ARG B O 1
ATOM 6296 N N . PRO B 1 146 ? -33.781 -34.812 -2.906 1 51.94 146 PRO B N 1
ATOM 6297 C CA . PRO B 1 146 ? -34.094 -35.906 -3.83 1 51.94 146 PRO B CA 1
ATOM 6298 C C . PRO B 1 146 ? -32.812 -36.594 -4.359 1 51.94 146 PRO B C 1
ATOM 6300 O O . PRO B 1 146 ? -32.906 -37.562 -5.133 1 51.94 146 PRO B O 1
ATOM 6303 N N . PHE B 1 147 ? -31.812 -35.906 -4.176 1 49.62 147 PHE B N 1
ATOM 6304 C CA . PHE B 1 147 ? -30.844 -36.281 -5.203 1 49.62 147 PHE B CA 1
ATOM 6305 C C . PHE B 1 147 ? -30.484 -37.781 -5.102 1 49.62 147 PHE B C 1
ATOM 6307 O O . PHE B 1 147 ? -29.516 -38.219 -5.707 1 49.62 147 PHE B O 1
ATOM 6314 N N . LYS B 1 148 ? -30.75 -38.281 -3.934 1 46.53 148 LYS B N 1
ATOM 6315 C CA . LYS B 1 148 ? -30.469 -39.719 -4.07 1 46.53 148 LYS B CA 1
ATOM 6316 C C . LYS B 1 148 ? -31.219 -40.312 -5.266 1 46.53 148 LYS B C 1
ATOM 6318 O O . LYS B 1 148 ? -31.359 -41.531 -5.367 1 46.53 148 LYS B O 1
ATOM 6323 N N . ASP B 1 149 ? -31.938 -39.594 -5.969 1 44 149 ASP B N 1
ATOM 6324 C CA . ASP B 1 149 ? -32.688 -40.344 -6.969 1 44 149 ASP B CA 1
ATOM 6325 C C . ASP B 1 149 ? -31.781 -41.312 -7.734 1 44 149 ASP B C 1
ATOM 6327 O O . ASP B 1 149 ? -30.562 -41.125 -7.762 1 44 149 ASP B O 1
ATOM 6331 N N . LYS B 1 150 ? -32.594 -42.094 -8.844 1 43.88 150 LYS B N 1
ATOM 6332 C CA . LYS B 1 150 ? -32.562 -43.438 -9.422 1 43.88 150 LYS B CA 1
ATOM 6333 C C . LYS B 1 150 ? -31.172 -43.75 -9.992 1 43.88 150 LYS B C 1
ATOM 6335 O O . LYS B 1 150 ? -30.609 -44.812 -9.695 1 43.88 150 LYS B O 1
ATOM 6340 N N . GLY B 1 151 ? -31 -43.438 -11.477 1 38.44 151 GLY B N 1
ATOM 6341 C CA . GLY B 1 151 ? -30.312 -44.156 -12.547 1 38.44 151 GLY B CA 1
ATOM 6342 C C . GLY B 1 151 ? -28.828 -43.844 -12.617 1 38.44 151 GLY B C 1
ATOM 6343 O O . GLY B 1 151 ? -28.156 -44.219 -13.57 1 38.44 151 GLY B O 1
ATOM 6344 N N . LEU B 1 152 ? -28.359 -42.562 -12.188 1 44.19 152 LEU B N 1
ATOM 6345 C CA . LEU B 1 152 ? -26.969 -42.438 -12.586 1 44.19 152 LEU B CA 1
ATOM 6346 C C . LEU B 1 152 ? -26.078 -43.312 -11.727 1 44.19 152 LEU B C 1
ATOM 6348 O O . LEU B 1 152 ? -25.828 -43.031 -10.562 1 44.19 152 LEU B O 1
ATOM 6352 N N . SER B 1 153 ? -26.109 -44.562 -11.922 1 47.84 153 SER B N 1
ATOM 6353 C CA . SER B 1 153 ? -25.391 -45.625 -11.242 1 47.84 153 SER B CA 1
ATOM 6354 C C . SER B 1 153 ? -24.016 -45.156 -10.758 1 47.84 153 SER B C 1
ATOM 6356 O O . SER B 1 153 ? -23.688 -45.312 -9.586 1 47.84 153 SER B O 1
ATOM 6358 N N . ASN B 1 154 ? -22.953 -45.156 -11.781 1 48.97 154 ASN B N 1
ATOM 6359 C CA . ASN B 1 154 ? -21.516 -45.062 -11.531 1 48.97 154 ASN B CA 1
ATOM 6360 C C . ASN B 1 154 ? -21.062 -43.625 -11.328 1 48.97 154 ASN B C 1
ATOM 6362 O O . ASN B 1 154 ? -19.859 -43.375 -11.203 1 48.97 154 ASN B O 1
ATOM 6366 N N . GLU B 1 155 ? -21.891 -42.5 -11.508 1 59.16 155 GLU B N 1
ATOM 6367 C CA . GLU B 1 155 ? -21.484 -41.094 -11.469 1 59.16 155 GLU B CA 1
ATOM 6368 C C . GLU B 1 155 ? -21.953 -40.406 -10.188 1 59.16 155 GLU B C 1
ATOM 6370 O O . GLU B 1 155 ? -23.109 -40.531 -9.797 1 59.16 155 GLU B O 1
ATOM 6375 N N . ASP B 1 156 ? -20.969 -40.062 -9.344 1 77.62 156 ASP B N 1
ATOM 6376 C CA . ASP B 1 156 ? -21.25 -39.312 -8.125 1 77.62 156 ASP B CA 1
ATOM 6377 C C . ASP B 1 156 ? -21.609 -37.875 -8.438 1 77.62 156 ASP B C 1
ATOM 6379 O O . ASP B 1 156 ? -20.938 -37.219 -9.242 1 77.62 156 ASP B O 1
ATOM 6383 N N . VAL B 1 157 ? -22.859 -37.469 -8.195 1 83.75 157 VAL B N 1
ATOM 6384 C CA . VAL B 1 157 ? -23.312 -36.094 -8.336 1 83.75 157 VAL B CA 1
ATOM 6385 C C . VAL B 1 157 ? -22.672 -35.219 -7.266 1 83.75 157 VAL B C 1
ATOM 6387 O O . VAL B 1 157 ? -22.703 -35.562 -6.078 1 83.75 157 VAL B O 1
ATOM 6390 N N . ILE B 1 158 ? -21.969 -34.25 -7.75 1 87.94 158 ILE B N 1
ATOM 6391 C CA . ILE B 1 158 ? -21.328 -33.312 -6.82 1 87.94 158 ILE B CA 1
ATOM 6392 C C . ILE B 1 158 ? -21.938 -31.922 -6.969 1 87.94 158 ILE B C 1
ATOM 6394 O O . ILE B 1 158 ? -22.562 -31.625 -7.98 1 87.94 158 ILE B O 1
ATOM 6398 N N . TRP B 1 159 ? -21.781 -31.125 -5.949 1 91.44 159 TRP B N 1
ATOM 6399 C CA . TRP B 1 159 ? -22.234 -29.734 -5.996 1 91.44 159 TRP B CA 1
ATOM 6400 C C . TRP B 1 159 ? -21.281 -28.875 -6.805 1 91.44 159 TRP B C 1
ATOM 6402 O O . TRP B 1 159 ? -20.062 -29.016 -6.699 1 91.44 159 TRP B O 1
ATOM 6412 N N . SER B 1 160 ? -21.844 -28.062 -7.598 1 93.38 160 SER B N 1
ATOM 6413 C CA . SER B 1 160 ? -21.031 -27.141 -8.375 1 93.38 160 SER B CA 1
ATOM 6414 C C . SER B 1 160 ? -20.656 -25.906 -7.555 1 93.38 160 SER B C 1
ATOM 6416 O O . SER B 1 160 ? -21.078 -25.766 -6.402 1 93.38 160 SER B O 1
ATOM 6418 N N . GLN B 1 161 ? -19.828 -25.047 -8.109 1 96.25 161 GLN B N 1
ATOM 6419 C CA . GLN B 1 161 ? -19.469 -23.797 -7.453 1 96.25 161 GLN B CA 1
ATOM 6420 C C . GLN B 1 161 ? -20.703 -22.906 -7.242 1 96.25 161 GLN B C 1
ATOM 6422 O O . GLN B 1 161 ? -20.781 -22.188 -6.25 1 96.25 161 GLN B O 1
ATOM 6427 N N . ALA B 1 162 ? -21.641 -22.984 -8.164 1 96.5 162 ALA B N 1
ATOM 6428 C CA . ALA B 1 162 ? -22.844 -22.172 -8.117 1 96.5 162 ALA B CA 1
ATOM 6429 C C . ALA B 1 162 ? -23.641 -22.438 -6.852 1 96.5 162 ALA B C 1
ATOM 6431 O O . ALA B 1 162 ? -24.188 -21.516 -6.246 1 96.5 162 ALA B O 1
ATOM 6432 N N . PHE B 1 163 ? -23.734 -23.656 -6.508 1 94.44 163 PHE B N 1
ATOM 6433 C CA . PHE B 1 163 ? -24.438 -24.031 -5.293 1 94.44 163 PHE B CA 1
ATOM 6434 C C . PHE B 1 163 ? -23.828 -23.359 -4.074 1 94.44 163 PHE B C 1
ATOM 6436 O O . PHE B 1 163 ? -24.531 -22.781 -3.242 1 94.44 163 PHE B O 1
ATOM 6443 N N . TYR B 1 164 ? -22.531 -23.422 -3.965 1 96 164 TYR B N 1
ATOM 6444 C CA . TYR B 1 164 ? -21.844 -22.859 -2.811 1 96 164 TYR B CA 1
ATOM 6445 C C . TYR B 1 164 ? -21.969 -21.328 -2.803 1 96 164 TYR B C 1
ATOM 6447 O O . TYR B 1 164 ? -22.078 -20.719 -1.741 1 96 164 TYR B O 1
ATOM 6455 N N . TYR B 1 165 ? -21.875 -20.688 -3.973 1 97.56 165 TYR B N 1
ATOM 6456 C CA . TYR B 1 165 ? -22.109 -19.25 -4.035 1 97.56 165 TYR B CA 1
ATOM 6457 C C . TYR B 1 165 ? -23.5 -18.906 -3.492 1 97.56 165 TYR B C 1
ATOM 6459 O O . TYR B 1 165 ? -23.672 -17.891 -2.816 1 97.56 165 TYR B O 1
ATOM 6467 N N . GLY B 1 166 ? -24.469 -19.781 -3.84 1 95.44 166 GLY B N 1
ATOM 6468 C CA . GLY B 1 166 ? -25.797 -19.594 -3.295 1 95.44 166 GLY B CA 1
ATOM 6469 C C . GLY B 1 166 ? -25.844 -19.688 -1.782 1 95.44 166 GLY B C 1
ATOM 6470 O O . GLY B 1 166 ? -26.531 -18.906 -1.126 1 95.44 166 GLY B O 1
ATOM 6471 N N . MET B 1 167 ? -25.156 -20.594 -1.279 1 94.94 167 MET B N 1
ATOM 6472 C CA . MET B 1 167 ? -25.094 -20.75 0.17 1 94.94 167 MET B CA 1
ATOM 6473 C C . MET B 1 167 ? -24.453 -19.531 0.831 1 94.94 167 MET B C 1
ATOM 6475 O O . MET B 1 167 ? -24.953 -19.047 1.844 1 94.94 167 MET B O 1
ATOM 6479 N N . PHE B 1 168 ? -23.328 -19.062 0.258 1 96.62 168 PHE B N 1
ATOM 6480 C CA . PHE B 1 168 ? -22.656 -17.891 0.809 1 96.62 168 PHE B CA 1
ATOM 6481 C C . PHE B 1 168 ? -23.547 -16.672 0.733 1 96.62 168 PHE B C 1
ATOM 6483 O O . PHE B 1 168 ? -23.562 -15.836 1.648 1 96.62 168 PHE B O 1
ATOM 6490 N N . ALA B 1 169 ? -24.281 -16.562 -0.352 1 96.81 169 ALA B N 1
ATOM 6491 C CA . ALA B 1 169 ? -25.219 -15.445 -0.494 1 96.81 169 ALA B CA 1
ATOM 6492 C C . ALA B 1 169 ? -26.281 -15.484 0.597 1 96.81 169 ALA B C 1
ATOM 6494 O O . ALA B 1 169 ? -26.609 -14.453 1.185 1 96.81 169 ALA B O 1
ATOM 6495 N N . ALA B 1 170 ? -26.797 -16.656 0.871 1 96.25 170 ALA B N 1
ATOM 6496 C CA . ALA B 1 170 ? -27.812 -16.812 1.901 1 96.25 170 ALA B CA 1
ATOM 6497 C C . ALA B 1 170 ? -27.281 -16.422 3.273 1 96.25 170 ALA B C 1
ATOM 6499 O O . ALA B 1 170 ? -27.953 -15.727 4.035 1 96.25 170 ALA B O 1
ATOM 6500 N N . ILE B 1 171 ? -26.094 -16.797 3.518 1 95.62 171 ILE B N 1
ATOM 6501 C CA . ILE B 1 171 ? -25.469 -16.5 4.797 1 95.62 171 ILE B CA 1
ATOM 6502 C C . ILE B 1 171 ? -25.266 -14.992 4.934 1 95.62 171 ILE B C 1
ATOM 6504 O O . ILE B 1 171 ? -25.562 -14.406 5.98 1 95.62 171 ILE B O 1
ATOM 6508 N N . LEU B 1 172 ? -24.812 -14.359 3.893 1 96 172 LEU B N 1
ATOM 6509 C CA . LEU B 1 172 ? -24.531 -12.93 3.926 1 96 172 LEU B CA 1
ATOM 6510 C C . LEU B 1 172 ? -25.828 -12.133 4.047 1 96 172 LEU B C 1
ATOM 6512 O O . LEU B 1 172 ? -25.906 -11.18 4.836 1 96 172 LEU B O 1
ATOM 6516 N N . TYR B 1 173 ? -26.859 -12.531 3.287 1 96.12 173 TYR B N 1
ATOM 6517 C CA . TYR B 1 173 ? -28.156 -11.852 3.379 1 96.12 173 TYR B CA 1
ATOM 6518 C C . TYR B 1 173 ? -28.719 -11.953 4.789 1 96.12 173 TYR B C 1
ATOM 6520 O O . TYR B 1 173 ? -29.25 -10.977 5.32 1 96.12 173 TYR B O 1
ATOM 6528 N N . PHE B 1 174 ? -28.562 -13.078 5.355 1 96.12 174 PHE B N 1
ATOM 6529 C CA . PHE B 1 174 ? -29.078 -13.289 6.699 1 96.12 174 PHE B CA 1
ATOM 6530 C C . PHE B 1 174 ? -28.328 -12.445 7.715 1 96.12 174 PHE B C 1
ATOM 6532 O O . PHE B 1 174 ? -28.922 -11.781 8.555 1 96.12 174 PHE B O 1
ATOM 6539 N N . ALA B 1 175 ? -27.016 -12.508 7.641 1 94.94 175 ALA B N 1
ATOM 6540 C CA . ALA B 1 175 ? -26.172 -11.758 8.562 1 94.94 175 ALA B CA 1
ATOM 6541 C C . ALA B 1 175 ? -26.406 -10.258 8.422 1 94.94 175 ALA B C 1
ATOM 6543 O O . ALA B 1 175 ? -26.531 -9.539 9.414 1 94.94 175 ALA B O 1
ATOM 6544 N N . ASP B 1 176 ? -26.469 -9.766 7.195 1 94.62 176 ASP B N 1
ATOM 6545 C CA . ASP B 1 176 ? -26.672 -8.344 6.938 1 94.62 176 ASP B CA 1
ATOM 6546 C C . ASP B 1 176 ? -28.047 -7.879 7.426 1 94.62 176 ASP B C 1
ATOM 6548 O O . ASP B 1 176 ? -28.172 -6.793 8 1 94.62 176 ASP B O 1
ATOM 6552 N N . ALA B 1 177 ? -29.062 -8.688 7.16 1 95.5 177 ALA B N 1
ATOM 6553 C CA . ALA B 1 177 ? -30.406 -8.359 7.625 1 95.5 177 ALA B CA 1
ATOM 6554 C C . ALA B 1 177 ? -30.469 -8.281 9.148 1 95.5 177 ALA B C 1
ATOM 6556 O O . ALA B 1 177 ? -31.109 -7.398 9.711 1 95.5 177 ALA B O 1
ATOM 6557 N N . THR B 1 178 ? -29.766 -9.133 9.797 1 94.94 178 THR B N 1
ATOM 6558 C CA . THR B 1 178 ? -29.734 -9.148 11.258 1 94.94 178 THR B CA 1
ATOM 6559 C C . THR B 1 178 ? -29.031 -7.906 11.789 1 94.94 178 THR B C 1
ATOM 6561 O O . THR B 1 178 ? -29.469 -7.309 12.773 1 94.94 178 THR B O 1
ATOM 6564 N N . LEU B 1 179 ? -27.984 -7.516 11.164 1 91.88 179 LEU B N 1
ATOM 6565 C CA . LEU B 1 179 ? -27.281 -6.305 11.57 1 91.88 179 LEU B CA 1
ATOM 6566 C C . LEU B 1 179 ? -28.172 -5.078 11.438 1 91.88 179 LEU B C 1
ATOM 6568 O O . LEU B 1 179 ? -28.234 -4.246 12.336 1 91.88 179 LEU B O 1
ATOM 6572 N N . LEU B 1 180 ? -28.859 -5.016 10.344 1 91.31 180 LEU B N 1
ATOM 6573 C CA . LEU B 1 180 ? -29.719 -3.861 10.117 1 91.31 180 LEU B CA 1
ATOM 6574 C C . LEU B 1 180 ? -30.938 -3.908 11.031 1 91.31 180 LEU B C 1
ATOM 6576 O O . LEU B 1 180 ? -31.469 -2.865 11.414 1 91.31 180 LEU B O 1
ATOM 6580 N N . ALA B 1 181 ? -31.391 -5.133 11.359 1 92.56 181 ALA B N 1
ATOM 6581 C CA . ALA B 1 181 ? -32.5 -5.27 12.305 1 92.56 181 ALA B CA 1
ATOM 6582 C C . ALA B 1 181 ? -32.125 -4.746 13.688 1 92.56 181 ALA B C 1
ATOM 6584 O O . ALA B 1 181 ? -32.938 -4.117 14.367 1 92.56 181 ALA B O 1
ATOM 6585 N N . LEU B 1 182 ? -30.906 -4.938 14.023 1 89.81 182 LEU B N 1
ATOM 6586 C CA . LEU B 1 182 ? -30.422 -4.418 15.289 1 89.81 182 LEU B CA 1
ATOM 6587 C C . LEU B 1 182 ? -30.328 -2.895 15.258 1 89.81 182 LEU B C 1
ATOM 6589 O O . LEU B 1 182 ? -30.641 -2.227 16.25 1 89.81 182 LEU B O 1
ATOM 6593 N N . THR B 1 183 ? -29.891 -2.42 14.141 1 87.25 183 THR B N 1
ATOM 6594 C CA . THR B 1 183 ? -29.844 -0.972 13.977 1 87.25 183 THR B CA 1
ATOM 6595 C C . THR B 1 183 ? -31.25 -0.369 14.047 1 87.25 183 THR B C 1
ATOM 6597 O O . THR B 1 183 ? -31.453 0.677 14.664 1 87.25 183 THR B O 1
ATOM 6600 N N . PHE B 1 184 ? -32.156 -1.042 13.367 1 87.94 184 PHE B N 1
ATOM 6601 C CA . PHE B 1 184 ? -33.562 -0.576 13.375 1 87.94 184 PHE B CA 1
ATOM 6602 C C . PHE B 1 184 ? -34.156 -0.661 14.773 1 87.94 184 PHE B C 1
ATOM 6604 O O . PHE B 1 184 ? -34.906 0.228 15.188 1 87.94 184 PHE B O 1
ATOM 6611 N N . TRP B 1 185 ? -33.844 -1.7 15.484 1 87.12 185 TRP B N 1
ATOM 6612 C CA . TRP B 1 185 ? -34.312 -1.871 16.859 1 87.12 185 TRP B CA 1
ATOM 6613 C C . TRP B 1 185 ? -33.781 -0.759 17.75 1 87.12 185 TRP B C 1
ATOM 6615 O O . TRP B 1 185 ? -34.5 -0.211 18.578 1 87.12 185 TRP B O 1
ATOM 6625 N N . GLY B 1 186 ? -32.562 -0.393 17.594 1 84.19 186 GLY B N 1
ATOM 6626 C CA . GLY B 1 186 ? -31.969 0.688 18.375 1 84.19 186 GLY B CA 1
ATOM 6627 C C . GLY B 1 186 ? -32.594 2.035 18.094 1 84.19 186 GLY B C 1
ATOM 6628 O O . GLY B 1 186 ? -32.812 2.842 19 1 84.19 186 GLY B O 1
ATOM 6629 N N . ALA B 1 187 ? -32.875 2.23 16.906 1 82.69 187 ALA B N 1
ATOM 6630 C CA . ALA B 1 187 ? -33.531 3.486 16.516 1 82.69 187 ALA B CA 1
ATOM 6631 C C . ALA B 1 187 ? -34.969 3.527 17 1 82.69 187 ALA B C 1
ATOM 6633 O O . ALA B 1 187 ? -35.469 4.574 17.438 1 82.69 187 ALA B O 1
ATOM 6634 N N . TYR B 1 188 ? -35.625 2.441 16.922 1 82 188 TYR B N 1
ATOM 6635 C CA . TYR B 1 188 ? -37.031 2.348 17.328 1 82 188 TYR B CA 1
ATOM 6636 C C . TYR B 1 188 ? -37.156 2.514 18.844 1 82 188 TYR B C 1
ATOM 6638 O O . TYR B 1 188 ? -38.156 3.021 19.328 1 82 188 TYR B O 1
ATOM 6646 N N . THR B 1 189 ? -36.125 2.156 19.578 1 81.44 189 THR B N 1
ATOM 6647 C CA . THR B 1 189 ? -36.125 2.318 21.016 1 81.44 189 THR B CA 1
ATOM 6648 C C . THR B 1 189 ? -35.594 3.688 21.422 1 81.44 189 THR B C 1
ATOM 6650 O O . THR B 1 189 ? -35.312 3.934 22.594 1 81.44 189 THR B O 1
ATOM 6653 N N . ASN B 1 190 ? -35.344 4.609 20.469 1 76.62 190 ASN B N 1
ATOM 6654 C CA . ASN B 1 190 ? -34.969 6.008 20.625 1 76.62 190 ASN B CA 1
ATOM 6655 C C . ASN B 1 190 ? -33.594 6.137 21.312 1 76.62 190 ASN B C 1
ATOM 6657 O O . ASN B 1 190 ? -33.406 7.004 22.156 1 76.62 190 ASN B O 1
ATOM 6661 N N . ARG B 1 191 ? -32.906 5.129 21.016 1 73.62 191 ARG B N 1
ATOM 6662 C CA . ARG B 1 191 ? -31.562 5.23 21.547 1 73.62 191 ARG B CA 1
ATOM 6663 C C . ARG B 1 191 ? -30.719 6.207 20.734 1 73.62 191 ARG B C 1
ATOM 6665 O O . ARG B 1 191 ? -29.797 6.832 21.25 1 73.62 191 ARG B O 1
ATOM 6672 N N . TYR B 1 192 ? -30.984 6.203 19.453 1 74.12 192 TYR B N 1
ATOM 6673 C CA . TYR B 1 192 ? -30.359 7.195 18.578 1 74.12 192 TYR B CA 1
ATOM 6674 C C . TYR B 1 192 ? -31.375 7.734 17.578 1 74.12 192 TYR B C 1
ATOM 6676 O O . TYR B 1 192 ? -32.5 7.262 17.516 1 74.12 192 TYR B O 1
ATOM 6684 N N . GLU B 1 193 ? -30.875 8.82 16.875 1 72.06 193 GLU B N 1
ATOM 6685 C CA . GLU B 1 193 ? -31.766 9.461 15.914 1 72.06 193 GLU B CA 1
ATOM 6686 C C . GLU B 1 193 ? -32.094 8.523 14.75 1 72.06 193 GLU B C 1
ATOM 6688 O O . GLU B 1 193 ? -31.266 7.676 14.391 1 72.06 193 GLU B O 1
ATOM 6693 N N . LYS B 1 194 ? -33.375 8.555 14.391 1 68 194 LYS B N 1
ATOM 6694 C CA . LYS B 1 194 ? -33.844 7.723 13.297 1 68 194 LYS B CA 1
ATOM 6695 C C . LYS B 1 194 ? -33.25 8.18 11.961 1 68 194 LYS B C 1
ATOM 6697 O O . LYS B 1 194 ? -34 8.508 11.031 1 68 194 LYS B O 1
ATOM 6702 N N . SER B 1 195 ? -32 8.641 11.922 1 65.69 195 SER B N 1
ATOM 6703 C CA . SER B 1 195 ? -31.281 8.953 10.695 1 65.69 195 SER B CA 1
ATOM 6704 C C . SER B 1 195 ? -29.891 8.32 10.695 1 65.69 195 SER B C 1
ATOM 6706 O O . SER B 1 195 ? -29.281 8.148 11.75 1 65.69 195 SER B O 1
ATOM 6708 N N . LEU B 1 196 ? -29.672 7.59 9.711 1 63.97 196 LEU B N 1
ATOM 6709 C CA . LEU B 1 196 ? -28.328 7.059 9.594 1 63.97 196 LEU B CA 1
ATOM 6710 C C . LEU B 1 196 ? -27.344 8.156 9.172 1 63.97 196 LEU B C 1
ATOM 6712 O O . LEU B 1 196 ? -27.359 8.586 8.016 1 63.97 196 LEU B O 1
ATOM 6716 N N . PRO B 1 197 ? -26.766 8.859 10.172 1 62.34 197 PRO B N 1
ATOM 6717 C CA . PRO B 1 197 ? -25.828 9.906 9.758 1 62.34 197 PRO B CA 1
ATOM 6718 C C . PRO B 1 197 ? -24.562 9.344 9.109 1 62.34 197 PRO B C 1
ATOM 6720 O O . PRO B 1 197 ? -23.531 9.203 9.766 1 62.34 197 PRO B O 1
ATOM 6723 N N . LEU B 1 198 ? -24.734 8.859 7.816 1 68.31 198 LEU B N 1
ATOM 6724 C CA . LEU B 1 198 ? -23.531 8.328 7.195 1 68.31 198 LEU B CA 1
ATOM 6725 C C . LEU B 1 198 ? -22.656 9.461 6.645 1 68.31 198 LEU B C 1
ATOM 6727 O O . LEU B 1 198 ? -23.188 10.461 6.148 1 68.31 198 LEU B O 1
ATOM 6731 N N . THR B 1 199 ? -21.438 9.359 6.91 1 69.12 199 THR B N 1
ATOM 6732 C CA . THR B 1 199 ? -20.453 10.328 6.441 1 69.12 199 THR B CA 1
ATOM 6733 C C . THR B 1 199 ? -20.203 10.156 4.945 1 69.12 199 THR B C 1
ATOM 6735 O O . THR B 1 199 ? -20.625 9.164 4.348 1 69.12 199 THR B O 1
ATOM 6738 N N . VAL B 1 200 ? -19.719 11.117 4.309 1 71.06 200 VAL B N 1
ATOM 6739 C CA . VAL B 1 200 ? -19.391 11.125 2.891 1 71.06 200 VAL B CA 1
ATOM 6740 C C . VAL B 1 200 ? -18.422 9.977 2.582 1 71.06 200 VAL B C 1
ATOM 6742 O O . VAL B 1 200 ? -18.547 9.328 1.54 1 71.06 200 VAL B O 1
ATOM 6745 N N . SER B 1 201 ? -17.594 9.695 3.496 1 74.62 201 SER B N 1
ATOM 6746 C CA . SER B 1 201 ? -16.594 8.633 3.293 1 74.62 201 SER B CA 1
ATOM 6747 C C . SER B 1 201 ? -17.266 7.262 3.246 1 74.62 201 SER B C 1
ATOM 6749 O O . SER B 1 201 ? -16.859 6.398 2.469 1 74.62 201 SER B O 1
ATOM 6751 N N . GLN B 1 202 ? -18.281 7.078 3.98 1 76.81 202 GLN B N 1
ATOM 6752 C CA . GLN B 1 202 ? -18.984 5.801 4.027 1 76.81 202 GLN B CA 1
ATOM 6753 C C . GLN B 1 202 ? -19.766 5.559 2.74 1 76.81 202 GLN B C 1
ATOM 6755 O O . GLN B 1 202 ? -19.766 4.445 2.209 1 76.81 202 GLN B O 1
ATOM 6760 N N . ARG B 1 203 ? -20.359 6.59 2.262 1 78.12 203 ARG B N 1
ATOM 6761 C CA . ARG B 1 203 ? -21.109 6.48 1.01 1 78.12 203 ARG B CA 1
ATOM 6762 C C . ARG B 1 203 ? -20.172 6.203 -0.161 1 78.12 203 ARG B C 1
ATOM 6764 O O . ARG B 1 203 ? -20.5 5.426 -1.058 1 78.12 203 ARG B O 1
ATOM 6771 N N . THR B 1 204 ? -19.062 6.84 -0.1 1 79.56 204 THR B N 1
ATOM 6772 C CA . THR B 1 204 ? -18.062 6.629 -1.146 1 79.56 204 THR B CA 1
ATOM 6773 C C . THR B 1 204 ? -17.562 5.191 -1.13 1 79.56 204 THR B C 1
ATOM 6775 O O . THR B 1 204 ? -17.375 4.582 -2.186 1 79.56 204 THR B O 1
ATOM 6778 N N . LEU B 1 205 ? -17.359 4.625 0.013 1 84.5 205 LEU B N 1
ATOM 6779 C CA . LEU B 1 205 ? -16.891 3.248 0.146 1 84.5 205 LEU B CA 1
ATOM 6780 C C . LEU B 1 205 ? -17.906 2.277 -0.443 1 84.5 205 LEU B C 1
ATOM 6782 O O . LEU B 1 205 ? -17.547 1.322 -1.13 1 84.5 205 LEU B O 1
ATOM 6786 N N . MET B 1 206 ? -19.172 2.484 -0.201 1 84.12 206 MET B N 1
ATOM 6787 C CA . MET B 1 206 ? -20.234 1.61 -0.711 1 84.12 206 MET B CA 1
ATOM 6788 C C . MET B 1 206 ? -20.266 1.637 -2.236 1 84.12 206 MET B C 1
ATOM 6790 O O . MET B 1 206 ? -20.375 0.589 -2.877 1 84.12 206 MET B O 1
ATOM 6794 N N . LEU B 1 207 ? -20.172 2.828 -2.773 1 84.25 207 LEU B N 1
ATOM 6795 C CA . LEU B 1 207 ? -20.219 2.969 -4.227 1 84.25 207 LEU B CA 1
ATOM 6796 C C . LEU B 1 207 ? -19 2.318 -4.867 1 84.25 207 LEU B C 1
ATOM 6798 O O . LEU B 1 207 ? -19.109 1.65 -5.898 1 84.25 207 LEU B O 1
ATOM 6802 N N . GLN B 1 208 ? -17.891 2.562 -4.281 1 87.31 208 GLN B N 1
ATOM 6803 C CA . GLN B 1 208 ? -16.656 1.978 -4.805 1 87.31 208 GLN B CA 1
ATOM 6804 C C . GLN B 1 208 ? -16.703 0.453 -4.75 1 87.31 208 GLN B C 1
ATOM 6806 O O . GLN B 1 208 ? -16.219 -0.222 -5.656 1 87.31 208 GLN B O 1
ATOM 6811 N N . SER B 1 209 ? -17.281 -0.116 -3.703 1 89.38 209 SER B N 1
ATOM 6812 C CA . SER B 1 209 ? -17.391 -1.565 -3.572 1 89.38 209 SER B CA 1
ATOM 6813 C C . SER B 1 209 ? -18.344 -2.145 -4.621 1 89.38 209 SER B C 1
ATOM 6815 O O . SER B 1 209 ? -18.062 -3.207 -5.188 1 89.38 209 SER B O 1
ATOM 6817 N N . ILE B 1 210 ? -19.391 -1.45 -4.855 1 89.62 210 ILE B N 1
ATOM 6818 C CA . ILE B 1 210 ? -20.344 -1.899 -5.863 1 89.62 210 ILE B CA 1
ATOM 6819 C C . ILE B 1 210 ? -19.703 -1.862 -7.246 1 89.62 210 ILE B C 1
ATOM 6821 O O . ILE B 1 210 ? -19.828 -2.814 -8.016 1 89.62 210 ILE B O 1
ATOM 6825 N N . LEU B 1 211 ? -19.016 -0.762 -7.535 1 90.12 211 LEU B N 1
ATOM 6826 C CA . LEU B 1 211 ? -18.344 -0.624 -8.828 1 90.12 211 LEU B CA 1
ATOM 6827 C C . LEU B 1 211 ? -17.281 -1.694 -9.008 1 90.12 211 LEU B C 1
ATOM 6829 O O . LEU B 1 211 ? -17.094 -2.215 -10.109 1 90.12 211 LEU B O 1
ATOM 6833 N N . LEU B 1 212 ? -16.594 -1.974 -7.965 1 93.44 212 LEU B N 1
ATOM 6834 C CA . LEU B 1 212 ? -15.57 -3.014 -8.016 1 93.44 212 LEU B CA 1
ATOM 6835 C C . LEU B 1 212 ? -16.203 -4.375 -8.312 1 93.44 212 LEU B C 1
ATOM 6837 O O . LEU B 1 212 ? -15.664 -5.145 -9.117 1 93.44 212 LEU B O 1
ATOM 6841 N N . LEU B 1 213 ? -17.328 -4.688 -7.715 1 95.12 213 LEU B N 1
ATOM 6842 C CA . LEU B 1 213 ? -18 -5.969 -7.926 1 95.12 213 LEU B CA 1
ATOM 6843 C C . LEU B 1 213 ? -18.5 -6.082 -9.359 1 95.12 213 LEU B C 1
ATOM 6845 O O . LEU B 1 213 ? -18.406 -7.141 -9.977 1 95.12 213 LEU B O 1
ATOM 6849 N N . ILE B 1 214 ? -19.031 -4.969 -9.812 1 94.94 214 ILE B N 1
ATOM 6850 C CA . ILE B 1 214 ? -19.484 -4.953 -11.195 1 94.94 214 ILE B CA 1
ATOM 6851 C C . ILE B 1 214 ? -18.297 -5.18 -12.133 1 94.94 214 ILE B C 1
ATOM 6853 O O . ILE B 1 214 ? -18.406 -5.957 -13.086 1 94.94 214 ILE B O 1
ATOM 6857 N N . TYR B 1 215 ? -17.234 -4.516 -11.812 1 96.38 215 TYR B N 1
ATOM 6858 C CA . TYR B 1 215 ? -16.016 -4.656 -12.609 1 96.38 215 TYR B CA 1
ATOM 6859 C C . TYR B 1 215 ? -15.523 -6.098 -12.586 1 96.38 215 TYR B C 1
ATOM 6861 O O . TYR B 1 215 ? -15.133 -6.641 -13.625 1 96.38 215 TYR B O 1
ATOM 6869 N N . LEU B 1 216 ? -15.555 -6.73 -11.484 1 97.44 216 LEU B N 1
ATOM 6870 C CA . LEU B 1 216 ? -15.094 -8.102 -11.305 1 97.44 216 LEU B CA 1
ATOM 6871 C C . LEU B 1 216 ? -15.969 -9.078 -12.094 1 97.44 216 LEU B C 1
ATOM 6873 O O . LEU B 1 216 ? -15.453 -9.938 -12.812 1 97.44 216 LEU B O 1
ATOM 6877 N N . LEU B 1 217 ? -17.266 -8.961 -12.016 1 97.81 217 LEU B N 1
ATOM 6878 C CA . LEU B 1 217 ? -18.188 -9.883 -12.672 1 97.81 217 LEU B CA 1
ATOM 6879 C C . LEU B 1 217 ? -18.156 -9.695 -14.18 1 97.81 217 LEU B C 1
ATOM 6881 O O . LEU B 1 217 ? -18.156 -10.664 -14.938 1 97.81 217 LEU B O 1
ATOM 6885 N N . LEU B 1 218 ? -18.062 -8.406 -14.602 1 97.75 218 LEU B N 1
ATOM 6886 C CA . LEU B 1 218 ? -17.984 -8.141 -16.031 1 97.75 218 LEU B CA 1
ATOM 6887 C C . LEU B 1 218 ? -16.641 -8.594 -16.609 1 97.75 218 LEU B C 1
ATOM 6889 O O . LEU B 1 218 ? -16.594 -9.125 -17.719 1 97.75 218 LEU B O 1
ATOM 6893 N N . GLY B 1 219 ? -15.594 -8.328 -15.883 1 98.12 219 GLY B N 1
ATOM 6894 C CA . GLY B 1 219 ? -14.289 -8.812 -16.312 1 98.12 219 GLY B CA 1
ATOM 6895 C C . GLY B 1 219 ? -14.227 -10.328 -16.422 1 98.12 219 GLY B C 1
ATOM 6896 O O . GLY B 1 219 ? -13.648 -10.859 -17.375 1 98.12 219 GLY B O 1
ATOM 6897 N N . ALA B 1 220 ? -14.844 -11.016 -15.438 1 98.38 220 ALA B N 1
ATOM 6898 C CA . ALA B 1 220 ? -14.891 -12.469 -15.477 1 98.38 220 ALA B CA 1
ATOM 6899 C C . ALA B 1 220 ? -15.633 -12.969 -16.719 1 98.38 220 ALA B C 1
ATOM 6901 O O . ALA B 1 220 ? -15.219 -13.945 -17.344 1 98.38 220 ALA B O 1
ATOM 6902 N N . TYR B 1 221 ? -16.688 -12.281 -17.078 1 97.94 221 TYR B N 1
ATOM 6903 C CA . TYR B 1 221 ? -17.469 -12.664 -18.25 1 97.94 221 TYR B CA 1
ATOM 6904 C C . TYR B 1 221 ? -16.641 -12.508 -19.516 1 97.94 221 TYR B C 1
ATOM 6906 O O . TYR B 1 221 ? -16.594 -13.414 -20.359 1 97.94 221 TYR B O 1
ATOM 6914 N N . VAL B 1 222 ? -15.906 -11.422 -19.672 1 98.06 222 VAL B N 1
ATOM 6915 C CA . VAL B 1 222 ? -15.109 -11.133 -20.875 1 98.06 222 VAL B CA 1
ATOM 6916 C C . VAL B 1 222 ? -13.992 -12.164 -21 1 98.06 222 VAL B C 1
ATOM 6918 O O . VAL B 1 222 ? -13.805 -12.75 -22.078 1 98.06 222 VAL B O 1
ATOM 6921 N N . PHE B 1 223 ? -13.312 -12.453 -19.953 1 98.31 223 PHE B N 1
ATOM 6922 C CA . PHE B 1 223 ? -12.172 -13.359 -20.016 1 98.31 223 PHE B CA 1
ATOM 6923 C C . PHE B 1 223 ? -12.641 -14.812 -20.125 1 98.31 223 PHE B C 1
ATOM 6925 O O . PHE B 1 223 ? -11.938 -15.648 -20.688 1 98.31 223 PHE B O 1
ATOM 6932 N N . SER B 1 224 ? -13.859 -15.133 -19.516 1 97.88 224 SER B N 1
ATOM 6933 C CA . SER B 1 224 ? -14.414 -16.469 -19.703 1 97.88 224 SER B CA 1
ATOM 6934 C C . SER B 1 224 ? -14.633 -16.766 -21.188 1 97.88 224 SER B C 1
ATOM 6936 O O . SER B 1 224 ? -14.344 -17.875 -21.641 1 97.88 224 SER B O 1
ATOM 6938 N N . GLU B 1 225 ? -15.062 -15.781 -21.969 1 97.44 225 GLU B N 1
ATOM 6939 C CA . GLU B 1 225 ? -15.328 -15.945 -23.391 1 97.44 225 GLU B CA 1
ATOM 6940 C C . GLU B 1 225 ? -14.023 -15.984 -24.188 1 97.44 225 GLU B C 1
ATOM 6942 O O . GLU B 1 225 ? -13.875 -16.797 -25.094 1 97.44 225 GLU B O 1
ATOM 6947 N N . ILE B 1 226 ? -13.055 -15.195 -23.812 1 97.44 226 ILE B N 1
ATOM 6948 C CA . ILE B 1 226 ? -11.805 -15.086 -24.562 1 97.44 226 ILE B CA 1
ATOM 6949 C C . ILE B 1 226 ? -10.969 -16.344 -24.344 1 97.44 226 ILE B C 1
ATOM 6951 O O . ILE B 1 226 ? -10.367 -16.859 -25.297 1 97.44 226 ILE B O 1
ATOM 6955 N N . GLU B 1 227 ? -10.93 -16.844 -23.156 1 97.62 227 GLU B N 1
ATOM 6956 C CA . GLU B 1 227 ? -10.062 -17.969 -22.812 1 97.62 227 GLU B CA 1
ATOM 6957 C C . GLU B 1 227 ? -10.844 -19.281 -22.781 1 97.62 227 GLU B C 1
ATOM 6959 O O . GLU B 1 227 ? -10.273 -20.344 -22.547 1 97.62 227 GLU B O 1
ATOM 6964 N N . SER B 1 228 ? -12.219 -19.266 -22.984 1 95.88 228 SER B N 1
ATOM 6965 C CA . SER B 1 228 ? -13.086 -20.438 -22.984 1 95.88 228 SER B CA 1
ATOM 6966 C C . SER B 1 228 ? -13.078 -21.141 -21.625 1 95.88 228 SER B C 1
ATOM 6968 O O . SER B 1 228 ? -12.93 -22.359 -21.547 1 95.88 228 SER B O 1
ATOM 6970 N N . TRP B 1 229 ? -13.047 -20.359 -20.562 1 95.5 229 TRP B N 1
ATOM 6971 C CA . TRP B 1 229 ? -13.18 -20.859 -19.188 1 95.5 229 TRP B CA 1
ATOM 6972 C C . TRP B 1 229 ? -14.648 -20.922 -18.766 1 95.5 229 TRP B C 1
ATOM 6974 O O . TRP B 1 229 ? -15.492 -20.219 -19.344 1 95.5 229 TRP B O 1
ATOM 6984 N N . ASP B 1 230 ? -14.961 -21.797 -17.828 1 95.31 230 ASP B N 1
ATOM 6985 C CA . ASP B 1 230 ? -16.25 -21.656 -17.172 1 95.31 230 ASP B CA 1
ATOM 6986 C C . ASP B 1 230 ? -16.359 -20.312 -16.469 1 95.31 230 ASP B C 1
ATOM 6988 O O . ASP B 1 230 ? -15.391 -19.812 -15.906 1 95.31 230 ASP B O 1
ATOM 6992 N N . TYR B 1 231 ? -17.484 -19.781 -16.5 1 96.81 231 TYR B N 1
ATOM 6993 C CA . TYR B 1 231 ? -17.688 -18.438 -15.977 1 96.81 231 TYR B CA 1
ATOM 6994 C C . TYR B 1 231 ? -17.25 -18.344 -14.523 1 96.81 231 TYR B C 1
ATOM 6996 O O . TYR B 1 231 ? -16.547 -17.406 -14.133 1 96.81 231 TYR B O 1
ATOM 7004 N N . LEU B 1 232 ? -17.625 -19.312 -13.703 1 97.56 232 LEU B N 1
ATOM 7005 C CA . LEU B 1 232 ? -17.312 -19.234 -12.273 1 97.56 232 LEU B CA 1
ATOM 7006 C C . LEU B 1 232 ? -15.82 -19.438 -12.023 1 97.56 232 LEU B C 1
ATOM 7008 O O . LEU B 1 232 ? -15.273 -18.922 -11.047 1 97.56 232 LEU B O 1
ATOM 7012 N N . ASP B 1 233 ? -15.156 -20.188 -12.93 1 97.19 233 ASP B N 1
ATOM 7013 C CA . ASP B 1 233 ? -13.703 -20.281 -12.859 1 97.19 233 ASP B CA 1
ATOM 7014 C C . ASP B 1 233 ? -13.047 -18.953 -13.203 1 97.19 233 ASP B C 1
ATOM 7016 O O . ASP B 1 233 ? -12.023 -18.578 -12.625 1 97.19 233 ASP B O 1
ATOM 7020 N N . ALA B 1 234 ? -13.688 -18.266 -14.109 1 98.12 234 ALA B N 1
ATOM 7021 C CA . ALA B 1 234 ? -13.188 -16.938 -14.477 1 98.12 234 ALA B CA 1
ATOM 7022 C C . ALA B 1 234 ? -13.367 -15.953 -13.336 1 98.12 234 ALA B C 1
ATOM 7024 O O . ALA B 1 234 ? -12.539 -15.062 -13.141 1 98.12 234 ALA B O 1
ATOM 7025 N N . VAL B 1 235 ? -14.469 -16.094 -12.594 1 98.38 235 VAL B N 1
ATOM 7026 C CA . VAL B 1 235 ? -14.68 -15.234 -11.43 1 98.38 235 VAL B CA 1
ATOM 7027 C C . VAL B 1 235 ? -13.57 -15.469 -10.406 1 98.38 235 VAL B C 1
ATOM 7029 O O . VAL B 1 235 ? -12.992 -14.516 -9.875 1 98.38 235 VAL B O 1
ATOM 7032 N N . TYR B 1 236 ? -13.328 -16.766 -10.172 1 97.88 236 TYR B N 1
ATOM 7033 C CA . TYR B 1 236 ? -12.234 -17.141 -9.289 1 97.88 236 TYR B CA 1
ATOM 7034 C C . TYR B 1 236 ? -10.922 -16.547 -9.758 1 97.88 236 TYR B C 1
ATOM 7036 O O . TYR B 1 236 ? -10.203 -15.914 -8.977 1 97.88 236 TYR B O 1
ATOM 7044 N N . TRP B 1 237 ? -10.617 -16.641 -10.984 1 98.25 237 TRP B N 1
ATOM 7045 C CA . TRP B 1 237 ? -9.391 -16.109 -11.578 1 98.25 237 TRP B CA 1
ATOM 7046 C C . TRP B 1 237 ? -9.336 -14.602 -11.445 1 98.25 237 TRP B C 1
ATOM 7048 O O . TRP B 1 237 ? -8.273 -14.031 -11.156 1 98.25 237 TRP B O 1
ATOM 7058 N N . THR B 1 238 ? -10.406 -13.93 -11.695 1 98.25 238 THR B N 1
ATOM 7059 C CA . THR B 1 238 ? -10.445 -12.477 -11.633 1 98.25 238 THR B CA 1
ATOM 7060 C C . THR B 1 238 ? -10.109 -11.984 -10.227 1 98.25 238 THR B C 1
ATOM 7062 O O . THR B 1 238 ? -9.367 -11.016 -10.07 1 98.25 238 THR B O 1
ATOM 7065 N N . VAL B 1 239 ? -10.656 -12.664 -9.258 1 97.94 239 VAL B N 1
ATOM 7066 C CA . VAL B 1 239 ? -10.367 -12.281 -7.883 1 97.94 239 VAL B CA 1
ATOM 7067 C C . VAL B 1 239 ? -8.898 -12.531 -7.57 1 97.94 239 VAL B C 1
ATOM 7069 O O . VAL B 1 239 ? -8.227 -11.688 -6.977 1 97.94 239 VAL B O 1
ATOM 7072 N N . VAL B 1 240 ? -8.352 -13.648 -8.016 1 98 240 VAL B N 1
ATOM 7073 C CA . VAL B 1 240 ? -6.949 -14 -7.812 1 98 240 VAL B CA 1
ATOM 7074 C C . VAL B 1 240 ? -6.055 -12.953 -8.477 1 98 240 VAL B C 1
ATOM 7076 O O . VAL B 1 240 ? -5.039 -12.547 -7.906 1 98 240 VAL B O 1
ATOM 7079 N N . THR B 1 241 ? -6.469 -12.453 -9.586 1 98.06 241 THR B N 1
ATOM 7080 C CA . THR B 1 241 ? -5.68 -11.523 -10.383 1 98.06 241 THR B CA 1
ATOM 7081 C C . THR B 1 241 ? -5.781 -10.109 -9.812 1 98.06 241 THR B C 1
ATOM 7083 O O . THR B 1 241 ? -4.766 -9.438 -9.625 1 98.06 241 THR B O 1
ATOM 7086 N N . LEU B 1 242 ? -6.965 -9.695 -9.531 1 97 242 LEU B N 1
ATOM 7087 C CA . LEU B 1 242 ? -7.145 -8.32 -9.062 1 97 242 LEU B CA 1
ATOM 7088 C C . LEU B 1 242 ? -6.562 -8.148 -7.66 1 97 242 LEU B C 1
ATOM 7090 O O . LEU B 1 242 ? -6.086 -7.066 -7.312 1 97 242 LEU B O 1
ATOM 7094 N N . PHE B 1 243 ? -6.586 -9.188 -6.891 1 96.94 243 PHE B N 1
ATOM 7095 C CA . PHE B 1 243 ? -5.957 -9.148 -5.574 1 96.94 243 PHE B CA 1
ATOM 7096 C C . PHE B 1 243 ? -4.457 -9.398 -5.684 1 96.94 243 PHE B C 1
ATOM 7098 O O . PHE B 1 243 ? -3.762 -9.469 -4.668 1 96.94 243 PHE B O 1
ATOM 7105 N N . THR B 1 244 ? -3.861 -9.602 -6.887 1 96.56 244 THR B N 1
ATOM 7106 C CA . THR B 1 244 ? -2.461 -9.711 -7.277 1 96.56 244 THR B CA 1
ATOM 7107 C C . THR B 1 244 ? -1.812 -10.922 -6.621 1 96.56 244 THR B C 1
ATOM 7109 O O . THR B 1 244 ? -0.678 -10.844 -6.141 1 96.56 244 THR B O 1
ATOM 7112 N N . VAL B 1 245 ? -2.514 -11.977 -6.379 1 97.12 245 VAL B N 1
ATOM 7113 C CA . VAL B 1 245 ? -1.989 -13.211 -5.805 1 97.12 245 VAL B CA 1
ATOM 7114 C C . VAL B 1 245 ? -1.382 -14.078 -6.906 1 97.12 245 VAL B C 1
ATOM 7116 O O . VAL B 1 245 ? -0.224 -14.492 -6.809 1 97.12 245 VAL B O 1
ATOM 7119 N N . GLY B 1 246 ? -2.053 -14.398 -8 1 97.19 246 GLY B N 1
ATOM 7120 C CA . GLY B 1 246 ? -1.57 -15.047 -9.203 1 97.19 246 GLY B CA 1
ATOM 7121 C C . GLY B 1 246 ? -1.062 -16.453 -8.961 1 97.19 246 GLY B C 1
ATOM 7122 O O . GLY B 1 246 ? 0.091 -16.766 -9.266 1 97.19 246 GLY B O 1
ATOM 7123 N N . PHE B 1 247 ? -1.87 -17.438 -8.609 1 96.69 247 PHE B N 1
ATOM 7124 C CA . PHE B 1 247 ? -1.477 -18.828 -8.352 1 96.69 247 PHE B CA 1
ATOM 7125 C C . PHE B 1 247 ? -0.919 -19.469 -9.617 1 96.69 247 PHE B C 1
ATOM 7127 O O . PHE B 1 247 ? -0.114 -20.391 -9.539 1 96.69 247 PHE B O 1
ATOM 7134 N N . GLY B 1 248 ? -1.414 -19.047 -10.789 1 96.25 248 GLY B N 1
ATOM 7135 C CA . GLY B 1 248 ? -0.912 -19.562 -12.055 1 96.25 248 GLY B CA 1
ATOM 7136 C C . GLY B 1 248 ? -1.706 -20.75 -12.57 1 96.25 248 GLY B C 1
ATOM 7137 O O . GLY B 1 248 ? -1.426 -21.266 -13.656 1 96.25 248 GLY B O 1
ATOM 7138 N N . ASP B 1 249 ? -2.723 -21.328 -11.734 1 94.81 249 ASP B N 1
ATOM 7139 C CA . ASP B 1 249 ? -3.572 -22.406 -12.219 1 94.81 249 ASP B CA 1
ATOM 7140 C C . ASP B 1 249 ? -4.434 -21.953 -13.398 1 94.81 249 ASP B C 1
ATOM 7142 O O . ASP B 1 249 ? -4.68 -22.719 -14.328 1 94.81 249 ASP B O 1
ATOM 7146 N N . TYR B 1 250 ? -4.922 -20.734 -13.367 1 96 250 TYR B N 1
ATOM 7147 C CA . TYR B 1 250 ? -5.566 -20.062 -14.492 1 96 250 TYR B CA 1
ATOM 7148 C C . TYR B 1 250 ? -4.785 -18.828 -14.914 1 96 250 TYR B C 1
ATOM 7150 O O . TYR B 1 250 ? -4.441 -17.984 -14.078 1 96 250 TYR B O 1
ATOM 7158 N N . HIS B 1 251 ? -4.367 -18.781 -16.109 1 96.5 251 HIS B N 1
ATOM 7159 C CA . HIS B 1 251 ? -3.68 -17.625 -16.672 1 96.5 251 HIS B CA 1
ATOM 7160 C C . HIS B 1 251 ? -4.023 -17.453 -18.141 1 96.5 251 HIS B C 1
ATOM 7162 O O . HIS B 1 251 ? -4.406 -18.406 -18.812 1 96.5 251 HIS B O 1
ATOM 7168 N N . PRO B 1 252 ? -3.955 -16.266 -18.578 1 96.81 252 PRO B N 1
ATOM 7169 C CA . PRO B 1 252 ? -4.266 -16.062 -20 1 96.81 252 PRO B CA 1
ATOM 7170 C C . PRO B 1 252 ? -3.277 -16.75 -20.938 1 96.81 252 PRO B C 1
ATOM 7172 O O . PRO B 1 252 ? -2.062 -16.625 -20.766 1 96.81 252 PRO B O 1
ATOM 7175 N N . THR B 1 253 ? -3.805 -17.5 -21.922 1 95.75 253 THR B N 1
ATOM 7176 C CA . THR B 1 253 ? -2.977 -18.234 -22.859 1 95.75 253 THR B CA 1
ATOM 7177 C C . THR B 1 253 ? -3.072 -17.625 -24.266 1 95.75 253 THR B C 1
ATOM 7179 O O . THR B 1 253 ? -2.174 -17.797 -25.078 1 95.75 253 THR B O 1
ATOM 7182 N N . THR B 1 254 ? -4.129 -16.875 -24.5 1 96.44 254 THR B N 1
ATOM 7183 C CA . THR B 1 254 ? -4.324 -16.25 -25.797 1 96.44 254 THR B CA 1
ATOM 7184 C C . THR B 1 254 ? -3.652 -14.883 -25.844 1 96.44 254 THR B C 1
ATOM 7186 O O . THR B 1 254 ? -3.5 -14.227 -24.828 1 96.44 254 THR B O 1
ATOM 7189 N N . ASP B 1 255 ? -3.199 -14.445 -27.016 1 95.88 255 ASP B N 1
ATOM 7190 C CA . ASP B 1 255 ? -2.584 -13.133 -27.172 1 95.88 255 ASP B CA 1
ATOM 7191 C C . ASP B 1 255 ? -3.559 -12.016 -26.797 1 95.88 255 ASP B C 1
ATOM 7193 O O . ASP B 1 255 ? -3.164 -11.023 -26.188 1 95.88 255 ASP B O 1
ATOM 7197 N N . LEU B 1 256 ? -4.812 -12.25 -27.172 1 96.44 256 LEU B N 1
ATOM 7198 C CA . LEU B 1 256 ? -5.824 -11.258 -26.828 1 96.44 256 LEU B CA 1
ATOM 7199 C C . LEU B 1 256 ? -6 -11.18 -25.312 1 96.44 256 LEU B C 1
ATOM 7201 O O . LEU B 1 256 ? -6.109 -10.094 -24.75 1 96.44 256 LEU B O 1
ATOM 7205 N N . GLY B 1 257 ? -6.09 -12.344 -24.656 1 97.25 257 GLY B N 1
ATOM 7206 C CA . GLY B 1 257 ? -6.207 -12.375 -23.219 1 97.25 257 GLY B CA 1
ATOM 7207 C C . GLY B 1 257 ? -5.047 -11.711 -22.5 1 97.25 257 GLY B C 1
ATOM 7208 O O . GLY B 1 257 ? -5.246 -10.938 -21.562 1 97.25 257 GLY B O 1
ATOM 7209 N N . ARG B 1 258 ? -3.799 -11.953 -23.016 1 97 258 ARG B N 1
ATOM 7210 C CA . ARG B 1 258 ? -2.598 -11.367 -22.422 1 97 258 ARG B CA 1
ATOM 7211 C C . ARG B 1 258 ? -2.559 -9.859 -22.656 1 97 258 ARG B C 1
ATOM 7213 O O . ARG B 1 258 ? -2.143 -9.109 -21.766 1 97 258 ARG B O 1
ATOM 7220 N N . GLY B 1 259 ? -2.963 -9.461 -23.766 1 96.94 259 GLY B N 1
ATOM 7221 C CA . GLY B 1 259 ? -3.002 -8.039 -24.047 1 96.94 259 GLY B CA 1
ATOM 7222 C C . GLY B 1 259 ? -4.039 -7.293 -23.234 1 96.94 259 GLY B C 1
ATOM 7223 O O . GLY B 1 259 ? -3.77 -6.203 -22.719 1 96.94 259 GLY B O 1
ATOM 7224 N N . LEU B 1 260 ? -5.227 -7.844 -23.062 1 97.38 260 LEU B N 1
ATOM 7225 C CA . LEU B 1 260 ? -6.324 -7.199 -22.344 1 97.38 260 LEU B CA 1
ATOM 7226 C C . LEU B 1 260 ? -6.09 -7.242 -20.844 1 97.38 260 LEU B C 1
ATOM 7228 O O . LEU B 1 260 ? -6.688 -6.465 -20.094 1 97.38 260 LEU B O 1
ATOM 7232 N N . LEU B 1 261 ? -5.227 -8.156 -20.438 1 97.81 261 LEU B N 1
ATOM 7233 C CA . LEU B 1 261 ? -4.926 -8.266 -19.016 1 97.81 261 LEU B CA 1
ATOM 7234 C C . LEU B 1 261 ? -4.309 -6.973 -18.5 1 97.81 261 LEU B C 1
ATOM 7236 O O 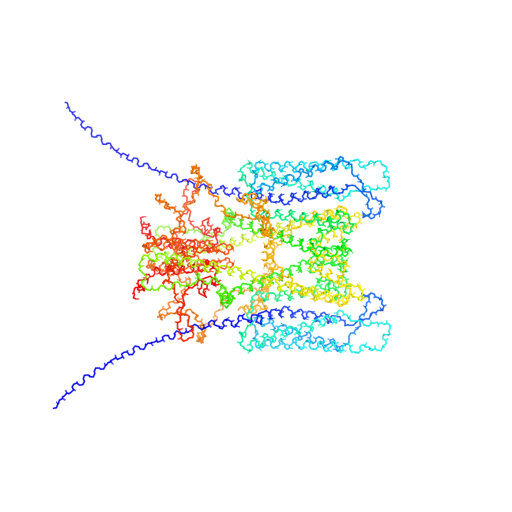. LEU B 1 261 ? -4.574 -6.566 -17.359 1 97.81 261 LEU B O 1
ATOM 7240 N N . ILE B 1 262 ? -3.514 -6.277 -19.328 1 96.38 262 ILE B N 1
ATOM 7241 C CA . ILE B 1 262 ? -2.752 -5.105 -18.891 1 96.38 262 ILE B CA 1
ATOM 7242 C C . ILE B 1 262 ? -3.709 -3.994 -18.469 1 96.38 262 ILE B C 1
ATOM 7244 O O . ILE B 1 262 ? -3.736 -3.604 -17.297 1 96.38 262 ILE B O 1
ATOM 7248 N N . PRO B 1 263 ? -4.605 -3.521 -19.297 1 95.88 263 PRO B N 1
ATOM 7249 C CA . PRO B 1 263 ? -5.531 -2.486 -18.828 1 95.88 263 PRO B CA 1
ATOM 7250 C C . PRO B 1 263 ? -6.516 -3 -17.781 1 95.88 263 PRO B C 1
ATOM 7252 O O . PRO B 1 263 ? -6.918 -2.25 -16.891 1 95.88 263 PRO B O 1
ATOM 7255 N N . PHE B 1 264 ? -6.883 -4.207 -17.922 1 97.25 264 PHE B N 1
ATOM 7256 C CA . PHE B 1 264 ? -7.844 -4.785 -16.984 1 97.25 264 PHE B CA 1
ATOM 7257 C C . PHE B 1 264 ? -7.266 -4.824 -15.578 1 97.25 264 PHE B C 1
ATOM 7259 O O . PHE B 1 264 ? -7.91 -4.379 -14.625 1 97.25 264 PHE B O 1
ATOM 7266 N N . ALA B 1 265 ? -6.055 -5.379 -15.477 1 97.06 265 ALA B N 1
ATOM 7267 C CA . ALA B 1 265 ? -5.418 -5.504 -14.172 1 97.06 265 ALA B CA 1
ATOM 7268 C C . ALA B 1 265 ? -5.086 -4.133 -13.594 1 97.06 265 ALA B C 1
ATOM 7270 O O . ALA B 1 265 ? -5.242 -3.906 -12.391 1 97.06 265 ALA B O 1
ATOM 7271 N N . LEU B 1 266 ? -4.648 -3.23 -14.398 1 93 266 LEU B N 1
ATOM 7272 C CA . LEU B 1 266 ? -4.309 -1.892 -13.922 1 93 266 LEU B CA 1
ATOM 7273 C C . LEU B 1 266 ? -5.527 -1.197 -13.328 1 93 266 LEU B C 1
ATOM 7275 O O . LEU B 1 266 ? -5.473 -0.684 -12.211 1 93 266 LEU B O 1
ATOM 7279 N N . ALA B 1 267 ? -6.629 -1.243 -14.039 1 92.44 267 ALA B N 1
ATOM 7280 C CA . ALA B 1 267 ? -7.859 -0.617 -13.562 1 92.44 267 ALA B CA 1
ATOM 7281 C C . ALA B 1 267 ? -8.375 -1.303 -12.305 1 92.44 267 ALA B C 1
ATOM 7283 O O . ALA B 1 267 ? -8.875 -0.641 -11.391 1 92.44 267 ALA B O 1
ATOM 7284 N N . GLY B 1 268 ? -8.297 -2.553 -12.312 1 94.38 268 GLY B N 1
ATOM 7285 C CA . GLY B 1 268 ? -8.75 -3.311 -11.156 1 94.38 268 GLY B CA 1
ATOM 7286 C C . GLY B 1 268 ? -7.93 -3.041 -9.914 1 94.38 268 GLY B C 1
ATOM 7287 O O . GLY B 1 268 ? -8.484 -2.844 -8.828 1 94.38 268 GLY B O 1
ATOM 7288 N N . ILE B 1 269 ? -6.602 -2.979 -10.031 1 92.38 269 ILE B N 1
ATOM 7289 C CA . ILE B 1 269 ? -5.703 -2.752 -8.906 1 92.38 269 ILE B CA 1
ATOM 7290 C C . ILE B 1 269 ? -5.898 -1.338 -8.359 1 92.38 269 ILE B C 1
ATOM 7292 O O . ILE B 1 269 ? -5.922 -1.13 -7.148 1 92.38 269 ILE B O 1
ATOM 7296 N N . ILE B 1 270 ? -6.09 -0.444 -9.266 1 88.19 270 ILE B N 1
ATOM 7297 C CA . ILE B 1 270 ? -6.359 0.928 -8.852 1 88.19 270 ILE B CA 1
ATOM 7298 C C . ILE B 1 270 ? -7.68 0.989 -8.086 1 88.19 270 ILE B C 1
ATOM 7300 O O . ILE B 1 270 ? -7.773 1.653 -7.055 1 88.19 270 ILE B O 1
ATOM 7304 N N . SER B 1 271 ? -8.656 0.292 -8.602 1 90.88 271 SER B N 1
ATOM 7305 C CA . SER B 1 271 ? -9.961 0.257 -7.938 1 90.88 271 SER B CA 1
ATOM 7306 C C . SER B 1 271 ? -9.852 -0.351 -6.543 1 90.88 271 SER B C 1
ATOM 7308 O O . SER B 1 271 ? -10.461 0.148 -5.594 1 90.88 271 SER B O 1
ATOM 7310 N N . LEU B 1 272 ? -9.133 -1.342 -6.449 1 92.44 272 LEU B N 1
ATOM 7311 C CA . LEU B 1 272 ? -8.906 -1.962 -5.148 1 92.44 272 LEU B CA 1
ATOM 7312 C C . LEU B 1 272 ? -8.188 -1.007 -4.207 1 92.44 272 LEU B C 1
ATOM 7314 O O . LEU B 1 272 ? -8.508 -0.93 -3.021 1 92.44 272 LEU B O 1
ATOM 7318 N N . GLY B 1 273 ? -7.215 -0.326 -4.742 1 88.75 273 GLY B N 1
ATOM 7319 C CA . GLY B 1 273 ? -6.504 0.68 -3.969 1 88.75 273 GLY B CA 1
ATOM 7320 C C . GLY B 1 273 ? -7.414 1.764 -3.424 1 88.75 273 GLY B C 1
ATOM 7321 O O . GLY B 1 273 ? -7.215 2.246 -2.307 1 88.75 273 GLY B O 1
ATOM 7322 N N . LEU B 1 274 ? -8.383 2.092 -4.184 1 86.75 274 LEU B N 1
ATOM 7323 C CA . LEU B 1 274 ? -9.344 3.1 -3.752 1 86.75 274 LEU B CA 1
ATOM 7324 C C . LEU B 1 274 ? -10.188 2.586 -2.586 1 86.75 274 LEU B C 1
ATOM 7326 O O . LEU B 1 274 ? -10.453 3.328 -1.639 1 86.75 274 LEU B O 1
ATOM 7330 N N . VAL B 1 275 ? -10.594 1.421 -2.701 1 89.31 275 VAL B N 1
ATOM 7331 C CA . VAL B 1 275 ? -11.359 0.82 -1.615 1 89.31 275 VAL B CA 1
ATOM 7332 C C . VAL B 1 275 ? -10.516 0.777 -0.346 1 89.31 275 VAL B C 1
ATOM 7334 O O . VAL B 1 275 ? -10.992 1.114 0.739 1 89.31 275 VAL B O 1
ATOM 7337 N N . ILE B 1 276 ? -9.25 0.365 -0.493 1 89.56 276 ILE B N 1
ATOM 7338 C CA . ILE B 1 276 ? -8.32 0.298 0.631 1 89.56 276 ILE B CA 1
ATOM 7339 C C . ILE B 1 276 ? -8.172 1.68 1.264 1 89.56 276 ILE B C 1
ATOM 7341 O O . ILE B 1 276 ? -8.234 1.818 2.488 1 89.56 276 ILE B O 1
ATOM 7345 N N . SER B 1 277 ? -8.039 2.648 0.467 1 84.69 277 SER B N 1
ATOM 7346 C CA . SER B 1 277 ? -7.891 4.02 0.942 1 84.69 277 SER B CA 1
ATOM 7347 C C . SER B 1 277 ? -9.141 4.488 1.687 1 84.69 277 SER B C 1
ATOM 7349 O O . SER B 1 277 ? -9.039 5.148 2.721 1 84.69 277 SER B O 1
ATOM 7351 N N . SER B 1 278 ? -10.25 4.16 1.136 1 84.5 278 SER B N 1
ATOM 7352 C CA . SER B 1 278 ? -11.508 4.555 1.757 1 84.5 278 SER B CA 1
ATOM 7353 C C . SER B 1 278 ? -11.68 3.893 3.119 1 84.5 278 SER B C 1
ATOM 7355 O O . SER B 1 278 ? -12.148 4.527 4.07 1 84.5 278 SER B O 1
ATOM 7357 N N . VAL B 1 279 ? -11.367 2.689 3.227 1 86.62 279 VAL B N 1
ATOM 7358 C CA . VAL B 1 279 ? -11.445 1.979 4.5 1 86.62 279 VAL B CA 1
ATOM 7359 C C . VAL B 1 279 ? -10.5 2.617 5.508 1 86.62 279 VAL B C 1
ATOM 7361 O O . VAL B 1 279 ? -10.852 2.793 6.68 1 86.62 279 VAL B O 1
ATOM 7364 N N . ARG B 1 280 ? -9.367 2.936 5.074 1 83.69 280 ARG B N 1
ATOM 7365 C CA . ARG B 1 280 ? -8.383 3.566 5.941 1 83.69 280 ARG B CA 1
ATOM 7366 C C . ARG B 1 280 ? -8.898 4.895 6.484 1 83.69 280 ARG B C 1
ATOM 7368 O O . ARG B 1 280 ? -8.727 5.203 7.664 1 83.69 280 ARG B O 1
ATOM 7375 N N . ILE B 1 281 ? -9.484 5.652 5.676 1 78.25 281 ILE B N 1
ATOM 7376 C CA . ILE B 1 281 ? -10.016 6.949 6.066 1 78.25 281 ILE B CA 1
ATOM 7377 C C . ILE B 1 281 ? -11.117 6.766 7.102 1 78.25 281 ILE B C 1
ATOM 7379 O O . ILE B 1 281 ? -11.211 7.531 8.07 1 78.25 281 ILE B O 1
ATOM 7383 N N . LEU B 1 282 ? -11.875 5.805 6.875 1 78.06 282 LEU B N 1
ATOM 7384 C CA . LEU B 1 282 ? -12.961 5.523 7.809 1 78.06 282 LEU B CA 1
ATOM 7385 C C . LEU B 1 282 ? -12.414 5.18 9.188 1 78.06 282 LEU B C 1
ATOM 7387 O O . LEU B 1 282 ? -12.969 5.609 10.203 1 78.06 282 LEU B O 1
ATOM 7391 N N . ILE B 1 283 ? -11.367 4.469 9.266 1 76.25 283 ILE B N 1
ATOM 7392 C CA . ILE B 1 283 ? -10.75 4.074 10.523 1 76.25 283 ILE B CA 1
ATOM 7393 C C . ILE B 1 283 ? -10.148 5.301 11.211 1 76.25 283 ILE B C 1
ATOM 7395 O O . ILE B 1 283 ? -10.266 5.461 12.422 1 76.25 283 ILE B O 1
ATOM 7399 N N . LEU B 1 284 ? -9.617 6.113 10.438 1 70.75 284 LEU B N 1
ATOM 7400 C CA . LEU B 1 284 ? -8.992 7.32 10.969 1 70.75 284 LEU B CA 1
ATOM 7401 C C . LEU B 1 284 ? -10.047 8.273 11.523 1 70.75 284 LEU B C 1
ATOM 7403 O O . LEU B 1 284 ? -9.844 8.898 12.57 1 70.75 284 LEU B O 1
ATOM 7407 N N . GLU B 1 285 ? -11.078 8.344 10.789 1 69.12 285 GLU B N 1
ATOM 7408 C CA . GLU B 1 285 ? -12.18 9.195 11.227 1 69.12 285 GLU B CA 1
ATOM 7409 C C . GLU B 1 285 ? -12.789 8.68 12.523 1 69.12 285 GLU B C 1
ATOM 7411 O O . GLU B 1 285 ? -13.148 9.461 13.406 1 69.12 285 GLU B O 1
ATOM 7416 N N . ASN B 1 286 ? -12.906 7.418 12.602 1 67.94 286 ASN B N 1
ATOM 7417 C CA . ASN B 1 286 ? -13.477 6.812 13.797 1 67.94 286 ASN B CA 1
ATOM 7418 C C . ASN B 1 286 ? -12.539 6.945 14.992 1 67.94 286 ASN B C 1
ATOM 7420 O O . ASN B 1 286 ? -12.992 7.133 16.125 1 67.94 286 ASN B O 1
ATOM 7424 N N . ALA B 1 287 ? -11.281 6.805 14.734 1 61 287 ALA B N 1
ATOM 7425 C CA . ALA B 1 287 ? -10.289 6.969 15.789 1 61 287 ALA B CA 1
ATOM 7426 C C . ALA B 1 287 ? -10.312 8.391 16.344 1 61 287 ALA B C 1
ATOM 7428 O O . ALA B 1 287 ? -10.18 8.594 17.562 1 61 287 ALA B O 1
ATOM 7429 N N . ARG B 1 288 ? -10.586 9.281 15.516 1 55.88 288 ARG B N 1
ATOM 7430 C CA . ARG B 1 288 ? -10.641 10.68 15.914 1 55.88 288 ARG B CA 1
ATOM 7431 C C . ARG B 1 288 ? -11.906 10.977 16.719 1 55.88 288 ARG B C 1
ATOM 7433 O O . ARG B 1 288 ? -11.867 11.734 17.688 1 55.88 288 ARG B O 1
ATOM 7440 N N . ARG B 1 289 ? -12.875 10.344 16.297 1 52.72 289 ARG B N 1
ATOM 7441 C CA . ARG B 1 289 ? -14.156 10.578 16.969 1 52.72 289 ARG B CA 1
ATOM 7442 C C . ARG B 1 289 ? -14.148 9.969 18.375 1 52.72 289 ARG B C 1
ATOM 7444 O O . ARG B 1 289 ? -14.68 10.562 19.312 1 52.72 289 ARG B O 1
ATOM 7451 N N . CYS B 1 290 ? -13.594 8.75 18.438 1 49.41 290 CYS B N 1
ATOM 7452 C CA . CYS B 1 290 ? -13.547 8.094 19.734 1 49.41 290 CYS B CA 1
ATOM 7453 C C . CYS B 1 290 ? -12.664 8.867 20.703 1 49.41 290 CYS B C 1
ATOM 7455 O O . CYS B 1 290 ? -12.953 8.93 21.906 1 49.41 290 CYS B O 1
ATOM 7457 N N . ILE B 1 291 ? -11.508 9.375 20.234 1 45.34 291 ILE B N 1
ATOM 7458 C CA . ILE B 1 291 ? -10.68 10.211 21.094 1 45.34 291 ILE B CA 1
ATOM 7459 C C . ILE B 1 291 ? -11.5 11.383 21.625 1 45.34 291 ILE B C 1
ATOM 7461 O O . ILE B 1 291 ? -11.352 11.773 22.781 1 45.34 291 ILE B O 1
ATOM 7465 N N . ARG B 1 292 ? -12.422 11.727 20.797 1 43.5 292 ARG B N 1
ATOM 7466 C CA . ARG B 1 292 ? -13.234 12.875 21.172 1 43.5 292 ARG B CA 1
ATOM 7467 C C . ARG B 1 292 ? -14.211 12.508 22.297 1 43.5 292 ARG B C 1
ATOM 7469 O O . ARG B 1 292 ? -14.469 13.312 23.188 1 43.5 292 ARG B O 1
ATOM 7476 N N . THR B 1 293 ? -14.773 11.398 22.062 1 43.72 293 THR B N 1
ATOM 7477 C CA . THR B 1 293 ? -15.875 11.125 22.984 1 43.72 293 THR B CA 1
ATOM 7478 C C . THR B 1 293 ? -15.352 10.648 24.328 1 43.72 293 THR B C 1
ATOM 7480 O O . THR B 1 293 ? -15.961 10.906 25.375 1 43.72 293 THR B O 1
ATOM 7483 N N . ARG B 1 294 ? -14.414 9.555 24.344 1 44.03 294 ARG B N 1
ATOM 7484 C CA . ARG B 1 294 ? -14.305 8.789 25.578 1 44.03 294 ARG B CA 1
ATOM 7485 C C . ARG B 1 294 ? -13.414 9.492 26.594 1 44.03 294 ARG B C 1
ATOM 7487 O O . ARG B 1 294 ? -12.578 8.859 27.234 1 44.03 294 ARG B O 1
ATOM 7494 N N . ILE B 1 295 ? -12.906 10.609 26.453 1 40.09 295 ILE B N 1
ATOM 7495 C CA . ILE B 1 295 ? -12.367 10.945 27.781 1 40.09 295 ILE B CA 1
ATOM 7496 C C . ILE B 1 295 ? -13.406 10.617 28.844 1 40.09 295 ILE B C 1
ATOM 7498 O O . ILE B 1 295 ? -14.383 11.352 29.031 1 40.09 295 ILE B O 1
ATOM 7502 N N . ASP B 1 296 ? -13.93 9.469 28.734 1 40.59 296 ASP B N 1
ATOM 7503 C CA . ASP B 1 296 ? -14.836 8.953 29.766 1 40.59 296 ASP B CA 1
ATOM 7504 C C . ASP B 1 296 ? -14.391 9.375 31.156 1 40.59 296 ASP B C 1
ATOM 7506 O O . ASP B 1 296 ? -13.289 9.039 31.594 1 40.59 296 ASP B O 1
ATOM 7510 N N . ASN B 1 297 ? -14.875 10.305 31.641 1 42.59 297 ASN B N 1
ATOM 7511 C CA . ASN B 1 297 ? -14.859 10.805 33 1 42.59 297 ASN B CA 1
ATOM 7512 C C . ASN B 1 297 ? -14.805 9.672 34.031 1 42.59 297 ASN B C 1
ATOM 7514 O O . ASN B 1 297 ? -14.289 9.844 35.125 1 42.59 297 ASN B O 1
ATOM 7518 N N . ARG B 1 298 ? -15.453 8.594 33.688 1 42.28 298 ARG B N 1
ATOM 7519 C CA . ARG B 1 298 ? -15.594 7.609 34.75 1 42.28 298 ARG B CA 1
ATOM 7520 C C . ARG B 1 298 ? -14.273 6.895 35.031 1 42.28 298 ARG B C 1
ATOM 7522 O O . ARG B 1 298 ? -13.953 6.566 36.156 1 42.28 298 ARG B O 1
ATOM 7529 N N . LYS B 1 299 ? -13.539 6.484 33.906 1 48.16 299 LYS B N 1
ATOM 7530 C CA . LYS B 1 299 ? -12.289 5.773 34.188 1 48.16 299 LYS B CA 1
ATOM 7531 C C . LYS B 1 299 ? -11.258 6.703 34.812 1 48.16 299 LYS B C 1
ATOM 7533 O O . LYS B 1 299 ? -10.414 6.266 35.594 1 48.16 299 LYS B O 1
ATOM 7538 N N . GLN B 1 300 ? -11.359 7.938 34.406 1 48.25 300 GLN B N 1
ATOM 7539 C CA . GLN B 1 300 ? -10.57 8.906 35.156 1 48.25 300 GLN B CA 1
ATOM 7540 C C . GLN B 1 300 ? -10.922 8.867 36.656 1 48.25 300 GLN B C 1
ATOM 7542 O O . GLN B 1 300 ? -10.031 8.914 37.5 1 48.25 300 GLN B O 1
ATOM 7547 N N . ASP B 1 301 ? -12.242 8.812 36.812 1 47.69 301 ASP B N 1
ATOM 7548 C CA . ASP B 1 301 ? -12.664 8.766 38.188 1 47.69 301 ASP B CA 1
ATOM 7549 C C . ASP B 1 301 ? -12.195 7.484 38.875 1 47.69 301 ASP B C 1
ATOM 7551 O O . ASP B 1 301 ? -11.75 7.512 40.031 1 47.69 301 ASP B O 1
ATOM 7555 N N . LYS B 1 302 ? -12.289 6.363 38.125 1 50.38 302 LYS B N 1
ATOM 7556 C CA . LYS B 1 302 ? -11.859 5.125 38.781 1 50.38 302 LYS B CA 1
ATOM 7557 C C . LYS B 1 302 ? -10.344 5.09 38.938 1 50.38 302 LYS B C 1
ATOM 7559 O O . LYS B 1 302 ? -9.836 4.609 39.969 1 50.38 302 LYS B O 1
ATOM 7564 N N . PHE B 1 303 ? -9.672 5.586 37.969 1 50.69 303 PHE B N 1
ATOM 7565 C CA . PHE B 1 303 ? -8.219 5.66 38.094 1 50.69 303 PHE B CA 1
ATOM 7566 C C . PHE B 1 303 ? -7.805 6.613 39.188 1 50.69 303 PHE B C 1
ATOM 7568 O O . PHE B 1 303 ? -6.891 6.316 39.969 1 50.69 303 PHE B O 1
ATOM 7575 N N . ILE B 1 304 ? -8.5 7.707 39.25 1 49.81 304 ILE B N 1
ATOM 7576 C CA . ILE B 1 304 ? -8.266 8.625 40.344 1 49.81 304 ILE B CA 1
ATOM 7577 C C . ILE B 1 304 ? -8.594 7.938 41.656 1 49.81 304 ILE B C 1
ATOM 7579 O O . ILE B 1 304 ? -7.852 8.062 42.656 1 49.81 304 ILE B O 1
ATOM 7583 N N . LYS B 1 305 ? -9.656 7.27 41.531 1 50.5 305 LYS B N 1
ATOM 7584 C CA . LYS B 1 305 ? -10.039 6.59 42.781 1 50.5 305 LYS B CA 1
ATOM 7585 C C . LYS B 1 305 ? -9.039 5.496 43.125 1 50.5 305 LYS B C 1
ATOM 7587 O O . LYS B 1 305 ? -8.688 5.332 44.312 1 50.5 305 LYS B O 1
ATOM 7592 N N . LYS B 1 306 ? -8.648 4.723 42.156 1 52.72 306 LYS B N 1
ATOM 7593 C CA . LYS B 1 306 ? -7.684 3.662 42.438 1 52.72 306 LYS B CA 1
ATOM 7594 C C . LYS B 1 306 ? -6.332 4.238 42.844 1 52.72 306 LYS B C 1
ATOM 7596 O O . LYS B 1 306 ? -5.652 3.686 43.719 1 52.72 306 LYS B O 1
ATOM 7601 N N . MET B 1 307 ? -5.898 5.27 42.156 1 47.22 307 MET B N 1
ATOM 7602 C CA . MET B 1 307 ? -4.66 5.926 42.562 1 47.22 307 MET B CA 1
ATOM 7603 C C . MET B 1 307 ? -4.797 6.527 43.969 1 47.22 307 MET B C 1
ATOM 7605 O O . MET B 1 307 ? -3.844 6.512 44.75 1 47.22 307 MET B O 1
ATOM 7609 N N . ILE B 1 308 ? -5.984 7.145 44.156 1 46.97 308 ILE B N 1
ATOM 7610 C CA . ILE B 1 308 ? -6.25 7.629 45.5 1 46.97 308 ILE B CA 1
ATOM 7611 C C . ILE B 1 308 ? -6.191 6.465 46.5 1 46.97 308 ILE B C 1
ATOM 7613 O O . ILE B 1 308 ? -5.672 6.609 47.594 1 46.97 308 ILE B O 1
ATOM 7617 N N . LEU B 1 309 ? -6.801 5.492 46.062 1 45.78 309 LEU B N 1
ATOM 7618 C CA . LEU B 1 309 ? -6.777 4.336 46.938 1 45.78 309 LEU B CA 1
ATOM 7619 C C . LEU B 1 309 ? -5.359 3.791 47.094 1 45.78 309 LEU B C 1
ATOM 7621 O O . LEU B 1 309 ? -5.02 3.203 48.125 1 45.78 309 LEU B O 1
ATOM 7625 N N . LYS B 1 310 ? -4.707 3.736 45.938 1 46.12 310 LYS B N 1
ATOM 7626 C CA . LYS B 1 310 ? -3.301 3.424 46.156 1 46.12 310 LYS B CA 1
ATOM 7627 C C . LYS B 1 310 ? -2.596 4.574 46.875 1 46.12 310 LYS B C 1
ATOM 7629 O O . LYS B 1 310 ? -2.982 5.734 46.719 1 46.12 310 LYS B O 1
ATOM 7634 N N . GLY B 1 311 ? -1.822 4.574 47.938 1 39.69 311 GLY B N 1
ATOM 7635 C CA . GLY B 1 311 ? -1.193 5.375 49 1 39.69 311 GLY B CA 1
ATOM 7636 C C . GLY B 1 311 ? -0.716 6.727 48.5 1 39.69 311 GLY B C 1
ATOM 7637 O O . GLY B 1 311 ? -0.094 7.484 49.25 1 39.69 311 GLY B O 1
ATOM 7638 N N . GLU B 1 312 ? -0.476 6.973 47.281 1 39.78 312 GLU B N 1
ATOM 7639 C CA . GLU B 1 312 ? 0.173 8.25 47.031 1 39.78 312 GLU B CA 1
ATOM 7640 C C . GLU B 1 312 ? -0.802 9.414 47.188 1 39.78 312 GLU B C 1
ATOM 7642 O O . GLU B 1 312 ? -1.143 10.094 46.219 1 39.78 312 GLU B O 1
ATOM 7647 N N . GLY B 1 313 ? -1.825 9.398 48 1 38.53 313 GLY B N 1
ATOM 7648 C CA . GLY B 1 313 ? -2.924 10.211 48.5 1 38.53 313 GLY B CA 1
ATOM 7649 C C . GLY B 1 313 ? -2.475 11.555 49.031 1 38.53 313 GLY B C 1
ATOM 7650 O O . GLY B 1 313 ? -3.301 12.422 49.312 1 38.53 313 GLY B O 1
ATOM 7651 N N . TYR B 1 314 ? -1.316 11.656 49.812 1 38.38 314 TYR B N 1
ATOM 7652 C CA . TYR B 1 314 ? -0.992 12.82 50.625 1 38.38 314 TYR B CA 1
ATOM 7653 C C . TYR B 1 314 ? -0.887 14.07 49.75 1 38.38 314 TYR B C 1
ATOM 7655 O O . TYR B 1 314 ? -1.218 15.172 50.219 1 38.38 314 TYR B O 1
ATOM 7663 N N . THR B 1 315 ? -0.18 13.992 48.656 1 42.31 315 THR B N 1
ATOM 7664 C CA . THR B 1 315 ? 0.247 15.234 48.031 1 42.31 315 THR B CA 1
ATOM 7665 C C . THR B 1 315 ? -0.896 15.867 47.25 1 42.31 315 THR B C 1
ATOM 7667 O O . THR B 1 315 ? -0.763 16.969 46.719 1 42.31 315 THR B O 1
ATOM 7670 N N . LEU B 1 316 ? -1.961 15.172 47.219 1 44.44 316 LEU B N 1
ATOM 7671 C CA . LEU B 1 316 ? -3.02 15.734 46.375 1 44.44 316 LEU B CA 1
ATOM 7672 C C . LEU B 1 316 ? -4.082 16.422 47.219 1 44.44 316 LEU B C 1
ATOM 7674 O O . LEU B 1 316 ? -5.121 16.844 46.719 1 44.44 316 LEU B O 1
ATOM 7678 N N . ASP B 1 317 ? -3.973 16.375 48.656 1 40.5 317 ASP B N 1
ATOM 7679 C CA . ASP B 1 317 ? -5.004 17.016 49.469 1 40.5 317 ASP B CA 1
ATOM 7680 C C . ASP B 1 317 ? -4.961 18.531 49.312 1 40.5 317 ASP B C 1
ATOM 7682 O O . ASP B 1 317 ? -3.9 19.141 49.469 1 40.5 317 ASP B O 1
ATOM 7686 N N . PRO B 1 318 ? -5.906 19.109 48.812 1 43.06 318 PRO B N 1
ATOM 7687 C CA . PRO B 1 318 ? -5.922 20.562 48.75 1 43.06 318 PRO B CA 1
ATOM 7688 C C . PRO B 1 318 ? -5.66 21.203 50.125 1 43.06 318 PRO B C 1
ATOM 7690 O O . PRO B 1 318 ? -6.059 20.641 51.156 1 43.06 318 PRO B O 1
ATOM 7693 N N . ILE B 1 319 ? -4.527 21.859 50.406 1 40.28 319 ILE B N 1
ATOM 7694 C CA . ILE B 1 319 ? -4.332 22.609 51.656 1 40.28 319 ILE B CA 1
ATOM 7695 C C . ILE B 1 319 ? -5.531 23.531 51.875 1 40.28 319 ILE B C 1
ATOM 7697 O O . ILE B 1 319 ? -5.836 24.391 51.062 1 40.28 319 ILE B O 1
ATOM 7701 N N . TYR B 1 320 ? -6.457 23.188 52.75 1 34.12 320 TYR B N 1
ATOM 7702 C CA . TYR B 1 320 ? -7.523 24.062 53.219 1 34.12 320 TYR B CA 1
ATOM 7703 C C . TYR B 1 320 ? -6.957 25.328 53.844 1 34.12 320 TYR B C 1
ATOM 7705 O O . TYR B 1 320 ? -6.109 25.25 54.75 1 34.12 320 TYR B O 1
ATOM 7713 N N . GLU B 1 321 ? -6.688 26.375 53.156 1 36.41 321 GLU B N 1
ATOM 7714 C CA . GLU B 1 321 ? -6.391 27.625 53.875 1 36.41 321 GLU B CA 1
ATOM 7715 C C . GLU B 1 321 ? -7.406 27.891 54.969 1 36.41 321 GLU B C 1
ATOM 7717 O O . GLU B 1 321 ? -8.602 28 54.719 1 36.41 321 GLU B O 1
ATOM 7722 N N . ASP B 1 322 ? -7.172 27.438 56.125 1 34.69 322 ASP B N 1
ATOM 7723 C CA . ASP B 1 322 ? -7.777 28.234 57.188 1 34.69 322 ASP B CA 1
ATOM 7724 C C . ASP B 1 322 ? -7.469 29.719 57 1 34.69 322 ASP B C 1
ATOM 7726 O O . ASP B 1 322 ? -6.371 30.094 56.594 1 34.69 322 ASP B O 1
ATOM 7730 N N . SER B 1 323 ? -8.461 30.625 56.781 1 38.16 323 SER B N 1
ATOM 7731 C CA . SER B 1 323 ? -8.5 32.094 56.688 1 38.16 323 SER B CA 1
ATOM 7732 C C . SER B 1 323 ? -7.375 32.719 57.5 1 38.16 323 SER B C 1
ATOM 7734 O O . SER B 1 323 ? -7.078 33.906 57.312 1 38.16 323 SER B O 1
ATOM 7736 N N . GLN B 1 324 ? -6.934 32.25 58.688 1 38.09 324 GLN B N 1
ATOM 7737 C CA . GLN B 1 324 ? -6.133 33.031 59.625 1 38.09 324 GLN B CA 1
ATOM 7738 C C . GLN B 1 324 ? -4.641 32.844 59.375 1 38.09 324 GLN B C 1
ATOM 7740 O O . GLN B 1 324 ? -3.832 32.906 60.281 1 38.09 324 GLN B O 1
ATOM 7745 N N . ILE B 1 325 ? -4.188 32.188 58.375 1 43.25 325 ILE B N 1
ATOM 7746 C CA . ILE B 1 325 ? -2.744 31.984 58.344 1 43.25 325 ILE B CA 1
ATOM 7747 C C . ILE B 1 325 ? -2.043 33.312 58.031 1 43.25 325 ILE B C 1
ATOM 7749 O O . ILE B 1 325 ? -2.367 33.969 57.031 1 43.25 325 ILE B O 1
ATOM 7753 N N . PRO B 1 326 ? -1.146 33.938 58.875 1 41.91 326 PRO B N 1
ATOM 7754 C CA . PRO B 1 326 ? -0.434 35.188 58.719 1 41.91 326 PRO B CA 1
ATOM 7755 C C . PRO B 1 326 ? 0.358 35.281 57.438 1 41.91 326 PRO B C 1
ATOM 7757 O O . PRO B 1 326 ? 0.721 34.25 56.844 1 41.91 326 PRO B O 1
ATOM 7760 N N . ARG B 1 327 ? 0.556 36.438 56.781 1 45.12 327 ARG B N 1
ATOM 7761 C CA . ARG B 1 327 ? 1.126 36.875 55.531 1 45.12 327 ARG B CA 1
ATOM 7762 C C . ARG B 1 327 ? 2.391 36.094 55.188 1 45.12 327 ARG B C 1
ATOM 7764 O O . ARG B 1 327 ? 2.674 35.844 54.031 1 45.12 327 ARG B O 1
ATOM 7771 N N . GLY B 1 328 ? 3.252 35.875 56.125 1 46.75 328 GLY B N 1
ATOM 7772 C CA . GLY B 1 328 ? 4.562 35.281 55.875 1 46.75 328 GLY B CA 1
ATOM 7773 C C . GLY B 1 328 ? 4.5 33.875 55.312 1 46.75 328 GLY B C 1
ATOM 7774 O O . GLY B 1 328 ? 5.414 33.438 54.625 1 46.75 328 GLY B O 1
ATOM 7775 N N . ARG B 1 329 ? 3.666 33.031 55.719 1 50.75 329 ARG B N 1
ATOM 7776 C CA . ARG B 1 329 ? 3.496 31.625 55.438 1 50.75 329 ARG B CA 1
ATOM 7777 C C . ARG B 1 329 ? 2.76 31.422 54.094 1 50.75 329 ARG B C 1
ATOM 7779 O O . ARG B 1 329 ? 2.561 30.297 53.656 1 50.75 329 ARG B O 1
ATOM 7786 N N . SER B 1 330 ? 2.438 32.5 53.438 1 51.75 330 SER B N 1
ATOM 7787 C CA . SER B 1 330 ? 1.7 32.5 52.188 1 51.75 330 SER B CA 1
ATOM 7788 C C . SER B 1 330 ? 2.57 32.031 51.031 1 51.75 330 SER B C 1
ATOM 7790 O O . SER B 1 330 ? 2.102 31.328 50.156 1 51.75 330 SER B O 1
ATOM 7792 N N . ILE B 1 331 ? 3.812 32.469 51.094 1 54.09 331 ILE B N 1
ATOM 7793 C CA . ILE B 1 331 ? 4.715 32.062 50 1 54.09 331 ILE B CA 1
ATOM 7794 C C . ILE B 1 331 ? 4.934 30.562 50.031 1 54.09 331 ILE B C 1
ATOM 7796 O O . ILE B 1 331 ? 4.996 29.922 48.969 1 54.09 331 ILE B O 1
ATOM 7800 N N . GLU B 1 332 ? 5.113 30.031 51.219 1 55.94 332 GLU B N 1
ATOM 7801 C CA . GLU B 1 332 ? 5.332 28.594 51.312 1 55.94 332 GLU B CA 1
ATOM 7802 C C . GLU B 1 332 ? 4.105 27.812 50.875 1 55.94 332 GLU B C 1
ATOM 7804 O O . GLU B 1 332 ? 4.238 26.75 50.219 1 55.94 332 GLU B O 1
ATOM 7809 N N . VAL B 1 333 ? 3.037 28.406 51.25 1 58.06 333 VAL B N 1
ATOM 7810 C CA . VAL B 1 333 ? 1.796 27.734 50.844 1 58.06 333 VAL B CA 1
ATOM 7811 C C . VAL B 1 333 ? 1.634 27.797 49.344 1 58.06 333 VAL B C 1
ATOM 7813 O O . VAL B 1 333 ? 1.195 26.828 48.719 1 58.06 333 VAL B O 1
ATOM 7816 N N . GLN B 1 334 ? 2.094 28.906 48.781 1 59.72 334 GLN B N 1
ATOM 7817 C CA . GLN B 1 334 ? 2.014 29.078 47.344 1 59.72 334 GLN B CA 1
ATOM 7818 C C . GLN B 1 334 ? 2.953 28.109 46.625 1 59.72 334 GLN B C 1
ATOM 7820 O O . GLN B 1 334 ? 2.598 27.531 45.594 1 59.72 334 GLN B O 1
ATOM 7825 N N . GLY B 1 335 ? 4.031 28 47.156 1 60.59 335 GLY B N 1
ATOM 7826 C CA . GLY B 1 335 ? 4.977 27.062 46.594 1 60.59 335 GLY B CA 1
ATOM 7827 C C . GLY B 1 335 ? 4.492 25.625 46.656 1 60.59 335 GLY B C 1
ATOM 7828 O O . GLY B 1 335 ? 4.664 24.859 45.688 1 60.59 335 GLY B O 1
ATOM 7829 N N . ARG B 1 336 ? 3.916 25.344 47.75 1 62.84 336 ARG B N 1
ATOM 7830 C CA . ARG B 1 336 ? 3.406 24 47.906 1 62.84 336 ARG B CA 1
ATOM 7831 C C . ARG B 1 336 ? 2.244 23.719 46.969 1 62.84 336 ARG B C 1
ATOM 7833 O O . ARG B 1 336 ? 2.109 22.609 46.438 1 62.84 336 ARG B O 1
ATOM 7840 N N . GLU B 1 337 ? 1.507 24.781 46.812 1 66 337 GLU B N 1
ATOM 7841 C CA . GLU B 1 337 ? 0.381 24.609 45.906 1 66 337 GLU B CA 1
ATOM 7842 C C . GLU B 1 337 ? 0.858 24.438 44.469 1 66 337 GLU B C 1
ATOM 7844 O O . GLU B 1 337 ? 0.315 23.625 43.719 1 66 337 GLU B O 1
ATOM 7849 N N . PHE B 1 338 ? 1.811 25.156 44.156 1 71.56 338 PHE B N 1
ATOM 7850 C CA . PHE B 1 338 ? 2.373 25.062 42.812 1 71.56 338 PHE B CA 1
ATOM 7851 C C . PHE B 1 338 ? 2.938 23.672 42.562 1 71.56 338 PHE B C 1
ATOM 7853 O O . PHE B 1 338 ? 2.725 23.109 41.469 1 71.56 338 PHE B O 1
ATOM 7860 N N . GLU B 1 339 ? 3.475 23.203 43.531 1 69.56 339 GLU B N 1
ATOM 7861 C CA . GLU B 1 339 ? 4.055 21.875 43.375 1 69.56 339 GLU B CA 1
ATOM 7862 C C . GLU B 1 339 ? 2.973 20.797 43.312 1 69.56 339 GLU B C 1
ATOM 7864 O O . GLU B 1 339 ? 3.1 19.828 42.562 1 69.56 339 GLU B O 1
ATOM 7869 N N . ARG B 1 340 ? 2.018 21.031 44.031 1 70.5 340 ARG B N 1
ATOM 7870 C CA . ARG B 1 340 ? 0.906 20.078 44 1 70.5 340 ARG B CA 1
ATOM 7871 C C . ARG B 1 340 ? 0.253 20.062 42.625 1 70.5 340 ARG B C 1
ATOM 7873 O O . ARG B 1 340 ? -0.013 18.984 42.062 1 70.5 340 ARG B O 1
ATOM 7880 N N . ARG B 1 341 ? 0.011 21.156 42.125 1 75.38 341 ARG B N 1
ATOM 7881 C CA . ARG B 1 341 ? -0.636 21.25 40.812 1 75.38 341 ARG B CA 1
ATOM 7882 C C . ARG B 1 341 ? 0.281 20.719 39.719 1 75.38 341 ARG B C 1
ATOM 7884 O O . ARG B 1 341 ? -0.186 20.125 38.75 1 75.38 341 ARG B O 1
ATOM 7891 N N . LYS B 1 342 ? 1.456 20.938 40 1 76.19 342 LYS B N 1
ATOM 7892 C CA . LYS B 1 342 ? 2.418 20.391 39.031 1 76.19 342 LYS B CA 1
ATOM 7893 C C . LYS B 1 342 ? 2.357 18.859 39.031 1 76.19 342 LYS B C 1
ATOM 7895 O O . LYS B 1 342 ? 2.379 18.234 37.969 1 76.19 342 LYS B O 1
ATOM 7900 N N . THR B 1 343 ? 2.254 18.359 40.156 1 71.94 343 THR B N 1
ATOM 7901 C CA . THR B 1 343 ? 2.176 16.906 40.25 1 71.94 343 THR B CA 1
ATOM 7902 C C . THR B 1 343 ? 0.866 16.391 39.656 1 71.94 343 THR B C 1
ATOM 7904 O O . THR B 1 343 ? 0.835 15.336 39.031 1 71.94 343 THR B O 1
ATOM 7907 N N . GLU B 1 344 ? -0.148 17.156 39.875 1 73.31 344 GLU B N 1
ATOM 7908 C CA . GLU B 1 344 ? -1.433 16.781 39.281 1 73.31 344 GLU B CA 1
ATOM 7909 C C . GLU B 1 344 ? -1.386 16.828 37.75 1 73.31 344 GLU B C 1
ATOM 7911 O O . GLU B 1 344 ? -1.955 15.969 37.094 1 73.31 344 GLU B O 1
ATOM 7916 N N . PHE B 1 345 ? -0.73 17.797 37.281 1 76.38 345 PHE B N 1
ATOM 7917 C CA . PHE B 1 345 ? -0.571 17.953 35.844 1 76.38 345 PHE B CA 1
ATOM 7918 C C . PHE B 1 345 ? 0.22 16.797 35.25 1 76.38 345 PHE B C 1
ATOM 7920 O O . PHE B 1 345 ? -0.171 16.234 34.219 1 76.38 345 PHE B O 1
ATOM 7927 N N . GLN B 1 346 ? 1.227 16.547 35.875 1 73.25 346 GLN B N 1
ATOM 7928 C CA . GLN B 1 346 ? 2.059 15.453 35.375 1 73.25 346 GLN B CA 1
ATOM 7929 C C . GLN B 1 346 ? 1.322 14.117 35.438 1 73.25 346 GLN B C 1
ATOM 7931 O O . GLN B 1 346 ? 1.487 13.273 34.562 1 73.25 346 GLN B O 1
ATOM 7936 N N . LEU B 1 347 ? 0.551 14.039 36.375 1 67.88 347 LEU B N 1
ATOM 7937 C CA . LEU B 1 347 ? -0.252 12.828 36.5 1 67.88 347 LEU B CA 1
ATOM 7938 C C . LEU B 1 347 ? -1.274 12.742 35.375 1 67.88 347 LEU B C 1
ATOM 7940 O O . LEU B 1 347 ? -1.479 11.68 34.781 1 67.88 347 LEU B O 1
ATOM 7944 N N . MET B 1 348 ? -1.833 13.812 35.062 1 72.62 348 MET B N 1
ATOM 7945 C CA . MET B 1 348 ? -2.83 13.844 34 1 72.62 348 MET B CA 1
ATOM 7946 C C . MET B 1 348 ? -2.188 13.555 32.656 1 72.62 348 MET B C 1
ATOM 7948 O O . MET B 1 348 ? -2.768 12.852 31.828 1 72.62 348 MET B O 1
ATOM 7952 N N . ARG B 1 349 ? -1.043 14.133 32.469 1 72 349 ARG B N 1
ATOM 7953 C CA . ARG B 1 349 ? -0.319 13.891 31.234 1 72 349 ARG B CA 1
ATOM 7954 C C . ARG B 1 349 ? 0.051 12.414 31.109 1 72 349 ARG B C 1
ATOM 7956 O O . ARG B 1 349 ? -0.004 11.852 30 1 72 349 ARG B O 1
ATOM 7963 N N . ARG B 1 350 ? 0.374 11.891 32.156 1 66.69 350 ARG B N 1
ATOM 7964 C CA . ARG B 1 350 ? 0.722 10.477 32.125 1 66.69 350 ARG B CA 1
ATOM 7965 C C . ARG B 1 350 ? -0.506 9.609 31.844 1 66.69 350 ARG B C 1
ATOM 7967 O O . ARG B 1 350 ? -0.427 8.633 31.109 1 66.69 350 ARG B O 1
ATOM 7974 N N . ILE B 1 351 ? -1.584 10.016 32.375 1 64.81 351 ILE B N 1
ATOM 7975 C CA . ILE B 1 351 ? -2.822 9.273 32.188 1 64.81 351 ILE B CA 1
ATOM 7976 C C . ILE B 1 351 ? -3.27 9.398 30.734 1 64.81 351 ILE B C 1
ATOM 7978 O O . ILE B 1 351 ? -3.701 8.414 30.125 1 64.81 351 ILE B O 1
ATOM 7982 N N . GLN B 1 352 ? -3.129 10.609 30.188 1 67.81 352 GLN B N 1
ATOM 7983 C CA . GLN B 1 352 ? -3.516 10.844 28.797 1 67.81 352 GLN B CA 1
ATOM 7984 C C . GLN B 1 352 ? -2.635 10.047 27.844 1 67.81 352 GLN B C 1
ATOM 7986 O O . GLN B 1 352 ? -3.125 9.484 26.859 1 67.81 352 GLN B O 1
ATOM 7991 N N . ALA B 1 353 ? -1.426 10.109 28.125 1 66.88 353 ALA B N 1
ATOM 7992 C CA . ALA B 1 353 ? -0.492 9.375 27.266 1 66.88 353 ALA B CA 1
ATOM 7993 C C . ALA B 1 353 ? -0.741 7.871 27.344 1 66.88 353 ALA B C 1
ATOM 7995 O O . ALA B 1 353 ? -0.697 7.176 26.328 1 66.88 353 ALA B O 1
ATOM 7996 N N . ARG B 1 354 ? -1.024 7.449 28.5 1 65.19 354 ARG B N 1
ATOM 7997 C CA . ARG B 1 354 ? -1.265 6.023 28.688 1 65.19 354 ARG B CA 1
ATOM 7998 C C . ARG B 1 354 ? -2.582 5.602 28.047 1 65.19 354 ARG B C 1
ATOM 8000 O O . ARG B 1 354 ? -2.684 4.512 27.484 1 65.19 354 ARG B O 1
ATOM 8007 N N . SER B 1 355 ? -3.564 6.43 28.156 1 66.56 355 SER B N 1
ATOM 8008 C CA . SER B 1 355 ? -4.867 6.105 27.578 1 66.56 355 SER B CA 1
ATOM 8009 C C . SER B 1 355 ? -4.809 6.062 26.062 1 66.56 355 SER B C 1
ATOM 8011 O O . SER B 1 355 ? -5.422 5.191 25.438 1 66.56 355 SER B O 1
ATOM 8013 N N . SER B 1 356 ? -4.105 7.008 25.484 1 69.94 356 SER B N 1
ATOM 8014 C CA . SER B 1 356 ? -3.98 7.012 24.031 1 69.94 356 SER B CA 1
ATOM 8015 C C . SER B 1 356 ? -3.221 5.789 23.547 1 69.94 356 SER B C 1
ATOM 8017 O O . SER B 1 356 ? -3.594 5.188 22.531 1 69.94 356 SER B O 1
ATOM 8019 N N . THR B 1 357 ? -2.236 5.492 24.312 1 72.75 357 THR B N 1
ATOM 8020 C CA . THR B 1 357 ? -1.446 4.328 23.922 1 72.75 357 THR B CA 1
ATOM 8021 C C . THR B 1 357 ? -2.25 3.043 24.125 1 72.75 357 THR B C 1
ATOM 8023 O O . THR B 1 357 ? -2.174 2.129 23.297 1 72.75 357 THR B O 1
ATOM 8026 N N . ARG B 1 358 ? -3.02 2.994 25.156 1 73.81 358 ARG B N 1
ATOM 8027 C CA . ARG B 1 358 ? -3.826 1.809 25.422 1 73.81 358 ARG B CA 1
ATOM 8028 C C . ARG B 1 358 ? -4.895 1.617 24.344 1 73.81 358 ARG B C 1
ATOM 8030 O O . ARG B 1 358 ? -5.152 0.492 23.922 1 73.81 358 ARG B O 1
ATOM 8037 N N . ARG B 1 359 ? -5.457 2.617 23.938 1 72.94 359 ARG B N 1
ATOM 8038 C CA . ARG B 1 359 ? -6.484 2.531 22.906 1 72.94 359 ARG B CA 1
ATOM 8039 C C . ARG B 1 359 ? -5.898 2.02 21.594 1 72.94 359 ARG B C 1
ATOM 8041 O O . ARG B 1 359 ? -6.527 1.215 20.906 1 72.94 359 ARG B O 1
ATOM 8048 N N . ARG B 1 360 ? -4.801 2.527 21.297 1 75.5 360 ARG B N 1
ATOM 8049 C CA . ARG B 1 360 ? -4.148 2.076 20.078 1 75.5 360 ARG B CA 1
ATOM 8050 C C . ARG B 1 360 ? -3.811 0.591 20.141 1 75.5 360 ARG B C 1
ATOM 8052 O O . ARG B 1 360 ? -3.988 -0.141 19.172 1 75.5 360 ARG B O 1
ATOM 8059 N N . TRP B 1 361 ? -3.502 0.155 21.297 1 79.56 361 TRP B N 1
ATOM 8060 C CA . TRP B 1 361 ? -3.111 -1.24 21.469 1 79.56 361 TRP B CA 1
ATOM 8061 C C . TRP B 1 361 ? -4.336 -2.15 21.484 1 79.56 361 TRP B C 1
ATOM 8063 O O . TRP B 1 361 ? -4.27 -3.293 21.031 1 79.56 361 TRP B O 1
ATOM 8073 N N . VAL B 1 362 ? -5.41 -1.638 22 1 80.56 362 VAL B N 1
ATOM 8074 C CA . VAL B 1 362 ? -6.633 -2.434 22 1 80.56 362 VAL B CA 1
ATOM 8075 C C . VAL B 1 362 ? -7.164 -2.564 20.578 1 80.56 362 VAL B C 1
ATOM 8077 O O . VAL B 1 362 ? -7.586 -3.646 20.156 1 80.56 362 VAL B O 1
ATOM 8080 N N . ALA B 1 363 ? -7.148 -1.472 19.812 1 80.31 363 ALA B N 1
ATOM 8081 C CA . ALA B 1 363 ? -7.562 -1.521 18.406 1 80.31 363 ALA B CA 1
ATOM 8082 C C . ALA B 1 363 ? -6.695 -2.488 17.609 1 80.31 363 ALA B C 1
ATOM 8084 O O . ALA B 1 363 ? -7.199 -3.248 16.781 1 80.31 363 ALA B O 1
ATOM 8085 N N . MET B 1 364 ? -5.449 -2.461 17.906 1 85.19 364 MET B N 1
ATOM 8086 C CA . MET B 1 364 ? -4.516 -3.369 17.234 1 85.19 364 MET B CA 1
ATOM 8087 C C . MET B 1 364 ? -4.801 -4.816 17.625 1 85.19 364 MET B C 1
ATOM 8089 O O . MET B 1 364 ? -4.777 -5.707 16.766 1 85.19 364 MET B O 1
ATOM 8093 N N . ALA B 1 365 ? -5.117 -5.051 18.891 1 87.06 365 ALA B N 1
ATOM 8094 C CA . ALA B 1 365 ? -5.398 -6.402 19.359 1 87.06 365 ALA B CA 1
ATOM 8095 C C . ALA B 1 365 ? -6.676 -6.953 18.734 1 87.06 365 ALA B C 1
ATOM 8097 O O . ALA B 1 365 ? -6.719 -8.109 18.312 1 87.06 365 ALA B O 1
ATOM 8098 N N . ILE B 1 366 ? -7.645 -6.129 18.594 1 86.69 366 ILE B N 1
ATOM 8099 C CA . ILE B 1 366 ? -8.914 -6.559 18.016 1 86.69 366 ILE B CA 1
ATOM 8100 C C . ILE B 1 366 ? -8.727 -6.875 16.531 1 86.69 366 ILE B C 1
ATOM 8102 O O . ILE B 1 366 ? -9.203 -7.902 16.031 1 86.69 366 ILE B O 1
ATOM 8106 N N . SER B 1 367 ? -8.078 -5.957 15.867 1 88 367 SER B N 1
ATOM 8107 C CA . SER B 1 367 ? -7.863 -6.184 14.445 1 88 367 SER B CA 1
ATOM 8108 C C . SER B 1 367 ? -6.992 -7.414 14.203 1 88 367 SER B C 1
ATOM 8110 O O . SER B 1 367 ? -7.219 -8.164 13.258 1 88 367 SER B O 1
ATOM 8112 N N . THR B 1 368 ? -6.016 -7.668 15.039 1 90.38 368 THR B N 1
ATOM 8113 C CA . THR B 1 368 ? -5.164 -8.852 14.922 1 90.38 368 THR B CA 1
ATOM 8114 C C . THR B 1 368 ? -5.961 -10.117 15.203 1 90.38 368 THR B C 1
ATOM 8116 O O . THR B 1 368 ? -5.801 -11.125 14.508 1 90.38 368 THR B O 1
ATOM 8119 N N . PHE B 1 369 ? -6.809 -10.055 16.125 1 91.94 369 PHE B N 1
ATOM 8120 C CA . PHE B 1 369 ? -7.633 -11.203 16.469 1 91.94 369 PHE B CA 1
ATOM 8121 C C . PHE B 1 369 ? -8.578 -11.547 15.312 1 91.94 369 PHE B C 1
ATOM 8123 O O . PHE B 1 369 ? -8.75 -12.719 14.977 1 91.94 369 PHE B O 1
ATOM 8130 N N . LEU B 1 370 ? -9.172 -10.523 14.742 1 90.5 370 LEU B N 1
ATOM 8131 C CA . LEU B 1 370 ? -10.078 -10.75 13.617 1 90.5 370 LEU B CA 1
ATOM 8132 C C . LEU B 1 370 ? -9.328 -11.344 12.43 1 90.5 370 LEU B C 1
ATOM 8134 O O . LEU B 1 370 ? -9.828 -12.242 11.758 1 90.5 370 LEU B O 1
ATOM 8138 N N . TRP B 1 371 ? -8.164 -10.812 12.219 1 91.69 371 TRP B N 1
ATOM 8139 C CA . TRP B 1 371 ? -7.344 -11.312 11.125 1 91.69 371 TRP B CA 1
ATOM 8140 C C . TRP B 1 371 ? -6.914 -12.758 11.383 1 91.69 371 TRP B C 1
ATOM 8142 O O . TRP B 1 371 ? -6.973 -13.594 10.484 1 91.69 371 TRP B O 1
ATOM 8152 N N . LEU B 1 372 ? -6.531 -13.133 12.609 1 93.88 372 LEU B N 1
ATOM 8153 C CA . LEU B 1 372 ? -6.125 -14.484 12.969 1 93.88 372 LEU B CA 1
ATOM 8154 C C . LEU B 1 372 ? -7.305 -15.445 12.867 1 93.88 372 LEU B C 1
ATOM 8156 O O . LEU B 1 372 ? -7.141 -16.594 12.438 1 93.88 372 LEU B O 1
ATOM 8160 N N . SER B 1 373 ? -8.43 -14.953 13.227 1 94.69 373 SER B N 1
ATOM 8161 C CA . SER B 1 373 ? -9.625 -15.781 13.125 1 94.69 373 SER B CA 1
ATOM 8162 C C . SER B 1 373 ? -9.953 -16.109 11.664 1 94.69 373 SER B C 1
ATOM 8164 O O . SER B 1 373 ? -10.273 -17.25 11.336 1 94.69 373 SER B O 1
ATOM 8166 N N . LEU B 1 374 ? -9.883 -15.086 10.867 1 94.69 374 LEU B N 1
ATOM 8167 C CA . LEU B 1 374 ? -10.117 -15.312 9.445 1 94.69 374 LEU B CA 1
ATOM 8168 C C . LEU B 1 374 ? -9.07 -16.266 8.867 1 94.69 374 LEU B C 1
ATOM 8170 O O . LEU B 1 374 ? -9.391 -17.094 8.016 1 94.69 374 LEU B O 1
ATOM 8174 N N . TRP B 1 375 ? -7.801 -16.172 9.383 1 95.75 375 TRP B N 1
ATOM 8175 C CA . TRP B 1 375 ? -6.703 -17.031 8.938 1 95.75 375 TRP B CA 1
ATOM 8176 C C . TRP B 1 375 ? -6.941 -18.469 9.359 1 95.75 375 TRP B C 1
ATOM 8178 O O . TRP B 1 375 ? -7 -19.375 8.516 1 95.75 375 TRP B O 1
ATOM 8188 N N . PHE B 1 376 ? -7.285 -18.766 10.602 1 96.94 376 PHE B N 1
ATOM 8189 C CA . PHE B 1 376 ? -7.371 -20.109 11.133 1 96.94 376 PHE B CA 1
ATOM 8190 C C . PHE B 1 376 ? -8.688 -20.766 10.734 1 96.94 376 PHE B C 1
ATOM 8192 O O . PHE B 1 376 ? -8.727 -21.969 10.422 1 96.94 376 PHE B O 1
ATOM 8199 N N . ILE B 1 377 ? -9.734 -19.984 10.695 1 96.38 377 ILE B N 1
ATOM 8200 C CA . ILE B 1 377 ? -11.016 -20.531 10.266 1 96.38 377 ILE B CA 1
ATOM 8201 C C . ILE B 1 377 ? -10.977 -20.797 8.758 1 96.38 377 ILE B C 1
ATOM 8203 O O . ILE B 1 377 ? -11.477 -21.828 8.289 1 96.38 377 ILE B O 1
ATOM 8207 N N . GLY B 1 378 ? -10.406 -19.844 8.062 1 97.12 378 GLY B N 1
ATOM 8208 C CA . GLY B 1 378 ? -10.234 -20.062 6.633 1 97.12 378 GLY B CA 1
ATOM 8209 C C . GLY B 1 378 ? -9.422 -21.312 6.328 1 97.12 378 GLY B C 1
ATOM 8210 O O . GLY B 1 378 ? -9.773 -22.078 5.434 1 97.12 378 GLY B O 1
ATOM 8211 N N . ALA B 1 379 ? -8.328 -21.531 7.098 1 98 379 ALA B N 1
ATOM 8212 C CA . ALA B 1 379 ? -7.484 -22.703 6.898 1 98 379 ALA B CA 1
ATOM 8213 C C . ALA B 1 379 ? -8.258 -23.984 7.156 1 98 379 ALA B C 1
ATOM 8215 O O . ALA B 1 379 ? -8.07 -24.984 6.461 1 98 379 ALA B O 1
ATOM 8216 N N . CYS B 1 380 ? -9.141 -23.969 8.086 1 97.69 380 CYS B N 1
ATOM 8217 C CA . CYS B 1 380 ? -9.953 -25.141 8.398 1 97.69 380 CYS B CA 1
ATOM 8218 C C . CYS B 1 380 ? -10.906 -25.453 7.25 1 97.69 380 CYS B C 1
ATOM 8220 O O . CYS B 1 380 ? -11.055 -26.625 6.863 1 97.69 380 CYS B O 1
ATOM 8222 N N . VAL B 1 381 ? -11.516 -24.438 6.699 1 97.31 381 VAL B N 1
ATOM 8223 C CA . VAL B 1 381 ? -12.461 -24.641 5.605 1 97.31 381 VAL B CA 1
ATOM 8224 C C . VAL B 1 381 ? -11.711 -25.141 4.367 1 97.31 381 VAL B C 1
ATOM 8226 O O . VAL B 1 381 ? -12.172 -26.062 3.686 1 97.31 381 VAL B O 1
ATOM 8229 N N . PHE B 1 382 ? -10.523 -24.609 4.094 1 97.94 382 PHE B N 1
ATOM 8230 C CA . PHE B 1 382 ? -9.75 -25.031 2.936 1 97.94 382 PHE B CA 1
ATOM 8231 C C . PHE B 1 382 ? -9.266 -26.469 3.105 1 97.94 382 PHE B C 1
ATOM 8233 O O . PHE B 1 382 ? -9.211 -27.234 2.139 1 97.94 382 PHE B O 1
ATOM 8240 N N . GLN B 1 383 ? -8.867 -26.828 4.316 1 97.88 383 GLN B N 1
ATOM 8241 C CA . GLN B 1 383 ? -8.453 -28.203 4.566 1 97.88 383 GLN B CA 1
ATOM 8242 C C . GLN B 1 383 ? -9.578 -29.188 4.254 1 97.88 383 GLN B C 1
ATOM 8244 O O . GLN B 1 383 ? -9.367 -30.188 3.576 1 97.88 383 GLN B O 1
ATOM 8249 N N . LYS B 1 384 ? -10.766 -28.891 4.711 1 96.69 384 LYS B N 1
ATOM 8250 C CA . LYS B 1 384 ? -11.914 -29.766 4.492 1 96.69 384 LYS B CA 1
ATOM 8251 C C . LYS B 1 384 ? -12.32 -29.781 3.021 1 96.69 384 LYS B C 1
ATOM 8253 O O . LYS B 1 384 ? -12.719 -30.828 2.492 1 96.69 384 LYS B O 1
ATOM 8258 N N . ALA B 1 385 ? -12.258 -28.672 2.371 1 96 385 ALA B N 1
ATOM 8259 C CA . ALA B 1 385 ? -12.641 -28.562 0.966 1 96 385 ALA B CA 1
ATOM 8260 C C . ALA B 1 385 ? -11.672 -29.344 0.075 1 96 385 ALA B C 1
ATOM 8262 O O . ALA B 1 385 ? -12.094 -30 -0.884 1 96 385 ALA B O 1
ATOM 8263 N N . GLU B 1 386 ? -10.367 -29.281 0.44 1 95.5 386 GLU B N 1
ATOM 8264 C CA . GLU B 1 386 ? -9.359 -29.844 -0.453 1 95.5 386 GLU B CA 1
ATOM 8265 C C . GLU B 1 386 ? -8.891 -31.219 0.048 1 95.5 386 GLU B C 1
ATOM 8267 O O . GLU B 1 386 ? -8.023 -31.844 -0.565 1 95.5 386 GLU B O 1
ATOM 8272 N N . GLU B 1 387 ? -9.375 -31.688 1.074 1 92.62 387 GLU B N 1
ATOM 8273 C CA . GLU B 1 387 ? -8.969 -32.969 1.641 1 92.62 387 GLU B CA 1
ATOM 8274 C C . GLU B 1 387 ? -9.227 -34.125 0.663 1 92.62 387 GLU B C 1
ATOM 8276 O O . GLU B 1 387 ? -8.367 -34.969 0.457 1 92.62 387 GLU B O 1
ATOM 8281 N N . ALA B 1 388 ? -10.305 -34.062 -0.027 1 85.69 388 ALA B N 1
ATOM 8282 C CA . ALA B 1 388 ? -10.727 -35.156 -0.9 1 85.69 388 ALA B CA 1
ATOM 8283 C C . ALA B 1 388 ? -9.906 -35.188 -2.188 1 85.69 388 ALA B C 1
ATOM 8285 O O . ALA B 1 388 ? -9.516 -36.25 -2.67 1 85.69 388 ALA B O 1
ATOM 8286 N N . GLN B 1 389 ? -9.547 -34.031 -2.646 1 86.25 389 GLN B N 1
ATOM 8287 C CA . GLN B 1 389 ? -8.914 -33.969 -3.957 1 86.25 389 GLN B CA 1
ATOM 8288 C C . GLN B 1 389 ? -7.395 -33.875 -3.83 1 86.25 389 GLN B C 1
ATOM 8290 O O . GLN B 1 389 ? -6.66 -34.469 -4.633 1 86.25 389 GLN B O 1
ATOM 8295 N N . GLN B 1 390 ? -6.895 -33.094 -2.848 1 92.31 390 GLN B N 1
ATOM 8296 C CA . GLN B 1 390 ? -5.461 -32.844 -2.799 1 92.31 390 GLN B CA 1
ATOM 8297 C C . GLN B 1 390 ? -4.859 -33.281 -1.475 1 92.31 390 GLN B C 1
ATOM 8299 O O . GLN B 1 390 ? -3.666 -33.094 -1.229 1 92.31 390 GLN B O 1
ATOM 8304 N N . SER B 1 391 ? -5.598 -33.906 -0.536 1 93.75 391 SER B N 1
ATOM 8305 C CA . SER B 1 391 ? -5.129 -34.406 0.746 1 93.75 391 SER B CA 1
ATOM 8306 C C . SER B 1 391 ? -4.328 -33.375 1.507 1 93.75 391 SER B C 1
ATOM 8308 O O . SER B 1 391 ? -3.232 -33.656 1.996 1 93.75 391 SER B O 1
ATOM 8310 N N . TRP B 1 392 ? -4.848 -32.188 1.604 1 95.81 392 TRP B N 1
ATOM 8311 C CA . TRP B 1 392 ? -4.199 -31.109 2.348 1 95.81 392 TRP B CA 1
ATOM 8312 C C . TRP B 1 392 ? -4.227 -31.391 3.846 1 95.81 392 TRP B C 1
ATOM 8314 O O . TRP B 1 392 ? -5.266 -31.766 4.391 1 95.81 392 TRP B O 1
ATOM 8324 N N . THR B 1 393 ? -3.105 -31.234 4.555 1 96.19 393 THR B N 1
ATOM 8325 C CA . THR B 1 393 ? -3.084 -31.188 6.016 1 96.19 393 THR B CA 1
ATOM 8326 C C . THR B 1 393 ? -3.465 -29.781 6.512 1 96.19 393 THR B C 1
ATOM 8328 O O . THR B 1 393 ? -3.562 -28.844 5.719 1 96.19 393 THR B O 1
ATOM 8331 N N . TYR B 1 394 ? -3.809 -29.703 7.742 1 97 394 TYR B N 1
ATOM 8332 C CA . TYR B 1 394 ? -4.137 -28.406 8.297 1 97 394 TYR B CA 1
ATOM 8333 C C . TYR B 1 394 ? -2.973 -27.438 8.141 1 97 394 TYR B C 1
ATOM 8335 O O . TYR B 1 394 ? -3.174 -26.25 7.867 1 97 394 TYR B O 1
ATOM 8343 N N . PHE B 1 395 ? -1.755 -27.922 8.25 1 96.88 395 PHE B N 1
ATOM 8344 C CA . PHE B 1 395 ? -0.577 -27.078 8.094 1 96.88 395 PHE B CA 1
ATOM 8345 C C . PHE B 1 395 ? -0.451 -26.578 6.652 1 96.88 395 PHE B C 1
ATOM 8347 O O . PHE B 1 395 ? -0.066 -25.438 6.414 1 96.88 395 PHE B O 1
ATOM 8354 N N . ASP B 1 396 ? -0.773 -27.422 5.758 1 96.69 396 ASP B N 1
ATOM 8355 C CA . ASP B 1 396 ? -0.767 -27 4.355 1 96.69 396 ASP B CA 1
ATOM 8356 C C . ASP B 1 396 ? -1.762 -25.875 4.109 1 96.69 396 ASP B C 1
ATOM 8358 O O . ASP B 1 396 ? -1.467 -24.938 3.375 1 96.69 396 ASP B O 1
ATOM 8362 N N . ALA B 1 397 ? -2.898 -26.078 4.785 1 97.81 397 ALA B N 1
ATOM 8363 C CA . ALA B 1 397 ? -3.936 -25.062 4.609 1 97.81 397 ALA B CA 1
ATOM 8364 C C . ALA B 1 397 ? -3.523 -23.734 5.25 1 97.81 397 ALA B C 1
ATOM 8366 O O . ALA B 1 397 ? -3.805 -22.672 4.707 1 97.81 397 ALA B O 1
ATOM 8367 N N . ILE B 1 398 ? -2.85 -23.797 6.395 1 97.5 398 ILE B N 1
ATOM 8368 C CA . ILE B 1 398 ? -2.35 -22.594 7.051 1 97.5 398 ILE B CA 1
ATOM 8369 C C . ILE B 1 398 ? -1.313 -21.906 6.16 1 97.5 398 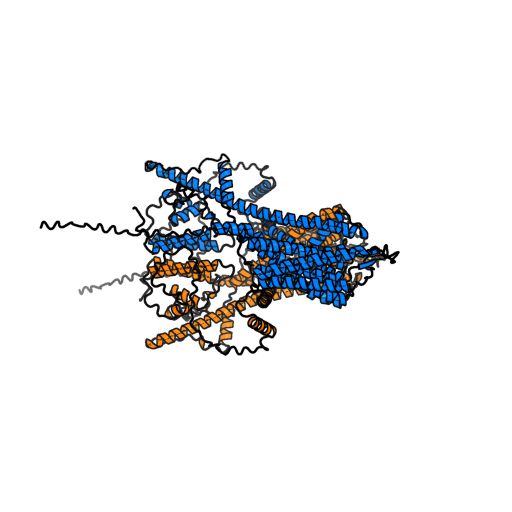ILE B C 1
ATOM 8371 O O . ILE B 1 398 ? -1.338 -20.688 5.992 1 97.5 398 ILE B O 1
ATOM 8375 N N . TYR B 1 399 ? -0.434 -22.734 5.656 1 97.31 399 TYR B N 1
ATOM 8376 C CA . TYR B 1 399 ? 0.6 -22.25 4.75 1 97.31 399 TYR B CA 1
ATOM 8377 C C . TYR B 1 399 ? -0.016 -21.609 3.512 1 97.31 399 TYR B C 1
ATOM 8379 O O . TYR B 1 399 ? 0.37 -20.5 3.123 1 97.31 399 TYR B O 1
ATOM 8387 N N . PHE B 1 400 ? -0.991 -22.25 3.002 1 97.38 400 PHE B N 1
ATOM 8388 C CA . PHE B 1 400 ? -1.678 -21.734 1.822 1 97.38 400 PHE B CA 1
ATOM 8389 C C . PHE B 1 400 ? -2.311 -20.375 2.109 1 97.38 400 PHE B C 1
ATOM 8391 O O . PHE B 1 400 ? -2.164 -19.438 1.323 1 97.38 400 PHE B O 1
ATOM 8398 N N . CYS B 1 401 ? -3.018 -20.281 3.176 1 97.69 401 CYS B N 1
ATOM 8399 C CA . CYS B 1 401 ? -3.709 -19.047 3.523 1 97.69 401 CYS B CA 1
ATOM 8400 C C . CYS B 1 401 ? -2.721 -17.906 3.691 1 97.69 401 CYS B C 1
ATOM 8402 O O . CYS B 1 401 ? -3 -16.766 3.279 1 97.69 401 CYS B O 1
ATOM 8404 N N . PHE B 1 402 ? -1.601 -18.219 4.305 1 96.19 402 PHE B N 1
ATOM 8405 C CA . PHE B 1 402 ? -0.605 -17.188 4.508 1 96.19 402 PHE B CA 1
ATOM 8406 C C . PHE B 1 402 ? -0.056 -16.688 3.172 1 96.19 402 PHE B C 1
ATOM 8408 O O . PHE B 1 402 ? 0.047 -15.484 2.943 1 96.19 402 PHE B O 1
ATOM 8415 N N . VAL B 1 403 ? 0.294 -17.562 2.27 1 97.25 403 VAL B N 1
ATOM 8416 C CA . VAL B 1 403 ? 0.849 -17.25 0.96 1 97.25 403 VAL B CA 1
ATOM 8417 C C . VAL B 1 403 ? -0.181 -16.469 0.139 1 97.25 403 VAL B C 1
ATOM 8419 O O . VAL B 1 403 ? 0.171 -15.547 -0.594 1 97.25 403 VAL B O 1
ATOM 8422 N N . ALA B 1 404 ? -1.436 -16.797 0.357 1 96.69 404 ALA B N 1
ATOM 8423 C CA . ALA B 1 404 ? -2.518 -16.125 -0.362 1 96.69 404 ALA B CA 1
ATOM 8424 C C . ALA B 1 404 ? -2.752 -14.719 0.185 1 96.69 404 ALA B C 1
ATOM 8426 O O . ALA B 1 404 ? -2.871 -13.766 -0.582 1 96.69 404 ALA B O 1
ATOM 8427 N N . TRP B 1 405 ? -2.676 -14.609 1.453 1 92.88 405 TRP B N 1
ATOM 8428 C CA . TRP B 1 405 ? -2.963 -13.336 2.104 1 92.88 405 TRP B CA 1
ATOM 8429 C C . TRP B 1 405 ? -1.84 -12.328 1.857 1 92.88 405 TRP B C 1
ATOM 8431 O O . TRP B 1 405 ? -2.082 -11.125 1.772 1 92.88 405 TRP B O 1
ATOM 8441 N N . THR B 1 406 ? -0.638 -12.797 1.781 1 93.56 406 THR B N 1
ATOM 8442 C CA . THR B 1 406 ? 0.498 -11.906 1.555 1 93.56 406 THR B CA 1
ATOM 8443 C C . THR B 1 406 ? 0.682 -11.641 0.064 1 93.56 406 THR B C 1
ATOM 8445 O O . THR B 1 406 ? 1.575 -10.883 -0.329 1 93.56 406 THR B O 1
ATOM 8448 N N . THR B 1 407 ? -0.137 -12.195 -0.785 1 95.25 407 THR B N 1
ATOM 8449 C CA . THR B 1 407 ? -0.19 -12.031 -2.232 1 95.25 407 THR B CA 1
ATOM 8450 C C . THR B 1 407 ? 1.098 -12.531 -2.883 1 95.25 407 THR B C 1
ATOM 8452 O O . THR B 1 407 ? 1.46 -12.086 -3.975 1 95.25 407 THR B O 1
ATOM 8455 N N . ILE B 1 408 ? 1.887 -13.398 -2.143 1 96.94 408 ILE B N 1
ATOM 8456 C CA . ILE B 1 408 ? 3.041 -14.047 -2.756 1 96.94 408 ILE B CA 1
ATOM 8457 C C . ILE B 1 408 ? 2.576 -14.992 -3.857 1 96.94 408 ILE B C 1
ATOM 8459 O O . ILE B 1 408 ? 3.041 -14.906 -4.996 1 96.94 408 ILE B O 1
ATOM 8463 N N . GLY B 1 409 ? 1.623 -15.906 -3.527 1 97.12 409 GLY B N 1
ATOM 8464 C CA . GLY B 1 409 ? 0.936 -16.719 -4.516 1 97.12 409 GLY B CA 1
ATOM 8465 C C . GLY B 1 409 ? 1.874 -17.609 -5.32 1 97.12 409 GLY B C 1
ATOM 8466 O O . GLY B 1 409 ? 1.835 -17.594 -6.551 1 97.12 409 GLY B O 1
ATOM 8467 N N . TYR B 1 410 ? 2.629 -18.531 -4.734 1 96.88 410 TYR B N 1
ATOM 8468 C CA . TYR B 1 410 ? 3.557 -19.422 -5.43 1 96.88 410 TYR B CA 1
ATOM 8469 C C . TYR B 1 410 ? 2.826 -20.281 -6.445 1 96.88 410 TYR B C 1
ATOM 8471 O O . TYR B 1 410 ? 3.385 -20.641 -7.488 1 96.88 410 TYR B O 1
ATOM 8479 N N . GLY B 1 411 ? 1.604 -20.672 -6.074 1 96.31 411 GLY B N 1
ATOM 8480 C CA . GLY B 1 411 ? 0.835 -21.547 -6.941 1 96.31 411 GLY B CA 1
ATOM 8481 C C . GLY B 1 411 ? 1.112 -23.016 -6.699 1 96.31 411 GLY B C 1
ATOM 8482 O O . GLY B 1 411 ? 0.614 -23.875 -7.43 1 96.31 411 GLY B O 1
ATOM 8483 N N . ASP B 1 412 ? 2.018 -23.375 -5.711 1 94.94 412 ASP B N 1
ATOM 8484 C CA . ASP B 1 412 ? 2.248 -24.781 -5.363 1 94.94 412 ASP B CA 1
ATOM 8485 C C . ASP B 1 412 ? 0.992 -25.406 -4.77 1 94.94 412 ASP B C 1
ATOM 8487 O O . ASP B 1 412 ? 0.69 -26.578 -5.039 1 94.94 412 ASP B O 1
ATOM 8491 N N . LEU B 1 413 ? 0.294 -24.625 -3.969 1 95.56 413 LEU B N 1
ATOM 8492 C CA . LEU B 1 413 ? -1.028 -25 -3.482 1 95.56 413 LEU B CA 1
ATOM 8493 C C . LEU B 1 413 ? -2.09 -24.031 -3.98 1 95.56 413 LEU B C 1
ATOM 8495 O O . LEU B 1 413 ? -1.936 -22.812 -3.846 1 95.56 413 LEU B O 1
ATOM 8499 N N . SER B 1 414 ? -3.033 -24.5 -4.727 1 96.12 414 SER B N 1
ATOM 8500 C CA . SER B 1 414 ? -4.164 -23.703 -5.195 1 96.12 414 SER B CA 1
ATOM 8501 C C . SER B 1 414 ? -5.473 -24.469 -5.07 1 96.12 414 SER B C 1
ATOM 8503 O O . SER B 1 414 ? -5.484 -25.703 -5.188 1 96.12 414 SER B O 1
ATOM 8505 N N . PRO B 1 415 ? -6.551 -23.812 -4.793 1 96.44 415 PRO B N 1
ATOM 8506 C CA . PRO B 1 415 ? -7.824 -24.516 -4.684 1 96.44 415 PRO B CA 1
ATOM 8507 C C . PRO B 1 415 ? -8.273 -25.125 -6.008 1 96.44 415 PRO B C 1
ATOM 8509 O O . PRO B 1 415 ? -8.266 -24.453 -7.039 1 96.44 415 PRO B O 1
ATOM 8512 N N . LYS B 1 416 ? -8.617 -26.422 -5.941 1 94.88 416 LYS B N 1
ATOM 8513 C CA . LYS B 1 416 ? -9.07 -27.125 -7.141 1 94.88 416 LYS B CA 1
ATOM 8514 C C . LYS B 1 416 ? -10.523 -27.578 -6.992 1 94.88 416 LYS B C 1
ATOM 8516 O O . LYS B 1 416 ? -11.242 -27.719 -7.988 1 94.88 416 LYS B O 1
ATOM 8521 N N . SER B 1 417 ? -10.969 -27.734 -5.734 1 94.06 417 SER B N 1
ATOM 8522 C CA . SER B 1 417 ? -12.336 -28.156 -5.473 1 94.06 417 SER B CA 1
ATOM 8523 C C . SER B 1 417 ? -13.328 -27.031 -5.707 1 94.06 417 SER B C 1
ATOM 8525 O O . SER B 1 417 ? -12.953 -25.859 -5.691 1 94.06 417 SER B O 1
ATOM 8527 N N . ASN B 1 418 ? -14.609 -27.359 -6.016 1 95.25 418 ASN B N 1
ATOM 8528 C CA . ASN B 1 418 ? -15.648 -26.359 -6.227 1 95.25 418 ASN B CA 1
ATOM 8529 C C . ASN B 1 418 ? -15.867 -25.5 -4.98 1 95.25 418 ASN B C 1
ATOM 8531 O O . ASN B 1 418 ? -16 -24.281 -5.07 1 95.25 418 ASN B O 1
ATOM 8535 N N . LEU B 1 419 ? -15.883 -26.156 -3.824 1 95.88 419 LEU B N 1
ATOM 8536 C CA . LEU B 1 419 ? -16.031 -25.422 -2.57 1 95.88 419 LEU B CA 1
ATOM 8537 C C . LEU B 1 419 ? -14.812 -24.547 -2.314 1 95.88 419 LEU B C 1
ATOM 8539 O O . LEU B 1 419 ? -14.953 -23.391 -1.877 1 95.88 419 LEU B O 1
ATOM 8543 N N . GLY B 1 420 ? -13.625 -25.094 -2.596 1 96.88 420 GLY B N 1
ATOM 8544 C CA . GLY B 1 420 ? -12.398 -24.344 -2.363 1 96.88 420 GLY B CA 1
ATOM 8545 C C . GLY B 1 420 ? -12.312 -23.062 -3.178 1 96.88 420 GLY B C 1
ATOM 8546 O O . GLY B 1 420 ? -11.984 -22 -2.643 1 96.88 420 GLY B O 1
ATOM 8547 N N . ARG B 1 421 ? -12.656 -23.141 -4.434 1 97.31 421 ARG B N 1
ATOM 8548 C CA . ARG B 1 421 ? -12.57 -21.984 -5.316 1 97.31 421 ARG B CA 1
ATOM 8549 C C . ARG B 1 421 ? -13.609 -20.938 -4.945 1 97.31 421 ARG B C 1
ATOM 8551 O O . ARG B 1 421 ? -13.305 -19.734 -4.895 1 97.31 421 ARG B O 1
ATOM 8558 N N . SER B 1 422 ? -14.836 -21.406 -4.746 1 97.69 422 SER B N 1
ATOM 8559 C CA . SER B 1 422 ? -15.898 -20.469 -4.379 1 97.69 422 SER B CA 1
ATOM 8560 C C . SER B 1 422 ? -15.625 -19.828 -3.016 1 97.69 422 SER B C 1
ATOM 8562 O O . SER B 1 422 ? -15.867 -18.641 -2.822 1 97.69 422 SER B O 1
ATOM 8564 N N . PHE B 1 423 ? -15.148 -20.594 -2.082 1 97.69 423 PHE B N 1
ATOM 8565 C CA . PHE B 1 423 ? -14.844 -20.062 -0.759 1 97.69 423 PHE B CA 1
ATOM 8566 C C . PHE B 1 423 ? -13.688 -19.078 -0.827 1 97.69 423 PHE B C 1
ATOM 8568 O O . PHE B 1 423 ? -13.656 -18.094 -0.078 1 97.69 423 PHE B O 1
ATOM 8575 N N . TYR B 1 424 ? -12.703 -19.344 -1.659 1 98.12 424 TYR B N 1
ATOM 8576 C CA . TYR B 1 424 ? -11.594 -18.422 -1.807 1 98.12 424 TYR B CA 1
ATOM 8577 C C . TYR B 1 424 ? -12.094 -17.016 -2.162 1 98.12 424 TYR B C 1
ATOM 8579 O O . TYR B 1 424 ? -11.586 -16.016 -1.646 1 98.12 424 TYR B O 1
ATOM 8587 N N . VAL B 1 425 ? -13.055 -16.953 -3.086 1 97.88 425 VAL B N 1
ATOM 8588 C CA . VAL B 1 425 ? -13.609 -15.664 -3.492 1 97.88 425 VAL B CA 1
ATOM 8589 C C . VAL B 1 425 ? -14.266 -14.984 -2.293 1 97.88 425 VAL B C 1
ATOM 8591 O O . VAL B 1 425 ? -14.016 -13.805 -2.027 1 97.88 425 VAL B O 1
ATOM 8594 N N . PHE B 1 426 ? -15.055 -15.734 -1.571 1 96.56 426 PHE B N 1
ATOM 8595 C CA . PHE B 1 426 ? -15.727 -15.242 -0.376 1 96.56 426 PHE B CA 1
ATOM 8596 C C . PHE B 1 426 ? -14.719 -14.773 0.662 1 96.56 426 PHE B C 1
ATOM 8598 O O . PHE B 1 426 ? -14.82 -13.656 1.18 1 96.56 426 PHE B O 1
ATOM 8605 N N . TRP B 1 427 ? -13.773 -15.594 0.917 1 96.62 427 TRP B N 1
ATOM 8606 C CA . TRP B 1 427 ? -12.742 -15.383 1.928 1 96.62 427 TRP B CA 1
ATOM 8607 C C . TRP B 1 427 ? -11.867 -14.188 1.575 1 96.62 427 TRP B C 1
ATOM 8609 O O . TRP B 1 427 ? -11.539 -13.375 2.443 1 96.62 427 TRP B O 1
ATOM 8619 N N . SER B 1 428 ? -11.492 -13.977 0.296 1 95.94 428 SER B N 1
ATOM 8620 C CA . SER B 1 428 ? -10.648 -12.875 -0.149 1 95.94 428 SER B CA 1
ATOM 8621 C C . SER B 1 428 ? -11.367 -11.539 -0.026 1 95.94 428 SER B C 1
ATOM 8623 O O . SER B 1 428 ? -10.758 -10.531 0.352 1 95.94 428 SER B O 1
ATOM 8625 N N . LEU B 1 429 ? -12.625 -11.523 -0.344 1 93.94 429 LEU B N 1
ATOM 8626 C CA . LEU B 1 429 ? -13.391 -10.289 -0.25 1 93.94 429 LEU B CA 1
ATOM 8627 C C . LEU B 1 429 ? -13.547 -9.852 1.203 1 93.94 429 LEU B C 1
ATOM 8629 O O . LEU B 1 429 ? -13.594 -8.656 1.496 1 93.94 429 LEU B O 1
ATOM 8633 N N . LEU B 1 430 ? -13.57 -10.805 2.119 1 91.38 430 LEU B N 1
ATOM 8634 C CA . LEU B 1 430 ? -13.641 -10.484 3.541 1 91.38 430 LEU B CA 1
ATOM 8635 C C . LEU B 1 430 ? -12.266 -10.07 4.07 1 91.38 430 LEU B C 1
ATOM 8637 O O . LEU B 1 430 ? -12.18 -9.266 5 1 91.38 430 LEU B O 1
ATOM 8641 N N . ALA B 1 431 ? -11.281 -10.609 3.467 1 90.88 431 ALA B N 1
ATOM 8642 C CA . ALA B 1 431 ? -9.914 -10.359 3.914 1 90.88 431 ALA B CA 1
ATOM 8643 C C . ALA B 1 431 ? -9.477 -8.938 3.566 1 90.88 431 ALA B C 1
ATOM 8645 O O . ALA B 1 431 ? -8.672 -8.336 4.285 1 90.88 431 ALA B O 1
ATOM 8646 N N . LEU B 1 432 ? -10.008 -8.359 2.578 1 89.94 432 LEU B N 1
ATOM 8647 C CA . LEU B 1 432 ? -9.57 -7.055 2.096 1 89.94 432 LEU B CA 1
ATOM 8648 C C . LEU B 1 432 ? -9.789 -5.984 3.16 1 89.94 432 LEU B C 1
ATOM 8650 O O . LEU B 1 432 ? -8.844 -5.297 3.557 1 89.94 432 LEU B O 1
ATOM 8654 N N . PRO B 1 433 ? -10.977 -5.848 3.723 1 88.12 433 PRO B N 1
ATOM 8655 C CA . PRO B 1 433 ? -11.148 -4.832 4.766 1 88.12 433 PRO B CA 1
ATOM 8656 C C . PRO B 1 433 ? -10.414 -5.191 6.059 1 88.12 433 PRO B C 1
ATOM 8658 O O . PRO B 1 433 ? -9.875 -4.309 6.727 1 88.12 433 PRO B O 1
ATOM 8661 N N . THR B 1 434 ? -10.383 -6.449 6.383 1 87.75 434 THR B N 1
ATOM 8662 C CA . THR B 1 434 ? -9.75 -6.875 7.633 1 87.75 434 THR B CA 1
ATOM 8663 C C . THR B 1 434 ? -8.25 -6.625 7.59 1 87.75 434 THR B C 1
ATOM 8665 O O . THR B 1 434 ? -7.668 -6.121 8.555 1 87.75 434 THR B O 1
ATOM 8668 N N . MET B 1 435 ? -7.719 -6.957 6.484 1 90.12 435 MET B N 1
ATOM 8669 C CA . MET B 1 435 ? -6.281 -6.734 6.348 1 90.12 435 MET B CA 1
ATOM 8670 C C . MET B 1 435 ? -5.965 -5.242 6.301 1 90.12 435 MET B C 1
ATOM 8672 O O . MET B 1 435 ? -4.949 -4.801 6.836 1 90.12 435 MET B O 1
ATOM 8676 N N . THR B 1 436 ? -6.812 -4.531 5.656 1 87.5 436 THR B N 1
ATOM 8677 C CA . THR B 1 436 ? -6.621 -3.088 5.566 1 87.5 436 THR B CA 1
ATOM 8678 C C . THR B 1 436 ? -6.676 -2.447 6.949 1 87.5 436 THR B C 1
ATOM 8680 O O . THR B 1 436 ? -5.84 -1.602 7.281 1 87.5 436 THR B O 1
ATOM 8683 N N . ILE B 1 437 ? -7.602 -2.885 7.762 1 86.44 437 ILE B N 1
ATOM 8684 C CA . ILE B 1 437 ? -7.746 -2.365 9.117 1 86.44 437 ILE B CA 1
ATOM 8685 C C . ILE B 1 437 ? -6.52 -2.742 9.953 1 86.44 437 ILE B C 1
ATOM 8687 O O . ILE B 1 437 ? -5.988 -1.915 10.695 1 86.44 437 ILE B O 1
ATOM 8691 N N . LEU B 1 438 ? -6.094 -3.881 9.781 1 87.5 438 LEU B N 1
ATOM 8692 C CA . LEU B 1 438 ? -4.918 -4.344 10.508 1 87.5 438 LEU B CA 1
ATOM 8693 C C . LEU B 1 438 ? -3.686 -3.531 10.125 1 87.5 438 LEU B C 1
ATOM 8695 O O . LEU B 1 438 ? -2.93 -3.096 11 1 87.5 438 LEU B O 1
ATOM 8699 N N . ILE B 1 439 ? -3.521 -3.371 8.844 1 84.19 439 ILE B N 1
ATOM 8700 C CA . ILE B 1 439 ? -2.361 -2.639 8.344 1 84.19 439 ILE B CA 1
ATOM 8701 C C . ILE B 1 439 ? -2.424 -1.188 8.82 1 84.19 439 ILE B C 1
ATOM 8703 O O . ILE B 1 439 ? -1.407 -0.612 9.211 1 84.19 439 ILE B O 1
ATOM 8707 N N . SER B 1 440 ? -3.561 -0.635 8.82 1 80.75 440 SER B N 1
ATOM 8708 C CA . SER B 1 440 ? -3.736 0.745 9.258 1 80.75 440 SER B CA 1
ATOM 8709 C C . SER B 1 440 ? -3.396 0.902 10.742 1 80.75 440 SER B C 1
ATOM 8711 O O . SER B 1 440 ? -2.68 1.83 11.125 1 80.75 440 SER B O 1
ATOM 8713 N N . ASN B 1 441 ? -3.855 -0.051 11.516 1 81.31 441 ASN B N 1
ATOM 8714 C CA . ASN B 1 441 ? -3.578 -0.016 12.953 1 81.31 441 ASN B CA 1
ATOM 8715 C C . ASN B 1 441 ? -2.113 -0.317 13.242 1 81.31 441 ASN B C 1
ATOM 8717 O O . ASN B 1 441 ? -1.525 0.266 14.156 1 81.31 441 ASN B O 1
ATOM 8721 N N . ALA B 1 442 ? -1.612 -1.196 12.508 1 79.31 442 ALA B N 1
ATOM 8722 C CA . ALA B 1 442 ? -0.215 -1.574 12.703 1 79.31 442 ALA B CA 1
ATOM 8723 C C . ALA B 1 442 ? 0.722 -0.442 12.289 1 79.31 442 ALA B C 1
ATOM 8725 O O . ALA B 1 442 ? 1.794 -0.271 12.875 1 79.31 442 ALA B O 1
ATOM 8726 N N . SER B 1 443 ? 0.39 0.234 11.258 1 74.12 443 SER B N 1
ATOM 8727 C CA . SER B 1 443 ? 1.205 1.347 10.781 1 74.12 443 SER B CA 1
ATOM 8728 C C . SER B 1 443 ? 1.339 2.43 11.844 1 74.12 443 SER B C 1
ATOM 8730 O O . SER B 1 443 ? 2.408 3.023 12.008 1 74.12 443 SER B O 1
ATOM 8732 N N . ASP B 1 444 ? 0.348 2.621 12.609 1 66.12 444 ASP B N 1
ATOM 8733 C CA . ASP B 1 444 ? 0.339 3.666 13.625 1 66.12 444 ASP B CA 1
ATOM 8734 C C . ASP B 1 444 ? 1.036 3.193 14.906 1 66.12 444 ASP B C 1
ATOM 8736 O O . ASP B 1 444 ? 1.414 4.008 15.75 1 66.12 444 ASP B O 1
ATOM 8740 N N . THR B 1 445 ? 1.211 1.851 14.977 1 68.75 445 THR B N 1
ATOM 8741 C CA . THR B 1 445 ? 1.766 1.32 16.219 1 68.75 445 THR B CA 1
ATOM 8742 C C . THR B 1 445 ? 3.127 0.676 15.969 1 68.75 445 THR B C 1
ATOM 8744 O O . THR B 1 445 ? 4.156 1.215 16.375 1 68.75 445 THR B O 1
ATOM 8747 N N . VAL B 1 446 ? 3.066 -0.419 15.172 1 64.69 446 VAL B N 1
ATOM 8748 C CA . VAL B 1 446 ? 4.258 -1.246 15 1 64.69 446 VAL B CA 1
ATOM 8749 C C . VAL B 1 446 ? 5.242 -0.545 14.07 1 64.69 446 VAL B C 1
ATOM 8751 O O . VAL B 1 446 ? 6.438 -0.461 14.367 1 64.69 446 VAL B O 1
ATOM 8754 N N . VAL B 1 447 ? 4.719 -0.015 13.07 1 64.56 447 VAL B N 1
ATOM 8755 C CA . VAL B 1 447 ? 5.598 0.598 12.086 1 64.56 447 VAL B CA 1
ATOM 8756 C C . VAL B 1 447 ? 6.254 1.843 12.672 1 64.56 447 VAL B C 1
ATOM 8758 O O . VAL B 1 447 ? 7.43 2.119 12.414 1 64.56 447 VAL B O 1
ATOM 8761 N N . ARG B 1 448 ? 5.543 2.438 13.508 1 66.88 448 ARG B N 1
ATOM 8762 C CA . ARG B 1 448 ? 6.125 3.594 14.188 1 66.88 448 ARG B CA 1
ATOM 8763 C C . ARG B 1 448 ? 7.234 3.168 15.141 1 66.88 448 ARG B C 1
ATOM 8765 O O . ARG B 1 448 ? 8.273 3.822 15.219 1 66.88 448 ARG B O 1
ATOM 8772 N N . THR B 1 449 ? 7.004 2.014 15.711 1 62.62 449 THR B N 1
ATOM 8773 C CA . THR B 1 449 ? 8.008 1.5 16.641 1 62.62 449 THR B CA 1
ATOM 8774 C C . THR B 1 449 ? 9.266 1.07 15.898 1 62.62 449 THR B C 1
ATOM 8776 O O . THR B 1 449 ? 10.383 1.327 16.359 1 62.62 449 THR B O 1
ATOM 8779 N N . ILE B 1 450 ? 8.977 0.496 14.75 1 65.94 450 ILE B N 1
ATOM 8780 C CA . ILE B 1 450 ? 10.117 0.038 13.961 1 65.94 450 ILE B CA 1
ATOM 8781 C C . ILE B 1 450 ? 10.852 1.24 13.383 1 65.94 450 ILE B C 1
ATOM 8783 O O . ILE B 1 450 ? 12.086 1.264 13.352 1 65.94 450 ILE B O 1
ATOM 8787 N N . ARG B 1 451 ? 10.102 2.148 13.047 1 66.62 451 ARG B N 1
ATOM 8788 C CA . ARG B 1 451 ? 10.703 3.367 12.523 1 66.62 451 ARG B CA 1
ATOM 8789 C C . ARG B 1 451 ? 11.531 4.07 13.594 1 66.62 451 ARG B C 1
ATOM 8791 O O . ARG B 1 451 ? 12.664 4.484 13.344 1 66.62 451 ARG B O 1
ATOM 8798 N N . ASP B 1 452 ? 10.969 4.117 14.719 1 66.31 452 ASP B N 1
ATOM 8799 C CA . ASP B 1 452 ? 11.68 4.742 15.82 1 66.31 452 ASP B CA 1
ATOM 8800 C C . ASP B 1 452 ? 12.922 3.938 16.203 1 66.31 452 ASP B C 1
ATOM 8802 O O . ASP B 1 452 ? 13.953 4.508 16.562 1 66.31 452 ASP B O 1
ATOM 8806 N N . GLY B 1 453 ? 12.742 2.615 16.047 1 64.19 453 GLY B N 1
ATOM 8807 C CA . GLY B 1 453 ? 13.898 1.767 16.281 1 64.19 453 GLY B CA 1
ATOM 8808 C C . GLY B 1 453 ? 15.008 1.979 15.266 1 64.19 453 GLY B C 1
ATOM 8809 O O . GLY B 1 453 ? 16.188 2.004 15.625 1 64.19 453 GLY B O 1
ATOM 8810 N N . THR B 1 454 ? 14.609 2.129 14.102 1 66.62 454 THR B N 1
ATOM 8811 C CA . THR B 1 454 ? 15.586 2.379 13.047 1 66.62 454 THR B CA 1
ATOM 8812 C C . THR B 1 454 ? 16.297 3.705 13.273 1 66.62 454 THR B C 1
ATOM 8814 O O . THR B 1 454 ? 17.516 3.809 13.062 1 66.62 454 THR B O 1
ATOM 8817 N N . ILE B 1 455 ? 15.57 4.652 13.797 1 65.62 455 ILE B N 1
ATOM 8818 C CA . ILE B 1 455 ? 16.156 5.961 14.094 1 65.62 455 ILE B CA 1
ATOM 8819 C C . ILE B 1 455 ? 17.109 5.844 15.273 1 65.62 455 ILE B C 1
ATOM 8821 O O . ILE B 1 455 ? 18.172 6.477 15.289 1 65.62 455 ILE B O 1
ATOM 8825 N N . LEU B 1 456 ? 16.703 4.965 16.172 1 62 456 LEU B N 1
ATOM 8826 C CA . LEU B 1 456 ? 17.578 4.742 17.312 1 62 456 LEU B CA 1
ATOM 8827 C C . LEU B 1 456 ? 18.875 4.078 16.891 1 62 456 LEU B C 1
ATOM 8829 O O . LEU B 1 456 ? 19.953 4.453 17.359 1 62 456 LEU B O 1
ATOM 8833 N N . VAL B 1 457 ? 18.734 3.109 16 1 65.31 457 VAL B N 1
ATOM 8834 C CA . VAL B 1 457 ? 19.938 2.455 15.469 1 65.31 457 VAL B CA 1
ATOM 8835 C C . VAL B 1 457 ? 20.75 3.459 14.664 1 65.31 457 VAL B C 1
ATOM 8837 O O . VAL B 1 457 ? 21.984 3.445 14.719 1 65.31 457 VAL B O 1
ATOM 8840 N N . GLY B 1 458 ? 20.016 4.277 13.992 1 65.06 458 GLY B N 1
ATOM 8841 C CA . GLY B 1 458 ? 20.688 5.32 13.234 1 65.06 458 GLY B CA 1
ATOM 8842 C C . GLY B 1 458 ? 21.406 6.324 14.109 1 65.06 458 GLY B C 1
ATOM 8843 O O . GLY B 1 458 ? 22.516 6.773 13.766 1 65.06 458 GLY B O 1
ATOM 8844 N N . LYS B 1 459 ? 20.75 6.707 15.133 1 63.09 459 LYS B N 1
ATOM 8845 C CA . LYS B 1 459 ? 21.344 7.672 16.047 1 63.09 459 LYS B CA 1
ATOM 8846 C C . LYS B 1 459 ? 22.656 7.141 16.625 1 63.09 459 LYS B C 1
ATOM 8848 O O . LYS B 1 459 ? 23.578 7.914 16.891 1 63.09 459 LYS B O 1
ATOM 8853 N N . VAL B 1 460 ? 22.625 5.852 16.703 1 57.44 460 VAL B N 1
ATOM 8854 C CA . VAL B 1 460 ? 23.828 5.227 17.234 1 57.44 460 VAL B CA 1
ATOM 8855 C C . VAL B 1 460 ? 24.891 5.094 16.141 1 57.44 460 VAL B C 1
ATOM 8857 O O . VAL B 1 460 ? 26.094 5.156 16.406 1 57.44 460 VAL B O 1
ATOM 8860 N N . THR B 1 461 ? 24.312 5.004 15.008 1 58.09 461 THR B N 1
ATOM 8861 C CA . THR B 1 461 ? 25.25 4.699 13.93 1 58.09 461 THR B CA 1
ATOM 8862 C C . THR B 1 461 ? 25.5 5.93 13.062 1 58.09 461 THR B C 1
ATOM 8864 O O . THR B 1 461 ? 26.641 6.359 12.891 1 58.09 461 THR B O 1
ATOM 8867 N N . VAL B 1 462 ? 24.359 6.445 12.461 1 57.66 462 VAL B N 1
ATOM 8868 C CA . VAL B 1 462 ? 24.547 7.383 11.367 1 57.66 462 VAL B CA 1
ATOM 8869 C C . VAL B 1 462 ? 23.969 8.742 11.734 1 57.66 462 VAL B C 1
ATOM 8871 O O . VAL B 1 462 ? 24.438 9.781 11.25 1 57.66 462 VAL B O 1
ATOM 8874 N N . LEU B 1 463 ? 22.984 8.82 12.578 1 56.09 463 LEU B N 1
ATOM 8875 C CA . LEU B 1 463 ? 22.297 10.086 12.805 1 56.09 463 LEU B CA 1
ATOM 8876 C C . LEU B 1 463 ? 23 10.906 13.883 1 56.09 463 LEU B C 1
ATOM 8878 O O . LEU B 1 463 ? 23.438 10.352 14.898 1 56.09 463 LEU B O 1
ATOM 8882 N N . PRO B 1 464 ? 23.328 12.18 13.586 1 51.5 464 PRO B N 1
ATOM 8883 C CA . PRO B 1 464 ? 24.094 13.008 14.516 1 51.5 464 PRO B CA 1
ATOM 8884 C C . PRO B 1 464 ? 23.375 13.227 15.844 1 51.5 464 PRO B C 1
ATOM 8886 O O . PRO B 1 464 ? 22.172 13.555 15.852 1 51.5 464 PRO B O 1
ATOM 8889 N N . ASP B 1 465 ? 23.422 12.281 16.719 1 52.44 465 ASP B N 1
ATOM 8890 C CA . ASP B 1 465 ? 22.906 12.664 18.031 1 52.44 465 ASP B CA 1
ATOM 8891 C C . ASP B 1 465 ? 23.969 13.422 18.828 1 52.44 465 ASP B C 1
ATOM 8893 O O . ASP B 1 465 ? 25.156 13.125 18.719 1 52.44 465 ASP B O 1
ATOM 8897 N N . ASP B 1 466 ? 23.672 14.68 19.094 1 47.28 466 ASP B N 1
ATOM 8898 C CA . ASP B 1 466 ? 24.516 15.508 19.938 1 47.28 466 ASP B CA 1
ATOM 8899 C C . ASP B 1 466 ? 25.094 14.703 21.109 1 47.28 466 ASP B C 1
ATOM 8901 O O . ASP B 1 466 ? 25.922 15.203 21.859 1 47.28 466 ASP B O 1
ATOM 8905 N N . ARG B 1 467 ? 24.469 13.625 21.547 1 48.91 467 ARG B N 1
ATOM 8906 C CA . ARG B 1 467 ? 25 12.961 22.734 1 48.91 467 ARG B CA 1
ATOM 8907 C C . ARG B 1 467 ? 26.047 11.914 22.359 1 48.91 467 ARG B C 1
ATOM 8909 O O . ARG B 1 467 ? 26.047 11.414 21.219 1 48.91 467 ARG B O 1
ATOM 8916 N N . GLY B 1 468 ? 27.234 11.789 22.766 1 46.72 468 GLY B N 1
ATOM 8917 C CA . GLY B 1 468 ? 28.406 10.938 22.562 1 46.72 468 GLY B CA 1
ATOM 8918 C C . GLY B 1 468 ? 28.031 9.508 22.219 1 46.72 468 GLY B C 1
ATOM 8919 O O . GLY B 1 468 ? 26.953 9.031 22.578 1 46.72 468 GLY B O 1
ATOM 8920 N N . PHE B 1 469 ? 28.688 8.836 21.203 1 48.12 469 PHE B N 1
ATOM 8921 C CA . PHE B 1 469 ? 28.531 7.477 20.703 1 48.12 469 PHE B CA 1
ATOM 8922 C C . PHE B 1 469 ? 28.375 6.488 21.844 1 48.12 469 PHE B C 1
ATOM 8924 O O . PHE B 1 469 ? 27.484 5.621 21.812 1 48.12 469 PHE B O 1
ATOM 8931 N N . LEU B 1 470 ? 29.203 6.586 22.766 1 45.81 470 LEU B N 1
ATOM 8932 C CA . LEU B 1 470 ? 29.281 5.637 23.875 1 45.81 470 LEU B CA 1
ATOM 8933 C C . LEU B 1 470 ? 28.031 5.73 24.75 1 45.81 470 LEU B C 1
ATOM 8935 O O . LEU B 1 470 ? 27.516 4.711 25.219 1 45.81 470 LEU B O 1
ATOM 8939 N N . MET B 1 471 ? 27.625 6.844 24.891 1 50.34 471 MET B N 1
ATOM 8940 C CA . MET B 1 471 ? 26.484 7.031 25.797 1 50.34 471 MET B CA 1
ATOM 8941 C C . MET B 1 471 ? 25.188 6.578 25.125 1 50.34 471 MET B C 1
ATOM 8943 O O . MET B 1 471 ? 24.328 5.984 25.781 1 50.34 471 MET B O 1
ATOM 8947 N N . ASN B 1 472 ? 25.141 6.723 23.906 1 53.19 472 ASN B N 1
ATOM 8948 C CA . ASN B 1 472 ? 23.953 6.277 23.172 1 53.19 472 ASN B CA 1
ATOM 8949 C C 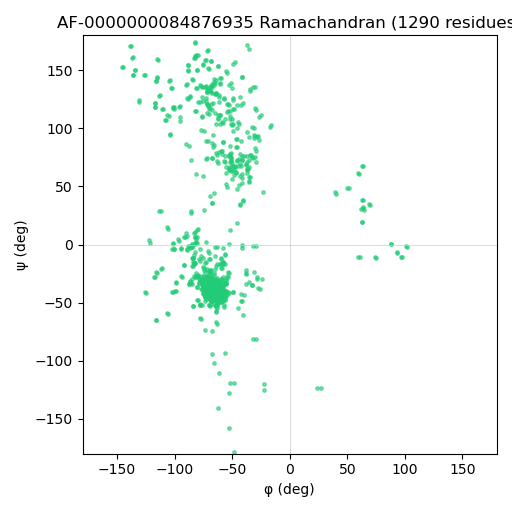. ASN B 1 472 ? 23.922 4.758 23.031 1 53.19 472 ASN B C 1
ATOM 8951 O O . ASN B 1 472 ? 22.844 4.152 23.109 1 53.19 472 ASN B O 1
ATOM 8955 N N . LEU B 1 473 ? 25.062 4.199 22.828 1 54.06 473 LEU B N 1
ATOM 8956 C CA . LEU B 1 473 ? 25.172 2.746 22.828 1 54.06 473 LEU B CA 1
ATOM 8957 C C . LEU B 1 473 ? 24.781 2.17 24.188 1 54.06 473 LEU B C 1
ATOM 8959 O O . LEU B 1 473 ? 24.125 1.13 24.25 1 54.06 473 LEU B O 1
ATOM 8963 N N . LYS B 1 474 ? 25.234 2.779 25.203 1 51.84 474 LYS B N 1
ATOM 8964 C CA . LYS B 1 474 ? 24.891 2.354 26.562 1 51.84 474 LYS B CA 1
ATOM 8965 C C . LYS B 1 474 ? 23.375 2.449 26.797 1 51.84 474 LYS B C 1
ATOM 8967 O O . LYS B 1 474 ? 22.797 1.583 27.438 1 51.84 474 LYS B O 1
ATOM 8972 N N . THR B 1 475 ? 22.812 3.342 26.203 1 53.75 475 THR B N 1
ATOM 8973 C CA . THR B 1 475 ? 21.375 3.49 26.406 1 53.75 475 THR B CA 1
ATOM 8974 C C . THR B 1 475 ? 20.609 2.426 25.625 1 53.75 475 THR B C 1
ATOM 8976 O O . THR B 1 475 ? 19.594 1.9 26.094 1 53.75 475 THR B O 1
ATOM 8979 N N . ILE B 1 476 ? 21.078 2.043 24.5 1 54.09 476 ILE B N 1
ATOM 8980 C CA . ILE B 1 476 ? 20.453 1.002 23.703 1 54.09 476 ILE B CA 1
ATOM 8981 C C . ILE B 1 476 ? 20.609 -0.352 24.391 1 54.09 476 ILE B C 1
ATOM 8983 O O . ILE B 1 476 ? 19.656 -1.128 24.484 1 54.09 476 ILE B O 1
ATOM 8987 N N . ILE B 1 477 ? 21.859 -0.644 24.719 1 53.38 477 ILE B N 1
ATOM 8988 C CA . ILE B 1 477 ? 22.094 -1.892 25.438 1 53.38 477 ILE B CA 1
ATOM 8989 C C . ILE B 1 477 ? 21.25 -1.93 26.703 1 53.38 477 ILE B C 1
ATOM 8991 O O . ILE B 1 477 ? 20.703 -2.973 27.062 1 53.38 477 ILE B O 1
ATOM 8995 N N . ASN B 1 478 ? 21.078 -0.822 27.234 1 51.84 478 ASN B N 1
ATOM 8996 C CA . ASN B 1 478 ? 20.266 -0.768 28.438 1 51.84 478 ASN B CA 1
ATOM 8997 C C . ASN B 1 478 ? 18.781 -0.974 28.141 1 51.84 478 ASN B C 1
ATOM 8999 O O . ASN B 1 478 ? 18.078 -1.638 28.891 1 51.84 478 ASN B O 1
ATOM 9003 N N . LYS B 1 479 ? 18.453 -0.424 27.109 1 53.72 479 LYS B N 1
ATOM 9004 C CA . LYS B 1 479 ? 17.047 -0.575 26.734 1 53.72 479 LYS B CA 1
ATOM 9005 C C . LYS B 1 479 ? 16.766 -1.992 26.234 1 53.72 479 LYS B C 1
ATOM 9007 O O . LYS B 1 479 ? 15.703 -2.555 26.547 1 53.72 479 LYS B O 1
ATOM 9012 N N . ILE B 1 480 ? 17.719 -2.611 25.438 1 49.75 480 ILE B N 1
ATOM 9013 C CA . ILE B 1 480 ? 17.562 -3.986 24.969 1 49.75 480 ILE B CA 1
ATOM 9014 C C . ILE B 1 480 ? 17.703 -4.945 26.156 1 49.75 480 ILE B C 1
ATOM 9016 O O . ILE B 1 480 ? 17.016 -5.973 26.203 1 49.75 480 ILE B O 1
ATOM 9020 N N . THR B 1 481 ? 18.703 -4.656 27.078 1 47.72 481 THR B N 1
ATOM 9021 C CA . THR B 1 481 ? 18.922 -5.52 28.234 1 47.72 481 THR B CA 1
ATOM 9022 C C . THR B 1 481 ? 18 -5.125 29.375 1 47.72 481 THR B C 1
ATOM 9024 O O . THR B 1 481 ? 18.188 -5.57 30.516 1 47.72 481 THR B O 1
ATOM 9027 N N . PHE B 1 482 ? 16.891 -4.57 29.047 1 46.78 482 PHE B N 1
ATOM 9028 C CA . PHE B 1 482 ? 15.898 -4.168 30.047 1 46.78 482 PHE B CA 1
ATOM 9029 C C . PHE B 1 482 ? 16.578 -3.576 31.281 1 46.78 482 PHE B C 1
ATOM 9031 O O . PHE B 1 482 ? 16.172 -3.854 32.406 1 46.78 482 PHE B O 1
ATOM 9038 N N . GLY B 1 483 ? 17.531 -2.713 31.188 1 44.38 483 GLY B N 1
ATOM 9039 C CA . GLY B 1 483 ? 18.125 -1.955 32.281 1 44.38 483 GLY B CA 1
ATOM 9040 C C . GLY B 1 483 ? 19.047 -2.789 33.156 1 44.38 483 GLY B C 1
ATOM 9041 O O . GLY B 1 483 ? 19.547 -2.311 34.156 1 44.38 483 GLY B O 1
ATOM 9042 N N . LYS B 1 484 ? 19.141 -3.986 33.125 1 44.66 484 LYS B N 1
ATOM 9043 C CA . LYS B 1 484 ? 19.812 -4.812 34.125 1 44.66 484 LYS B CA 1
ATOM 9044 C C . LYS B 1 484 ? 21.328 -4.633 34.031 1 44.66 484 LYS B C 1
ATOM 9046 O O . LYS B 1 484 ? 22.047 -4.887 35 1 44.66 484 LYS B O 1
ATOM 9051 N N . VAL B 1 485 ? 21.828 -4.504 32.875 1 45.38 485 VAL B N 1
ATOM 9052 C CA . VAL B 1 485 ? 23.281 -4.566 32.844 1 45.38 485 VAL B CA 1
ATOM 9053 C C . VAL B 1 485 ? 23.875 -3.244 33.344 1 45.38 485 VAL B C 1
ATOM 9055 O O . VAL B 1 485 ? 24.859 -3.229 34.094 1 45.38 485 VAL B O 1
ATOM 9058 N N . PHE B 1 486 ? 23.672 -2.115 32.688 1 43.78 486 PHE B N 1
ATOM 9059 C CA . PHE B 1 486 ? 24.297 -0.899 33.188 1 43.78 486 PHE B CA 1
ATOM 9060 C C . PHE B 1 486 ? 23.406 -0.205 34.219 1 43.78 486 PHE B C 1
ATOM 9062 O O . PHE B 1 486 ? 22.281 0.176 33.906 1 43.78 486 PHE B O 1
ATOM 9069 N N . THR B 1 487 ? 23.531 -0.656 35.438 1 35.94 487 THR B N 1
ATOM 9070 C CA . THR B 1 487 ? 22.969 0.102 36.562 1 35.94 487 THR B CA 1
ATOM 9071 C C . THR B 1 487 ? 23.422 1.558 36.5 1 35.94 487 THR B C 1
ATOM 9073 O O . THR B 1 487 ? 24.609 1.845 36.594 1 35.94 487 THR B O 1
ATOM 9076 N N . TRP B 1 488 ? 22.828 2.326 35.688 1 38.75 488 TRP B N 1
ATOM 9077 C CA . TRP B 1 488 ? 23.109 3.754 35.812 1 38.75 488 TRP B CA 1
ATOM 9078 C C . TRP B 1 488 ? 23.047 4.223 37.25 1 38.75 488 TRP B C 1
ATOM 9080 O O . TRP B 1 488 ? 22 4.121 37.906 1 38.75 488 TRP B O 1
ATOM 9090 N N . ASN B 1 489 ? 24.125 4.062 37.969 1 32.16 489 ASN B N 1
ATOM 9091 C CA . ASN B 1 489 ? 24.172 5.023 39.094 1 32.16 489 ASN B CA 1
ATOM 9092 C C . ASN B 1 489 ? 23.984 6.453 38.594 1 32.16 489 ASN B C 1
ATOM 9094 O O . ASN B 1 489 ? 24.906 7.043 38.031 1 32.16 489 ASN B O 1
ATOM 9098 N N . THR B 1 490 ? 22.828 6.738 38.062 1 34.03 490 THR B N 1
ATOM 9099 C CA . THR B 1 490 ? 22.391 8.086 37.719 1 34.03 490 THR B CA 1
ATOM 9100 C C . THR B 1 490 ? 22.781 9.07 38.812 1 34.03 490 THR B C 1
ATOM 9102 O O . THR B 1 490 ? 22.375 10.234 38.812 1 34.03 490 THR B O 1
ATOM 9105 N N . ASN B 1 491 ? 23.422 8.539 39.969 1 31.39 491 ASN B N 1
ATOM 9106 C CA . ASN B 1 491 ? 23.453 9.57 41 1 31.39 491 ASN B CA 1
ATOM 9107 C C . ASN B 1 491 ? 24.469 10.656 40.656 1 31.39 491 ASN B C 1
ATOM 9109 O O . ASN B 1 491 ? 24.703 11.57 41.469 1 31.39 491 ASN B O 1
ATOM 9113 N N . LYS B 1 492 ? 25.719 10.344 40.25 1 32.59 492 LYS B N 1
ATOM 9114 C CA . LYS B 1 492 ? 26.641 11.445 40.531 1 32.59 492 LYS B CA 1
ATOM 9115 C C . LYS B 1 492 ? 26.359 12.641 39.625 1 32.59 492 LYS B C 1
ATOM 9117 O O . LYS B 1 492 ? 26.25 12.492 38.406 1 32.59 492 LYS B O 1
ATOM 9122 N N . PRO B 1 493 ? 25.953 13.766 40.281 1 30.25 493 PRO B N 1
ATOM 9123 C CA . PRO B 1 493 ? 25.891 15.109 39.688 1 30.25 493 PRO B CA 1
ATOM 9124 C C . PRO B 1 493 ? 27.203 15.508 39 1 30.25 493 PRO B C 1
ATOM 9126 O O . PRO B 1 493 ? 28.281 15.398 39.594 1 30.25 493 PRO B O 1
ATOM 9129 N N . ASP B 1 494 ? 27.578 14.977 37.844 1 30.08 494 ASP B N 1
ATOM 9130 C CA . ASP B 1 494 ? 28.781 15.461 37.188 1 30.08 494 ASP B CA 1
ATOM 9131 C C . ASP B 1 494 ? 28.938 16.969 37.375 1 30.08 494 ASP B C 1
ATOM 9133 O O . ASP B 1 494 ? 28.203 17.766 36.812 1 30.08 494 ASP B O 1
ATOM 9137 N N . ASN B 1 495 ? 29.375 17.422 38.625 1 27.31 495 ASN B N 1
ATOM 9138 C CA . ASN B 1 495 ? 29.812 18.766 39.031 1 27.31 495 ASN B CA 1
ATOM 9139 C C . ASN B 1 495 ? 30.969 19.25 38.156 1 27.31 495 ASN B C 1
ATOM 9141 O O . ASN B 1 495 ? 31.75 20.109 38.594 1 27.31 495 ASN B O 1
ATOM 9145 N N . ARG B 1 496 ? 31.625 18.578 37.312 1 28.73 496 ARG B N 1
ATOM 9146 C CA . ARG B 1 496 ? 32.781 19.266 36.781 1 28.73 496 ARG B CA 1
ATOM 9147 C C . ARG B 1 496 ? 32.406 20.656 36.281 1 28.73 496 ARG B C 1
ATOM 9149 O O . ARG B 1 496 ? 31.312 20.859 35.75 1 28.73 496 ARG B O 1
ATOM 9156 N N . GLY B 1 497 ? 33.344 21.688 36.594 1 23.58 497 GLY B N 1
ATOM 9157 C CA . GLY B 1 497 ? 33.594 23.125 36.656 1 23.58 497 GLY B CA 1
ATOM 9158 C C . GLY B 1 497 ? 33.375 23.828 35.344 1 23.58 497 GLY B C 1
ATOM 9159 O O . GLY B 1 497 ? 33.75 23.312 34.281 1 23.58 497 GLY B O 1
ATOM 9160 N N . ALA B 1 498 ? 32.281 24.609 35.281 1 22.88 498 ALA B N 1
ATOM 9161 C CA . ALA B 1 498 ? 31.984 25.75 34.406 1 22.88 498 ALA B CA 1
ATOM 9162 C C . ALA B 1 498 ? 33.219 26.641 34.219 1 22.88 498 ALA B C 1
ATOM 9164 O O . ALA B 1 498 ? 33.469 27.531 35.062 1 22.88 498 ALA B O 1
ATOM 9165 N N . SER B 1 499 ? 34.469 26.109 34.094 1 23.44 499 SER B N 1
ATOM 9166 C CA . SER B 1 499 ? 35.375 27.219 33.781 1 23.44 499 SER B CA 1
ATOM 9167 C C . SER B 1 499 ? 34.844 28.078 32.656 1 23.44 499 SER B C 1
ATOM 9169 O O . SER B 1 499 ? 34.25 27.562 31.688 1 23.44 499 SER B O 1
ATOM 9171 N N . SER B 1 500 ? 34.688 29.469 32.875 1 21.2 500 SER B N 1
ATOM 9172 C CA . SER B 1 500 ? 34.156 30.703 32.312 1 21.2 500 SER B CA 1
ATOM 9173 C C . SER B 1 500 ? 34.781 30.984 30.938 1 21.2 500 SER B C 1
ATOM 9175 O O . SER B 1 500 ? 34.531 32.062 30.359 1 21.2 500 SER B O 1
ATOM 9177 N N . LYS B 1 501 ? 35.844 30.406 30.484 1 25.7 501 LYS B N 1
ATOM 9178 C CA . LYS B 1 501 ? 36.375 31.266 29.422 1 25.7 501 LYS B CA 1
ATOM 9179 C C . LYS B 1 501 ? 35.438 31.281 28.219 1 25.7 501 LYS B C 1
ATOM 9181 O O . LYS B 1 501 ? 35.25 30.25 27.578 1 25.7 501 LYS B O 1
ATOM 9186 N N . ALA B 1 502 ? 34.375 32.281 28.281 1 22.97 502 ALA B N 1
ATOM 9187 C CA . ALA B 1 502 ? 33.562 32.844 27.234 1 22.97 502 ALA B CA 1
ATOM 9188 C C . ALA B 1 502 ? 34.375 33.125 25.969 1 22.97 502 ALA B C 1
ATOM 9190 O O . ALA B 1 502 ? 35.094 34.125 25.906 1 22.97 502 ALA B O 1
ATOM 9191 N N . THR B 1 503 ? 35.312 32.344 25.562 1 22.59 503 THR B N 1
ATOM 9192 C CA . THR B 1 503 ? 35.812 32.906 24.328 1 22.59 503 THR B CA 1
ATOM 9193 C C . THR B 1 503 ? 34.688 33.25 23.375 1 22.59 503 THR B C 1
ATOM 9195 O O . THR B 1 503 ? 33.844 32.375 23.094 1 22.59 503 THR B O 1
ATOM 9198 N N . GLY B 1 504 ? 34.281 34.594 23.203 1 21.25 504 GLY B N 1
ATOM 9199 C CA . GLY B 1 504 ? 33.344 35.438 22.484 1 21.25 504 GLY B CA 1
ATOM 9200 C C . GLY B 1 504 ? 33.25 35.125 21.016 1 21.25 504 GLY B C 1
ATOM 9201 O O . GLY B 1 504 ? 33.281 36.031 20.172 1 21.25 504 GLY B O 1
ATOM 9202 N N . GLN B 1 505 ? 33.625 34.031 20.469 1 22.55 505 GLN B N 1
ATOM 9203 C CA . GLN B 1 505 ? 33.562 34.188 19.016 1 22.55 505 GLN B CA 1
ATOM 9204 C C . GLN B 1 505 ? 32.125 34.5 18.578 1 22.55 505 GLN B C 1
ATOM 9206 O O . GLN B 1 505 ? 31.203 33.781 18.953 1 22.55 505 GLN B O 1
ATOM 9211 N N . GLN B 1 506 ? 31.812 35.812 18.234 1 22.62 506 GLN B N 1
ATOM 9212 C CA . GLN B 1 506 ? 30.672 36.562 17.688 1 22.62 506 GLN B CA 1
ATOM 9213 C C . GLN B 1 506 ? 30.125 35.844 16.438 1 22.62 506 GLN B C 1
ATOM 9215 O O . GLN B 1 506 ? 30.797 35.781 15.414 1 22.62 506 GLN B O 1
ATOM 9220 N N . LEU B 1 507 ? 29.688 34.656 16.5 1 21.89 507 LEU B N 1
ATOM 9221 C CA . LEU B 1 507 ? 29.078 34.281 15.227 1 21.89 507 LEU B CA 1
ATOM 9222 C C . LEU B 1 507 ? 28.031 35.281 14.797 1 21.89 507 LEU B C 1
ATOM 9224 O O . LEU B 1 507 ? 27.234 35.75 15.609 1 21.89 507 LEU B O 1
ATOM 9228 N N . PRO B 1 508 ? 28.219 36.031 13.648 1 24.39 508 PRO B N 1
ATOM 9229 C CA . PRO B 1 508 ? 27.312 37.094 13.156 1 24.39 508 PRO B CA 1
ATOM 9230 C C . PRO B 1 508 ? 25.859 36.656 13.125 1 24.39 508 PRO B C 1
ATOM 9232 O O . PRO B 1 508 ? 25.562 35.5 12.742 1 24.39 508 PRO B O 1
ATOM 9235 N N . THR B 1 509 ? 25.109 37 14.133 1 24.14 509 THR B N 1
ATOM 9236 C CA . THR B 1 509 ? 23.656 36.938 14.359 1 24.14 509 THR B CA 1
ATOM 9237 C C . THR B 1 509 ? 22.906 37.438 13.133 1 24.14 509 THR B C 1
ATOM 9239 O O . THR B 1 509 ? 23.016 38.625 12.766 1 24.14 509 THR B O 1
ATOM 9242 N N . HIS B 1 510 ? 22.984 36.688 12.016 1 24.42 510 HIS B N 1
ATOM 9243 C CA . HIS B 1 510 ? 22.109 37.156 10.945 1 24.42 510 HIS B CA 1
ATOM 9244 C C . HIS B 1 510 ? 20.719 37.531 11.477 1 24.42 510 HIS B C 1
ATOM 9246 O O . HIS B 1 510 ? 20.016 36.656 11.992 1 24.42 510 HIS B O 1
ATOM 9252 N N . GLN B 1 511 ? 20.562 38.719 12.117 1 25.42 511 GLN B N 1
ATOM 9253 C CA . GLN B 1 511 ? 19.422 39.438 12.695 1 25.42 511 GLN B CA 1
ATOM 9254 C C . GLN B 1 511 ? 18.281 39.562 11.695 1 25.42 511 GLN B C 1
ATOM 9256 O O . GLN B 1 511 ? 18.406 40.219 10.656 1 25.42 511 GLN B O 1
ATOM 9261 N N . PRO B 1 512 ? 17.531 38.531 11.445 1 25.53 512 PRO B N 1
ATOM 9262 C CA . PRO B 1 512 ? 16.5 38.969 10.5 1 25.53 512 PRO B CA 1
ATOM 9263 C C . PRO B 1 512 ? 15.797 40.25 10.914 1 25.53 512 PRO B C 1
ATOM 9265 O O . PRO B 1 512 ? 15.836 40.625 12.094 1 25.53 512 PRO B O 1
ATOM 9268 N N . LEU B 1 513 ? 15.18 41.094 10.008 1 24.55 513 LEU B N 1
ATOM 9269 C CA . LEU B 1 513 ? 14.773 42.469 9.883 1 24.55 513 LEU B CA 1
ATOM 9270 C C . LEU B 1 513 ? 13.758 42.844 10.961 1 24.55 513 LEU B C 1
ATOM 9272 O O . LEU B 1 513 ? 13.523 44.031 11.219 1 24.55 513 LEU B O 1
ATOM 9276 N N . PHE B 1 514 ? 12.695 42.156 11.508 1 24.94 514 PHE B N 1
ATOM 9277 C CA . PHE B 1 514 ? 11.594 43.062 11.773 1 24.94 514 PHE B CA 1
ATOM 9278 C C . PHE B 1 514 ? 11.969 44.031 12.891 1 24.94 514 PHE B C 1
ATOM 9280 O O . PHE B 1 514 ? 11.648 45.219 12.812 1 24.94 514 PHE B O 1
ATOM 9287 N N . ALA B 1 515 ? 12.039 43.719 14.227 1 27.39 515 ALA B N 1
ATOM 9288 C CA . ALA B 1 515 ? 12.016 44.719 15.297 1 27.39 515 ALA B CA 1
ATOM 9289 C C . ALA B 1 515 ? 13.281 45.562 15.289 1 27.39 515 ALA B C 1
ATOM 9291 O O . ALA B 1 515 ? 14.359 45.094 14.914 1 27.39 515 ALA B O 1
ATOM 9292 N N . ILE B 1 516 ? 13.133 46.906 15.344 1 27.38 516 ILE B N 1
ATOM 9293 C CA . ILE B 1 516 ? 13.516 48.219 15.891 1 27.38 516 ILE B CA 1
ATOM 9294 C C . ILE B 1 516 ? 14.172 48.031 17.25 1 27.38 516 ILE B C 1
ATOM 9296 O O . ILE B 1 516 ? 13.484 47.781 18.25 1 27.38 516 ILE B O 1
ATOM 9300 N N . LEU B 1 517 ? 15.109 47.094 17.531 1 25.88 517 LEU B N 1
ATOM 9301 C CA . LEU B 1 517 ? 15.656 47.062 18.891 1 25.88 517 LEU B CA 1
ATOM 9302 C C . LEU B 1 517 ? 16.297 48.406 19.219 1 25.88 517 LEU B C 1
ATOM 9304 O O . LEU B 1 517 ? 17.219 48.844 18.547 1 25.88 517 LEU B O 1
ATOM 9308 N N . ASP B 1 518 ? 15.602 49.469 19.594 1 27.47 518 ASP B N 1
ATOM 9309 C CA . ASP B 1 518 ? 16.562 50.312 20.297 1 27.47 518 ASP B CA 1
ATOM 9310 C C . ASP B 1 518 ? 17.438 49.5 21.234 1 27.47 518 ASP B C 1
ATOM 9312 O O . ASP B 1 518 ? 16.953 48.562 21.891 1 27.47 518 ASP B O 1
ATOM 9316 N N . PRO B 1 519 ? 18.766 49.531 21.234 1 28.03 519 PRO B N 1
ATOM 9317 C CA . PRO B 1 519 ? 19.844 48.781 21.891 1 28.03 519 PRO B CA 1
ATOM 9318 C C . PRO B 1 519 ? 19.578 48.562 23.375 1 28.03 519 PRO B C 1
ATOM 9320 O O . PRO B 1 519 ? 20.125 47.625 23.984 1 28.03 519 PRO B O 1
ATOM 9323 N N . GLN B 1 520 ? 19.312 49.469 24.281 1 29.78 520 GLN B N 1
ATOM 9324 C CA . GLN B 1 520 ? 20.188 49.406 25.438 1 29.78 520 GLN B CA 1
ATOM 9325 C C . GLN B 1 520 ? 19.938 48.125 26.234 1 29.78 520 GLN B C 1
ATOM 9327 O O . GLN B 1 520 ? 20.875 47.406 26.609 1 29.78 520 GLN B O 1
ATOM 9332 N N . ASN B 1 521 ? 19.016 48.094 27.391 1 27.95 521 ASN B N 1
ATOM 9333 C CA . ASN B 1 521 ? 18.953 47.094 28.438 1 27.95 521 ASN B CA 1
ATOM 9334 C C . ASN B 1 521 ? 18.297 45.812 27.938 1 27.95 521 ASN B C 1
ATOM 9336 O O . ASN B 1 521 ? 17.078 45.75 27.781 1 27.95 521 ASN B O 1
ATOM 9340 N N . THR B 1 522 ? 18.719 45.125 26.984 1 31.42 522 THR B N 1
ATOM 9341 C CA . THR B 1 522 ? 18.328 43.812 26.516 1 31.42 522 THR B CA 1
ATOM 9342 C C . THR B 1 522 ? 18.109 42.844 27.672 1 31.42 522 THR B C 1
ATOM 9344 O O . THR B 1 522 ? 19.078 42.375 28.281 1 31.42 522 THR B O 1
ATOM 9347 N N . GLN B 1 523 ? 17 43.094 28.547 1 30.09 523 GLN B N 1
ATOM 9348 C CA . GLN B 1 523 ? 16.812 42.094 29.609 1 30.09 523 GLN B CA 1
ATOM 9349 C C . GLN B 1 523 ? 16.766 40.688 29.047 1 30.09 523 GLN B C 1
ATOM 9351 O O . GLN B 1 523 ? 16.141 40.438 28.016 1 30.09 523 GLN B O 1
ATOM 9356 N N . PRO B 1 524 ? 17.703 39.781 29.328 1 30.69 524 PRO B N 1
ATOM 9357 C CA . PRO B 1 524 ? 17.828 38.375 28.953 1 30.69 524 PRO B CA 1
ATOM 9358 C C . PRO B 1 524 ? 16.484 37.656 28.875 1 30.69 524 PRO B C 1
ATOM 9360 O O . PRO B 1 524 ? 15.516 38.094 29.531 1 30.69 524 PRO B O 1
ATOM 9363 N N . ARG B 1 525 ? 16.203 36.938 27.859 1 34.03 525 ARG B N 1
ATOM 9364 C CA . ARG B 1 525 ? 15.156 35.938 27.781 1 34.03 525 ARG B CA 1
ATOM 9365 C C . ARG B 1 525 ? 14.891 35.312 29.141 1 34.03 525 ARG B C 1
ATOM 9367 O O . ARG B 1 525 ? 15.727 34.562 29.656 1 34.03 525 ARG B O 1
ATOM 9374 N N . VAL B 1 526 ? 14.289 36 30.109 1 34.16 526 VAL B N 1
ATOM 9375 C CA . VAL B 1 526 ? 13.977 35.5 31.453 1 34.16 526 VAL B CA 1
ATOM 9376 C C . VAL B 1 526 ? 13.398 34.094 31.375 1 34.16 526 VAL B C 1
ATOM 9378 O O . VAL B 1 526 ? 12.508 33.844 30.562 1 34.16 526 VAL B O 1
ATOM 9381 N N . ASP B 1 527 ? 14.109 33.031 31.688 1 35.41 527 ASP B N 1
ATOM 9382 C CA . ASP B 1 527 ? 13.773 31.641 31.922 1 35.41 527 ASP B CA 1
ATOM 9383 C C . ASP B 1 527 ? 12.359 31.5 32.469 1 35.41 527 ASP B C 1
ATOM 9385 O O . ASP B 1 527 ? 11.961 32.25 33.344 1 35.41 527 ASP B O 1
ATOM 9389 N N . PHE B 1 528 ? 11.398 30.859 31.766 1 42.78 528 PHE B N 1
ATOM 9390 C CA . PHE B 1 528 ? 10.031 30.609 32.188 1 42.78 528 PHE B CA 1
ATOM 9391 C C . PHE B 1 528 ? 9.977 30.328 33.688 1 42.78 528 PHE B C 1
ATOM 9393 O O . PHE B 1 528 ? 9 30.672 34.344 1 42.78 528 PHE B O 1
ATOM 9400 N N . THR B 1 529 ? 11.047 29.703 34.219 1 41.16 529 THR B N 1
ATOM 9401 C CA . THR B 1 529 ? 11.055 29.359 35.625 1 41.16 529 THR B CA 1
ATOM 9402 C C . THR B 1 529 ? 11.094 30.625 36.5 1 41.16 529 THR B C 1
ATOM 9404 O O . THR B 1 529 ? 10.453 30.688 37.531 1 41.16 529 THR B O 1
ATOM 9407 N N . SER B 1 530 ? 11.984 31.547 36.188 1 42.44 530 SER B N 1
ATOM 9408 C CA . SER B 1 530 ? 12.125 32.75 36.969 1 42.44 530 SER B CA 1
ATOM 9409 C C . SER B 1 530 ? 10.914 33.688 36.812 1 42.44 530 SER B C 1
ATOM 9411 O O . SER B 1 530 ? 10.578 34.438 37.719 1 42.44 530 SER B O 1
ATOM 9413 N N . ARG B 1 531 ? 10.203 33.625 35.75 1 43.94 531 ARG B N 1
ATOM 9414 C CA . ARG B 1 531 ? 9.008 34.406 35.5 1 43.94 531 ARG B CA 1
ATOM 9415 C C . ARG B 1 531 ? 7.832 33.906 36.344 1 43.94 531 ARG B C 1
ATOM 9417 O O . ARG B 1 531 ? 6.977 34.688 36.75 1 43.94 531 ARG B O 1
ATOM 9424 N N . SER B 1 532 ? 7.777 32.656 36.438 1 43.34 532 SER B N 1
ATOM 9425 C CA . SER B 1 532 ? 6.668 32.062 37.188 1 43.34 532 SER B CA 1
ATOM 9426 C C . SER B 1 532 ? 6.812 32.344 38.688 1 43.34 532 SER B C 1
ATOM 9428 O O . SER B 1 532 ? 5.812 32.5 39.375 1 43.34 532 SER B O 1
ATOM 9430 N N . GLN B 1 533 ? 8.031 32.188 39.281 1 42.28 533 GLN B N 1
ATOM 9431 C CA . GLN B 1 533 ? 8.211 32.344 40.719 1 42.28 533 GLN B CA 1
ATOM 9432 C C . GLN B 1 533 ? 8.25 33.844 41.094 1 42.28 533 GLN B C 1
ATOM 9434 O O . GLN B 1 533 ? 8.07 34.188 42.25 1 42.28 533 GLN B O 1
ATOM 9439 N N . ASN B 1 534 ? 9.094 34.719 40.438 1 37.56 534 ASN B N 1
ATOM 9440 C CA . ASN B 1 534 ? 9.219 36.094 40.906 1 37.56 534 ASN B CA 1
ATOM 9441 C C . ASN B 1 534 ? 7.887 36.844 40.844 1 37.56 534 ASN B C 1
ATOM 9443 O O . ASN B 1 534 ? 7.105 36.625 39.906 1 37.56 534 ASN B O 1
ATOM 9447 N N . ASN B 1 535 ? 7.418 37.5 42 1 35.66 535 ASN B N 1
ATOM 9448 C CA . ASN B 1 535 ? 6.316 38.406 42.281 1 35.66 535 ASN B CA 1
ATOM 9449 C C . ASN B 1 535 ? 6.082 39.344 41.094 1 35.66 535 ASN B C 1
ATOM 9451 O O . ASN B 1 535 ? 6.855 40.281 40.906 1 35.66 535 ASN B O 1
ATOM 9455 N N . VAL B 1 536 ? 5.91 38.938 40 1 37.31 536 VAL B N 1
ATOM 9456 C CA . VAL B 1 536 ? 5.387 39.938 39.062 1 37.31 536 VAL B CA 1
ATOM 9457 C C . VAL B 1 536 ? 4.422 40.875 39.781 1 37.31 536 VAL B C 1
ATOM 9459 O O . VAL B 1 536 ? 3.307 40.469 40.125 1 37.31 536 VAL B O 1
ATOM 9462 N N . GLY B 1 537 ? 4.816 41.531 40.781 1 37.34 537 GLY B N 1
ATOM 9463 C CA . GLY B 1 537 ? 3.965 42.594 41.281 1 37.34 537 GLY B CA 1
ATOM 9464 C C . GLY B 1 537 ? 2.988 43.125 40.25 1 37.34 537 GLY B C 1
ATOM 9465 O O . GLY B 1 537 ? 1.945 42.531 40.031 1 37.34 537 GLY B O 1
ATOM 9466 N N . ASP B 1 538 ? 3.107 44.531 39.938 1 38.75 538 ASP B N 1
ATOM 9467 C CA . ASP B 1 538 ? 2.162 45.406 39.25 1 38.75 538 ASP B CA 1
ATOM 9468 C C . ASP B 1 538 ? 1.995 45 37.781 1 38.75 538 ASP B C 1
ATOM 9470 O O . ASP B 1 538 ? 2.979 44.906 37.031 1 38.75 538 ASP B O 1
ATOM 9474 N N . LEU B 1 539 ? 1.062 43.938 37.438 1 43.22 539 LEU B N 1
ATOM 9475 C CA . LEU B 1 539 ? 0.62 43.844 36.062 1 43.22 539 LEU B CA 1
ATOM 9476 C C . LEU B 1 539 ? 0.91 45.125 35.312 1 43.22 539 LEU B C 1
ATOM 9478 O O . LEU B 1 539 ? 0.539 46.219 35.75 1 43.22 539 LEU B O 1
ATOM 9482 N N . PRO B 1 540 ? 1.931 45.125 34.5 1 47.59 540 PRO B N 1
ATOM 9483 C CA . PRO B 1 540 ? 2.182 46.406 33.812 1 47.59 540 PRO B CA 1
ATOM 9484 C C . PRO B 1 540 ? 0.896 47.125 33.438 1 47.59 540 PRO B C 1
ATOM 9486 O O . PRO B 1 540 ? -0.191 46.531 33.5 1 47.59 540 PRO B O 1
ATOM 9489 N N . THR B 1 541 ? 0.927 48.25 33 1 55.34 541 THR B N 1
ATOM 9490 C CA . THR B 1 541 ? -0.146 49.094 32.5 1 55.34 541 THR B CA 1
ATOM 9491 C C . THR B 1 541 ? -0.94 48.344 31.422 1 55.34 541 THR B C 1
ATOM 9493 O O . THR B 1 541 ? -0.44 47.406 30.812 1 55.34 541 THR B O 1
ATOM 9496 N N . GLN B 1 542 ? -2.227 48.375 31.375 1 63.31 542 GLN B N 1
ATOM 9497 C CA . GLN B 1 542 ? -3.229 47.781 30.5 1 63.31 542 GLN B CA 1
ATOM 9498 C C . GLN B 1 542 ? -2.678 47.562 29.094 1 63.31 542 GLN B C 1
ATOM 9500 O O . GLN B 1 542 ? -2.885 46.5 28.5 1 63.31 542 GLN B O 1
ATOM 9505 N N . VAL B 1 543 ? -1.781 48.375 28.719 1 67 543 VAL B N 1
ATOM 9506 C CA . VAL B 1 543 ? -1.293 48.281 27.344 1 67 543 VAL B CA 1
ATOM 9507 C C . VAL B 1 543 ? -0.189 47.25 27.25 1 67 543 VAL B C 1
ATOM 9509 O O . VAL B 1 543 ? -0.104 46.531 26.25 1 67 543 VAL B O 1
ATOM 9512 N N . HIS B 1 544 ? 0.548 47.156 28.297 1 71.12 544 HIS B N 1
ATOM 9513 C CA . HIS B 1 544 ? 1.641 46.188 28.266 1 71.12 544 HIS B CA 1
ATOM 9514 C C . HIS B 1 544 ? 1.113 44.75 28.328 1 71.12 544 HIS B C 1
ATOM 9516 O O . HIS B 1 544 ? 1.678 43.844 27.703 1 71.12 544 HIS B O 1
ATOM 9522 N N . LEU B 1 545 ? 0.096 44.562 29 1 78 545 LEU B N 1
ATOM 9523 C CA . LEU B 1 545 ? -0.526 43.219 29.062 1 78 545 LEU B CA 1
ATOM 9524 C C . LEU B 1 545 ? -1.078 42.844 27.688 1 78 545 LEU B C 1
ATOM 9526 O O . LEU B 1 545 ? -0.943 41.688 27.281 1 78 545 LEU B O 1
ATOM 9530 N N . GLN B 1 546 ? -1.603 43.812 27.094 1 79.31 546 GLN B N 1
ATOM 9531 C CA . GLN B 1 546 ? -2.174 43.5 25.781 1 79.31 546 GLN B CA 1
ATOM 9532 C C . GLN B 1 546 ? -1.087 43.125 24.766 1 79.31 546 GLN B C 1
ATOM 9534 O O . GLN B 1 546 ? -1.255 42.188 23.984 1 79.31 546 GLN B O 1
ATOM 9539 N N . LEU B 1 547 ? -0.056 43.781 24.828 1 77.44 547 LEU B N 1
ATOM 9540 C CA . LEU B 1 547 ? 1.046 43.469 23.922 1 77.44 547 LEU B CA 1
ATOM 9541 C C . LEU B 1 547 ? 1.655 42.125 24.25 1 77.44 547 LEU B C 1
ATOM 9543 O O . LEU B 1 547 ? 2.074 41.375 23.344 1 77.44 547 LEU B O 1
ATOM 9547 N N . LEU B 1 548 ? 1.681 41.844 25.453 1 79.06 548 LEU B N 1
ATOM 9548 C CA . LEU B 1 548 ? 2.17 40.562 25.875 1 79.06 548 LEU B CA 1
ATOM 9549 C C . LEU B 1 548 ? 1.245 39.438 25.375 1 79.06 548 LEU B C 1
ATOM 9551 O O . LEU B 1 548 ? 1.712 38.406 24.906 1 79.06 548 LEU B O 1
ATOM 9555 N N . LEU B 1 549 ? 0.077 39.656 25.5 1 83.5 549 LEU B N 1
ATOM 9556 C CA . LEU B 1 549 ? -0.897 38.656 25.047 1 83.5 549 LEU B CA 1
ATOM 9557 C C . LEU B 1 549 ? -0.792 38.438 23.547 1 83.5 549 LEU B C 1
ATOM 9559 O O . LEU B 1 549 ? -0.859 37.281 23.078 1 83.5 549 LEU B O 1
ATOM 9563 N N . ILE B 1 550 ? -0.534 39.438 22.859 1 81.44 550 ILE B N 1
ATOM 9564 C CA . ILE B 1 550 ? -0.423 39.344 21.406 1 81.44 550 ILE B CA 1
ATOM 9565 C C . ILE B 1 550 ? 0.853 38.594 21.047 1 81.44 550 ILE B C 1
ATOM 9567 O O . ILE B 1 550 ? 0.851 37.75 20.141 1 81.44 550 ILE B O 1
ATOM 9571 N N . SER B 1 551 ? 1.839 38.906 21.719 1 80.25 551 SER B N 1
ATOM 9572 C CA . SER B 1 551 ? 3.09 38.219 21.453 1 80.25 551 SER B CA 1
ATOM 9573 C C . SER B 1 551 ? 2.959 36.719 21.75 1 80.25 551 SER B C 1
ATOM 9575 O O . SER B 1 551 ? 3.484 35.875 21 1 80.25 551 SER B O 1
ATOM 9577 N N . GLU B 1 552 ? 2.279 36.469 22.781 1 84.25 552 GLU B N 1
ATOM 9578 C CA . GLU B 1 552 ? 2.084 35.062 23.125 1 84.25 552 GLU B CA 1
ATOM 9579 C C . GLU B 1 552 ? 1.149 34.375 22.141 1 84.25 552 GLU B C 1
ATOM 9581 O O . GLU B 1 552 ? 1.334 33.188 21.812 1 84.25 552 GLU B O 1
ATOM 9586 N N . ILE B 1 553 ? 0.209 35.031 21.688 1 84.81 553 ILE B N 1
ATOM 9587 C CA . ILE B 1 553 ? -0.704 34.469 20.688 1 84.81 553 ILE B CA 1
ATOM 9588 C C . ILE B 1 553 ? 0.062 34.156 19.406 1 84.81 553 ILE B C 1
ATOM 9590 O O . ILE B 1 553 ? -0.156 33.094 18.797 1 84.81 553 ILE B O 1
ATOM 9594 N N . ARG B 1 554 ? 0.979 34.969 19.078 1 79.56 554 ARG B N 1
ATOM 9595 C CA . ARG B 1 554 ? 1.798 34.719 17.891 1 79.56 554 ARG B CA 1
ATOM 9596 C C . ARG B 1 554 ? 2.66 33.469 18.062 1 79.56 554 ARG B C 1
ATOM 9598 O O . ARG B 1 554 ? 2.844 32.719 17.109 1 79.56 554 ARG B O 1
ATOM 9605 N N . GLU B 1 555 ? 3.107 33.344 19.156 1 81.69 555 GLU B N 1
ATOM 9606 C CA . GLU B 1 555 ? 3.932 32.188 19.453 1 81.69 555 GLU B CA 1
ATOM 9607 C C . GLU B 1 555 ? 3.111 30.906 19.359 1 81.69 555 GLU B C 1
ATOM 9609 O O . GLU B 1 555 ? 3.566 29.906 18.797 1 81.69 555 GLU B O 1
ATOM 9614 N N . ILE B 1 556 ? 1.955 30.922 19.875 1 85.25 556 ILE B N 1
ATOM 9615 C CA . ILE B 1 556 ? 1.104 29.734 19.891 1 85.25 556 ILE B CA 1
ATOM 9616 C C . ILE B 1 556 ? 0.638 29.406 18.469 1 85.25 556 ILE B C 1
ATOM 9618 O O . ILE B 1 556 ? 0.498 28.234 18.109 1 85.25 556 ILE B O 1
ATOM 9622 N N . LEU B 1 557 ? 0.508 30.406 17.703 1 81.44 557 LEU B N 1
ATOM 9623 C CA . LEU B 1 557 ? 0.127 30.188 16.312 1 81.44 557 LEU B CA 1
ATOM 9624 C C . LEU B 1 557 ? 1.228 29.453 15.555 1 81.44 557 LEU B C 1
ATOM 9626 O O . LEU B 1 557 ? 0.943 28.656 14.648 1 81.44 557 LEU B O 1
ATOM 9630 N N . GLY B 1 558 ? 2.359 29.734 15.906 1 77.5 558 GLY B N 1
ATOM 9631 C CA . GLY B 1 558 ? 3.471 28.984 15.344 1 77.5 558 GLY B CA 1
ATOM 9632 C C . GLY B 1 558 ? 3.463 27.516 15.727 1 77.5 558 GLY B C 1
ATOM 9633 O O . GLY B 1 558 ? 3.777 26.656 14.906 1 77.5 558 GLY B O 1
ATOM 9634 N N . HIS B 1 559 ? 2.994 27.281 16.953 1 78.94 559 HIS B N 1
ATOM 9635 C CA . HIS B 1 559 ? 2.918 25.906 17.422 1 78.94 559 HIS B CA 1
ATOM 9636 C C . HIS B 1 559 ? 1.791 25.141 16.719 1 78.94 559 HIS B C 1
ATOM 9638 O O . HIS B 1 559 ? 1.856 23.922 16.578 1 78.94 559 HIS B O 1
ATOM 9644 N N . LEU B 1 560 ? 0.822 25.797 16.328 1 76.88 560 LEU B N 1
ATOM 9645 C CA . LEU B 1 560 ? -0.329 25.172 15.695 1 76.88 560 LEU B CA 1
ATOM 9646 C C . LEU B 1 560 ? 0.018 24.719 14.281 1 76.88 560 LEU B C 1
ATOM 9648 O O . LEU B 1 560 ? -0.645 23.844 13.727 1 76.88 560 LEU B O 1
ATOM 9652 N N . LYS B 1 561 ? 1.123 25.234 13.781 1 69.25 561 LYS B N 1
ATOM 9653 C CA . LYS B 1 561 ? 1.548 24.891 12.43 1 69.25 561 LYS B CA 1
ATOM 9654 C C . LYS B 1 561 ? 2.326 23.578 12.414 1 69.25 561 LYS B C 1
ATOM 9656 O O . LYS B 1 561 ? 2.529 22.984 11.359 1 69.25 561 LYS B O 1
ATOM 9661 N N . GLU B 1 562 ? 2.607 23.25 13.57 1 63.97 562 GLU B N 1
ATOM 9662 C CA . GLU B 1 562 ? 3.389 22.016 13.648 1 63.97 562 GLU B CA 1
ATOM 9663 C C . GLU B 1 562 ? 2.527 20.797 13.336 1 63.97 562 GLU B C 1
ATOM 9665 O O . GLU B 1 562 ? 1.322 20.797 13.602 1 63.97 562 GLU B O 1
ATOM 9670 N N . THR B 1 563 ? 3.074 19.906 12.539 1 60.22 563 THR B N 1
ATOM 9671 C CA . THR B 1 563 ? 2.367 18.703 12.141 1 60.22 563 THR B CA 1
ATOM 9672 C C . THR B 1 563 ? 1.961 17.875 13.359 1 60.22 563 THR B C 1
ATOM 9674 O O . THR B 1 563 ? 0.902 17.25 13.367 1 60.22 563 THR B O 1
ATOM 9677 N N . GLN B 1 564 ? 2.779 17.922 14.422 1 61.56 564 GLN B N 1
ATOM 9678 C CA . GLN B 1 564 ? 2.461 17.219 15.656 1 61.56 564 GLN B CA 1
ATOM 9679 C C . GLN B 1 564 ? 1.941 18.172 16.719 1 61.56 564 GLN B C 1
ATOM 9681 O O . GLN B 1 564 ? 2.418 19.297 16.844 1 61.56 564 GLN B O 1
ATOM 9686 N N . PRO B 1 565 ? 0.86 17.75 17.375 1 64.75 565 PRO B N 1
ATOM 9687 C CA . PRO B 1 565 ? 0.341 18.625 18.438 1 64.75 565 PRO B CA 1
ATOM 9688 C C . PRO B 1 565 ? 1.383 18.938 19.516 1 64.75 565 PRO B C 1
ATOM 9690 O O . PRO B 1 565 ? 2.086 18.031 19.969 1 64.75 565 PRO B O 1
ATOM 9693 N N . HIS B 1 566 ? 1.574 20.219 19.734 1 73.06 566 HIS B N 1
ATOM 9694 C CA . HIS B 1 566 ? 2.531 20.703 20.719 1 73.06 566 HIS B CA 1
ATOM 9695 C C . HIS B 1 566 ? 2.031 20.438 22.141 1 73.06 566 HIS B C 1
ATOM 9697 O O . HIS B 1 566 ? 0.885 20.75 22.469 1 73.06 566 HIS B O 1
ATOM 9703 N N . HIS B 1 567 ? 2.754 19.688 22.953 1 77.81 567 HIS B N 1
ATOM 9704 C CA . HIS B 1 567 ? 2.445 19.469 24.359 1 77.81 567 HIS B CA 1
ATOM 9705 C C . HIS B 1 567 ? 3.236 20.438 25.25 1 77.81 567 HIS B C 1
ATOM 9707 O O . HIS B 1 567 ? 4.465 20.484 25.172 1 77.81 567 HIS B O 1
ATOM 9713 N N . TYR B 1 568 ? 2.449 21.266 25.984 1 80.06 568 TYR B N 1
ATOM 9714 C CA . TYR B 1 568 ? 3.07 22.281 26.844 1 80.06 568 TYR B CA 1
ATOM 9715 C C . TYR B 1 568 ? 3.449 21.688 28.203 1 80.06 568 TYR B C 1
ATOM 9717 O O . TYR B 1 568 ? 2.783 20.781 28.688 1 80.06 568 TYR B O 1
ATOM 9725 N N . THR B 1 569 ? 4.586 22.094 28.781 1 77.31 569 THR B N 1
ATOM 9726 C CA . THR B 1 569 ? 5.004 21.719 30.125 1 77.31 569 THR B CA 1
ATOM 9727 C C . THR B 1 569 ? 4.145 22.422 31.172 1 77.31 569 THR B C 1
ATOM 9729 O O . THR B 1 569 ? 3.381 23.328 30.859 1 77.31 569 THR B O 1
ATOM 9732 N N . PHE B 1 570 ? 4.219 21.984 32.406 1 80.5 570 PHE B N 1
ATOM 9733 C CA . PHE B 1 570 ? 3.439 22.562 33.469 1 80.5 570 PHE B CA 1
ATOM 9734 C C . PHE B 1 570 ? 3.775 24.047 33.656 1 80.5 570 PHE B C 1
ATOM 9736 O O . PHE B 1 570 ? 2.883 24.875 33.875 1 80.5 570 PHE B O 1
ATOM 9743 N N . GLU B 1 571 ? 5.012 24.312 33.562 1 75.12 571 GLU B N 1
ATOM 9744 C CA . GLU B 1 571 ? 5.434 25.703 33.75 1 75.12 571 GLU B CA 1
ATOM 9745 C C . GLU B 1 571 ? 4.844 26.594 32.656 1 75.12 571 GLU B C 1
ATOM 9747 O O . GLU B 1 571 ? 4.461 27.734 32.938 1 75.12 571 GLU B O 1
ATOM 9752 N N . GLN B 1 572 ? 4.797 26.047 31.516 1 81.19 572 GLN B N 1
ATOM 9753 C CA . GLN B 1 572 ? 4.199 26.828 30.438 1 81.19 572 GLN B CA 1
ATOM 9754 C C . GLN B 1 572 ? 2.699 27 30.641 1 81.19 572 GLN B C 1
ATOM 9756 O O . GLN B 1 572 ? 2.156 28.078 30.406 1 81.19 572 GLN B O 1
ATOM 9761 N N . TRP B 1 573 ? 2.104 25.922 31.031 1 83.31 573 TRP B N 1
ATOM 9762 C CA . TRP B 1 573 ? 0.681 26.016 31.344 1 83.31 573 TRP B CA 1
ATOM 9763 C C . TRP B 1 573 ? 0.427 27.031 32.438 1 83.31 573 TRP B C 1
ATOM 9765 O O . TRP B 1 573 ? -0.532 27.797 32.375 1 83.31 573 TRP B O 1
ATOM 9775 N N . ALA B 1 574 ? 1.279 26.969 33.438 1 77 574 ALA B N 1
ATOM 9776 C CA . ALA B 1 574 ? 1.128 27.922 34.562 1 77 574 ALA B CA 1
ATOM 9777 C C . ALA B 1 574 ? 1.262 29.359 34.062 1 77 574 ALA B C 1
ATOM 9779 O O . ALA B 1 574 ? 0.535 30.25 34.531 1 77 574 ALA B O 1
ATOM 9780 N N . TRP B 1 575 ? 2.131 29.531 33.156 1 78.19 575 TRP B N 1
ATOM 9781 C CA . TRP B 1 575 ? 2.328 30.859 32.562 1 78.19 575 TRP B CA 1
ATOM 9782 C C . TRP B 1 575 ? 1.087 31.297 31.797 1 78.19 575 TRP B C 1
ATOM 9784 O O . TRP B 1 575 ? 0.593 32.406 32 1 78.19 575 TRP B O 1
ATOM 9794 N N . TYR B 1 576 ? 0.585 30.469 31.062 1 83 576 TYR B N 1
ATOM 9795 C CA . TYR B 1 576 ? -0.565 30.844 30.25 1 83 576 TYR B CA 1
ATOM 9796 C C . TYR B 1 576 ? -1.814 31 31.109 1 83 576 TYR B C 1
ATOM 9798 O O . TYR B 1 576 ? -2.65 31.875 30.828 1 83 576 TYR B O 1
ATOM 9806 N N . LEU B 1 577 ? -1.915 30.188 32.094 1 80.81 577 LEU B N 1
ATOM 9807 C CA . LEU B 1 577 ? -3.055 30.344 32.969 1 80.81 577 LEU B CA 1
ATOM 9808 C C . LEU B 1 577 ? -2.965 31.641 33.781 1 80.81 577 LEU B C 1
ATOM 9810 O O . LEU B 1 577 ? -3.984 32.281 34.031 1 80.81 577 LEU B O 1
ATOM 9814 N N . LYS B 1 578 ? -1.784 32.031 34.094 1 76.44 578 LYS B N 1
ATOM 9815 C CA . LYS B 1 578 ? -1.587 33.312 34.781 1 76.44 578 LYS B CA 1
ATOM 9816 C C . LYS B 1 578 ? -1.992 34.469 33.875 1 76.44 578 LYS B C 1
ATOM 9818 O O . LYS B 1 578 ? -2.592 35.469 34.344 1 76.44 578 LYS B O 1
ATOM 9823 N N . LEU B 1 579 ? -1.698 34.25 32.688 1 77.69 579 LEU B N 1
ATOM 9824 C CA . LEU B 1 579 ? -2.045 35.281 31.719 1 77.69 579 LEU B CA 1
ATOM 9825 C C . LEU B 1 579 ? -3.557 35.375 31.547 1 77.69 579 LEU B C 1
ATOM 9827 O O . LEU B 1 579 ? -4.086 36.469 31.266 1 77.69 579 LEU B O 1
ATOM 9831 N N . ILE B 1 580 ? -4.246 34.25 31.75 1 78.44 580 ILE B N 1
ATOM 9832 C CA . ILE B 1 580 ? -5.695 34.219 31.594 1 78.44 580 ILE B CA 1
ATOM 9833 C C . ILE B 1 580 ? -6.363 34.625 32.906 1 78.44 580 ILE B C 1
ATOM 9835 O O . ILE B 1 580 ? -7.555 34.938 32.938 1 78.44 580 ILE B O 1
ATOM 9839 N N . GLY B 1 581 ? -5.676 34.875 33.844 1 67.88 581 GLY B N 1
ATOM 9840 C CA . GLY B 1 581 ? -6.195 35.344 35.125 1 67.88 581 GLY B CA 1
ATOM 9841 C C . GLY B 1 581 ? -6.27 34.25 36.156 1 67.88 581 GLY B C 1
ATOM 9842 O O . GLY B 1 581 ? -6.832 34.469 37.25 1 67.88 581 GLY B O 1
ATOM 9843 N N . GLU B 1 582 ? -5.906 33.094 35.75 1 69.38 582 GLU B N 1
ATOM 9844 C CA . GLU B 1 582 ? -5.941 32 36.688 1 69.38 582 GLU B CA 1
ATOM 9845 C C . GLU B 1 582 ? -4.539 31.641 37.188 1 69.38 582 GLU B C 1
ATOM 9847 O O . GLU B 1 582 ? -3.76 31.031 36.438 1 69.38 582 GLU B O 1
ATOM 9852 N N . ASP B 1 583 ? -4.191 32.188 38.25 1 61.41 583 ASP B N 1
ATOM 9853 C CA . ASP B 1 583 ? -2.861 31.938 38.781 1 61.41 583 ASP B CA 1
ATOM 9854 C C . ASP B 1 583 ? -2.814 30.594 39.5 1 61.41 583 ASP B C 1
ATOM 9856 O O . ASP B 1 583 ? -3.596 30.344 40.406 1 61.41 583 ASP B O 1
ATOM 9860 N N . GLU B 1 584 ? -2.008 29.719 39.156 1 63.97 584 GLU B N 1
ATOM 9861 C CA . GLU B 1 584 ? -1.865 28.359 39.719 1 63.97 584 GLU B CA 1
ATOM 9862 C C . GLU B 1 584 ? -1.328 28.406 41.156 1 63.97 584 GLU B C 1
ATOM 9864 O O . GLU B 1 584 ? -1.537 27.469 41.906 1 63.97 584 GLU B O 1
ATOM 9869 N N . SER B 1 585 ? -0.636 29.531 41.562 1 59.28 585 SER B N 1
ATOM 9870 C CA . SER B 1 585 ? -0.085 29.641 42.906 1 59.28 585 SER B CA 1
ATOM 9871 C C . SER B 1 585 ? -1.14 30.125 43.906 1 59.28 585 SER B C 1
ATOM 9873 O O . SER B 1 585 ? -0.986 29.953 45.094 1 59.28 585 SER B O 1
ATOM 9875 N N . ASP B 1 586 ? -2.25 30.734 43.312 1 58.75 586 ASP B N 1
ATOM 9876 C CA . ASP B 1 586 ? -3.295 31.281 44.188 1 58.75 586 ASP B CA 1
ATOM 9877 C C . ASP B 1 586 ? -4.559 30.422 44.125 1 58.75 586 ASP B C 1
ATOM 9879 O O . ASP B 1 586 ? -5.18 30.297 43.062 1 58.75 586 ASP B O 1
ATOM 9883 N N . PRO B 1 587 ? -4.852 29.703 45.062 1 59.31 587 PRO B N 1
ATOM 9884 C CA . PRO B 1 587 ? -6.023 28.828 45.062 1 59.31 587 PRO B CA 1
ATOM 9885 C C . PRO B 1 587 ? -7.328 29.594 44.844 1 59.31 587 PRO B C 1
ATOM 9887 O O . PRO B 1 587 ? -8.352 28.984 44.5 1 59.31 587 PRO B O 1
ATOM 9890 N N . ARG B 1 588 ? -7.379 30.922 45 1 57.28 588 ARG B N 1
ATOM 9891 C CA . ARG B 1 588 ? -8.617 31.688 44.938 1 57.28 588 ARG B CA 1
ATOM 9892 C C . ARG B 1 588 ? -9 31.969 43.469 1 57.28 588 ARG B C 1
ATOM 9894 O O . ARG B 1 588 ? -10.156 32.281 43.188 1 57.28 588 ARG B O 1
ATOM 9901 N N . THR B 1 589 ? -8.078 31.969 42.625 1 54.84 589 THR B N 1
ATOM 9902 C CA . THR B 1 589 ? -8.352 32.438 41.25 1 54.84 589 THR B CA 1
ATOM 9903 C C . THR B 1 589 ? -8.922 31.297 40.406 1 54.84 589 THR B C 1
ATOM 9905 O O . THR B 1 589 ? -9.32 31.516 39.25 1 54.84 589 THR B O 1
ATOM 9908 N N . HIS B 1 590 ? -8.914 30.109 40.781 1 56.31 590 HIS B N 1
ATOM 9909 C CA . HIS B 1 590 ? -9.445 29.031 39.938 1 56.31 590 HIS B CA 1
ATOM 9910 C C . HIS B 1 590 ? -10.898 28.734 40.312 1 56.31 590 HIS B C 1
ATOM 9912 O O . HIS B 1 590 ? -11.281 28.828 41.469 1 56.31 590 HIS B O 1
ATOM 9918 N N . GLY B 1 591 ? -11.875 29.062 39.469 1 47.56 591 GLY B N 1
ATOM 9919 C CA . GLY B 1 591 ? -13.305 28.906 39.656 1 47.56 591 GLY B CA 1
ATOM 9920 C C . GLY B 1 591 ? -13.672 27.562 40.281 1 47.56 591 GLY B C 1
ATOM 9921 O O . GLY B 1 591 ? -12.898 26.609 40.219 1 47.56 591 GLY B O 1
ATOM 9922 N N . SER B 1 592 ? -14.336 27.625 41.469 1 46.66 592 SER B N 1
ATOM 9923 C CA . SER B 1 592 ? -15 26.484 42.062 1 46.66 592 SER B CA 1
ATOM 9924 C C . SER B 1 592 ? -16.062 25.906 41.156 1 46.66 592 SER B C 1
ATOM 9926 O O . SER B 1 592 ? -16.734 26.641 40.438 1 46.66 592 SER B O 1
ATOM 9928 N N . VAL B 1 593 ? -15.812 24.828 40.562 1 47.22 593 VAL B N 1
ATOM 9929 C CA . VAL B 1 593 ? -16.906 24.172 39.844 1 47.22 593 VAL B CA 1
ATOM 9930 C C . VAL B 1 593 ? -18 23.781 40.844 1 47.22 593 VAL B C 1
ATOM 9932 O O . VAL B 1 593 ? -17.75 23.141 41.844 1 47.22 593 VAL B O 1
ATOM 9935 N N . HIS B 1 594 ? -19.109 24.531 40.719 1 41.62 594 HIS B N 1
ATOM 9936 C CA . HIS B 1 594 ? -20.281 24.078 41.469 1 41.62 594 HIS B CA 1
ATOM 9937 C C . HIS B 1 594 ? -20.75 22.719 40.969 1 41.62 594 HIS B C 1
ATOM 9939 O O . HIS B 1 594 ? -21.156 22.562 39.812 1 41.62 594 HIS B O 1
ATOM 9945 N N . GLN B 1 595 ? -20.141 21.688 41.344 1 42.25 595 GLN B N 1
ATOM 9946 C CA . GLN B 1 595 ? -20.766 20.422 41 1 42.25 595 GLN B CA 1
ATOM 9947 C C . GLN B 1 595 ? -21.938 20.125 41.938 1 42.25 595 GLN B C 1
ATOM 9949 O O . GLN B 1 595 ? -21.797 20.188 43.156 1 42.25 595 GLN B O 1
ATOM 9954 N N . GLN B 1 596 ? -23.125 20.438 41.438 1 38 596 GLN B N 1
ATOM 9955 C CA . GLN B 1 596 ? -24.312 20.031 42.188 1 38 596 GLN B CA 1
ATOM 9956 C C . GLN B 1 596 ? -24.328 18.531 42.438 1 38 596 GLN B C 1
ATOM 9958 O O . GLN B 1 596 ? -24.484 17.75 41.5 1 38 596 GLN B O 1
ATOM 9963 N N . GLU B 1 597 ? -23.438 18.078 43.312 1 39.44 597 GLU B N 1
ATOM 9964 C CA . GLU B 1 597 ? -23.719 16.719 43.781 1 39.44 597 GLU B CA 1
ATOM 9965 C C . GLU B 1 597 ? -24.875 16.703 44.781 1 39.44 597 GLU B C 1
ATOM 9967 O O . GLU B 1 597 ? -24.797 17.344 45.812 1 39.44 597 GLU B O 1
ATOM 9972 N N . CYS B 1 598 ? -25.938 15.945 44.562 1 42.84 598 CYS B N 1
ATOM 9973 C CA . CYS B 1 598 ? -27.25 15.828 45.188 1 42.84 598 CYS B CA 1
ATOM 9974 C C . CYS B 1 598 ? -27.672 17.141 45.844 1 42.84 598 CYS B C 1
ATOM 9976 O O . CYS B 1 598 ? -28.375 17.938 45.219 1 42.84 598 CYS B O 1
ATOM 9978 N N . ASP B 1 599 ? -28.016 17.125 47.312 1 41.5 599 ASP B N 1
ATOM 9979 C CA . ASP B 1 599 ? -28.625 18.141 48.188 1 41.5 599 ASP B CA 1
ATOM 9980 C C . ASP B 1 599 ? -27.641 19.281 48.438 1 41.5 599 ASP B C 1
ATOM 9982 O O . ASP B 1 599 ? -28.016 20.281 49.062 1 41.5 599 ASP B O 1
ATOM 9986 N N . HIS B 1 600 ? -26.266 19 48.594 1 39.31 600 HIS B N 1
ATOM 9987 C CA . HIS B 1 600 ? -25.391 20.078 49.031 1 39.31 600 HIS B CA 1
ATOM 9988 C C . HIS B 1 600 ? -24.453 20.516 47.906 1 39.31 600 HIS B C 1
ATOM 9990 O O . HIS B 1 600 ? -24.016 19.703 47.094 1 39.31 600 HIS B O 1
ATOM 9996 N N . THR B 1 601 ? -24.531 21.719 47.438 1 41.12 601 THR B N 1
ATOM 9997 C CA . THR B 1 601 ? -23.641 22.391 46.5 1 41.12 601 THR B CA 1
ATOM 9998 C C . THR B 1 601 ? -22.203 22.312 46.969 1 41.12 601 THR B C 1
ATOM 10000 O O . THR B 1 601 ? -21.844 22.859 48.031 1 41.12 601 THR B O 1
ATOM 10003 N N . VAL B 1 602 ? -21.547 21.156 46.812 1 43.97 602 VAL B N 1
ATOM 10004 C CA . VAL B 1 602 ? -20.156 21.109 47.25 1 43.97 602 VAL B CA 1
ATOM 10005 C C . VAL B 1 602 ? -19.281 21.844 46.219 1 43.97 602 VAL B C 1
ATOM 10007 O O . VAL B 1 602 ? -19.438 21.641 45 1 43.97 602 VAL B O 1
ATOM 10010 N N . LEU B 1 603 ? -18.766 22.922 46.531 1 44.5 603 LEU B N 1
ATOM 10011 C CA . LEU B 1 603 ? -17.781 23.703 45.781 1 44.5 603 LEU B CA 1
ATOM 10012 C C . LEU B 1 603 ? -16.516 22.875 45.531 1 44.5 603 LEU B C 1
ATOM 10014 O O . LEU B 1 603 ? -15.797 22.547 46.469 1 44.5 603 LEU B O 1
ATOM 10018 N N . ARG B 1 604 ? -16.531 22.016 44.625 1 48.47 604 ARG B N 1
ATOM 10019 C CA . ARG B 1 604 ? -15.289 21.281 44.375 1 48.47 604 ARG B CA 1
ATOM 10020 C C . ARG B 1 604 ? -14.258 22.172 43.688 1 48.47 604 ARG B C 1
ATOM 10022 O O . ARG B 1 604 ? -14.594 22.922 42.781 1 48.47 604 ARG B O 1
ATOM 10029 N N . LYS B 1 605 ? -13.094 22.25 44.281 1 52.66 605 LYS B N 1
ATOM 10030 C CA . LYS B 1 605 ? -11.953 23.047 43.844 1 52.66 605 LYS B CA 1
ATOM 10031 C C . LYS B 1 605 ? -11.414 22.531 42.5 1 52.66 605 LYS B C 1
ATOM 10033 O O . LYS B 1 605 ? -11.508 21.344 42.219 1 52.66 605 LYS B O 1
ATOM 10038 N N . TRP B 1 606 ? -11.031 23.359 41.719 1 60.03 606 TRP B N 1
ATOM 10039 C CA . TRP B 1 606 ? -10.531 23.109 40.375 1 60.03 606 TRP B CA 1
ATOM 10040 C C . TRP B 1 606 ? -9.273 22.25 40.406 1 60.03 606 TRP B C 1
ATOM 10042 O O . TRP B 1 606 ? -8.43 22.406 41.312 1 60.03 606 TRP B O 1
ATOM 10052 N N . SER B 1 607 ? -9.227 21.047 39.969 1 63.72 607 SER B N 1
ATOM 10053 C CA . SER B 1 607 ? -8.055 20.188 39.844 1 63.72 607 SER B CA 1
ATOM 10054 C C . SER B 1 607 ? -7.773 19.828 38.375 1 63.72 607 SER B C 1
ATOM 10056 O O . SER B 1 607 ? -8.68 19.844 37.562 1 63.72 607 SER B O 1
ATOM 10058 N N . TRP B 1 608 ? -6.488 19.812 38.062 1 69 608 TRP B N 1
ATOM 10059 C CA . TRP B 1 608 ? -6.066 19.406 36.75 1 69 608 TRP B CA 1
ATOM 10060 C C . TRP B 1 608 ? -6.637 18.047 36.375 1 69 608 TRP B C 1
ATOM 10062 O O . TRP B 1 608 ? -6.73 17.703 35.188 1 69 608 TRP B O 1
ATOM 10072 N N . ILE B 1 609 ? -6.938 17.312 37.375 1 62.31 609 ILE B N 1
ATOM 10073 C CA . ILE B 1 609 ? -7.449 15.969 37.156 1 62.31 609 ILE B CA 1
ATOM 10074 C C . ILE B 1 609 ? -8.977 16.016 37.031 1 62.31 609 ILE B C 1
ATOM 10076 O O . ILE B 1 609 ? -9.602 15.023 36.625 1 62.31 609 ILE B O 1
ATOM 10080 N N . GLY B 1 610 ? -9.5 17.188 37.219 1 58.59 610 GLY B N 1
ATOM 10081 C CA . GLY B 1 610 ? -10.945 17.312 37.219 1 58.59 610 GLY B CA 1
ATOM 10082 C C . GLY B 1 610 ? -11.516 17.406 35.812 1 58.59 610 GLY B C 1
ATOM 10083 O O . GLY B 1 610 ? -10.773 17.453 34.812 1 58.59 610 GLY B O 1
ATOM 10084 N N . SER B 1 611 ? -12.773 17.156 35.719 1 57.69 611 SER B N 1
ATOM 10085 C CA . SER B 1 611 ? -13.508 17.125 34.469 1 57.69 611 SER B CA 1
ATOM 10086 C C . SER B 1 611 ? -13.422 18.469 33.75 1 57.69 611 SER B C 1
ATOM 10088 O O . SER B 1 611 ? -13.617 18.531 32.531 1 57.69 611 SER B O 1
ATOM 10090 N N . GLN B 1 612 ? -12.938 19.484 34.469 1 56.72 612 GLN B N 1
ATOM 10091 C CA . GLN B 1 612 ? -12.898 20.797 33.812 1 56.72 612 GLN B CA 1
ATOM 10092 C C . GLN B 1 612 ? -11.477 21.172 33.438 1 56.72 612 GLN B C 1
ATOM 10094 O O . GLN B 1 612 ? -11.211 22.312 33.031 1 56.72 612 GLN B O 1
ATOM 10099 N N . SER B 1 613 ? -10.672 20.203 33.469 1 64.81 613 SER B N 1
ATOM 10100 C CA . SER B 1 613 ? -9.281 20.469 33.125 1 64.81 613 SER B CA 1
ATOM 10101 C C . SER B 1 613 ? -9.141 20.734 31.625 1 64.81 613 SER B C 1
ATOM 10103 O O . SER B 1 613 ? -9.82 20.109 30.812 1 64.81 613 SER B O 1
ATOM 10105 N N . PRO B 1 614 ? -8.445 21.75 31.312 1 69.06 614 PRO B N 1
ATOM 10106 C CA . PRO B 1 614 ? -8.227 22.062 29.891 1 69.06 614 PRO B CA 1
ATOM 10107 C C . PRO B 1 614 ? -7.562 20.922 29.125 1 69.06 614 PRO B C 1
ATOM 10109 O O . PRO B 1 614 ? -7.605 20.906 27.891 1 69.06 614 PRO B O 1
ATOM 10112 N N . LEU B 1 615 ? -7.062 20.078 29.922 1 71.56 615 LEU B N 1
ATOM 10113 C CA . LEU B 1 615 ? -6.355 18.984 29.266 1 71.56 615 LEU B CA 1
ATOM 10114 C C . LEU B 1 615 ? -7.336 17.953 28.734 1 71.56 615 LEU B C 1
ATOM 10116 O O . LEU B 1 615 ? -6.969 17.109 27.906 1 71.56 615 LEU B O 1
ATOM 10120 N N . ILE B 1 616 ? -8.516 18.094 29.172 1 62.34 616 ILE B N 1
ATOM 10121 C CA . ILE B 1 616 ? -9.531 17.141 28.75 1 62.34 616 ILE B CA 1
ATOM 10122 C C . ILE B 1 616 ? -10.281 17.688 27.547 1 62.34 616 ILE B C 1
ATOM 10124 O O . ILE B 1 616 ? -10.992 16.953 26.859 1 62.34 616 ILE B O 1
ATOM 10128 N N . SER B 1 617 ? -9.93 18.906 27.172 1 59.28 617 SER B N 1
ATOM 10129 C CA . SER B 1 617 ? -10.641 19.531 26.062 1 59.28 617 SER B CA 1
ATOM 10130 C C . SER B 1 617 ? -10.312 18.828 24.734 1 59.28 617 SER B C 1
ATOM 10132 O O . SER B 1 617 ? -9.211 18.297 24.578 1 59.28 617 SER B O 1
ATOM 10134 N N . THR B 1 618 ? -11.328 18.609 23.984 1 57.62 618 THR B N 1
ATOM 10135 C CA . THR B 1 618 ? -11.258 17.953 22.688 1 57.62 618 THR B CA 1
ATOM 10136 C C . THR B 1 618 ? -10.367 18.734 21.734 1 57.62 618 THR B C 1
ATOM 10138 O O . THR B 1 618 ? -9.844 18.172 20.766 1 57.62 618 THR B O 1
ATOM 10141 N N . ASN B 1 619 ? -10.18 19.938 22.156 1 61.34 619 ASN B N 1
ATOM 10142 C CA . ASN B 1 619 ? -9.336 20.766 21.297 1 61.34 619 ASN B CA 1
ATOM 10143 C C . ASN B 1 619 ? -7.863 20.641 21.672 1 61.34 619 ASN B C 1
ATOM 10145 O O . ASN B 1 619 ? -7.531 20.344 22.812 1 61.34 619 ASN B O 1
ATOM 10149 N N . GLY B 1 620 ? -7.051 20.562 20.797 1 71.62 620 GLY B N 1
ATOM 10150 C CA . GLY B 1 620 ? -5.625 20.562 21.062 1 71.62 620 GLY B CA 1
ATOM 10151 C C . GLY B 1 620 ? -5.227 21.578 22.125 1 71.62 620 GLY B C 1
ATOM 10152 O O . GLY B 1 620 ? -5.922 22.578 22.312 1 71.62 620 GLY B O 1
ATOM 10153 N N . GLU B 1 621 ? -4.273 21.328 22.969 1 80.62 621 GLU B N 1
ATOM 10154 C CA . GLU B 1 621 ? -3.805 22.219 24.031 1 80.62 621 GLU B CA 1
ATOM 10155 C C . GLU B 1 621 ? -3.541 23.625 23.484 1 80.62 621 GLU B C 1
ATOM 10157 O O . GLU B 1 621 ? -3.914 24.609 24.125 1 80.62 621 GLU B O 1
ATOM 10162 N N . SER B 1 622 ? -2.945 23.609 22.297 1 81.75 622 SER B N 1
ATOM 10163 C CA . SER B 1 622 ? -2.623 24.906 21.719 1 81.75 622 SER B CA 1
ATOM 10164 C C . SER B 1 622 ? -3.889 25.672 21.344 1 81.75 622 SER B C 1
ATOM 10166 O O . SER B 1 622 ? -3.961 26.891 21.516 1 81.75 622 SER B O 1
ATOM 10168 N N . GLU B 1 623 ? -4.828 24.953 20.938 1 81.19 623 GLU B N 1
ATOM 10169 C CA . GLU B 1 623 ? -6.086 25.594 20.562 1 81.19 623 GLU B CA 1
ATOM 10170 C C . GLU B 1 623 ? -6.832 26.125 21.781 1 81.19 623 GLU B C 1
ATOM 10172 O O . GLU B 1 623 ? -7.441 27.188 21.734 1 81.19 623 GLU B O 1
ATOM 10177 N N . TRP B 1 624 ? -6.793 25.328 22.766 1 79.56 624 TRP B N 1
ATOM 10178 C CA . TRP B 1 624 ? -7.449 25.75 24 1 79.56 624 TRP B CA 1
ATOM 10179 C C . TRP B 1 624 ? -6.816 27.016 24.547 1 79.56 624 TRP B C 1
ATOM 10181 O O . TRP B 1 624 ? -7.52 27.953 24.922 1 79.56 624 TRP B O 1
ATOM 10191 N N . ILE B 1 625 ? -5.543 27.047 24.609 1 84 625 ILE B N 1
ATOM 10192 C CA . ILE B 1 625 ? -4.832 28.219 25.141 1 84 625 ILE B CA 1
ATOM 10193 C C . ILE B 1 625 ? -5.094 29.422 24.25 1 84 625 ILE B C 1
ATOM 10195 O O . ILE B 1 625 ? -5.324 30.531 24.75 1 84 625 ILE B O 1
ATOM 10199 N N . LEU B 1 626 ? -5.078 29.125 22.984 1 85 626 LEU B N 1
ATOM 10200 C CA . LEU B 1 626 ? -5.312 30.203 22.031 1 85 626 LEU B CA 1
ATOM 10201 C C . LEU B 1 626 ? -6.699 30.812 22.234 1 85 626 LEU B C 1
ATOM 10203 O O . LEU B 1 626 ? -6.855 32.031 22.219 1 85 626 LEU B O 1
ATOM 10207 N N . GLY B 1 627 ? -7.695 30.031 22.375 1 80.62 627 GLY B N 1
ATOM 10208 C CA . GLY B 1 627 ? -9.047 30.516 22.594 1 80.62 627 GLY B CA 1
ATOM 10209 C C . GLY B 1 627 ? -9.188 31.359 23.859 1 80.62 627 GLY B C 1
ATOM 10210 O O . GLY B 1 627 ? -9.82 32.406 23.828 1 80.62 627 GLY B O 1
ATOM 10211 N N . ARG B 1 628 ? -8.562 30.938 24.859 1 82.25 628 ARG B N 1
ATOM 10212 C CA . ARG B 1 628 ? -8.656 31.641 26.141 1 82.25 628 ARG B CA 1
ATOM 10213 C C . ARG B 1 628 ? -7.855 32.938 26.109 1 82.25 628 ARG B C 1
ATOM 10215 O O . ARG B 1 628 ? -8.258 33.938 26.703 1 82.25 628 ARG B O 1
ATOM 10222 N N . LEU B 1 629 ? -6.719 32.875 25.453 1 84.75 629 LEU B N 1
ATOM 10223 C CA . LEU B 1 629 ? -5.922 34.094 25.344 1 84.75 629 LEU B CA 1
ATOM 10224 C C . LEU B 1 629 ? -6.656 35.156 24.516 1 84.75 629 LEU B C 1
ATOM 10226 O O . LEU B 1 629 ? -6.613 36.344 24.828 1 84.75 629 LEU B O 1
ATOM 10230 N N . MET B 1 630 ? -7.285 34.656 23.562 1 84.06 630 MET B N 1
ATOM 10231 C CA . MET B 1 630 ? -8.047 35.562 22.719 1 84.06 630 MET B CA 1
ATOM 10232 C C . MET B 1 630 ? -9.227 36.156 23.484 1 84.06 630 MET B C 1
ATOM 10234 O O . MET B 1 630 ? -9.547 37.344 23.328 1 84.06 630 MET B O 1
ATOM 10238 N N . GLU B 1 631 ? -9.797 35.406 24.266 1 80.62 631 GLU B N 1
ATOM 10239 C CA . GLU B 1 631 ? -10.883 35.906 25.109 1 80.62 631 GLU B CA 1
ATOM 10240 C C . GLU B 1 631 ? -10.375 36.938 26.094 1 80.62 631 GLU B C 1
ATOM 10242 O O . GLU B 1 631 ? -11.039 37.969 26.328 1 80.62 631 GLU B O 1
ATOM 10247 N N . ARG B 1 632 ? -9.266 36.688 26.656 1 82.06 632 ARG B N 1
ATOM 10248 C CA . ARG B 1 632 ? -8.672 37.625 27.594 1 82.06 632 ARG B CA 1
ATOM 10249 C C . ARG B 1 632 ? -8.297 38.906 26.906 1 82.06 632 ARG B C 1
ATOM 10251 O O . ARG B 1 632 ? -8.445 40 27.469 1 82.06 632 ARG B O 1
ATOM 10258 N N . LEU B 1 633 ? -7.836 38.75 25.781 1 83 633 LEU B N 1
ATOM 10259 C CA . LEU B 1 633 ? -7.5 39.938 25.016 1 83 633 LEU B CA 1
ATOM 10260 C C . LEU B 1 633 ? -8.75 40.75 24.703 1 83 633 LEU B C 1
ATOM 10262 O O . LEU B 1 633 ? -8.742 41.969 24.797 1 83 633 LEU B O 1
ATOM 10266 N N . GLN B 1 634 ? -9.789 40.125 24.422 1 80.62 634 GLN B N 1
ATOM 10267 C CA . GLN B 1 634 ? -11.055 40.812 24.141 1 80.62 634 GLN B CA 1
ATOM 10268 C C . GLN B 1 634 ? -11.602 41.5 25.391 1 80.62 634 GLN B C 1
ATOM 10270 O O . GLN B 1 634 ? -12.086 42.625 25.312 1 80.62 634 GLN B O 1
ATOM 10275 N N . LEU B 1 635 ? -11.453 40.844 26.469 1 77.19 635 LEU B N 1
ATOM 10276 C CA . LEU B 1 635 ? -11.938 41.406 27.734 1 77.19 635 LEU B CA 1
ATOM 10277 C C . LEU B 1 635 ? -11.086 42.594 28.172 1 77.19 635 LEU B C 1
ATOM 10279 O O . LEU B 1 635 ? -11.609 43.594 28.703 1 77.19 635 LEU B O 1
ATOM 10283 N N . SER B 1 636 ? -9.891 42.5 27.922 1 77.19 636 SER B N 1
ATOM 10284 C CA . SER B 1 636 ? -9 43.594 28.297 1 77.19 636 SER B CA 1
ATOM 10285 C C . SER B 1 636 ? -9.25 44.844 27.453 1 77.19 636 SER B C 1
ATOM 10287 O O . SER B 1 636 ? -9 45.969 27.891 1 77.19 636 SER B O 1
ATOM 10289 N N . LEU B 1 637 ? -9.773 44.594 26.359 1 76.25 637 LEU B N 1
ATOM 10290 C CA . LEU B 1 637 ? -10.039 45.75 25.484 1 76.25 637 LEU B CA 1
ATOM 10291 C C . LEU B 1 637 ? -11.391 46.375 25.812 1 76.25 637 LEU B C 1
ATOM 10293 O O . LEU B 1 637 ? -11.547 47.594 25.688 1 76.25 637 LEU B O 1
ATOM 10297 N N . THR B 1 638 ? -12.383 45.625 26.234 1 68.56 638 THR B N 1
ATOM 10298 C CA . THR B 1 638 ? -13.703 46.156 26.547 1 68.56 638 THR B CA 1
ATOM 10299 C C . THR B 1 638 ? -13.719 46.781 27.938 1 68.56 638 THR B C 1
ATOM 10301 O O . THR B 1 638 ? -14.648 47.5 28.281 1 68.56 638 THR B O 1
ATOM 10304 N N . GLY B 1 639 ? -12.633 47.062 28.672 1 57.72 639 GLY B N 1
ATOM 10305 C CA . GLY B 1 639 ? -12.57 47.75 29.953 1 57.72 639 GLY B CA 1
ATOM 10306 C C . GLY B 1 639 ? -13.375 47.062 31.047 1 57.72 639 GLY B C 1
ATOM 10307 O O . GLY B 1 639 ? -13.523 47.562 32.156 1 57.72 639 GLY B O 1
ATOM 10308 N N . GLU B 1 640 ? -14.188 46.125 30.891 1 49.34 640 GLU B N 1
ATOM 10309 C CA . GLU B 1 640 ? -15.125 45.562 31.875 1 49.34 640 GLU B CA 1
ATOM 10310 C C . GLU B 1 640 ? -14.383 44.938 33.031 1 49.34 640 GLU B C 1
ATOM 10312 O O . GLU B 1 640 ? -15 44.5 34.031 1 49.34 640 GLU B O 1
ATOM 10317 N N . ASN B 1 641 ? -13.156 44.844 33.156 1 43.72 641 ASN B N 1
ATOM 10318 C CA . ASN B 1 641 ? -12.648 44.312 34.438 1 43.72 641 ASN B CA 1
ATOM 10319 C C . ASN B 1 641 ? -12.859 45.281 35.594 1 43.72 641 ASN B C 1
ATOM 10321 O O . ASN B 1 641 ? -12.422 45.031 36.719 1 43.72 641 ASN B O 1
ATOM 10325 N N . LYS B 1 642 ? -13.32 46.531 35.406 1 39.72 642 LYS B N 1
ATOM 10326 C CA . LYS B 1 642 ? -13.352 47.312 36.656 1 39.72 642 LYS B CA 1
ATOM 10327 C C . LYS B 1 642 ? -14.305 46.688 37.656 1 39.72 642 LYS B C 1
ATOM 10329 O O . LYS B 1 642 ? -14.109 46.844 38.875 1 39.72 642 LYS B O 1
ATOM 10334 N N . GLY B 1 643 ? -15.641 46.406 37.375 1 36.47 643 GLY B N 1
ATOM 10335 C CA . GLY B 1 643 ? -16.578 46.219 38.438 1 36.47 643 GLY B CA 1
ATOM 10336 C C . GLY B 1 643 ? -16.422 44.875 39.125 1 36.47 643 GLY B C 1
ATOM 10337 O O . GLY B 1 643 ? -17.141 44.562 40.094 1 36.47 643 GLY B O 1
ATOM 10338 N N . GLN B 1 644 ? -15.945 43.844 38.531 1 33.97 644 GLN B N 1
ATOM 10339 C CA . GLN B 1 644 ? -16 42.625 39.312 1 33.97 644 GLN B CA 1
ATOM 10340 C C . GLN B 1 644 ? -14.82 42.531 40.281 1 33.97 644 GLN B C 1
ATOM 10342 O O . GLN B 1 644 ? -14.57 41.469 40.844 1 33.97 644 GLN B O 1
ATOM 10347 N N . GLU B 1 645 ? -14 43.625 40.375 1 31.88 645 GLU B N 1
ATOM 10348 C CA . GLU B 1 645 ? -13.078 43.438 41.469 1 31.88 645 GLU B CA 1
ATOM 10349 C C . GLU B 1 645 ? -13.828 43.062 42.781 1 31.88 645 GLU B C 1
ATOM 10351 O O . GLU B 1 645 ? -13.516 42.094 43.438 1 31.88 645 GLU B O 1
ATOM 10356 N N . ILE B 1 646 ? -13.719 43.969 44 1 27.97 646 ILE B N 1
ATOM 10357 C CA . ILE B 1 646 ? -13.797 43.781 45.438 1 27.97 646 ILE B CA 1
ATOM 10358 C C . ILE B 1 646 ? -15.258 43.719 45.875 1 27.97 646 ILE B C 1
ATOM 10360 O O . ILE B 1 646 ? -15.555 43.562 47.062 1 27.97 646 ILE B O 1
ATOM 10364 N N . ARG B 1 647 ? -16.453 43.688 45.156 1 25.06 647 ARG B N 1
ATOM 10365 C CA . ARG B 1 647 ? -17.422 43.469 46.219 1 25.06 647 ARG B CA 1
ATOM 10366 C C . ARG B 1 647 ? -17.453 42 46.656 1 25.06 647 ARG B C 1
ATOM 10368 O O . ARG B 1 647 ? -17.438 41.094 45.812 1 25.06 647 ARG B O 1
#

Radius of gyration: 38.67 Å; Cα contacts (8 Å, |Δi|>4): 1332; chains: 2; bounding box: 111×145×95 Å

Organism: Fusarium pseudograminearum (strain CS3096) (NCBI:txid1028729)